Protein 6IQX (pdb70)

Structure (mmCIF, N/CA/C/O backbone):
data_6IQX
#
_entry.id   6IQX
#
_cell.length_a   59.242
_cell.length_b   152.579
_cell.length_c   69.995
_cell.angle_alpha   90.00
_cell.angle_beta   91.69
_cell.angle_gamma   90.00
#
_symmetry.space_group_name_H-M   'P 1 21 1'
#
loop_
_entity.id
_entity.type
_entity.pdbx_description
1 polymer 'Bilirubin oxidase'
2 branched alpha-D-mannopyranose-(1-4)-2-acetamido-2-deoxy-beta-D-glucopyranose-(1-4)-2-acetamido-2-deoxy-beta-D-glucopyranose
3 non-polymer 'COPPER (II) ION'
4 non-polymer 2-acetamido-2-deoxy-beta-D-glucopyranose
5 non-polymer GLYCEROL
6 non-polymer 'ACETATE ION'
7 water water
#
loop_
_atom_site.group_PDB
_atom_site.id
_atom_site.type_symbol
_atom_site.label_atom_id
_atom_site.label_alt_id
_atom_site.label_comp_id
_atom_site.label_asym_id
_atom_site.label_entity_id
_atom_site.label_seq_id
_atom_site.pdbx_PDB_ins_code
_atom_site.Cartn_x
_atom_site.Cartn_y
_atom_site.Cartn_z
_atom_site.occupancy
_atom_site.B_iso_or_equiv
_atom_site.auth_seq_id
_atom_site.auth_comp_id
_atom_site.auth_asym_id
_atom_site.auth_atom_id
_atom_site.pdbx_PDB_model_num
ATOM 1 N N . PHE A 1 4 ? -4.309 36.131 90.755 1.00 18.60 0 PHE A N 1
ATOM 2 C CA . PHE A 1 4 ? -2.845 36.287 90.867 1.00 18.25 0 PHE A CA 1
ATOM 3 C C . PHE A 1 4 ? -2.402 37.644 91.350 1.00 17.19 0 PHE A C 1
ATOM 4 O O . PHE A 1 4 ? -3.166 38.552 91.390 1.00 21.06 0 PHE A O 1
ATOM 12 N N . VAL A 1 5 ? -1.143 37.727 91.709 1.00 15.61 1 VAL A N 1
ATOM 13 C CA . VAL A 1 5 ? -0.470 38.894 92.269 1.00 16.67 1 VAL A CA 1
ATOM 14 C C . VAL A 1 5 ? 0.352 39.626 91.205 1.00 13.35 1 VAL A C 1
ATOM 15 O O . VAL A 1 5 ? 0.900 38.996 90.302 1.00 14.59 1 VAL A O 1
ATOM 19 N N . ALA A 1 6 ? 0.443 40.951 91.303 1.00 10.75 2 ALA A N 1
ATOM 20 C CA . ALA A 1 6 ? 1.297 41.715 90.394 1.00 9.91 2 ALA A CA 1
ATOM 21 C C . ALA A 1 6 ? 2.753 41.256 90.403 1.00 11.91 2 ALA A C 1
ATOM 22 O O . ALA A 1 6 ? 3.337 41.005 91.460 1.00 13.56 2 ALA A O 1
ATOM 24 N N . GLN A 1 7 ? 3.342 41.159 89.215 1.00 10.45 3 GLN A N 1
ATOM 25 C CA . GLN A 1 7 ? 4.763 40.873 89.088 1.00 9.82 3 GLN A CA 1
ATOM 26 C C . GLN A 1 7 ? 5.585 41.918 89.836 1.00 10.10 3 GLN A C 1
ATOM 27 O O . GLN A 1 7 ? 5.228 43.112 89.868 1.00 13.88 3 GLN A O 1
ATOM 33 N N . ILE A 1 8 ? 6.677 41.469 90.447 1.00 10.41 4 ILE A N 1
ATOM 34 C CA . ILE A 1 8 ? 7.562 42.353 91.193 1.00 9.77 4 ILE A CA 1
ATOM 35 C C . ILE A 1 8 ? 8.819 42.625 90.375 1.00 9.71 4 ILE A C 1
ATOM 36 O O . ILE A 1 8 ? 9.273 43.763 90.267 1.00 13.99 4 ILE A O 1
ATOM 41 N N . SER A 1 9 ? 9.377 41.567 89.800 1.00 8.83 5 SER A N 1
ATOM 42 C CA . SER A 1 9 ? 10.511 41.688 88.886 1.00 9.85 5 SER A CA 1
ATOM 43 C C . SER A 1 9 ? 10.184 42.605 87.709 1.00 10.06 5 SER A C 1
ATOM 44 O O . SER A 1 9 ? 9.017 42.742 87.328 1.00 12.25 5 SER A O 1
ATOM 47 N N . PRO A 1 10 ? 11.214 43.232 87.118 1.00 11.32 6 PRO A N 1
ATOM 48 C CA . PRO A 1 10 ? 10.971 44.132 85.979 1.00 12.50 6 PRO A CA 1
ATOM 49 C C . PRO A 1 10 ? 10.302 43.406 84.811 1.00 12.21 6 PRO A C 1
ATOM 50 O O . PRO A 1 10 ? 10.425 42.184 84.679 1.00 12.96 6 PRO A O 1
ATOM 54 N N . GLN A 1 11 ? 9.596 44.156 83.976 1.00 13.42 7 GLN A N 1
ATOM 55 C CA . GLN A 1 11 ? 8.959 43.594 82.801 1.00 14.03 7 GLN A CA 1
ATOM 56 C C . GLN A 1 11 ? 10.008 42.997 81.884 1.00 13.53 7 GLN A C 1
ATOM 57 O O . GLN A 1 11 ? 11.049 43.605 81.637 1.00 13.99 7 GLN A O 1
ATOM 63 N N . TYR A 1 12 ? 9.733 41.792 81.400 1.00 12.19 8 TYR A N 1
ATOM 64 C CA . TYR A 1 12 ? 10.680 41.053 80.580 1.00 12.92 8 TYR A CA 1
ATOM 65 C C . TYR A 1 12 ? 10.135 40.939 79.139 1.00 13.67 8 TYR A C 1
ATOM 66 O O . TYR A 1 12 ? 8.925 40.828 78.944 1.00 13.88 8 TYR A O 1
ATOM 75 N N . PRO A 1 13 ? 11.023 40.972 78.123 1.00 14.31 9 PRO A N 1
ATOM 76 C CA . PRO A 1 13 ? 10.577 40.790 76.729 1.00 14.87 9 PRO A CA 1
ATOM 77 C C . PRO A 1 13 ? 10.213 39.332 76.406 1.00 14.41 9 PRO A C 1
ATOM 78 O O . PRO A 1 13 ? 11.029 38.562 75.889 1.00 16.13 9 PRO A O 1
ATOM 82 N N . MET A 1 14 ? 8.969 38.980 76.705 1.00 14.82 10 MET A N 1
ATOM 83 C CA . MET A 1 14 ? 8.473 37.605 76.643 1.00 14.02 10 MET A CA 1
ATOM 84 C C . MET A 1 14 ? 8.666 36.888 75.312 1.00 14.34 10 MET A C 1
ATOM 85 O O . MET A 1 14 ? 8.309 37.422 74.262 1.00 15.06 10 MET A O 1
ATOM 90 N N . PHE A 1 15 ? 9.209 35.668 75.375 1.00 12.29 11 PHE A N 1
ATOM 91 C CA . PHE A 1 15 ? 9.290 34.772 74.220 1.00 11.20 11 PHE A CA 1
ATOM 92 C C . PHE A 1 15 ? 10.096 35.346 73.055 1.00 11.75 11 PHE A C 1
ATOM 93 O O . PHE A 1 15 ? 9.746 35.137 71.893 1.00 14.72 11 PHE A O 1
ATOM 101 N N . THR A 1 16 ? 11.178 36.055 73.366 1.00 11.82 12 THR A N 1
ATOM 102 C CA . THR A 1 16 ? 12.020 36.666 72.337 1.00 12.70 12 THR A CA 1
ATOM 103 C C . THR A 1 16 ? 13.419 36.043 72.244 1.00 12.81 12 THR A C 1
ATOM 104 O O . THR A 1 16 ? 14.145 36.285 71.279 1.00 14.54 12 THR A O 1
ATOM 108 N N . VAL A 1 17 ? 13.797 35.252 73.243 1.00 11.07 13 VAL A N 1
ATOM 109 C CA . VAL A 1 17 ? 15.115 34.638 73.286 1.00 12.16 13 VAL A CA 1
ATOM 110 C C . VAL A 1 17 ? 14.970 33.128 73.105 1.00 9.73 13 VAL A C 1
ATOM 111 O O . VAL A 1 17 ? 14.129 32.498 73.751 1.00 9.62 13 VAL A O 1
ATOM 115 N N . PRO A 1 18 ? 15.769 32.538 72.206 1.00 10.61 14 PRO A N 1
ATOM 116 C CA . PRO A 1 18 ? 15.701 31.092 71.967 1.00 11.53 14 PRO A CA 1
ATOM 117 C C . PRO A 1 18 ? 16.062 30.293 73.203 1.00 10.37 14 PRO A C 1
ATOM 118 O O . PRO A 1 18 ? 16.945 30.702 73.971 1.00 10.70 14 PRO A O 1
ATOM 122 N N . LEU A 1 19 ? 15.383 29.165 73.387 1.00 9.49 15 LEU A N 1
ATOM 123 C CA . LEU A 1 19 ? 15.725 28.216 74.432 1.00 7.27 15 LEU A CA 1
ATOM 124 C C . LEU A 1 19 ? 17.190 27.803 74.316 1.00 5.90 15 LEU A C 1
ATOM 125 O O . LEU A 1 19 ? 17.598 27.239 73.300 1.00 9.14 15 LEU A O 1
ATOM 130 N N . PRO A 1 20 ? 17.990 28.081 75.352 1.00 7.45 16 PRO A N 1
ATOM 131 C CA . PRO A 1 20 ? 19.363 27.578 75.311 1.00 8.97 16 PRO A CA 1
ATOM 132 C C . PRO A 1 20 ? 19.400 26.109 75.690 1.00 7.91 16 PRO A C 1
ATOM 133 O O . PRO A 1 20 ? 18.508 25.638 76.382 1.00 8.67 16 PRO A O 1
ATOM 137 N N . ILE A 1 21 ? 20.431 25.410 75.225 1.00 8.63 17 ILE A N 1
ATOM 138 C CA . ILE A 1 21 ? 20.675 24.001 75.540 1.00 8.80 17 ILE A CA 1
ATOM 139 C C . ILE A 1 21 ? 22.036 23.866 76.222 1.00 8.02 17 ILE A C 1
ATOM 140 O O . ILE A 1 21 ? 23.057 24.246 75.642 1.00 9.00 17 ILE A O 1
ATOM 145 N N . PRO A 1 22 ? 22.063 23.351 77.460 1.00 5.87 18 PRO A N 1
ATOM 146 C CA . PRO A 1 22 ? 23.377 23.241 78.101 1.00 5.41 18 PRO A CA 1
ATOM 147 C C . PRO A 1 22 ? 24.289 22.344 77.274 1.00 5.80 18 PRO A C 1
ATOM 148 O O . PRO A 1 22 ? 23.846 21.316 76.780 1.00 8.98 18 PRO A O 1
ATOM 152 N N . PRO A 1 23 ? 25.564 22.718 77.129 1.00 7.50 19 PRO A N 1
ATOM 153 C CA . PRO A 1 23 ? 26.507 21.875 76.392 1.00 8.86 19 PRO A CA 1
ATOM 154 C C . PRO A 1 23 ? 26.760 20.556 77.102 1.00 7.68 19 PRO A C 1
ATOM 155 O O . PRO A 1 23 ? 26.625 20.492 78.328 1.00 8.73 19 PRO A O 1
ATOM 159 N N . VAL A 1 24 ? 27.147 19.533 76.344 1.00 7.51 20 VAL A N 1
ATOM 160 C CA . VAL A 1 24 ? 27.551 18.270 76.934 1.00 8.41 20 VAL A CA 1
ATOM 161 C C . VAL A 1 24 ? 28.911 18.435 77.607 1.00 7.59 20 VAL A C 1
ATOM 162 O O . VAL A 1 24 ? 29.823 19.071 77.057 1.00 11.28 20 VAL A O 1
ATOM 166 N N . LYS A 1 25 ? 29.025 17.887 78.810 1.00 7.64 21 LYS A N 1
ATOM 167 C CA . LYS A 1 25 ? 30.273 17.880 79.560 1.00 9.15 21 LYS A CA 1
ATOM 168 C C . LYS A 1 25 ? 31.117 16.699 79.112 1.00 8.44 21 LYS A C 1
ATOM 169 O O . LYS A 1 25 ? 30.679 15.558 79.211 1.00 9.77 21 LYS A O 1
ATOM 175 N N . GLN A 1 26 ? 32.320 16.966 78.602 1.00 7.55 22 GLN A N 1
ATOM 176 C CA . GLN A 1 26 ? 33.228 15.900 78.164 1.00 9.60 22 GLN A CA 1
ATOM 177 C C . GLN A 1 26 ? 34.221 15.537 79.264 1.00 7.36 22 GLN A C 1
ATOM 178 O O . GLN A 1 26 ? 34.688 16.424 79.966 1.00 9.05 22 GLN A O 1
ATOM 184 N N . PRO A 1 27 ? 34.539 14.237 79.420 1.00 9.71 23 PRO A N 1
ATOM 185 C CA . PRO A 1 27 ? 35.565 13.860 80.403 1.00 7.68 23 PRO A CA 1
ATOM 186 C C . PRO A 1 27 ? 36.930 14.373 79.994 1.00 7.27 23 PRO A C 1
ATOM 187 O O . PRO A 1 27 ? 37.201 14.582 78.811 1.00 8.66 23 PRO A O 1
ATOM 191 N N . ARG A 1 28 ? 37.791 14.600 80.977 1.00 6.54 24 ARG A N 1
ATOM 192 C CA . ARG A 1 28 ? 39.145 15.035 80.694 1.00 7.40 24 ARG A CA 1
ATOM 193 C C . ARG A 1 28 ? 39.995 13.890 80.140 1.00 7.77 24 ARG A C 1
ATOM 194 O O . ARG A 1 28 ? 40.799 14.087 79.222 1.00 9.70 24 ARG A O 1
ATOM 202 N N . LEU A 1 29 ? 39.810 12.704 80.701 1.00 6.86 25 LEU A N 1
ATOM 203 C CA . LEU A 1 29 ? 40.593 11.535 80.326 1.00 7.77 25 LEU A CA 1
ATOM 204 C C . LEU A 1 29 ? 39.908 10.307 80.887 1.00 8.31 25 LEU A C 1
ATOM 205 O O . LEU A 1 29 ? 38.948 10.432 81.633 1.00 7.81 25 LEU A O 1
ATOM 210 N N . THR A 1 30 ? 40.396 9.116 80.550 1.00 8.22 26 THR A N 1
ATOM 211 C CA . THR A 1 30 ? 39.897 7.935 81.230 1.00 7.84 26 THR A CA 1
ATOM 212 C C . THR A 1 30 ? 41.052 7.225 81.934 1.00 9.31 26 THR A C 1
ATOM 213 O O . THR A 1 30 ? 42.221 7.368 81.551 1.00 12.78 26 THR A O 1
ATOM 217 N N . VAL A 1 31 ? 40.704 6.489 82.980 1.00 9.91 27 VAL A N 1
ATOM 218 C CA . VAL A 1 31 ? 41.663 5.776 83.808 1.00 10.45 27 VAL A CA 1
ATOM 219 C C . VAL A 1 31 ? 41.306 4.288 83.824 1.00 10.72 27 VAL A C 1
ATOM 220 O O . VAL A 1 31 ? 40.147 3.936 84.034 1.00 11.76 27 VAL A O 1
ATOM 224 N N . THR A 1 32 ? 42.288 3.412 83.628 1.00 12.12 28 THR A N 1
ATOM 225 C CA . THR A 1 32 ? 42.006 1.985 83.661 1.00 10.71 28 THR A CA 1
ATOM 226 C C . THR A 1 32 ? 41.814 1.471 85.085 1.00 11.19 28 THR A C 1
ATOM 227 O O . THR A 1 32 ? 42.684 1.635 85.941 1.00 14.11 28 THR A O 1
ATOM 231 N N . ASN A 1 33 ? 40.672 0.840 85.335 1.00 12.40 29 ASN A N 1
ATOM 232 C CA . ASN A 1 33 ? 40.394 0.235 86.627 1.00 13.61 29 ASN A CA 1
ATOM 233 C C . ASN A 1 33 ? 41.176 -1.071 86.756 1.00 14.22 29 ASN A C 1
ATOM 234 O O . ASN A 1 33 ? 40.957 -2.007 85.986 1.00 14.05 29 ASN A O 1
ATOM 239 N N . PRO A 1 34 ? 42.099 -1.132 87.728 1.00 16.36 30 PRO A N 1
ATOM 240 C CA . PRO A 1 34 ? 42.949 -2.318 87.899 1.00 16.24 30 PRO A CA 1
ATOM 241 C C . PRO A 1 34 ? 42.163 -3.568 88.286 1.00 15.75 30 PRO A C 1
ATOM 242 O O . PRO A 1 34 ? 42.628 -4.684 88.052 1.00 19.31 30 PRO A O 1
ATOM 246 N N . VAL A 1 35 ? 40.984 -3.382 88.866 1.00 15.66 31 VAL A N 1
ATOM 247 C CA . VAL A 1 35 ? 40.160 -4.498 89.320 1.00 14.03 31 VAL A CA 1
ATOM 248 C C . VAL A 1 35 ? 39.559 -5.283 88.160 1.00 14.75 31 VAL A C 1
ATOM 249 O O . VAL A 1 35 ? 39.559 -6.518 88.173 1.00 16.64 31 VAL A O 1
ATOM 253 N N . ASN A 1 36 ? 39.055 -4.575 87.156 1.00 12.60 32 ASN A N 1
ATOM 254 C CA . ASN A 1 36 ? 38.336 -5.226 86.066 1.00 14.69 32 ASN A CA 1
ATOM 255 C C . ASN A 1 36 ? 38.806 -4.855 84.662 1.00 15.08 32 ASN A C 1
ATOM 256 O O . ASN A 1 36 ? 38.231 -5.314 83.673 1.00 17.68 32 ASN A O 1
ATOM 261 N N . GLY A 1 37 ? 39.827 -4.011 84.571 1.00 13.19 33 GLY A N 1
ATOM 262 C CA . GLY A 1 37 ? 40.362 -3.616 83.278 1.00 14.03 33 GLY A CA 1
ATOM 263 C C . GLY A 1 37 ? 39.465 -2.672 82.488 1.00 13.87 33 GLY A C 1
ATOM 264 O O . GLY A 1 37 ? 39.745 -2.392 81.319 1.00 16.24 33 GLY A O 1
ATOM 265 N N . GLN A 1 38 ? 38.386 -2.195 83.110 1.00 11.82 34 GLN A N 1
ATOM 266 C CA . GLN A 1 38 ? 37.482 -1.234 82.469 1.00 12.28 34 GLN A CA 1
ATOM 267 C C . GLN A 1 38 ? 37.971 0.207 82.586 1.00 11.90 34 GLN A C 1
ATOM 268 O O . GLN A 1 38 ? 38.650 0.555 83.541 1.00 13.22 34 GLN A O 1
ATOM 274 N N . GLU A 1 39 ? 37.593 1.055 81.634 1.00 11.09 35 GLU A N 1
ATOM 275 C CA . GLU A 1 39 ? 37.913 2.475 81.749 1.00 9.44 35 GLU A CA 1
ATOM 276 C C . GLU A 1 39 ? 36.892 3.198 82.618 1.00 9.90 35 GLU A C 1
ATOM 277 O O . GLU A 1 39 ? 35.683 2.995 82.487 1.00 11.65 35 GLU A O 1
ATOM 283 N N . ILE A 1 40 ? 37.416 4.038 83.507 1.00 7.47 36 ILE A N 1
ATOM 284 C CA . ILE A 1 40 ? 36.636 4.966 84.311 1.00 6.95 36 ILE A CA 1
ATOM 285 C C . ILE A 1 40 ? 36.782 6.342 83.676 1.00 6.60 36 ILE A C 1
ATOM 286 O O . ILE A 1 40 ? 37.890 6.781 83.388 1.00 9.03 36 ILE A O 1
ATOM 291 N N . TRP A 1 41 ? 35.667 7.025 83.436 1.00 7.69 37 TRP A N 1
ATOM 292 C CA . TRP A 1 41 ? 35.748 8.360 82.863 1.00 7.46 37 TRP A CA 1
ATOM 293 C C . TRP A 1 41 ? 35.944 9.378 83.975 1.00 6.74 37 TRP A C 1
ATOM 294 O O . TRP A 1 41 ? 35.191 9.377 84.937 1.00 7.59 37 TRP A O 1
ATOM 305 N N . TYR A 1 42 ? 36.937 10.248 83.820 1.00 5.60 38 TYR A N 1
ATOM 306 C CA . TYR A 1 42 ? 37.264 11.258 84.832 1.00 5.94 38 TYR A CA 1
ATOM 307 C C . TYR A 1 42 ? 36.950 12.667 84.348 1.00 6.43 38 TYR A C 1
ATOM 308 O O . TYR A 1 42 ? 37.357 13.055 83.260 1.00 7.99 38 TYR A O 1
ATOM 317 N N . TYR A 1 43 ? 36.225 13.429 85.168 1.00 5.16 39 TYR A N 1
ATOM 318 C CA . TYR A 1 43 ? 35.845 14.796 84.811 1.00 5.79 39 TYR A CA 1
ATOM 319 C C . TYR A 1 43 ? 36.338 15.805 85.837 1.00 5.83 39 TYR A C 1
ATOM 320 O O . TYR A 1 43 ? 36.451 15.484 87.012 1.00 6.29 39 TYR A O 1
ATOM 329 N N . GLU A 1 44 ? 36.582 17.032 85.392 1.00 4.27 40 GLU A N 1
ATOM 330 C CA . GLU A 1 44 ? 36.873 18.132 86.313 1.00 5.44 40 GLU A CA 1
ATOM 331 C C . GLU A 1 44 ? 35.823 19.213 86.132 1.00 6.65 40 GLU A C 1
ATOM 332 O O . GLU A 1 44 ? 35.615 19.689 85.031 1.00 7.60 40 GLU A O 1
ATOM 338 N N . VAL A 1 45 ? 35.131 19.556 87.212 1.00 5.97 41 VAL A N 1
ATOM 339 C CA . VAL A 1 45 ? 34.135 20.624 87.177 1.00 4.65 41 VAL A CA 1
ATOM 340 C C . VAL A 1 45 ? 34.547 21.763 88.098 1.00 5.06 41 VAL A C 1
ATOM 341 O O . VAL A 1 45 ? 34.767 21.546 89.296 1.00 5.83 41 VAL A O 1
ATOM 345 N N . GLU A 1 46 ? 34.671 22.966 87.538 1.00 5.88 42 GLU A N 1
ATOM 346 C CA . GLU A 1 46 ? 35.107 24.129 88.314 1.00 5.66 42 GLU A CA 1
ATOM 347 C C . GLU A 1 46 ? 33.896 24.952 88.741 1.00 5.73 42 GLU A C 1
ATOM 348 O O . GLU A 1 46 ? 33.207 25.529 87.904 1.00 7.32 42 GLU A O 1
ATOM 354 N N . ILE A 1 47 ? 33.629 24.991 90.047 1.00 5.22 43 ILE A N 1
ATOM 355 C CA . ILE A 1 47 ? 32.546 25.810 90.590 1.00 4.49 43 ILE A CA 1
ATOM 356 C C . ILE A 1 47 ? 33.078 27.232 90.755 1.00 6.46 43 ILE A C 1
ATOM 357 O O . ILE A 1 47 ? 34.018 27.464 91.522 1.00 6.09 43 ILE A O 1
ATOM 362 N N . LYS A 1 48 ? 32.509 28.188 90.028 1.00 6.95 44 LYS A N 1
ATOM 363 C CA . LYS A 1 48 ? 33.024 29.551 90.095 1.00 7.32 44 LYS A CA 1
ATOM 364 C C . LYS A 1 48 ? 31.931 30.593 89.872 1.00 6.58 44 LYS A C 1
ATOM 365 O O . LYS A 1 48 ? 30.905 30.296 89.238 1.00 7.37 44 LYS A O 1
ATOM 371 N N . PRO A 1 49 ? 32.150 31.822 90.371 1.00 8.40 45 PRO A N 1
ATOM 372 C CA . PRO A 1 49 ? 31.216 32.925 90.103 1.00 7.36 45 PRO A CA 1
ATOM 373 C C . PRO A 1 49 ? 31.237 33.366 88.644 1.00 6.75 45 PRO A C 1
ATOM 374 O O . PRO A 1 49 ? 32.283 33.270 87.974 1.00 8.48 45 PRO A O 1
ATOM 378 N N . PHE A 1 50 ? 30.107 33.868 88.174 1.00 7.43 46 PHE A N 1
ATOM 379 C CA . PHE A 1 50 ? 30.019 34.440 86.841 1.00 8.24 46 PHE A CA 1
ATOM 380 C C . PHE A 1 50 ? 28.834 35.380 86.800 1.00 8.43 46 PHE A C 1
ATOM 381 O O . PHE A 1 50 ? 28.033 35.426 87.734 1.00 9.04 46 PHE A O 1
ATOM 389 N N . THR A 1 51 ? 28.731 36.165 85.743 1.00 10.01 47 THR A N 1
ATOM 390 C CA . THR A 1 51 ? 27.595 37.046 85.626 1.00 12.02 47 THR A CA 1
ATOM 391 C C . THR A 1 51 ? 26.856 36.671 84.410 1.00 12.23 47 THR A C 1
ATOM 392 O O . THR A 1 51 ? 27.456 36.129 83.444 1.00 12.87 47 THR A O 1
ATOM 396 N N . HIS A 1 52 ? 25.538 36.908 84.415 1.00 13.12 48 HIS A N 1
ATOM 397 C CA . HIS A 1 52 ? 24.892 36.882 83.113 1.00 16.27 48 HIS A CA 1
ATOM 398 C C . HIS A 1 52 ? 23.655 37.762 82.977 1.00 11.97 48 HIS A C 1
ATOM 399 O O . HIS A 1 52 ? 22.925 38.096 83.914 1.00 13.73 48 HIS A O 1
ATOM 406 N N . GLN A 1 53 ? 23.688 38.317 81.791 1.00 14.48 49 GLN A N 1
ATOM 407 C CA . GLN A 1 53 ? 22.816 39.415 81.374 1.00 13.38 49 GLN A CA 1
ATOM 408 C C . GLN A 1 53 ? 21.470 38.858 81.015 1.00 12.42 49 GLN A C 1
ATOM 409 O O . GLN A 1 53 ? 21.218 38.494 79.868 1.00 16.20 49 GLN A O 1
ATOM 415 N N . VAL A 1 54 ? 20.628 38.760 82.026 1.00 11.92 50 VAL A N 1
ATOM 416 C CA . VAL A 1 54 ? 19.324 38.140 81.885 1.00 12.44 50 VAL A CA 1
ATOM 417 C C . VAL A 1 54 ? 18.344 39.132 81.260 1.00 14.09 50 VAL A C 1
ATOM 418 O O . VAL A 1 54 ? 17.578 38.792 80.357 1.00 14.02 50 VAL A O 1
ATOM 422 N N . TYR A 1 55 ? 18.382 40.367 81.736 1.00 15.45 51 TYR A N 1
ATOM 423 C CA . TYR A 1 55 ? 17.572 41.436 81.174 1.00 16.71 51 TYR A CA 1
ATOM 424 C C . TYR A 1 55 ? 18.413 42.257 80.212 1.00 20.37 51 TYR A C 1
ATOM 425 O O . TYR A 1 55 ? 19.356 42.917 80.640 1.00 20.64 51 TYR A O 1
ATOM 434 N N . PRO A 1 56 ? 18.073 42.226 78.914 1.00 22.62 52 PRO A N 1
ATOM 435 C CA . PRO A 1 56 ? 18.876 42.884 77.875 1.00 25.86 52 PRO A CA 1
ATOM 436 C C . PRO A 1 56 ? 19.170 44.366 78.130 1.00 26.87 52 PRO A C 1
ATOM 437 O O . PRO A 1 56 ? 20.253 44.828 77.773 1.00 27.07 52 PRO A O 1
ATOM 441 N N . ASP A 1 57 ? 18.240 45.093 78.741 1.00 26.23 53 ASP A N 1
ATOM 442 C CA . ASP A 1 57 ? 18.397 46.540 78.892 1.00 27.60 53 ASP A CA 1
ATOM 443 C C . ASP A 1 57 ? 18.718 46.976 80.319 1.00 24.73 53 ASP A C 1
ATOM 444 O O . ASP A 1 57 ? 18.660 48.164 80.635 1.00 25.21 53 ASP A O 1
ATOM 449 N N . LEU A 1 58 ? 19.057 46.023 81.179 1.00 19.41 54 LEU A N 1
ATOM 450 C CA . LEU A 1 58 ? 19.407 46.346 82.556 1.00 18.01 54 LEU A CA 1
ATOM 451 C C . LEU A 1 58 ? 20.829 45.884 82.875 1.00 16.51 54 LEU A C 1
ATOM 452 O O . LEU A 1 58 ? 21.609 45.578 81.973 1.00 18.10 54 LEU A O 1
ATOM 457 N N . GLY A 1 59 ? 21.168 45.848 84.158 1.00 15.53 55 GLY A N 1
ATOM 458 C CA . GLY A 1 59 ? 22.441 45.296 84.585 1.00 14.75 55 GLY A CA 1
ATOM 459 C C . GLY A 1 59 ? 22.391 43.779 84.547 1.00 13.98 55 GLY A C 1
ATOM 460 O O . GLY A 1 59 ? 21.382 43.197 84.145 1.00 14.67 55 GLY A O 1
ATOM 461 N N A SER A 1 60 ? 23.475 43.141 84.975 0.43 13.57 56 SER A N 1
ATOM 462 N N B SER A 1 60 ? 23.479 43.139 84.966 0.57 13.57 56 SER A N 1
ATOM 463 C CA A SER A 1 60 ? 23.572 41.685 84.939 0.43 11.79 56 SER A CA 1
ATOM 464 C CA B SER A 1 60 ? 23.572 41.682 84.931 0.57 11.13 56 SER A CA 1
ATOM 465 C C A SER A 1 60 ? 23.284 41.053 86.299 0.43 11.23 56 SER A C 1
ATOM 466 C C B SER A 1 60 ? 23.298 41.052 86.297 0.57 11.11 56 SER A C 1
ATOM 467 O O A SER A 1 60 ? 23.179 41.747 87.314 0.43 11.88 56 SER A O 1
ATOM 468 O O B SER A 1 60 ? 23.212 41.748 87.314 0.57 12.09 56 SER A O 1
ATOM 473 N N . ALA A 1 61 ? 23.155 39.730 86.301 1.00 9.63 57 ALA A N 1
ATOM 474 C CA . ALA A 1 61 ? 22.896 38.974 87.521 1.00 7.73 57 ALA A CA 1
ATOM 475 C C . ALA A 1 61 ? 24.143 38.233 87.971 1.00 10.40 57 ALA A C 1
ATOM 476 O O . ALA A 1 61 ? 24.907 37.724 87.146 1.00 12.00 57 ALA A O 1
ATOM 478 N N . ASP A 1 62 ? 24.340 38.164 89.283 1.00 9.48 58 ASP A N 1
ATOM 479 C CA . ASP A 1 62 ? 25.468 37.443 89.849 1.00 9.38 58 ASP A CA 1
ATOM 480 C C . ASP A 1 62 ? 25.084 36.003 90.129 1.00 8.74 58 ASP A C 1
ATOM 481 O O . ASP A 1 62 ? 24.109 35.730 90.830 1.00 10.72 58 ASP A O 1
ATOM 486 N N A LEU A 1 63 ? 25.846 35.077 89.556 0.44 8.53 59 LEU A N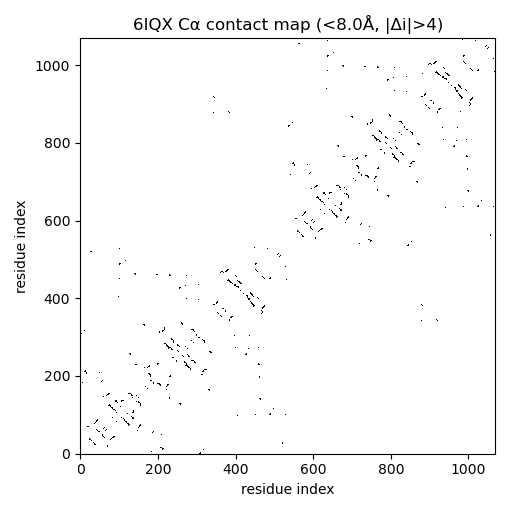 1
ATOM 487 N N B LEU A 1 63 ? 25.869 35.086 89.573 0.56 8.85 59 LEU A N 1
ATOM 488 C CA A LEU A 1 63 ? 25.581 33.653 89.728 0.44 7.95 59 LEU A CA 1
ATOM 489 C CA B LEU A 1 63 ? 25.607 33.658 89.688 0.56 8.45 59 LEU A CA 1
ATOM 490 C C A LEU A 1 63 ? 26.856 32.896 90.076 0.44 8.13 59 LEU A C 1
ATOM 491 C C B LEU A 1 63 ? 26.862 32.913 90.126 0.56 8.06 59 LEU A C 1
ATOM 492 O O A LEU A 1 63 ? 27.957 33.421 89.949 0.44 8.30 59 LEU A O 1
ATOM 493 O O B LEU A 1 63 ? 27.954 33.469 90.119 0.56 6.34 59 LEU A O 1
ATOM 502 N N . VAL A 1 64 ? 26.685 31.657 90.535 1.00 6.27 60 VAL A N 1
ATOM 503 C CA . VAL A 1 64 ? 27.799 30.751 90.823 1.00 3.92 60 VAL A CA 1
ATOM 504 C C . VAL A 1 64 ? 27.386 29.389 90.308 1.00 6.07 60 VAL A C 1
ATOM 505 O O . VAL A 1 64 ? 26.363 28.851 90.730 1.00 6.77 60 VAL A O 1
ATOM 509 N N . GLY A 1 65 ? 28.174 28.828 89.397 1.00 5.96 61 GLY A N 1
ATOM 510 C CA . GLY A 1 65 ? 27.748 27.616 88.724 1.00 8.37 61 GLY A CA 1
ATOM 511 C C . GLY A 1 65 ? 28.868 26.641 88.446 1.00 6.85 61 GLY A C 1
ATOM 512 O O . GLY A 1 65 ? 30.045 27.003 88.474 1.00 7.83 61 GLY A O 1
ATOM 513 N N . TYR A 1 66 ? 28.480 25.402 88.178 1.00 4.07 62 TYR A N 1
ATOM 514 C CA . TYR A 1 66 ? 29.377 24.363 87.692 1.00 5.63 62 TYR A CA 1
ATOM 515 C C . TYR A 1 66 ? 29.931 24.761 86.332 1.00 4.37 62 TYR A C 1
ATOM 516 O O . TYR A 1 66 ? 29.166 25.038 85.401 1.00 6.68 62 TYR A O 1
ATOM 525 N N . ASP A 1 67 ? 31.259 24.792 86.214 1.00 4.90 63 ASP A N 1
ATOM 526 C CA . ASP A 1 67 ? 31.945 25.293 85.021 1.00 7.51 63 ASP A CA 1
ATOM 527 C C . ASP A 1 67 ? 31.492 26.701 84.629 1.00 7.60 63 ASP A C 1
ATOM 528 O O . ASP A 1 67 ? 31.531 27.082 83.456 1.00 9.04 63 ASP A O 1
ATOM 533 N N . GLY A 1 68 ? 31.068 27.474 85.625 1.00 7.32 64 GLY A N 1
ATOM 534 C CA . GLY A 1 68 ? 30.761 28.879 85.429 1.00 8.68 64 GLY A CA 1
ATOM 535 C C . GLY A 1 68 ? 29.591 29.122 84.499 1.00 7.64 64 GLY A C 1
ATOM 536 O O . GLY A 1 68 ? 29.563 30.101 83.758 1.00 8.24 64 GLY A O 1
ATOM 537 N N A MET A 1 69 ? 28.622 28.215 84.521 0.61 6.43 65 MET A N 1
ATOM 538 N N B MET A 1 69 ? 28.620 28.218 84.550 0.39 6.99 65 MET A N 1
ATOM 539 C CA A MET A 1 69 ? 27.392 28.392 83.752 0.61 8.38 65 MET A CA 1
ATOM 540 C CA B MET A 1 69 ? 27.402 28.342 83.761 0.39 8.40 65 MET A CA 1
ATOM 541 C C A MET A 1 69 ? 26.219 27.799 84.514 0.61 8.31 65 MET A C 1
ATOM 542 C C B MET A 1 69 ? 26.215 27.828 84.561 0.39 8.21 65 MET A C 1
ATOM 543 O O A MET A 1 69 ? 26.405 26.980 85.411 0.61 6.81 65 MET A O 1
ATOM 544 O O B MET A 1 69 ? 26.388 27.093 85.532 0.39 6.86 65 MET A O 1
ATOM 553 N N . SER A 1 70 ? 25.015 28.236 84.165 1.00 7.58 66 SER A N 1
ATOM 554 C CA . SER A 1 70 ? 23.794 27.724 84.773 1.00 7.78 66 SER A CA 1
ATOM 555 C C . SER A 1 70 ? 22.715 27.612 83.700 1.00 6.67 66 SER A C 1
ATOM 556 O O . SER A 1 70 ? 22.391 28.606 83.049 1.00 10.16 66 SER A O 1
ATOM 559 N N . PRO A 1 71 ? 22.151 26.407 83.501 1.00 6.32 67 PRO A N 1
ATOM 560 C CA . PRO A 1 71 ? 22.477 25.137 84.162 1.00 5.81 67 PRO A CA 1
ATOM 561 C C . PRO A 1 71 ? 23.906 24.693 83.945 1.00 6.97 67 PRO A C 1
ATOM 562 O O . PRO A 1 71 ? 24.537 25.130 82.989 1.00 5.72 67 PRO A O 1
ATOM 566 N N . GLY A 1 72 ? 24.407 23.833 84.819 1.00 6.54 68 GLY A N 1
ATOM 567 C CA . GLY A 1 72 ? 25.710 23.244 84.604 1.00 5.28 68 GLY A CA 1
ATOM 568 C C . GLY A 1 72 ? 25.680 22.420 83.330 1.00 5.11 68 GLY A C 1
ATOM 569 O O . GLY A 1 72 ? 24.606 22.142 82.812 1.00 6.21 68 GLY A O 1
ATOM 570 N N . PRO A 1 73 ? 26.855 22.018 82.828 1.00 3.94 69 PRO A N 1
ATOM 571 C CA . PRO A 1 73 ? 26.892 21.216 81.603 1.00 6.23 69 PRO A CA 1
ATOM 572 C C . PRO A 1 73 ? 26.210 19.863 81.809 1.00 6.12 69 PRO A C 1
ATOM 573 O O . PRO A 1 73 ? 26.117 19.368 82.932 1.00 6.53 69 PRO A O 1
ATOM 577 N N . THR A 1 74 ? 25.712 19.279 80.723 1.00 7.05 70 THR A N 1
ATOM 578 C CA . THR A 1 74 ? 25.007 17.996 80.784 1.00 6.22 70 THR A CA 1
ATOM 579 C C . THR A 1 74 ? 25.944 16.791 80.655 1.00 7.00 70 THR A C 1
ATOM 580 O O . THR A 1 74 ? 26.680 16.650 79.670 1.00 5.95 70 THR A O 1
ATOM 584 N N . PHE A 1 75 ? 25.935 15.930 81.665 1.00 5.50 71 PHE A N 1
ATOM 585 C CA . PHE A 1 75 ? 26.670 14.675 81.568 1.00 5.22 71 PHE A CA 1
ATOM 586 C C . PHE A 1 75 ? 25.866 13.672 80.728 1.00 5.97 71 PHE A C 1
ATOM 587 O O . PHE A 1 75 ? 24.632 13.641 80.767 1.00 6.14 71 PHE A O 1
ATOM 595 N N . GLN A 1 76 ? 26.576 12.862 79.958 1.00 6.65 72 GLN A N 1
ATOM 596 C CA A GLN A 1 76 ? 25.950 11.771 79.220 0.63 7.80 72 GLN A CA 1
ATOM 597 C CA B GLN A 1 76 ? 25.969 11.793 79.176 0.37 7.95 72 GLN A CA 1
ATOM 598 C C . GLN A 1 76 ? 26.812 10.531 79.366 1.00 7.44 72 GLN A C 1
ATOM 599 O O . GLN A 1 76 ? 27.894 10.425 78.784 1.00 7.98 72 GLN A O 1
ATOM 610 N N . VAL A 1 77 ? 26.326 9.602 80.184 1.00 8.00 73 VAL A N 1
ATOM 611 C CA . VAL A 1 77 ? 27.101 8.437 80.606 1.00 7.46 73 VAL A CA 1
ATOM 612 C C . VAL A 1 77 ? 26.345 7.130 80.344 1.00 5.88 73 VAL A C 1
ATOM 613 O O . VAL A 1 77 ? 25.204 6.988 80.770 1.00 6.25 73 VAL A O 1
ATOM 617 N N . PRO A 1 78 ? 26.986 6.168 79.661 1.00 5.86 74 PRO A N 1
ATOM 618 C CA . PRO A 1 78 ? 26.330 4.873 79.430 1.00 7.87 74 PRO A CA 1
ATOM 619 C C . PRO A 1 78 ? 26.353 4.013 80.677 1.00 7.61 74 PRO A C 1
ATOM 620 O O . PRO A 1 78 ? 27.308 4.077 81.459 1.00 7.59 74 PRO A O 1
ATOM 624 N N . ARG A 1 79 ? 25.311 3.216 80.869 1.00 6.15 75 ARG A N 1
ATOM 625 C CA . ARG A 1 79 ? 25.289 2.242 81.955 1.00 7.52 75 ARG A CA 1
ATOM 626 C C . ARG A 1 79 ? 26.519 1.369 81.884 1.00 7.07 75 ARG A C 1
ATOM 627 O O . ARG A 1 79 ? 26.936 0.949 80.800 1.00 9.46 75 ARG A O 1
ATOM 635 N N . GLY A 1 80 ? 27.096 1.087 83.044 1.00 8.97 76 GLY A N 1
ATOM 636 C CA . GLY A 1 80 ? 28.262 0.228 83.108 1.00 11.29 76 GLY A CA 1
ATOM 637 C C . GLY A 1 80 ? 29.599 0.951 83.104 1.00 11.38 76 GLY A C 1
ATOM 638 O O . GLY A 1 80 ? 30.619 0.342 83.406 1.00 14.62 76 GLY A O 1
ATOM 639 N N . VAL A 1 81 ? 29.604 2.239 82.764 1.00 8.09 77 VAL A N 1
ATOM 640 C CA . VAL A 1 81 ? 30.827 3.044 82.831 1.00 7.69 77 VAL A CA 1
ATOM 641 C C . VAL A 1 81 ? 30.889 3.816 84.155 1.00 6.65 77 VAL A C 1
ATOM 642 O O . VAL A 1 81 ? 30.087 4.717 84.385 1.00 8.20 77 VAL A O 1
ATOM 646 N N . GLU A 1 82 ? 31.821 3.462 85.038 1.00 6.17 78 GLU A N 1
ATOM 647 C CA . GLU A 1 82 ? 31.977 4.234 86.271 1.00 6.29 78 GLU A CA 1
ATOM 648 C C . GLU A 1 82 ? 32.587 5.597 85.956 1.00 6.92 78 GLU A C 1
ATOM 649 O O . GLU A 1 82 ? 33.343 5.731 85.012 1.00 9.46 78 GLU A O 1
ATOM 655 N N . THR A 1 83 ? 32.201 6.604 86.726 1.00 6.20 79 THR A N 1
ATOM 656 C CA . THR A 1 83 ? 32.744 7.955 86.575 1.00 5.49 79 THR A CA 1
ATOM 657 C C . THR A 1 83 ? 33.298 8.496 87.884 1.00 6.34 79 THR A C 1
ATOM 658 O O . THR A 1 83 ? 32.852 8.153 88.992 1.00 7.52 79 THR A O 1
ATOM 662 N N . VAL A 1 84 ? 34.312 9.331 87.729 1.00 6.34 80 VAL A N 1
ATOM 663 C CA . VAL A 1 84 ? 34.840 10.106 88.840 1.00 6.06 80 VAL A CA 1
ATOM 664 C C . VAL A 1 84 ? 34.773 11.565 88.432 1.00 6.04 80 VAL A C 1
ATOM 665 O O . VAL A 1 84 ? 35.293 11.956 87.384 1.00 6.23 80 VAL A O 1
ATOM 669 N N . VAL A 1 85 ? 34.114 12.367 89.259 1.00 5.38 81 VAL A N 1
ATOM 670 C CA . VAL A 1 85 ? 34.010 13.794 88.984 1.00 5.00 81 VAL A CA 1
ATOM 671 C C . VAL A 1 85 ? 34.672 14.555 90.104 1.00 5.97 81 VAL A C 1
ATOM 672 O O . VAL A 1 85 ? 34.302 14.411 91.280 1.00 6.54 81 VAL A O 1
ATOM 676 N N . ARG A 1 86 ? 35.683 15.332 89.732 1.00 5.56 82 ARG A N 1
ATOM 677 C CA . ARG A 1 86 ? 36.364 16.205 90.679 1.00 4.84 82 ARG A CA 1
ATOM 678 C C . ARG A 1 86 ? 35.664 17.559 90.677 1.00 6.93 82 ARG A C 1
ATOM 679 O O . ARG A 1 86 ? 35.788 18.333 89.723 1.00 8.18 82 ARG A O 1
ATOM 687 N N . PHE A 1 87 ? 34.882 17.808 91.720 1.00 7.05 83 PHE A N 1
ATOM 688 C CA . PHE A 1 87 ? 34.178 19.081 91.847 1.00 6.38 83 PHE A CA 1
ATOM 689 C C . PHE A 1 87 ? 35.058 20.060 92.612 1.00 6.58 83 PHE A C 1
ATOM 690 O O . PHE A 1 87 ? 35.289 19.899 93.815 1.00 6.56 83 PHE A O 1
ATOM 698 N N . ILE A 1 88 ? 35.539 21.067 91.896 1.00 5.79 84 ILE A N 1
ATOM 699 C CA . ILE A 1 88 ? 36.557 21.984 92.393 1.00 6.00 84 ILE A CA 1
ATOM 700 C C . ILE A 1 88 ? 35.884 23.264 92.832 1.00 7.60 84 ILE A C 1
ATOM 701 O O . ILE A 1 88 ? 35.250 23.925 92.022 1.00 6.14 84 ILE A O 1
ATOM 706 N N . ASN A 1 89 ? 36.015 23.627 94.103 1.00 6.83 85 ASN A N 1
ATOM 707 C CA . ASN A 1 89 ? 35.390 24.859 94.567 1.00 6.74 85 ASN A CA 1
ATOM 708 C C . ASN A 1 89 ? 36.346 26.028 94.373 1.00 6.78 85 ASN A C 1
ATOM 709 O O . ASN A 1 89 ? 37.357 26.155 95.069 1.00 6.50 85 ASN A O 1
ATOM 714 N N . ASN A 1 90 ? 36.040 26.851 93.387 1.00 7.49 86 ASN A N 1
ATOM 715 C CA . ASN A 1 90 ? 36.789 28.073 93.124 1.00 7.66 86 ASN A CA 1
ATOM 716 C C . ASN A 1 90 ? 35.804 29.235 93.258 1.00 6.36 86 ASN A C 1
ATOM 717 O O . ASN A 1 90 ? 35.807 30.196 92.478 1.00 7.47 86 ASN A O 1
ATOM 722 N N . ALA A 1 91 ? 34.950 29.121 94.272 1.00 5.97 87 ALA A N 1
ATOM 723 C CA . ALA A 1 91 ? 33.897 30.094 94.523 1.00 7.06 87 ALA A CA 1
ATOM 724 C C . ALA A 1 91 ? 34.020 30.689 95.925 1.00 6.21 87 ALA A C 1
ATOM 725 O O . ALA A 1 91 ? 35.119 30.778 96.466 1.00 8.24 87 ALA A O 1
ATOM 727 N N . GLU A 1 92 ? 32.901 31.085 96.523 1.00 6.80 88 GLU A N 1
ATOM 728 C CA . GLU A 1 92 ? 32.993 31.953 97.704 1.00 8.57 88 GLU A CA 1
ATOM 729 C C . GLU A 1 92 ? 32.316 31.376 98.948 1.00 10.17 88 GLU A C 1
ATOM 730 O O . GLU A 1 92 ? 32.485 31.904 100.053 1.00 11.11 88 GLU A O 1
ATOM 736 N N . ALA A 1 93 ? 31.596 30.266 98.778 1.00 7.98 89 ALA A N 1
ATOM 737 C CA . ALA A 1 93 ? 30.957 29.568 99.887 1.00 8.00 89 ALA A CA 1
ATOM 738 C C . ALA A 1 93 ? 31.098 28.060 99.671 1.00 6.91 89 ALA A C 1
ATOM 739 O O . ALA A 1 93 ? 31.338 27.635 98.544 1.00 8.73 89 ALA A O 1
ATOM 741 N N . PRO A 1 94 ? 30.962 27.253 100.737 1.00 6.52 90 PRO A N 1
ATOM 742 C CA . PRO A 1 94 ? 31.106 25.801 100.576 1.00 8.45 90 PRO A CA 1
ATOM 743 C C . PRO A 1 94 ? 30.043 25.188 99.668 1.00 7.62 90 PRO A C 1
ATOM 744 O O . PRO A 1 94 ? 28.999 25.791 99.387 1.00 7.67 90 PRO A O 1
ATOM 748 N N . ASN A 1 95 ? 30.331 23.973 99.221 1.00 6.78 91 ASN A N 1
ATOM 749 C CA . ASN A 1 95 ? 29.392 23.206 98.422 1.00 4.62 91 ASN A CA 1
ATOM 750 C C . ASN A 1 95 ? 29.376 21.757 98.886 1.00 4.78 91 ASN A C 1
ATOM 751 O O . ASN A 1 95 ? 30.283 21.300 99.598 1.00 4.94 91 ASN A O 1
ATOM 756 N N . SER A 1 96 ? 28.334 21.039 98.484 1.00 5.37 92 SER A N 1
ATOM 757 C CA . SER A 1 96 ? 28.299 19.596 98.641 1.00 5.25 92 SER A CA 1
ATOM 758 C C . SER A 1 96 ? 27.464 19.064 97.482 1.00 5.02 92 SER A C 1
ATOM 759 O O . SER A 1 96 ? 26.308 19.455 97.344 1.00 5.84 92 SER A O 1
ATOM 762 N N . VAL A 1 97 ? 28.034 18.214 96.629 1.00 5.24 93 VAL A N 1
ATOM 763 C CA . VAL A 1 97 ? 27.299 17.826 95.433 1.00 5.88 93 VAL A CA 1
ATOM 764 C C . VAL A 1 97 ? 26.525 16.541 95.627 1.00 5.32 93 VAL A C 1
ATOM 765 O O . VAL A 1 97 ? 27.084 15.542 96.063 1.00 4.61 93 VAL A O 1
ATOM 769 N N . HIS A 1 98 ? 25.240 16.587 95.291 1.00 5.72 94 HIS A N 1
ATOM 770 C CA . HIS A 1 98 ? 24.402 15.390 95.278 1.00 5.19 94 HIS A CA 1
ATOM 771 C C . HIS A 1 98 ? 24.057 15.020 93.840 1.00 4.82 94 HIS A C 1
ATOM 772 O O . HIS A 1 98 ? 23.472 15.839 93.114 1.00 4.99 94 HIS A O 1
ATOM 779 N N . LEU A 1 99 ? 24.389 13.794 93.439 1.00 6.24 95 LEU A N 1
ATOM 780 C CA . LEU A 1 99 ? 23.911 13.262 92.171 1.00 3.18 95 LEU A CA 1
ATOM 781 C C . LEU A 1 99 ? 22.571 12.593 92.431 1.00 3.93 95 LEU A C 1
ATOM 782 O O . LEU A 1 99 ? 22.484 11.431 92.856 1.00 5.29 95 LEU A O 1
ATOM 787 N N . HIS A 1 100 ? 21.526 13.373 92.192 1.00 4.90 96 HIS A N 1
ATOM 788 C CA . HIS A 1 100 ? 20.166 12.967 92.466 1.00 3.62 96 HIS A CA 1
ATOM 789 C C . HIS A 1 100 ? 19.694 11.934 91.430 1.00 4.35 96 HIS A C 1
ATOM 790 O O . HIS A 1 100 ? 19.661 12.203 90.213 1.00 6.65 96 HIS A O 1
ATOM 797 N N . GLY A 1 101 ? 19.332 10.752 91.923 1.00 4.71 97 GLY A N 1
ATOM 798 C CA . GLY A 1 101 ? 18.940 9.635 91.085 1.00 6.50 97 GLY A CA 1
ATOM 799 C C . GLY A 1 101 ? 19.937 8.480 91.079 1.00 4.91 97 GLY A C 1
ATOM 800 O O . GLY A 1 101 ? 19.698 7.466 90.425 1.00 4.88 97 GLY A O 1
ATOM 801 N N . SER A 1 102 ? 21.074 8.637 91.767 1.00 3.98 98 SER A N 1
ATOM 802 C CA . SER A 1 102 ? 22.148 7.639 91.775 1.00 4.59 98 SER A CA 1
ATOM 803 C C . SER A 1 102 ? 22.298 6.995 93.149 1.00 4.65 98 SER A C 1
ATOM 804 O O . SER A 1 102 ? 22.327 7.709 94.167 1.00 5.16 98 SER A O 1
ATOM 807 N N . PHE A 1 103 ? 22.424 5.659 93.181 1.00 5.16 99 PHE A N 1
ATOM 808 C CA . PHE A 1 103 ? 22.632 4.962 94.446 1.00 4.57 99 PHE A CA 1
ATOM 809 C C . PHE A 1 103 ? 24.113 4.987 94.860 1.00 4.92 99 PHE A C 1
ATOM 810 O O . PHE A 1 103 ? 24.743 3.959 95.151 1.00 5.74 99 PHE A O 1
ATOM 818 N N . SER A 1 104 ? 24.671 6.189 94.905 1.00 6.57 100 SER A N 1
ATOM 819 C CA . SER A 1 104 ? 26.056 6.397 95.292 1.00 6.38 100 SER A CA 1
ATOM 820 C C . SER A 1 104 ? 26.298 5.971 96.724 1.00 5.61 100 SER A C 1
ATOM 821 O O . SER A 1 104 ? 25.375 5.947 97.532 1.00 4.86 100 SER A O 1
ATOM 824 N N . ARG A 1 105 ? 27.548 5.673 97.056 1.00 4.60 101 ARG A N 1
ATOM 825 C CA . ARG A 1 105 ? 27.873 5.420 98.451 1.00 3.52 101 ARG A CA 1
ATOM 826 C C . ARG A 1 105 ? 27.679 6.694 99.273 1.00 5.83 101 ARG A C 1
ATOM 827 O O . ARG A 1 105 ? 27.692 7.803 98.730 1.00 5.25 101 ARG A O 1
ATOM 835 N N . ALA A 1 106 ? 27.523 6.528 100.581 1.00 5.42 102 ALA A N 1
ATOM 836 C CA . ALA A 1 106 ? 27.162 7.637 101.466 1.00 5.64 102 ALA A CA 1
ATOM 837 C C . ALA A 1 106 ? 28.112 8.825 101.369 1.00 3.72 102 ALA A C 1
ATOM 838 O O . ALA A 1 106 ? 27.655 9.958 101.417 1.00 5.98 102 ALA A O 1
ATOM 840 N N . ALA A 1 107 ? 29.413 8.566 101.195 1.00 4.60 103 ALA A N 1
ATOM 841 C CA . ALA A 1 107 ? 30.425 9.631 101.115 1.00 6.31 103 ALA A CA 1
ATOM 842 C C . ALA A 1 107 ? 30.540 10.227 99.717 1.00 6.60 103 ALA A C 1
ATOM 843 O O . ALA A 1 107 ? 31.346 11.132 99.491 1.00 8.28 103 ALA A O 1
ATOM 845 N N . PHE A 1 108 ? 29.762 9.717 98.771 1.00 4.39 104 PHE A N 1
ATOM 846 C CA . PHE A 1 108 ? 29.760 10.277 97.427 1.00 5.81 104 PHE A CA 1
ATOM 847 C C . PHE A 1 108 ? 28.367 10.763 97.057 1.00 6.01 104 PHE A C 1
ATOM 848 O O . PHE A 1 108 ? 28.057 10.945 95.883 1.00 6.15 104 PHE A O 1
ATOM 856 N N . ASP A 1 109 ? 27.532 10.970 98.071 1.00 6.98 105 ASP A N 1
ATOM 857 C CA . ASP A 1 109 ? 26.105 11.209 97.845 1.00 6.27 105 ASP A CA 1
ATOM 858 C C . ASP A 1 109 ? 25.650 12.647 98.123 1.00 7.32 105 ASP A C 1
ATOM 859 O O . ASP A 1 109 ? 24.483 12.979 97.907 1.00 10.85 105 ASP A O 1
ATOM 864 N N . GLY A 1 110 ? 26.553 13.494 98.604 1.00 7.55 106 GLY A N 1
ATOM 865 C CA . GLY A 1 110 ? 26.205 14.874 98.911 1.00 5.80 106 GLY A CA 1
ATOM 866 C C . GLY A 1 110 ? 25.578 15.079 100.281 1.00 6.78 106 GLY A C 1
ATOM 867 O O . GLY A 1 110 ? 24.746 15.962 100.453 1.00 7.89 106 GLY A O 1
ATOM 868 N N . TRP A 1 111 ? 26.000 14.278 101.259 1.00 4.46 107 TRP A N 1
ATOM 869 C CA . TRP A 1 111 ? 25.587 14.478 102.649 1.00 6.47 107 TRP A CA 1
ATOM 870 C C . TRP A 1 111 ? 25.772 15.945 103.022 1.00 5.08 107 TRP A C 1
ATOM 871 O O . TRP A 1 111 ? 26.789 16.557 102.678 1.00 5.86 107 TRP A O 1
ATOM 882 N N . ALA A 1 112 ? 24.773 16.552 103.664 1.00 5.82 108 ALA A N 1
ATOM 883 C CA . ALA A 1 112 ? 24.756 18.016 103.767 1.00 6.44 108 ALA A CA 1
ATOM 884 C C . ALA A 1 112 ? 25.926 18.594 104.572 1.00 7.33 108 ALA A C 1
ATOM 885 O O . ALA A 1 112 ? 26.343 19.715 104.329 1.00 8.51 108 ALA A O 1
ATOM 887 N N . GLU A 1 113 ? 26.455 17.830 105.519 1.00 8.59 109 GLU A N 1
ATOM 888 C CA . GLU A 1 113 ? 27.634 18.258 106.279 1.00 7.41 109 GLU A CA 1
ATOM 889 C C . GLU A 1 113 ? 28.958 17.937 105.569 1.00 7.27 109 GLU A C 1
ATOM 890 O O . GLU A 1 113 ? 30.016 18.378 106.001 1.00 7.44 109 GLU A O 1
ATOM 896 N N . ASP A 1 114 ? 28.890 17.142 104.508 1.00 7.58 110 ASP A N 1
ATOM 897 C CA . ASP A 1 114 ? 30.082 16.708 103.779 1.00 7.02 110 ASP A CA 1
ATOM 898 C C . ASP A 1 114 ? 30.495 17.772 102.764 1.00 7.06 110 ASP A C 1
ATOM 899 O O . ASP A 1 114 ? 30.374 17.587 101.548 1.00 7.32 110 ASP A O 1
ATOM 904 N N . ILE A 1 115 ? 30.968 18.902 103.279 1.00 8.70 111 ILE A N 1
ATOM 905 C CA . ILE A 1 115 ? 31.185 20.066 102.433 1.00 6.22 111 ILE A CA 1
ATOM 906 C C . ILE A 1 115 ? 32.612 20.151 101.919 1.00 5.16 111 ILE A C 1
ATOM 907 O O . ILE A 1 115 ? 33.539 19.573 102.502 1.00 6.91 111 ILE A O 1
ATOM 912 N N . THR A 1 116 ? 32.750 20.866 100.804 1.00 5.19 112 THR A N 1
ATOM 913 C CA . THR A 1 116 ? 34.019 21.283 100.227 1.00 6.30 112 THR A CA 1
ATOM 914 C C . THR A 1 116 ? 34.113 22.789 100.419 1.00 6.01 112 THR A C 1
ATOM 915 O O . THR A 1 116 ? 33.185 23.513 100.058 1.00 7.19 112 THR A O 1
ATOM 919 N N . GLU A 1 117 ? 35.211 23.253 101.003 1.00 6.55 113 GLU A N 1
ATOM 920 C CA . GLU A 1 117 ? 35.434 24.693 101.165 1.00 8.03 113 GLU A CA 1
ATOM 921 C C . GLU A 1 117 ? 36.012 25.298 99.897 1.00 8.61 113 GLU A C 1
ATOM 922 O O . GLU A 1 117 ? 36.681 24.613 99.114 1.00 7.79 113 GLU A O 1
ATOM 928 N N . PRO A 1 118 ? 35.787 26.600 99.705 1.00 8.52 114 PRO A N 1
ATOM 929 C CA . PRO A 1 118 ? 36.534 27.303 98.666 1.00 6.56 114 PRO A CA 1
ATOM 930 C C . PRO A 1 118 ? 38.036 27.065 98.833 1.00 7.08 114 PRO A C 1
ATOM 931 O O . PRO A 1 118 ? 38.587 27.191 99.948 1.00 6.25 114 PRO A O 1
ATOM 935 N N . GLY A 1 119 ? 38.678 26.684 97.735 1.00 7.24 115 GLY A N 1
ATOM 936 C CA . GLY A 1 119 ? 40.090 26.346 97.736 1.00 6.68 115 GLY A CA 1
ATOM 937 C C . GLY A 1 119 ? 40.351 24.861 97.934 1.00 7.69 115 GLY A C 1
ATOM 938 O O . GLY A 1 119 ? 41.507 24.434 98.073 1.00 8.03 115 GLY A O 1
ATOM 939 N N . SER A 1 120 ? 39.271 24.076 97.944 1.00 6.63 116 SER A N 1
ATOM 940 C CA . SER A 1 120 ? 39.359 22.622 98.013 1.00 6.51 116 SER A CA 1
ATOM 941 C C . SER A 1 120 ? 38.515 22.009 96.897 1.00 6.94 116 SER A C 1
ATOM 942 O O . SER A 1 120 ? 37.702 22.708 96.277 1.00 7.34 116 SER A O 1
ATOM 945 N N . PHE A 1 121 ? 38.727 20.714 96.645 1.00 6.50 117 PHE A N 1
ATOM 946 C CA . PHE A 1 121 ? 37.916 19.922 95.718 1.00 5.72 117 PHE A CA 1
ATOM 947 C C . PHE A 1 121 ? 37.518 18.609 96.391 1.00 6.13 117 PHE A C 1
ATOM 948 O O . PHE A 1 121 ? 38.142 18.200 97.366 1.00 6.57 117 PHE A O 1
ATOM 956 N N . LYS A 1 122 ? 36.487 17.941 95.880 1.00 6.83 118 LYS A N 1
ATOM 957 C CA . LYS A 1 122 ? 36.193 16.582 96.314 1.00 6.56 118 LYS A CA 1
ATOM 958 C C . LYS A 1 122 ? 35.987 15.691 95.094 1.00 5.37 118 LYS A C 1
ATOM 959 O O . LYS A 1 122 ? 35.338 16.096 94.116 1.00 6.54 118 LYS A O 1
ATOM 965 N N . ASP A 1 123 ? 36.549 14.486 95.159 1.00 4.46 119 ASP A N 1
ATOM 966 C CA . ASP A 1 123 ? 36.372 13.475 94.115 1.00 5.38 119 ASP A CA 1
ATOM 967 C C . ASP A 1 123 ? 35.167 12.608 94.439 1.00 6.33 119 ASP A C 1
ATOM 968 O O . ASP A 1 123 ? 35.131 11.926 95.478 1.00 6.22 119 ASP A O 1
ATOM 973 N N . TYR A 1 124 ? 34.185 12.623 93.543 1.00 5.28 120 TYR A N 1
ATOM 974 C CA . TYR A 1 124 ? 32.987 11.801 93.662 1.00 4.36 120 TYR A CA 1
ATOM 975 C C . TYR A 1 124 ? 33.077 10.616 92.699 1.00 6.29 120 TYR A C 1
ATOM 976 O O . TYR A 1 124 ? 33.315 10.790 91.502 1.00 7.26 120 TYR A O 1
ATOM 985 N N . TYR A 1 125 ? 32.885 9.418 93.239 1.00 4.90 121 TYR A N 1
ATOM 986 C CA . TYR A 1 125 ? 32.985 8.172 92.486 1.00 3.89 121 TYR A CA 1
ATOM 987 C C . TYR A 1 125 ? 31.558 7.645 92.288 1.00 5.33 121 TYR A C 1
ATOM 988 O O . TYR A 1 125 ? 30.892 7.303 93.257 1.00 6.53 121 TYR A O 1
ATOM 997 N N . TYR A 1 126 ? 31.090 7.616 91.041 1.00 5.41 122 TYR A N 1
ATOM 998 C CA . TYR A 1 126 ? 29.705 7.226 90.740 1.00 4.68 122 TYR A CA 1
ATOM 999 C C . TYR A 1 126 ? 29.608 5.869 90.030 1.00 5.15 122 TYR A C 1
ATOM 1000 O O . TYR A 1 126 ? 30.460 5.532 89.214 1.00 6.84 122 TYR A O 1
ATOM 1009 N N . PRO A 1 127 ? 28.559 5.094 90.337 1.00 4.83 123 PRO A N 1
ATOM 1010 C CA . PRO A 1 127 ? 28.473 3.709 89.837 1.00 6.27 123 PRO A CA 1
ATOM 1011 C C . PRO A 1 127 ? 27.886 3.565 88.435 1.00 5.44 123 PRO A C 1
ATOM 1012 O O . PRO A 1 127 ? 28.320 2.688 87.676 1.00 5.98 123 PRO A O 1
ATOM 1016 N N . ASN A 1 128 ? 26.915 4.405 88.105 1.00 5.72 124 ASN A N 1
ATOM 1017 C CA . ASN A 1 128 ? 26.219 4.361 86.810 1.00 5.75 124 ASN A CA 1
ATOM 1018 C C . ASN A 1 128 ? 25.780 2.969 86.374 1.00 6.42 124 ASN A C 1
ATOM 1019 O O . ASN A 1 128 ? 25.995 2.556 85.229 1.00 7.08 124 ASN A O 1
ATOM 1024 N N . ARG A 1 129 ? 25.141 2.261 87.300 1.00 4.99 125 ARG A N 1
ATOM 1025 C CA . ARG A 1 129 ? 24.658 0.914 87.057 1.00 5.74 125 ARG A CA 1
ATOM 1026 C C . ARG A 1 129 ? 23.134 0.846 86.954 1.00 4.86 125 ARG A C 1
ATOM 1027 O O . ARG A 1 129 ? 22.600 -0.133 86.446 1.00 5.76 125 ARG A O 1
ATOM 1035 N N . GLN A 1 130 ? 22.441 1.863 87.451 1.00 4.89 126 GLN A N 1
ATOM 1036 C CA . GLN A 1 130 ? 20.990 1.826 87.489 1.00 4.94 126 GLN A CA 1
ATOM 1037 C C . GLN A 1 130 ? 20.346 1.969 86.103 1.00 3.63 126 GLN A C 1
ATOM 1038 O O . GLN A 1 130 ? 21.030 2.198 85.102 1.00 5.47 126 GLN A O 1
ATOM 1044 N N . SER A 1 131 ? 19.038 1.761 86.041 1.00 4.64 127 SER A N 1
ATOM 1045 C CA . SER A 1 131 ? 18.320 1.916 84.786 1.00 4.76 127 SER A CA 1
ATOM 1046 C C . SER A 1 131 ? 18.557 3.298 84.183 1.00 6.04 127 SER A C 1
ATOM 1047 O O . SER A 1 131 ? 18.723 4.288 84.909 1.00 6.28 127 SER A O 1
ATOM 1050 N N . ALA A 1 132 ? 18.545 3.359 82.854 1.00 4.60 128 ALA A N 1
ATOM 1051 C CA . ALA A 1 132 ? 18.616 4.643 82.157 1.00 5.11 128 ALA A CA 1
ATOM 1052 C C . ALA A 1 132 ? 17.581 5.611 82.743 1.00 5.24 128 ALA A C 1
ATOM 1053 O O . ALA A 1 132 ? 16.424 5.230 83.010 1.00 7.13 128 ALA A O 1
ATOM 1055 N N . ARG A 1 133 ? 17.996 6.848 82.990 1.00 3.85 129 ARG A N 1
ATOM 1056 C CA . ARG A 1 133 ? 17.119 7.808 83.655 1.00 5.10 129 ARG A CA 1
ATOM 1057 C C . ARG A 1 133 ? 17.732 9.192 83.508 1.00 3.78 129 ARG A C 1
ATOM 1058 O O . ARG A 1 133 ? 18.914 9.329 83.179 1.00 5.68 129 ARG A O 1
ATOM 1066 N N . THR A 1 134 ? 16.927 10.220 83.747 1.00 3.32 130 THR A N 1
ATOM 1067 C CA . THR A 1 134 ? 17.455 11.572 83.823 1.00 5.07 130 THR A CA 1
ATOM 1068 C C . THR A 1 134 ? 17.791 11.917 85.266 1.00 4.28 130 THR A C 1
ATOM 1069 O O . THR A 1 134 ? 16.900 12.155 86.069 1.00 6.39 130 THR A O 1
ATOM 1073 N N . LEU A 1 135 ? 19.073 11.875 85.612 1.00 4.48 131 LEU A N 1
ATOM 1074 C CA . LEU A 1 135 ? 19.532 12.312 86.930 1.00 3.98 131 LEU A CA 1
ATOM 1075 C C . LEU A 1 135 ? 19.808 13.804 86.864 1.00 5.68 131 LEU A C 1
ATOM 1076 O O . LEU A 1 135 ? 19.825 14.382 85.789 1.00 5.46 131 LEU A O 1
ATOM 1081 N N . TRP A 1 136 ? 20.054 14.417 88.014 1.00 5.55 132 TRP A N 1
ATOM 1082 C CA . TRP A 1 136 ? 20.580 15.767 88.012 1.00 5.68 132 TRP A CA 1
ATOM 1083 C C . TRP A 1 136 ? 21.521 15.932 89.197 1.00 4.52 132 TRP A C 1
ATOM 1084 O O . TRP A 1 136 ? 21.366 15.270 90.217 1.00 4.96 132 TRP A O 1
ATOM 1095 N N . TYR A 1 137 ? 22.538 16.775 89.030 1.00 5.22 133 TYR A N 1
ATOM 1096 C CA . TYR A 1 137 ? 23.513 16.999 90.095 1.00 4.26 133 TYR A CA 1
ATOM 1097 C C . TYR A 1 137 ? 23.332 18.429 90.574 1.00 5.36 133 TYR A C 1
ATOM 1098 O O . TYR A 1 137 ? 23.115 19.345 89.779 1.00 6.23 133 TYR A O 1
ATOM 1107 N N . HIS A 1 138 ? 23.363 18.618 91.887 1.00 4.30 134 HIS A N 1
ATOM 1108 C CA . HIS A 1 138 ? 23.040 19.921 92.458 1.00 4.69 134 HIS A CA 1
ATOM 1109 C C . HIS A 1 138 ? 23.569 20.069 93.880 1.00 5.14 134 HIS A C 1
ATOM 1110 O O . HIS A 1 138 ? 23.970 19.095 94.535 1.00 5.94 134 HIS A O 1
ATOM 1117 N N . ASP A 1 139 ? 23.620 21.306 94.355 1.00 3.85 135 ASP A N 1
ATOM 1118 C CA . ASP A 1 139 ? 24.222 21.511 95.650 1.00 3.92 135 ASP A CA 1
ATOM 1119 C C . ASP A 1 139 ? 23.327 21.029 96.783 1.00 5.52 135 ASP A C 1
ATOM 1120 O O . ASP A 1 139 ? 22.096 21.035 96.672 1.00 7.68 135 ASP A O 1
ATOM 1125 N N . HIS A 1 140 ? 23.958 20.659 97.895 1.00 6.37 136 HIS A N 1
ATOM 1126 C CA . HIS A 1 140 ? 23.259 20.082 99.034 1.00 8.17 136 HIS A CA 1
ATOM 1127 C C . HIS A 1 140 ? 23.909 20.531 100.347 1.00 7.82 136 HIS A C 1
ATOM 1128 O O . HIS A 1 140 ? 23.675 19.927 101.380 1.00 9.22 136 HIS A O 1
ATOM 1135 N N . ALA A 1 141 ? 24.721 21.587 100.306 1.00 7.66 137 ALA A N 1
ATOM 1136 C CA . ALA A 1 141 ? 25.470 22.019 101.496 1.00 7.85 137 ALA A CA 1
ATOM 1137 C C . ALA A 1 141 ? 24.540 22.507 102.610 1.00 7.90 137 ALA A C 1
ATOM 1138 O O . ALA A 1 141 ? 23.618 23.272 102.351 1.00 7.29 137 ALA A O 1
ATOM 1140 N N . MET A 1 142 ? 24.799 22.077 103.848 1.00 7.83 138 MET A N 1
ATOM 1141 C CA . MET A 1 142 ? 23.856 22.321 104.937 1.00 7.59 138 MET A CA 1
ATOM 1142 C C . MET A 1 142 ? 23.543 23.802 105.163 1.00 9.81 138 MET A C 1
ATOM 1143 O O . MET A 1 142 ? 24.438 24.636 105.319 1.00 11.67 138 MET A O 1
ATOM 1148 N N . HIS A 1 143 ? 22.242 24.074 105.150 1.00 11.58 139 HIS A N 1
ATOM 1149 C CA . HIS A 1 143 ? 21.626 25.365 105.433 1.00 11.59 139 HIS A CA 1
ATOM 1150 C C . HIS A 1 143 ? 21.887 26.438 104.370 1.00 8.59 139 HIS A C 1
ATOM 1151 O O . HIS A 1 143 ? 21.375 27.558 104.491 1.00 11.26 139 HIS A O 1
ATOM 1158 N N . ILE A 1 144 ? 22.664 26.122 103.335 1.00 8.78 140 ILE A N 1
ATOM 1159 C CA . ILE A 1 144 ? 22.856 27.087 102.251 1.00 5.82 140 ILE A CA 1
ATOM 1160 C C . ILE A 1 144 ? 22.498 26.486 100.891 1.00 7.24 140 ILE A C 1
ATOM 1161 O O . ILE A 1 144 ? 22.879 27.002 99.840 1.00 7.78 140 ILE A O 1
ATOM 1166 N N . THR A 1 145 ? 21.729 25.406 100.928 1.00 5.29 141 THR A N 1
ATOM 1167 C CA . THR A 1 145 ? 21.326 24.696 99.711 1.00 5.88 141 THR A CA 1
ATOM 1168 C C . THR A 1 145 ? 20.425 25.540 98.811 1.00 6.83 141 THR A C 1
ATOM 1169 O O . THR A 1 145 ? 20.642 25.600 97.591 1.00 6.94 141 THR A O 1
ATOM 1173 N N . ALA A 1 146 ? 19.424 26.194 99.394 1.00 7.20 142 ALA A N 1
ATOM 1174 C CA . ALA A 1 146 ? 18.511 27.003 98.589 1.00 5.35 142 ALA A CA 1
ATOM 1175 C C . ALA A 1 146 ? 19.271 28.058 97.794 1.00 5.09 142 ALA A C 1
ATOM 1176 O O . ALA A 1 146 ? 19.080 28.163 96.584 1.00 6.05 142 ALA A O 1
ATOM 1178 N N . GLU A 1 147 ? 20.168 28.806 98.442 1.00 4.46 143 GLU A N 1
ATOM 1179 C CA . GLU A 1 147 ? 20.869 29.878 97.734 1.00 5.72 143 GLU A CA 1
ATOM 1180 C C . GLU A 1 147 ? 21.906 29.315 96.749 1.00 4.43 143 GLU A C 1
ATOM 1181 O O . GLU A 1 147 ? 22.061 29.841 95.646 1.00 5.37 143 GLU A O 1
ATOM 1187 N N . ASN A 1 148 ? 22.616 28.247 97.123 1.00 4.24 144 ASN A N 1
ATOM 1188 C CA . ASN A 1 148 ? 23.581 27.657 96.198 1.00 4.70 144 ASN A CA 1
ATOM 1189 C C . ASN A 1 148 ? 22.905 27.132 94.924 1.00 3.94 144 ASN A C 1
ATOM 1190 O O . ASN A 1 148 ? 23.406 27.339 93.819 1.00 6.25 144 ASN A O 1
ATOM 1195 N N . ALA A 1 149 ? 21.765 26.458 95.076 1.00 4.24 145 ALA A N 1
ATOM 1196 C CA . ALA A 1 149 ? 21.033 25.974 93.907 1.00 5.30 145 ALA A CA 1
ATOM 1197 C C . ALA A 1 149 ? 20.472 27.133 93.095 1.00 4.27 145 ALA A C 1
ATOM 1198 O O . ALA A 1 149 ? 20.640 27.202 91.877 1.00 6.60 145 ALA A O 1
ATOM 1200 N N . TYR A 1 150 ? 19.816 28.056 93.784 1.00 4.40 146 TYR A N 1
ATOM 1201 C CA . TYR A 1 150 ? 19.212 29.240 93.152 1.00 3.34 146 TYR A CA 1
ATOM 1202 C C . TYR A 1 150 ? 20.202 30.038 92.298 1.00 4.70 146 TYR A C 1
ATOM 1203 O O . TYR A 1 150 ? 19.889 30.484 91.174 1.00 4.95 146 TYR A O 1
ATOM 1212 N N . ARG A 1 151 ? 21.388 30.241 92.859 1.00 6.24 147 ARG A N 1
ATOM 1213 C CA . ARG A 1 151 ? 22.417 31.013 92.180 1.00 6.35 147 ARG A CA 1
ATOM 1214 C C . ARG A 1 151 ? 23.114 30.225 91.076 1.00 6.69 147 ARG A C 1
ATOM 1215 O O . ARG A 1 151 ? 23.927 30.794 90.367 1.00 6.78 147 ARG A O 1
ATOM 1223 N N . GLY A 1 152 ? 22.783 28.938 90.920 1.00 4.74 148 GLY A N 1
ATOM 1224 C CA . GLY A 1 152 ? 23.164 28.232 89.700 1.00 5.47 148 GLY A CA 1
ATOM 1225 C C . GLY A 1 152 ? 23.761 26.834 89.793 1.00 6.77 148 GLY A C 1
ATOM 1226 O O . GLY A 1 152 ? 24.074 26.241 88.765 1.00 8.64 148 GLY A O 1
ATOM 1227 N N . GLN A 1 153 ? 23.929 26.298 91.000 1.00 4.22 149 GLN A N 1
ATOM 1228 C CA . GLN A 1 153 ? 24.541 24.974 91.102 1.00 5.99 149 GLN A CA 1
ATOM 1229 C C . GLN A 1 153 ? 23.537 23.816 90.939 1.00 4.23 149 GLN A C 1
ATOM 1230 O O . GLN A 1 153 ? 23.157 23.151 91.905 1.00 4.92 149 GLN A O 1
ATOM 1236 N N . ALA A 1 154 ? 23.135 23.591 89.689 1.00 4.52 150 ALA A N 1
ATOM 1237 C CA . ALA A 1 154 ? 22.365 22.421 89.267 1.00 4.43 150 ALA A CA 1
ATOM 1238 C C . ALA A 1 154 ? 22.620 22.153 87.777 1.00 6.98 150 ALA A C 1
ATOM 1239 O O . ALA A 1 154 ? 22.720 23.089 86.976 1.00 5.98 150 ALA A O 1
ATOM 1241 N N . GLY A 1 155 ? 22.726 20.877 87.410 1.00 4.90 151 GLY A N 1
ATOM 1242 C CA . GLY A 1 155 ? 22.877 20.486 86.015 1.00 4.33 151 GLY A CA 1
ATOM 1243 C C . GLY A 1 155 ? 22.309 19.104 85.780 1.00 4.12 151 GLY A C 1
ATOM 1244 O O . GLY A 1 155 ? 21.973 18.402 86.722 1.00 5.20 151 GLY A O 1
ATOM 1245 N N . LEU A 1 156 ? 22.227 18.714 84.514 1.00 5.21 152 LEU A N 1
ATOM 1246 C CA A LEU A 1 156 ? 21.638 17.439 84.105 0.43 5.20 152 LEU A CA 1
ATOM 1247 C CA B LEU A 1 156 ? 21.634 17.434 84.146 0.57 4.40 152 LEU A CA 1
ATOM 1248 C C . LEU A 1 156 ? 22.682 16.342 83.964 1.00 4.52 152 LEU A C 1
ATOM 1249 O O . LEU A 1 156 ? 23.820 16.604 83.584 1.00 5.54 152 LEU A O 1
ATOM 1258 N N . TYR A 1 157 ? 22.277 15.106 84.228 1.00 4.06 153 TYR A N 1
ATOM 1259 C CA . TYR A 1 157 ? 23.173 13.965 84.103 1.00 4.86 153 TYR A CA 1
ATOM 1260 C C . TYR A 1 157 ? 22.355 12.793 83.548 1.00 5.77 153 TYR A C 1
ATOM 1261 O O . TYR A 1 157 ? 21.558 12.179 84.256 1.00 6.61 153 TYR A O 1
ATOM 1270 N N . MET A 1 158 ? 22.534 12.527 82.259 1.00 4.51 154 MET A N 1
ATOM 1271 C CA . MET A 1 158 ? 21.761 11.501 81.568 1.00 4.96 154 MET A CA 1
ATOM 1272 C C . MET A 1 158 ? 22.489 10.178 81.583 1.00 5.33 154 MET A C 1
ATOM 1273 O O . MET A 1 158 ? 23.608 10.074 81.066 1.00 6.79 154 MET A O 1
ATOM 1278 N N . LEU A 1 159 ? 21.867 9.181 82.208 1.00 6.20 155 LEU A N 1
ATOM 1279 C CA . LEU A 1 159 ? 22.389 7.819 82.222 1.00 5.73 155 LEU A CA 1
ATOM 1280 C C . LEU A 1 159 ? 21.703 7.072 81.101 1.00 5.71 155 LEU A C 1
ATOM 1281 O O . LEU A 1 159 ? 20.483 6.969 81.101 1.00 6.60 155 LEU A O 1
ATOM 1286 N N . THR A 1 160 ? 22.474 6.568 80.144 1.00 5.70 156 THR A N 1
ATOM 1287 C CA . THR A 1 160 ? 21.865 5.997 78.947 1.00 8.58 156 THR A CA 1
ATOM 1288 C C . THR A 1 160 ? 22.063 4.484 78.859 1.00 6.98 156 THR A C 1
ATOM 1289 O O . THR A 1 160 ? 22.962 3.925 79.475 1.00 7.82 156 THR A O 1
ATOM 1293 N N . ASP A 1 161 ? 21.218 3.833 78.067 1.00 8.15 157 ASP A N 1
ATOM 1294 C CA . ASP A 1 161 ? 21.235 2.381 77.925 1.00 8.79 157 ASP A CA 1
ATOM 1295 C C . ASP A 1 161 ? 21.012 2.042 76.454 1.00 10.95 157 ASP A C 1
ATOM 1296 O O . ASP A 1 161 ? 19.965 2.363 75.902 1.00 11.24 157 ASP A O 1
ATOM 1301 N N . PRO A 1 162 ? 21.992 1.386 75.812 1.00 11.82 158 PRO A N 1
ATOM 1302 C CA . PRO A 1 162 ? 21.822 1.101 74.381 1.00 13.99 158 PRO A CA 1
ATOM 1303 C C . PRO A 1 162 ? 20.633 0.185 74.101 1.00 14.78 158 PRO A C 1
ATOM 1304 O O . PRO A 1 162 ? 20.106 0.203 72.991 1.00 15.38 158 PRO A O 1
ATOM 1308 N N . ALA A 1 163 ? 20.205 -0.580 75.100 1.00 12.30 159 ALA A N 1
ATOM 1309 C CA . ALA A 1 163 ? 19.054 -1.462 74.944 1.00 14.70 159 ALA A CA 1
ATOM 1310 C C . ALA A 1 163 ? 17.768 -0.667 74.753 1.00 15.04 159 ALA A C 1
ATOM 1311 O O . ALA A 1 163 ? 16.788 -1.184 74.224 1.00 20.26 159 ALA A O 1
ATOM 1313 N N . GLU A 1 164 ? 17.762 0.592 75.180 1.00 13.29 160 GLU A N 1
ATOM 1314 C CA . GLU A 1 164 ? 16.579 1.414 74.979 1.00 13.42 160 GLU A CA 1
ATOM 1315 C C . GLU A 1 164 ? 16.596 2.065 73.591 1.00 15.02 160 GLU A C 1
ATOM 1316 O O . GLU A 1 164 ? 15.614 2.671 73.179 1.00 14.10 160 GLU A O 1
ATOM 1322 N N . ASP A 1 165 ? 17.689 1.892 72.849 1.00 18.73 161 ASP A N 1
ATOM 1323 C CA . ASP A 1 165 ? 17.777 2.448 71.496 1.00 17.01 161 ASP A CA 1
ATOM 1324 C C . ASP A 1 165 ? 16.693 1.898 70.590 1.00 17.65 161 ASP A C 1
ATOM 1325 O O . ASP A 1 165 ? 16.074 2.646 69.834 1.00 19.94 161 ASP A O 1
ATOM 1330 N N . ALA A 1 166 ? 16.468 0.589 70.671 1.00 17.22 162 ALA A N 1
ATOM 1331 C CA . ALA A 1 166 ? 15.521 -0.108 69.803 1.00 18.02 162 ALA A CA 1
ATOM 1332 C C . ALA A 1 166 ? 14.098 0.406 69.949 1.00 16.87 162 ALA A C 1
ATOM 1333 O O . ALA A 1 166 ? 13.239 0.118 69.111 1.00 21.12 162 ALA A O 1
ATOM 1335 N N . LEU A 1 167 ? 13.840 1.158 71.017 1.00 14.81 163 LEU A N 1
ATOM 1336 C CA . LEU A 1 167 ? 12.522 1.740 71.216 1.00 12.93 163 LEU A CA 1
ATOM 1337 C C . LEU A 1 167 ? 12.232 2.794 70.155 1.00 11.94 163 LEU A C 1
ATOM 1338 O O . LEU A 1 167 ? 11.080 3.077 69.872 1.00 13.74 163 LEU A O 1
ATOM 1343 N N . ASN A 1 168 ? 13.281 3.383 69.584 1.00 12.63 164 ASN A N 1
ATOM 1344 C CA . ASN A 1 168 ? 13.140 4.346 68.487 1.00 11.38 164 ASN A CA 1
ATOM 1345 C C . ASN A 1 168 ? 12.359 5.602 68.903 1.00 10.10 164 ASN A C 1
ATOM 1346 O O . ASN A 1 168 ? 11.597 6.175 68.121 1.00 11.53 164 ASN A O 1
ATOM 1351 N N . LEU A 1 169 ? 12.573 6.028 70.142 1.00 10.43 165 LEU A N 1
ATOM 1352 C CA . LEU A 1 169 ? 12.012 7.269 70.654 1.00 9.16 165 LEU A CA 1
ATOM 1353 C C . LEU A 1 169 ? 12.679 8.455 69.964 1.00 9.74 165 LEU A C 1
ATOM 1354 O O . LEU A 1 169 ? 13.782 8.305 69.434 1.00 12.80 165 LEU A O 1
ATOM 1359 N N . PRO A 1 170 ? 12.017 9.634 69.952 1.00 10.25 166 PRO A N 1
ATOM 1360 C CA . PRO A 1 170 ? 12.653 10.858 69.458 1.00 10.20 166 PRO A CA 1
ATOM 1361 C C . PRO A 1 170 ? 14.030 11.022 70.089 1.00 11.22 166 PRO A C 1
ATOM 1362 O O . PRO A 1 170 ? 14.166 10.849 71.302 1.00 13.83 166 PRO A O 1
ATOM 1366 N N . SER A 1 171 ? 15.037 11.324 69.279 1.00 11.01 167 SER A N 1
ATOM 1367 C CA . SER A 1 171 ? 16.408 11.262 69.770 1.00 11.44 167 SER A CA 1
ATOM 1368 C C . SER A 1 171 ? 17.253 12.450 69.348 1.00 12.68 167 SER A C 1
ATOM 1369 O O . SER A 1 171 ? 16.819 13.302 68.565 1.00 13.75 167 SER A O 1
ATOM 1372 N N . GLY A 1 172 ? 18.477 12.475 69.867 1.00 12.04 168 GLY A N 1
ATOM 1373 C CA . GLY A 1 172 ? 19.431 13.525 69.563 1.00 10.88 168 GLY A CA 1
ATOM 1374 C C . GLY A 1 172 ? 19.355 14.661 70.563 1.00 10.65 168 GLY A C 1
ATOM 1375 O O . GLY A 1 172 ? 18.421 15.467 70.520 1.00 9.45 168 GLY A O 1
ATOM 1376 N N . TYR A 1 173 ? 20.330 14.716 71.469 1.00 13.07 169 TYR A N 1
ATOM 1377 C CA . TYR A 1 173 ? 20.380 15.759 72.488 1.00 11.92 169 TYR A CA 1
ATOM 1378 C C . TYR A 1 173 ? 20.474 17.124 71.828 1.00 9.30 169 TYR A C 1
ATOM 1379 O O . TYR A 1 173 ? 21.390 17.388 71.051 1.00 11.07 169 TYR A O 1
ATOM 1388 N N . GLY A 1 174 ? 19.508 17.984 72.135 1.00 8.53 170 GLY A N 1
ATOM 1389 C CA . GLY A 1 174 ? 19.424 19.299 71.522 1.00 10.54 170 GLY A CA 1
ATOM 1390 C C . GLY A 1 174 ? 18.806 19.272 70.137 1.00 10.49 170 GLY A C 1
ATOM 1391 O O . GLY A 1 174 ? 18.638 20.318 69.505 1.00 15.32 170 GLY A O 1
ATOM 1392 N N . GLU A 1 175 ? 18.467 18.079 69.657 1.00 10.06 171 GLU A N 1
ATOM 1393 C CA . GLU A 1 175 ? 17.793 17.940 68.375 1.00 12.12 171 GLU A CA 1
ATOM 1394 C C . GLU A 1 175 ? 16.314 17.632 68.604 1.00 12.24 171 GLU A C 1
ATOM 1395 O O . GLU A 1 175 ? 15.488 18.534 68.549 1.00 14.16 171 GLU A O 1
ATOM 1401 N N . PHE A 1 176 ? 15.977 16.375 68.885 1.00 11.47 172 PHE A N 1
ATOM 1402 C CA . PHE A 1 176 ? 14.589 16.036 69.208 1.00 10.37 172 PHE A CA 1
ATOM 1403 C C . PHE A 1 176 ? 14.460 15.451 70.612 1.00 5.69 172 PHE A C 1
ATOM 1404 O O . PHE A 1 176 ? 13.402 14.975 71.007 1.00 10.02 172 PHE A O 1
ATOM 1412 N N . ASP A 1 177 ? 15.565 15.497 71.352 1.00 8.70 173 ASP A N 1
ATOM 1413 C CA . ASP A 1 177 ? 15.626 15.148 72.771 1.00 9.04 173 ASP A CA 1
ATOM 1414 C C . ASP A 1 177 ? 16.095 16.401 73.521 1.00 9.21 173 ASP A C 1
ATOM 1415 O O . ASP A 1 177 ? 17.282 16.752 73.496 1.00 10.51 173 ASP A O 1
ATOM 1420 N N . ILE A 1 178 ? 15.153 17.079 74.173 1.00 8.03 174 ILE A N 1
ATOM 1421 C CA . ILE A 1 178 ? 15.367 18.434 74.665 1.00 7.78 174 ILE A CA 1
ATOM 1422 C C . ILE A 1 178 ? 15.250 18.522 76.184 1.00 7.62 174 ILE A C 1
ATOM 1423 O O . ILE A 1 178 ? 14.208 18.170 76.746 1.00 6.29 174 ILE A O 1
ATOM 1428 N N . PRO A 1 179 ? 16.315 18.989 76.856 1.00 7.64 175 PRO A N 1
ATOM 1429 C CA . PRO A 1 179 ? 16.246 19.218 78.303 1.00 6.15 175 PRO A CA 1
ATOM 1430 C C . PRO A 1 179 ? 15.365 20.418 78.609 1.00 7.55 175 PRO A C 1
ATOM 1431 O O . PRO A 1 179 ? 15.418 21.416 77.887 1.00 8.64 175 PRO A O 1
ATOM 1435 N N . MET A 1 180 ? 14.560 20.298 79.662 1.00 6.67 176 MET A N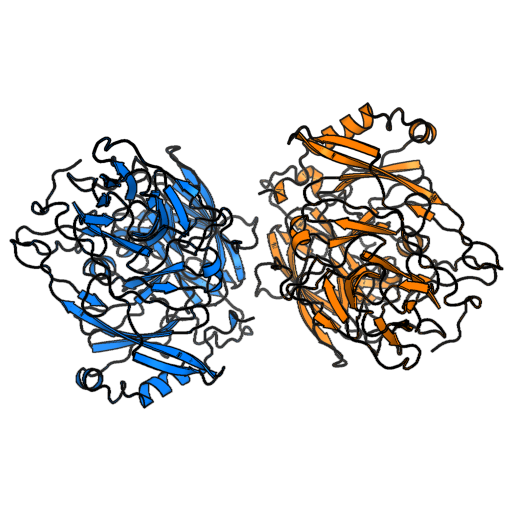 1
ATOM 1436 C CA . MET A 1 180 ? 13.600 21.321 80.059 1.00 5.36 176 MET A CA 1
ATOM 1437 C C . MET A 1 180 ? 13.686 21.549 81.563 1.00 4.49 176 MET A C 1
ATOM 1438 O O . MET A 1 180 ? 12.843 21.086 82.345 1.00 6.23 176 MET A O 1
ATOM 1443 N N . ILE A 1 181 ? 14.738 22.248 81.959 1.00 5.79 177 ILE A N 1
ATOM 1444 C CA . ILE A 1 181 ? 15.027 22.504 83.357 1.00 4.80 177 ILE A CA 1
ATOM 1445 C C . ILE A 1 181 ? 14.273 23.750 83.791 1.00 2.85 177 ILE A C 1
ATOM 1446 O O . ILE A 1 181 ? 14.512 24.836 83.260 1.00 5.29 177 ILE A O 1
ATOM 1451 N N . LEU A 1 182 ? 13.328 23.593 84.717 1.00 3.79 178 LEU A N 1
ATOM 1452 C CA . LEU A 1 182 ? 12.497 24.717 85.151 1.00 4.94 178 LEU A CA 1
ATOM 1453 C C . LEU A 1 182 ? 13.014 25.375 86.426 1.00 4.79 178 LEU A C 1
ATOM 1454 O O . LEU A 1 182 ? 13.332 24.684 87.399 1.00 6.15 178 LEU A O 1
ATOM 1459 N N . THR A 1 183 ? 13.080 26.707 86.436 1.00 5.09 179 THR A N 1
ATOM 1460 C CA . THR A 1 183 ? 13.355 27.424 87.680 1.00 5.59 179 THR A CA 1
ATOM 1461 C C . THR A 1 183 ? 12.424 28.626 87.782 1.00 3.76 179 THR A C 1
ATOM 1462 O O . THR A 1 183 ? 11.776 29.013 86.804 1.00 4.72 179 THR A O 1
ATOM 1466 N N . SER A 1 184 ? 12.319 29.178 88.984 1.00 5.98 180 SER A N 1
ATOM 1467 C CA . SER A 1 184 ? 11.416 30.291 89.257 1.00 5.76 180 SER A CA 1
ATOM 1468 C C . SER A 1 184 ? 12.109 31.257 90.193 1.00 6.52 180 SER A C 1
ATOM 1469 O O . SER A 1 184 ? 12.359 30.915 91.349 1.00 6.39 180 SER A O 1
ATOM 1472 N N . LYS A 1 185 ? 12.430 32.452 89.701 1.00 6.14 181 LYS A N 1
ATOM 1473 C CA . LYS A 1 185 ? 13.249 33.386 90.464 1.00 6.93 181 LYS A CA 1
ATOM 1474 C C . LYS A 1 185 ? 12.650 34.784 90.476 1.00 6.69 181 LYS A C 1
ATOM 1475 O O . LYS A 1 185 ? 11.637 35.039 89.830 1.00 7.60 181 LYS A O 1
ATOM 1481 N N . GLN A 1 186 ? 13.309 35.693 91.189 1.00 8.88 182 GLN A N 1
ATOM 1482 C CA . GLN A 1 186 ? 12.887 37.091 91.247 1.00 7.42 182 GLN A CA 1
ATOM 1483 C C . GLN A 1 186 ? 14.104 37.976 91.047 1.00 8.36 182 GLN A C 1
ATOM 1484 O O . GLN A 1 186 ? 15.198 37.634 91.495 1.00 7.47 182 GLN A O 1
ATOM 1490 N N . TYR A 1 187 ? 13.896 39.102 90.363 1.00 7.37 183 TYR A N 1
ATOM 1491 C CA . TYR A 1 187 ? 14.964 40.009 89.974 1.00 7.77 183 TYR A CA 1
ATOM 1492 C C . TYR A 1 187 ? 14.699 41.398 90.538 1.00 10.01 183 TYR A C 1
ATOM 1493 O O . TYR A 1 187 ? 13.544 41.818 90.686 1.00 10.22 183 TYR A O 1
ATOM 1502 N N . THR A 1 188 ? 15.784 42.099 90.853 1.00 10.76 184 THR A N 1
ATOM 1503 C CA . THR A 1 188 ? 15.741 43.485 91.294 1.00 11.81 184 THR A CA 1
ATOM 1504 C C . THR A 1 188 ? 15.516 44.423 90.114 1.00 12.20 184 THR A C 1
ATOM 1505 O O . THR A 1 188 ? 15.554 44.010 88.953 1.00 11.87 184 THR A O 1
ATOM 1509 N N . ALA A 1 189 ? 15.312 45.696 90.419 1.00 12.96 185 ALA A N 1
ATOM 1510 C CA . ALA A 1 189 ? 15.034 46.695 89.395 1.00 14.10 185 ALA A CA 1
ATOM 1511 C C . ALA A 1 189 ? 16.179 46.863 88.393 1.00 12.75 185 ALA A C 1
ATOM 1512 O O . ALA A 1 189 ? 15.943 47.269 87.254 1.00 16.90 185 ALA A O 1
ATOM 1514 N N . ASN A 1 190 ? 17.405 46.541 88.806 1.00 13.97 186 ASN A N 1
ATOM 1515 C CA . ASN A 1 190 ? 18.561 46.639 87.916 1.00 15.66 186 ASN A CA 1
ATOM 1516 C C . ASN A 1 190 ? 18.970 45.296 87.312 1.00 15.09 186 ASN A C 1
ATOM 1517 O O . ASN A 1 190 ? 20.076 45.151 86.795 1.00 15.62 186 ASN A O 1
ATOM 1522 N N . GLY A 1 191 ? 18.080 44.311 87.392 1.00 13.24 187 GLY A N 1
ATOM 1523 C CA . GLY A 1 191 ? 18.312 43.044 86.718 1.00 11.34 187 GLY A CA 1
ATOM 1524 C C . GLY A 1 191 ? 19.160 41.999 87.420 1.00 7.07 187 GLY A C 1
ATOM 1525 O O . GLY A 1 191 ? 19.502 40.993 86.813 1.00 9.76 187 GLY A O 1
ATOM 1526 N N . ASN A 1 192 ? 19.505 42.227 88.682 1.00 9.64 188 ASN A N 1
ATOM 1527 C CA . ASN A 1 192 ? 20.244 41.240 89.453 1.00 8.96 188 ASN A CA 1
ATOM 1528 C C . ASN A 1 192 ? 19.229 40.339 90.138 1.00 10.44 188 ASN A C 1
ATOM 1529 O O . ASN A 1 192 ? 18.043 40.644 90.146 1.00 12.37 188 ASN A O 1
ATOM 1534 N N . LEU A 1 193 ? 19.697 39.244 90.715 1.00 9.92 189 LEU A N 1
ATOM 1535 C CA . LEU A 1 193 ? 18.820 38.326 91.432 1.00 10.07 189 LEU A CA 1
ATOM 1536 C C . LEU A 1 193 ? 18.457 38.847 92.815 1.00 9.61 189 LEU A C 1
ATOM 1537 O O . LEU A 1 193 ? 19.285 39.431 93.511 1.00 13.68 189 LEU A O 1
ATOM 1542 N N . VAL A 1 194 ? 17.201 38.642 93.195 1.00 7.67 190 VAL A N 1
ATOM 1543 C CA . VAL A 1 194 ? 16.784 38.796 94.577 1.00 7.94 190 VAL A CA 1
ATOM 1544 C C . VAL A 1 194 ? 17.211 37.552 95.346 1.00 8.64 190 VAL A C 1
ATOM 1545 O O . VAL A 1 194 ? 16.919 36.427 94.929 1.00 10.29 190 VAL A O 1
ATOM 1549 N N . THR A 1 195 ? 17.922 37.731 96.453 1.00 9.18 191 THR A N 1
ATOM 1550 C CA . THR A 1 195 ? 18.438 36.588 97.197 1.00 9.07 191 THR A CA 1
ATOM 1551 C C . THR A 1 195 ? 17.327 35.788 97.888 1.00 7.94 191 THR A C 1
ATOM 1552 O O . THR A 1 195 ? 16.300 36.349 98.285 1.00 10.59 191 THR A O 1
ATOM 1556 N N . THR A 1 196 ? 17.517 34.470 98.008 1.00 7.44 192 THR A N 1
ATOM 1557 C CA . THR A 1 196 ? 16.613 33.678 98.850 1.00 9.84 192 THR A CA 1
ATOM 1558 C C . THR A 1 196 ? 16.919 33.800 100.347 1.00 8.04 192 THR A C 1
ATOM 1559 O O . THR A 1 196 ? 16.127 33.364 101.187 1.00 8.99 192 THR A O 1
ATOM 1563 N N . ASN A 1 197 ? 18.062 34.390 100.684 1.00 8.75 193 ASN A N 1
ATOM 1564 C CA . ASN A 1 197 ? 18.431 34.546 102.086 1.00 8.43 193 ASN A CA 1
ATOM 1565 C C . ASN A 1 197 ? 17.395 35.338 102.872 1.00 11.73 193 ASN A C 1
ATOM 1566 O O . ASN A 1 197 ? 16.910 36.370 102.416 1.00 13.60 193 ASN A O 1
ATOM 1571 N N . GLY A 1 198 ? 17.035 34.830 104.047 1.00 14.17 194 GLY A N 1
ATOM 1572 C CA . GLY A 1 198 ? 16.041 35.487 104.875 1.00 16.79 194 GLY A CA 1
ATOM 1573 C C . GLY A 1 198 ? 14.657 34.879 104.728 1.00 16.51 194 GLY A C 1
ATOM 1574 O O . GLY A 1 198 ? 13.790 35.071 105.583 1.00 19.68 194 GLY A O 1
ATOM 1575 N N . GLU A 1 199 ? 14.439 34.155 103.635 1.00 13.37 195 GLU A N 1
ATOM 1576 C CA . GLU A 1 199 ? 13.152 33.517 103.412 1.00 10.37 195 GLU A CA 1
ATOM 1577 C C . GLU A 1 199 ? 13.052 32.221 104.212 1.00 9.80 195 GLU A C 1
ATOM 1578 O O . GLU A 1 199 ? 13.902 31.327 104.101 1.00 10.50 195 GLU A O 1
ATOM 1584 N N . LEU A 1 200 ? 12.003 32.127 105.019 1.00 9.90 196 LEU A N 1
ATOM 1585 C CA . LEU A 1 200 ? 11.811 30.967 105.877 1.00 9.04 196 LEU A CA 1
ATOM 1586 C C . LEU A 1 200 ? 10.552 30.166 105.534 1.00 9.92 196 LEU A C 1
ATOM 1587 O O . LEU A 1 200 ? 10.360 29.077 106.071 1.00 10.31 196 LEU A O 1
ATOM 1592 N N . ASN A 1 201 ? 9.689 30.697 104.661 1.00 8.52 197 ASN A N 1
ATOM 1593 C CA . ASN A 1 201 ? 8.445 30.000 104.288 1.00 11.02 197 ASN A CA 1
ATOM 1594 C C . ASN A 1 201 ? 8.562 29.297 102.940 1.00 9.12 197 ASN A C 1
ATOM 1595 O O . ASN A 1 201 ? 8.508 28.072 102.868 1.00 7.44 197 ASN A O 1
ATOM 1600 N N . SER A 1 202 ? 8.719 30.092 101.882 1.00 8.13 198 SER A N 1
ATOM 1601 C CA . SER A 1 202 ? 8.971 29.593 100.528 1.00 6.49 198 SER A CA 1
ATOM 1602 C C . SER A 1 202 ? 9.389 30.764 99.647 1.00 8.08 198 SER A C 1
ATOM 1603 O O . SER A 1 202 ? 8.948 31.894 99.864 1.00 10.13 198 SER A O 1
ATOM 1606 N N . PHE A 1 203 ? 10.243 30.501 98.665 1.00 8.14 199 PHE A N 1
ATOM 1607 C CA . PHE A 1 203 ? 10.637 31.533 97.714 1.00 5.65 199 PHE A CA 1
ATOM 1608 C C . PHE A 1 203 ? 10.009 31.173 96.375 1.00 5.81 199 PHE A C 1
ATOM 1609 O O . PHE A 1 203 ? 10.539 30.335 95.652 1.00 7.47 199 PHE A O 1
ATOM 1617 N N . TRP A 1 204 ? 8.858 31.759 96.062 1.00 6.40 200 TRP A N 1
ATOM 1618 C CA . TRP A 1 204 ? 8.092 31.287 94.911 1.00 4.80 200 TRP A CA 1
ATOM 1619 C C . TRP A 1 204 ? 8.720 31.710 93.584 1.00 6.86 200 TRP A C 1
ATOM 1620 O O . TRP A 1 204 ? 8.827 30.901 92.654 1.00 7.31 200 TRP A O 1
ATOM 1631 N N . GLY A 1 205 ? 9.130 32.976 93.499 1.00 6.42 201 GLY A N 1
ATOM 1632 C CA . GLY A 1 205 ? 9.684 33.514 92.271 1.00 5.74 201 GLY A CA 1
ATOM 1633 C C . GLY A 1 205 ? 8.565 33.922 91.335 1.00 6.42 201 GLY A C 1
ATOM 1634 O O . GLY A 1 205 ? 7.520 33.266 91.284 1.00 7.73 201 GLY A O 1
ATOM 1635 N N . ASP A 1 206 ? 8.771 35.007 90.595 1.00 6.78 202 ASP A N 1
ATOM 1636 C CA . ASP A 1 206 ? 7.758 35.486 89.651 1.00 6.47 202 ASP A CA 1
ATOM 1637 C C . ASP A 1 206 ? 8.233 35.491 88.190 1.00 6.82 202 ASP A C 1
ATOM 1638 O O . ASP A 1 206 ? 7.499 35.903 87.287 1.00 8.46 202 ASP A O 1
ATOM 1643 N N . VAL A 1 207 ? 9.448 35.005 87.966 1.00 7.49 203 VAL A N 1
ATOM 1644 C CA . VAL A 1 207 ? 9.981 34.855 86.618 1.00 7.29 203 VAL A CA 1
ATOM 1645 C C . VAL A 1 207 ? 10.321 33.379 86.330 1.00 6.19 203 VAL A C 1
ATOM 1646 O O . VAL A 1 207 ? 11.171 32.782 86.996 1.00 7.13 203 VAL A O 1
ATOM 1650 N N . ILE A 1 208 ? 9.624 32.795 85.356 1.00 5.42 204 ILE A N 1
ATOM 1651 C CA . ILE A 1 208 ? 9.797 31.393 84.998 1.00 4.81 204 ILE A CA 1
ATOM 1652 C C . ILE A 1 208 ? 10.906 31.245 83.966 1.00 6.34 204 ILE A C 1
ATOM 1653 O O . ILE A 1 208 ? 10.910 31.955 82.953 1.00 6.35 204 ILE A O 1
ATOM 1658 N N . HIS A 1 209 ? 11.845 30.343 84.239 1.00 7.36 205 HIS A N 1
ATOM 1659 C CA . HIS A 1 209 ? 12.975 30.084 83.352 1.00 7.72 205 HIS A CA 1
ATOM 1660 C C . HIS A 1 209 ? 12.908 28.663 82.823 1.00 7.22 205 HIS A C 1
ATOM 1661 O O . HIS A 1 209 ? 12.465 27.749 83.533 1.00 6.47 205 HIS A O 1
ATOM 1668 N N . VAL A 1 210 ? 13.372 28.470 81.595 1.00 5.82 206 VAL A N 1
ATOM 1669 C CA . VAL A 1 210 ? 13.712 27.131 81.118 1.00 5.15 206 VAL A CA 1
ATOM 1670 C C . VAL A 1 210 ? 15.175 27.150 80.718 1.00 4.68 206 VAL A C 1
ATOM 1671 O O . VAL A 1 210 ? 15.611 28.032 79.991 1.00 6.26 206 VAL A O 1
ATOM 1675 N N . ASN A 1 211 ? 15.927 26.182 81.231 1.00 4.46 207 ASN A N 1
ATOM 1676 C CA . ASN A 1 211 ? 17.375 26.115 81.029 1.00 5.74 207 ASN A CA 1
ATOM 1677 C C . ASN A 1 211 ? 18.071 27.442 81.278 1.00 4.76 207 ASN A C 1
ATOM 1678 O O . ASN A 1 211 ? 18.991 27.827 80.542 1.00 4.94 207 ASN A O 1
ATOM 1683 N N . GLY A 1 212 ? 17.611 28.144 82.312 1.00 6.14 208 GLY A N 1
ATOM 1684 C CA . GLY A 1 212 ? 18.268 29.346 82.795 1.00 8.95 208 GLY A CA 1
ATOM 1685 C C . GLY A 1 212 ? 17.779 30.629 82.148 1.00 8.34 208 GLY A C 1
ATOM 1686 O O . GLY A 1 212 ? 18.217 31.722 82.512 1.00 9.43 208 GLY A O 1
ATOM 1687 N N . GLN A 1 213 ? 16.860 30.496 81.199 1.00 6.74 209 GLN A N 1
ATOM 1688 C CA . GLN A 1 213 ? 16.407 31.632 80.390 1.00 6.01 209 GLN A CA 1
ATOM 1689 C C . GLN A 1 213 ? 14.952 31.969 80.674 1.00 7.35 209 GLN A C 1
ATOM 1690 O O . GLN A 1 213 ? 14.096 31.099 80.514 1.00 6.40 209 GLN A O 1
ATOM 1696 N N . PRO A 1 214 ? 14.661 33.216 81.095 1.00 7.38 210 PRO A N 1
ATOM 1697 C CA . PRO A 1 214 ? 13.252 33.585 81.267 1.00 7.18 210 PRO A CA 1
ATOM 1698 C C . PRO A 1 214 ? 12.457 33.445 79.979 1.00 6.87 210 PRO A C 1
ATOM 1699 O O . PRO A 1 214 ? 12.932 33.851 78.907 1.00 7.39 210 PRO A O 1
ATOM 1703 N N . TRP A 1 215 ? 11.276 32.844 80.113 1.00 6.59 211 TRP A N 1
ATOM 1704 C CA . TRP A 1 215 ? 10.249 32.784 79.065 1.00 6.63 211 TRP A CA 1
ATOM 1705 C C . TRP A 1 215 ? 10.784 32.756 77.630 1.00 7.72 211 TRP A C 1
ATOM 1706 O O . TRP A 1 215 ? 10.583 33.702 76.866 1.00 9.03 211 TRP A O 1
ATOM 1717 N N . PRO A 1 216 ? 11.458 31.664 77.251 1.00 6.63 212 PRO A N 1
ATOM 1718 C CA . PRO A 1 216 ? 12.044 31.577 75.910 1.00 5.82 212 PRO A CA 1
ATOM 1719 C C . PRO A 1 216 ? 11.059 31.109 74.855 1.00 8.08 212 PRO A C 1
ATOM 1720 O O . PRO A 1 216 ? 9.892 30.820 75.160 1.00 8.41 212 PRO A O 1
ATOM 1724 N N . PHE A 1 217 ? 11.535 31.035 73.615 1.00 8.95 213 PHE A N 1
ATOM 1725 C CA . PHE A 1 217 ? 10.784 30.357 72.568 1.00 9.22 213 PHE A CA 1
ATOM 1726 C C . PHE A 1 217 ? 11.682 29.299 71.952 1.00 10.24 213 PHE A C 1
ATOM 1727 O O . PHE A 1 217 ? 12.900 29.326 72.125 1.00 9.96 213 PHE A O 1
ATOM 1735 N N . LYS A 1 218 ? 11.078 28.365 71.237 1.00 9.59 214 LYS A N 1
ATOM 1736 C CA . LYS A 1 218 ? 11.851 27.456 70.400 1.00 9.50 214 LYS A CA 1
ATOM 1737 C C . LYS A 1 218 ? 11.088 27.195 69.113 1.00 9.87 214 LYS A C 1
ATOM 1738 O O . LYS A 1 218 ? 9.895 26.913 69.144 1.00 10.55 214 LYS A O 1
ATOM 1744 N N . ASN A 1 219 ? 11.780 27.311 67.985 1.00 13.25 215 ASN A N 1
ATOM 1745 C CA . ASN A 1 219 ? 11.226 26.875 66.706 1.00 14.00 215 ASN A CA 1
ATOM 1746 C C . ASN A 1 219 ? 11.279 25.355 66.629 1.00 12.43 215 ASN A C 1
ATOM 1747 O O . ASN A 1 219 ? 12.344 24.759 66.778 1.00 13.94 215 ASN A O 1
ATOM 1752 N N . VAL A 1 220 ? 10.131 24.729 66.402 1.00 11.75 216 VAL A N 1
ATOM 1753 C CA . VAL A 1 220 ? 10.087 23.279 66.280 1.00 12.44 216 VAL A CA 1
ATOM 1754 C C . VAL A 1 220 ? 9.444 22.853 64.971 1.00 13.38 216 VAL A C 1
ATOM 1755 O O . VAL A 1 220 ? 8.706 23.615 64.347 1.00 12.72 216 VAL A O 1
ATOM 1759 N N . GLU A 1 221 ? 9.741 21.624 64.566 1.00 12.18 217 GLU A N 1
ATOM 1760 C CA . GLU A 1 221 ? 9.139 21.030 63.388 1.00 13.68 217 GLU A CA 1
ATOM 1761 C C . GLU A 1 221 ? 7.843 20.341 63.788 1.00 15.01 217 GLU A C 1
ATOM 1762 O O . GLU A 1 221 ? 7.675 19.976 64.948 1.00 15.71 217 GLU A O 1
ATOM 1768 N N . PRO A 1 222 ? 6.912 20.177 62.838 1.00 14.22 218 PRO A N 1
ATOM 1769 C CA . PRO A 1 222 ? 5.662 19.491 63.173 1.00 14.48 218 PRO A CA 1
ATOM 1770 C C . PRO A 1 222 ? 5.844 17.982 63.264 1.00 14.62 218 PRO A C 1
ATOM 1771 O O . PRO A 1 222 ? 5.456 17.263 62.348 1.00 17.63 218 PRO A O 1
ATOM 1775 N N . ARG A 1 223 ? 6.430 17.520 64.366 1.00 12.46 219 ARG A N 1
ATOM 1776 C CA . ARG A 1 223 ? 6.713 16.109 64.583 1.00 10.78 219 ARG A CA 1
ATOM 1777 C C . ARG A 1 223 ? 6.921 15.870 66.078 1.00 11.38 219 ARG A C 1
ATOM 1778 O O . ARG A 1 223 ? 6.651 16.755 66.893 1.00 13.27 219 ARG A O 1
ATOM 1786 N N . LYS A 1 224 ? 7.421 14.695 66.436 1.00 9.15 220 LYS A N 1
ATOM 1787 C CA . LYS A 1 224 ? 7.551 14.333 67.849 1.00 9.57 220 LYS A CA 1
ATOM 1788 C C . LYS A 1 224 ? 8.890 14.754 68.463 1.00 9.72 220 LYS A C 1
ATOM 1789 O O . LYS A 1 224 ? 9.951 14.642 67.841 1.00 9.66 220 LYS A O 1
ATOM 1795 N N . TYR A 1 225 ? 8.809 15.264 69.689 1.00 9.05 221 TYR A N 1
ATOM 1796 C CA . TYR A 1 225 ? 9.973 15.628 70.491 1.00 8.15 221 TYR A CA 1
ATOM 1797 C C . TYR A 1 225 ? 9.881 14.952 71.845 1.00 8.38 221 TYR A C 1
ATOM 1798 O O . TYR A 1 225 ? 8.794 14.822 72.412 1.00 9.25 221 TYR A O 1
ATOM 1807 N N . ARG A 1 226 ? 11.038 14.546 72.365 1.00 8.65 222 ARG A N 1
ATOM 1808 C CA . ARG A 1 226 ? 11.190 14.082 73.740 1.00 8.57 222 ARG A CA 1
ATOM 1809 C C . ARG A 1 226 ? 11.626 15.270 74.589 1.00 8.12 222 ARG A C 1
ATOM 1810 O O . ARG A 1 226 ? 12.639 15.906 74.284 1.00 11.80 222 ARG A O 1
ATOM 1818 N N . PHE A 1 227 ? 10.850 15.596 75.620 1.00 7.90 223 PHE A N 1
ATOM 1819 C CA . PHE A 1 227 ? 11.189 16.678 76.544 1.00 6.18 223 PHE A CA 1
ATOM 1820 C C . PHE A 1 227 ? 11.505 16.079 77.905 1.00 5.93 223 PHE A C 1
ATOM 1821 O O . PHE A 1 227 ? 10.701 15.321 78.449 1.00 7.32 223 PHE A O 1
ATOM 1829 N N . ARG A 1 228 ? 12.661 16.441 78.456 1.00 5.42 224 ARG A N 1
ATOM 1830 C CA . ARG A 1 228 ? 13.066 15.980 79.776 1.00 5.73 224 ARG A CA 1
ATOM 1831 C C . ARG A 1 228 ? 12.804 17.080 80.797 1.00 4.78 224 ARG A C 1
ATOM 1832 O O . ARG A 1 228 ? 13.637 17.966 81.004 1.00 6.34 224 ARG A O 1
ATOM 1840 N N . PHE A 1 229 ? 11.639 17.034 81.430 1.00 4.45 225 PHE A N 1
ATOM 1841 C CA . PHE A 1 229 ? 11.282 18.046 82.424 1.00 4.80 225 PHE A CA 1
ATOM 1842 C C . PHE A 1 229 ? 11.924 17.747 83.767 1.00 4.67 225 PHE A C 1
ATOM 1843 O O . PHE A 1 229 ? 11.934 16.607 84.220 1.00 5.54 225 PHE A O 1
ATOM 1851 N N . LEU A 1 230 ? 12.465 18.792 84.377 1.00 5.65 226 LEU A N 1
ATOM 1852 C CA . LEU A 1 230 ? 13.039 18.757 85.715 1.00 5.30 226 LEU A CA 1
ATOM 1853 C C . LEU A 1 230 ? 12.587 20.018 86.420 1.00 5.03 226 LEU A C 1
ATOM 1854 O O . LEU A 1 230 ? 12.808 21.116 85.903 1.00 6.65 226 LEU A O 1
ATOM 1859 N N . ASP A 1 231 ? 11.955 19.889 87.580 1.00 5.42 227 ASP A N 1
ATOM 1860 C CA . ASP A 1 231 ? 11.668 21.069 88.392 1.00 4.97 227 ASP A CA 1
ATOM 1861 C C . ASP A 1 231 ? 12.857 21.337 89.318 1.00 5.81 227 ASP A C 1
ATOM 1862 O O . ASP A 1 231 ? 13.013 20.684 90.356 1.00 5.62 227 ASP A O 1
ATOM 1867 N N . ALA A 1 232 ? 13.699 22.291 88.930 1.00 4.80 228 ALA A N 1
ATOM 1868 C CA . ALA A 1 232 ? 14.859 22.675 89.713 1.00 2.65 228 ALA A CA 1
ATOM 1869 C C . ALA A 1 232 ? 14.625 23.942 90.512 1.00 5.79 228 ALA A C 1
ATOM 1870 O O . ALA A 1 232 ? 15.581 24.573 90.985 1.00 6.90 228 ALA A O 1
ATOM 1872 N N . ALA A 1 233 ? 13.360 24.327 90.662 1.00 4.23 229 ALA A N 1
ATOM 1873 C CA . ALA A 1 233 ? 13.049 25.564 91.364 1.00 6.10 229 ALA A CA 1
ATOM 1874 C C . ALA A 1 233 ? 13.286 25.410 92.863 1.00 4.43 229 ALA A C 1
ATOM 1875 O O . ALA A 1 233 ? 13.350 24.306 93.387 1.00 6.96 229 ALA A O 1
ATOM 1877 N N . VAL A 1 234 ? 13.392 26.533 93.558 1.00 4.46 230 VAL A N 1
ATOM 1878 C CA . VAL A 1 234 ? 13.583 26.524 94.994 1.00 4.83 230 VAL A CA 1
ATOM 1879 C C . VAL A 1 234 ? 12.301 26.064 95.675 1.00 4.89 230 VAL A C 1
ATOM 1880 O O . VAL A 1 234 ? 12.341 25.176 96.527 1.00 6.18 230 VAL A O 1
ATOM 1884 N N . SER A 1 235 ? 11.176 26.669 95.313 1.00 3.32 231 SER A N 1
ATOM 1885 C CA . SER A 1 235 ? 9.908 26.389 95.991 1.00 4.02 231 SER A CA 1
ATOM 1886 C C . SER A 1 235 ? 8.727 26.210 95.056 1.00 3.29 231 SER A C 1
ATOM 1887 O O . SER A 1 235 ? 7.647 25.863 95.520 1.00 4.25 231 SER A O 1
ATOM 1890 N N . ARG A 1 236 ? 8.875 26.507 93.769 1.00 2.48 232 ARG A N 1
ATOM 1891 C CA . ARG A 1 236 ? 7.685 26.468 92.909 1.00 5.48 232 ARG A CA 1
ATOM 1892 C C . ARG A 1 236 ? 7.420 25.089 92.314 1.00 6.37 232 ARG A C 1
ATOM 1893 O O . ARG A 1 236 ? 8.296 24.500 91.680 1.00 6.21 232 ARG A O 1
ATOM 1901 N N . SER A 1 237 ? 6.199 24.598 92.528 1.00 5.89 233 SER A N 1
ATOM 1902 C CA . SER A 1 237 ? 5.685 23.411 91.854 1.00 5.09 233 SER A CA 1
ATOM 1903 C C . SER A 1 237 ? 4.896 23.838 90.640 1.00 4.34 233 SER A C 1
ATOM 1904 O O . SER A 1 237 ? 4.419 24.956 90.575 1.00 6.60 233 SER A O 1
ATOM 1907 N N . PHE A 1 238 ? 4.729 22.926 89.688 1.00 5.85 234 PHE A N 1
ATOM 1908 C CA . PHE A 1 238 ? 4.076 23.252 88.425 1.00 5.66 234 PHE A CA 1
ATOM 1909 C C . PHE A 1 238 ? 2.929 22.288 88.092 1.00 5.81 234 PHE A C 1
ATOM 1910 O O . PHE A 1 238 ? 2.952 21.111 88.477 1.00 6.06 234 PHE A O 1
ATOM 1918 N N . GLY A 1 239 ? 1.940 22.804 87.367 1.00 5.73 235 GLY A N 1
ATOM 1919 C CA . GLY A 1 239 ? 0.969 21.964 86.681 1.00 8.35 235 GLY A CA 1
ATOM 1920 C C . GLY A 1 239 ? 1.094 22.259 85.200 1.00 6.25 235 GLY A C 1
ATOM 1921 O O . GLY A 1 239 ? 0.473 23.198 84.697 1.00 7.03 235 GLY A O 1
ATOM 1922 N N . LEU A 1 240 ? 1.924 21.486 84.505 1.00 7.35 236 LEU A N 1
ATOM 1923 C CA . LEU A 1 240 ? 2.257 21.807 83.114 1.00 7.25 236 LEU A CA 1
ATOM 1924 C C . LEU A 1 240 ? 1.189 21.365 82.136 1.00 8.02 236 LEU A C 1
ATOM 1925 O O . LEU A 1 240 ? 0.626 20.277 82.257 1.00 8.10 236 LEU A O 1
ATOM 1930 N N . TYR A 1 241 ? 0.902 22.224 81.169 1.00 7.39 237 TYR A N 1
ATOM 1931 C CA . TYR A 1 241 ? 0.076 21.828 80.037 1.00 6.34 237 TYR A CA 1
ATOM 1932 C C . TYR A 1 241 ? 0.478 22.625 78.815 1.00 6.35 237 TYR A C 1
ATOM 1933 O O . TYR A 1 241 ? 1.129 23.668 78.924 1.00 8.25 237 TYR A O 1
ATOM 1942 N N . PHE A 1 242 ? 0.097 22.094 77.658 1.00 6.58 238 PHE A N 1
ATOM 1943 C CA . PHE A 1 242 ? 0.381 22.671 76.355 1.00 7.62 238 PHE A CA 1
ATOM 1944 C C . PHE A 1 242 ? -0.919 23.229 75.774 1.00 9.27 238 PHE A C 1
ATOM 1945 O O . PHE A 1 242 ? -1.969 22.585 75.864 1.00 11.39 238 PHE A O 1
ATOM 1953 N N . ALA A 1 243 ? -0.855 24.403 75.161 1.00 8.98 239 ALA A N 1
ATOM 1954 C CA . ALA A 1 243 ? -2.050 24.981 74.583 1.00 10.22 239 ALA A CA 1
ATOM 1955 C C . ALA A 1 243 ? -1.740 25.811 73.345 1.00 11.09 239 ALA A C 1
ATOM 1956 O O . ALA A 1 243 ? -0.785 26.593 73.303 1.00 11.42 239 ALA A O 1
ATOM 1958 N N . ASP A 1 244 ? -2.565 25.625 72.328 1.00 12.37 240 ASP A N 1
ATOM 1959 C CA . ASP A 1 244 ? -2.558 26.494 71.168 1.00 12.98 240 ASP A CA 1
ATOM 1960 C C . ASP A 1 244 ? -2.887 27.910 71.630 1.00 13.07 240 ASP A C 1
ATOM 1961 O O . ASP A 1 244 ? -3.806 28.101 72.427 1.00 13.52 240 ASP A O 1
ATOM 1966 N N . THR A 1 245 ? -2.140 28.897 71.146 1.00 15.03 241 THR A N 1
ATOM 1967 C CA . THR A 1 245 ? -2.373 30.275 71.569 1.00 14.92 241 THR A CA 1
ATOM 1968 C C . THR A 1 245 ? -3.750 30.788 71.128 1.00 15.74 241 THR A C 1
ATOM 1969 O O . THR A 1 245 ? -4.216 31.800 71.643 1.00 19.03 241 THR A O 1
ATOM 1973 N N . ASP A 1 246 ? -4.397 30.089 70.192 1.00 17.18 242 ASP A N 1
ATOM 1974 C CA . ASP A 1 246 ? -5.777 30.408 69.780 1.00 18.56 242 ASP A CA 1
ATOM 1975 C C . ASP A 1 246 ? -6.824 29.887 70.777 1.00 18.89 242 ASP A C 1
ATOM 1976 O O . ASP A 1 246 ? -7.993 30.290 70.750 1.00 18.40 242 ASP A O 1
ATOM 1981 N N . ALA A 1 247 ? -6.413 28.953 71.625 1.00 16.58 243 ALA A N 1
ATOM 1982 C CA . ALA A 1 247 ? -7.301 28.384 72.632 1.00 15.38 243 ALA A CA 1
ATOM 1983 C C . ALA A 1 247 ? -6.485 28.101 73.885 1.00 15.98 243 ALA A C 1
ATOM 1984 O O . ALA A 1 247 ? -6.198 26.952 74.212 1.00 15.07 243 ALA A O 1
ATOM 1986 N N . ILE A 1 248 ? -6.113 29.172 74.574 1.00 17.26 244 ILE A N 1
ATOM 1987 C CA . ILE A 1 248 ? -5.122 29.132 75.647 1.00 18.04 244 ILE A CA 1
ATOM 1988 C C . ILE A 1 248 ? -5.553 28.306 76.872 1.00 17.23 244 ILE A C 1
ATOM 1989 O O . ILE A 1 248 ? -4.713 27.914 77.691 1.00 19.45 244 ILE A O 1
ATOM 1994 N N . ASP A 1 249 ? -6.848 28.016 76.986 1.00 17.40 245 ASP A N 1
ATOM 1995 C CA . ASP A 1 249 ? -7.372 27.252 78.121 1.00 20.06 245 ASP A CA 1
ATOM 1996 C C . ASP A 1 249 ? -7.535 25.764 77.814 1.00 16.45 245 ASP A C 1
ATOM 1997 O O . ASP A 1 249 ? -7.800 24.961 78.715 1.00 16.92 245 ASP A O 1
ATOM 2002 N N . THR A 1 250 ? -7.378 25.397 76.546 1.00 15.29 246 THR A N 1
ATOM 2003 C CA . THR A 1 250 ? -7.645 24.029 76.121 1.00 13.54 246 THR A CA 1
ATOM 2004 C C . THR A 1 250 ? -6.370 23.196 76.140 1.00 12.36 246 THR A C 1
ATOM 2005 O O . THR A 1 250 ? -5.466 23.404 75.339 1.00 14.42 246 THR A O 1
ATOM 2009 N N A ARG A 1 251 ? -6.308 22.248 77.065 0.50 11.21 247 ARG A N 1
ATOM 2010 N N B ARG A 1 251 ? -6.308 22.250 77.067 0.50 11.21 247 ARG A N 1
ATOM 2011 C CA A ARG A 1 251 ? -5.097 21.460 77.254 0.50 10.16 247 ARG A CA 1
ATOM 2012 C CA B ARG A 1 251 ? -5.098 21.459 77.254 0.50 10.15 247 ARG A CA 1
ATOM 2013 C C A ARG A 1 251 ? -4.962 20.394 76.168 0.50 11.79 247 ARG A C 1
ATOM 2014 C C B ARG A 1 251 ? -4.965 20.400 76.161 0.50 11.75 247 ARG A C 1
ATOM 2015 O O A ARG A 1 251 ? -5.911 19.666 75.873 0.50 13.89 247 ARG A O 1
ATOM 2016 O O B ARG A 1 251 ? -5.919 19.684 75.853 0.50 13.87 247 ARG A O 1
ATOM 2031 N N . LEU A 1 252 ? -3.775 20.321 75.571 1.00 11.08 248 LEU A N 1
ATOM 2032 C CA . LEU A 1 252 ? -3.499 19.375 74.491 1.00 11.39 248 LEU A CA 1
ATOM 2033 C C . LEU A 1 252 ? -2.859 18.089 75.011 1.00 10.63 248 LEU A C 1
ATOM 2034 O O . LEU A 1 252 ? -1.984 18.126 75.875 1.00 10.86 248 LEU A O 1
ATOM 2039 N N . PRO A 1 253 ? -3.272 16.935 74.470 1.00 9.59 249 PRO A N 1
ATOM 2040 C CA . PRO A 1 253 ? -2.750 15.651 74.950 1.00 9.49 249 PRO A CA 1
ATOM 2041 C C . PRO A 1 253 ? -1.282 15.419 74.617 1.00 10.74 249 PRO A C 1
ATOM 2042 O O . PRO A 1 253 ? -0.778 15.863 73.582 1.00 10.95 249 PRO A O 1
ATOM 2046 N N . PHE A 1 254 ? -0.605 14.718 75.516 1.00 10.69 250 PHE A N 1
ATOM 2047 C CA . PHE A 1 254 ? 0.753 14.262 75.271 1.00 9.88 250 PHE A CA 1
ATOM 2048 C C . PHE A 1 254 ? 0.976 12.951 76.008 1.00 8.62 250 PHE A C 1
ATOM 2049 O O . PHE A 1 254 ? 0.060 12.401 76.613 1.00 9.56 250 PHE A O 1
ATOM 2057 N N . LYS A 1 255 ? 2.190 12.430 75.939 1.00 7.53 251 LYS A N 1
ATOM 2058 C CA . LYS A 1 255 ? 2.492 11.175 76.619 1.00 7.52 251 LYS A CA 1
ATOM 2059 C C . LYS A 1 255 ? 3.671 11.344 77.552 1.00 6.89 251 LYS A C 1
ATOM 2060 O O . LYS A 1 255 ? 4.684 11.917 77.170 1.00 10.56 251 LYS A O 1
ATOM 2066 N N . VAL A 1 256 ? 3.542 10.835 78.769 1.00 6.68 252 VAL A N 1
ATOM 2067 C CA . VAL A 1 256 ? 4.675 10.731 79.674 1.00 5.43 252 VAL A CA 1
ATOM 2068 C C . VAL A 1 256 ? 5.288 9.359 79.491 1.00 6.26 252 VAL A C 1
ATOM 2069 O O . VAL A 1 256 ? 4.573 8.349 79.557 1.00 6.86 252 VAL A O 1
ATOM 2073 N N . ILE A 1 257 ? 6.602 9.314 79.261 1.00 5.55 253 ILE A N 1
ATOM 2074 C CA . ILE A 1 257 ? 7.285 8.048 79.017 1.00 5.65 253 ILE A CA 1
ATOM 2075 C C . ILE A 1 257 ? 8.268 7.662 80.128 1.00 5.66 253 ILE A C 1
ATOM 2076 O O . ILE A 1 257 ? 8.688 6.507 80.192 1.00 5.83 253 ILE A O 1
ATOM 2081 N N . ALA A 1 258 ? 8.616 8.588 81.021 1.00 4.12 254 ALA A N 1
ATOM 2082 C CA . ALA A 1 258 ? 9.537 8.249 82.106 1.00 4.63 254 ALA A CA 1
ATOM 2083 C C . ALA A 1 258 ? 9.341 9.120 83.332 1.00 4.94 254 ALA A C 1
ATOM 2084 O O . ALA A 1 258 ? 8.853 10.258 83.236 1.00 6.03 254 ALA A O 1
ATOM 2086 N N A SER A 1 259 ? 9.720 8.562 84.475 0.81 5.56 255 SER A N 1
ATOM 2087 N N B SER A 1 259 ? 9.708 8.582 84.489 0.19 4.52 255 SER A N 1
ATOM 2088 C CA A SER A 1 259 ? 9.684 9.265 85.744 0.81 3.72 255 SER A CA 1
ATOM 2089 C CA B SER A 1 259 ? 9.697 9.347 85.727 0.19 4.00 255 SER A CA 1
ATOM 2090 C C A SER A 1 259 ? 11.097 9.280 86.319 0.81 3.83 255 SER A C 1
ATOM 2091 C C B SER A 1 259 ? 11.110 9.413 86.288 0.19 3.92 255 SER A C 1
ATOM 2092 O O A SER A 1 259 ? 12.050 8.951 85.614 0.81 6.02 255 SER A O 1
ATOM 2093 O O B SER A 1 259 ? 12.074 9.240 85.541 0.19 4.43 255 SER A O 1
ATOM 2098 N N . ASP A 1 260 ? 11.235 9.658 87.590 1.00 4.20 256 ASP A N 1
ATOM 2099 C CA . ASP A 1 260 ? 12.563 9.891 88.202 1.00 3.77 256 ASP A CA 1
ATOM 2100 C C . ASP A 1 260 ? 13.565 8.789 87.915 1.00 3.38 256 ASP A C 1
ATOM 2101 O O . ASP A 1 260 ? 14.727 9.055 87.592 1.00 4.72 256 ASP A O 1
ATOM 2106 N N . SER A 1 261 ? 13.104 7.544 88.017 1.00 4.83 257 SER A N 1
ATOM 2107 C CA . SER A 1 261 ? 13.997 6.389 87.998 1.00 4.05 257 SER A CA 1
ATOM 2108 C C . SER A 1 261 ? 14.117 5.732 86.631 1.00 5.58 257 SER A C 1
ATOM 2109 O O . SER A 1 261 ? 14.841 4.754 86.486 1.00 6.64 257 SER A O 1
ATOM 2112 N N . GLY A 1 262 ? 13.397 6.246 85.635 1.00 4.34 258 GLY A N 1
ATOM 2113 C CA . GLY A 1 262 ? 13.497 5.710 84.291 1.00 7.53 258 GLY A CA 1
ATOM 2114 C C . GLY A 1 262 ? 12.149 5.520 83.629 1.00 4.09 258 GLY A C 1
ATOM 2115 O O . GLY A 1 262 ? 11.132 6.041 84.103 1.00 4.00 258 GLY A O 1
ATOM 2116 N N . LEU A 1 263 ? 12.138 4.749 82.544 1.00 4.49 259 LEU A N 1
ATOM 2117 C CA . LEU A 1 263 ? 10.916 4.597 81.747 1.00 5.68 259 LEU A CA 1
ATOM 2118 C C . LEU A 1 263 ? 9.753 4.032 82.553 1.00 5.36 259 LEU A C 1
ATOM 2119 O O . LEU A 1 263 ? 9.954 3.187 83.425 1.00 5.33 259 LEU A O 1
ATOM 2124 N N . LEU A 1 264 ? 8.537 4.488 82.249 1.00 5.12 260 LEU A N 1
ATOM 2125 C CA . LEU A 1 264 ? 7.328 3.792 82.680 1.00 5.82 260 LEU A CA 1
ATOM 2126 C C . LEU A 1 264 ? 7.206 2.460 81.931 1.00 7.37 260 LEU A C 1
ATOM 2127 O O . LEU A 1 264 ? 7.906 2.220 80.934 1.00 7.93 260 LEU A O 1
ATOM 2132 N N . GLU A 1 265 ? 6.302 1.599 82.395 1.00 6.47 261 GLU A N 1
ATOM 2133 C CA . GLU A 1 265 ? 6.043 0.340 81.702 1.00 8.79 261 GLU A CA 1
ATOM 2134 C C . GLU A 1 265 ? 5.366 0.605 80.352 1.00 7.44 261 GLU A C 1
ATOM 2135 O O . GLU A 1 265 ? 5.659 -0.062 79.349 1.00 7.81 261 GLU A O 1
ATOM 2141 N N . HIS A 1 266 ? 4.471 1.596 80.342 1.00 8.35 262 HIS A N 1
ATOM 2142 C CA . HIS A 1 266 ? 3.711 2.011 79.167 1.00 8.75 262 HIS A CA 1
ATOM 2143 C C . HIS A 1 266 ? 3.605 3.518 79.209 1.00 7.91 262 HIS A C 1
ATOM 2144 O O . HIS A 1 266 ? 3.587 4.090 80.296 1.00 7.73 262 HIS A O 1
ATOM 2151 N N . PRO A 1 267 ? 3.490 4.163 78.045 1.00 7.81 263 PRO A N 1
ATOM 2152 C CA . PRO A 1 267 ? 3.277 5.613 78.059 1.00 9.23 263 PRO A CA 1
ATOM 2153 C C . PRO A 1 267 ? 1.976 5.966 78.776 1.00 9.09 263 PRO A C 1
ATOM 2154 O O . PRO A 1 267 ? 0.989 5.228 78.681 1.00 11.45 263 PRO A O 1
ATOM 2158 N N . ALA A 1 268 ? 1.992 7.064 79.521 1.00 9.25 264 ALA A N 1
ATOM 2159 C CA . ALA A 1 268 ? 0.789 7.563 80.176 1.00 8.25 264 ALA A CA 1
ATOM 2160 C C . ALA A 1 268 ? 0.242 8.737 79.398 1.00 9.22 264 ALA A C 1
ATOM 2161 O O . ALA A 1 268 ? 0.905 9.776 79.273 1.00 9.81 264 ALA A O 1
ATOM 2163 N N . ASP A 1 269 ? -0.968 8.578 78.860 1.00 11.07 265 ASP A N 1
ATOM 2164 C CA . ASP A 1 269 ? -1.668 9.653 78.164 1.00 12.80 265 ASP A CA 1
ATOM 2165 C C . ASP A 1 269 ? -2.107 10.724 79.160 1.00 10.07 265 ASP A C 1
ATOM 2166 O O . ASP A 1 269 ? -2.814 10.428 80.122 1.00 11.09 265 ASP A O 1
ATOM 2171 N N . THR A 1 270 ? -1.684 11.958 78.905 1.00 9.62 266 THR A N 1
ATOM 2172 C CA . THR A 1 270 ? -1.687 13.022 79.893 1.00 10.46 266 THR A CA 1
ATOM 2173 C C . THR A 1 270 ? -2.004 14.362 79.224 1.00 8.92 266 THR A C 1
ATOM 2174 O O . THR A 1 270 ? -1.524 14.636 78.127 1.00 10.88 266 THR A O 1
ATOM 2178 N N . SER A 1 271 ? -2.796 15.209 79.879 1.00 9.02 267 SER A N 1
ATOM 2179 C CA . SER A 1 271 ? -2.990 16.579 79.396 1.00 8.70 267 SER A CA 1
ATOM 2180 C C . SER A 1 271 ? -2.592 17.610 80.445 1.00 7.82 267 SER A C 1
ATOM 2181 O O . SER A 1 271 ? -2.557 18.807 80.167 1.00 8.55 267 SER A O 1
ATOM 2184 N N . LEU A 1 272 ? -2.279 17.137 81.645 1.00 8.59 268 LEU A N 1
ATOM 2185 C CA . LEU A 1 272 ? -1.826 18.003 82.726 1.00 7.79 268 LEU A CA 1
ATOM 2186 C C . LEU A 1 272 ? -0.764 17.258 83.507 1.00 6.37 268 LEU A C 1
ATOM 2187 O O . LEU A 1 272 ? -1.013 16.152 83.978 1.00 8.07 268 LEU A O 1
ATOM 2192 N N . LEU A 1 273 ? 0.432 17.834 83.619 1.00 6.56 269 LEU A N 1
ATOM 2193 C CA . LEU A 1 273 ? 1.517 17.165 84.345 1.00 5.03 269 LEU A CA 1
ATOM 2194 C C . LEU A 1 273 ? 1.875 17.903 85.628 1.00 3.89 269 LEU A C 1
ATOM 2195 O O . LEU A 1 273 ? 2.496 18.960 85.590 1.00 6.45 269 LEU A O 1
ATOM 2200 N N . TYR A 1 274 ? 1.460 17.359 86.762 1.00 5.20 270 TYR A N 1
ATOM 2201 C CA . TYR A 1 274 ? 1.954 17.845 88.046 1.00 4.93 270 TYR A CA 1
ATOM 2202 C C . TYR A 1 274 ? 3.427 17.509 88.184 1.00 5.40 270 TYR A C 1
ATOM 2203 O O . TYR A 1 274 ? 3.837 16.367 87.972 1.00 5.32 270 TYR A O 1
ATOM 2212 N N . ILE A 1 275 ? 4.225 18.500 88.531 1.00 6.36 271 ILE A N 1
ATOM 2213 C CA . ILE A 1 275 ? 5.645 18.252 88.739 1.00 4.57 271 ILE A CA 1
ATOM 2214 C C . ILE A 1 275 ? 6.171 19.209 89.808 1.00 4.62 271 ILE A C 1
ATOM 2215 O O . ILE A 1 275 ? 6.025 20.434 89.703 1.00 6.77 271 ILE A O 1
ATOM 2220 N N . SER A 1 276 ? 6.710 18.626 90.873 1.00 4.86 272 SER A N 1
ATOM 2221 C CA . SER A 1 276 ? 7.217 19.391 92.009 1.00 5.00 272 SER A CA 1
ATOM 2222 C C . SER A 1 276 ? 8.748 19.315 92.083 1.00 3.56 272 SER A C 1
ATOM 2223 O O . SER A 1 276 ? 9.404 18.622 91.282 1.00 5.24 272 SER A O 1
ATOM 2226 N N . MET A 1 277 ? 9.305 20.064 93.033 1.00 4.82 273 MET A N 1
ATOM 2227 C CA . MET A 1 277 ? 10.752 20.222 93.138 1.00 5.16 273 MET A CA 1
ATOM 2228 C C . MET A 1 277 ? 11.467 18.878 93.164 1.00 5.92 273 MET A C 1
ATOM 2229 O O . MET A 1 277 ? 11.151 18.018 94.003 1.00 4.98 273 MET A O 1
ATOM 2234 N N . ALA A 1 278 ? 12.420 18.746 92.228 1.00 4.55 274 ALA A N 1
ATOM 2235 C CA . ALA A 1 278 ? 13.362 17.621 92.056 1.00 5.25 274 ALA A CA 1
ATOM 2236 C C . ALA A 1 278 ? 12.793 16.468 91.248 1.00 3.19 274 ALA A C 1
ATOM 2237 O O . ALA A 1 278 ? 13.521 15.523 90.920 1.00 4.25 274 ALA A O 1
ATOM 2239 N N . GLU A 1 279 ? 11.501 16.517 90.944 1.00 4.24 275 GLU A N 1
ATOM 2240 C CA . GLU A 1 279 ? 10.911 15.480 90.102 1.00 4.59 275 GLU A CA 1
ATOM 2241 C C . GLU A 1 279 ? 11.363 15.633 88.655 1.00 3.14 275 GLU A C 1
ATOM 2242 O O . GLU A 1 279 ? 11.506 16.745 88.150 1.00 3.98 275 GLU A O 1
ATOM 2248 N N . ARG A 1 280 ? 11.548 14.493 87.991 1.00 4.04 276 ARG A N 1
ATOM 2249 C CA . ARG A 1 280 ? 11.839 14.432 86.562 1.00 3.10 276 ARG A CA 1
ATOM 2250 C C . ARG A 1 280 ? 10.778 13.617 85.854 1.00 6.08 276 ARG A C 1
ATOM 2251 O O . ARG A 1 280 ? 10.431 12.498 86.287 1.00 5.40 276 ARG A O 1
ATOM 2259 N N . TYR A 1 281 ? 10.252 14.179 84.776 1.00 5.35 277 TYR A N 1
ATOM 2260 C CA . TYR A 1 281 ? 9.355 13.447 83.898 1.00 5.74 277 TYR A CA 1
ATOM 2261 C C . TYR A 1 281 ? 9.773 13.682 82.463 1.00 6.38 277 TYR A C 1
ATOM 2262 O O . TYR A 1 281 ? 10.036 14.817 82.067 1.00 5.96 277 TYR A O 1
ATOM 2271 N N . GLU A 1 282 ? 9.837 12.607 81.685 1.00 5.52 278 GLU A N 1
ATOM 2272 C CA . GLU A 1 282 ? 10.106 12.724 80.259 1.00 6.84 278 GLU A CA 1
ATOM 2273 C C . GLU A 1 282 ? 8.799 12.554 79.491 1.00 6.01 278 GLU A C 1
ATOM 2274 O O . GLU A 1 282 ? 8.007 11.638 79.757 1.00 6.09 278 GLU A O 1
ATOM 2280 N N . VAL A 1 283 ? 8.586 13.482 78.565 1.00 6.29 279 VAL A N 1
ATOM 2281 C CA . VAL A 1 283 ? 7.340 13.633 77.826 1.00 7.08 279 VAL A CA 1
ATOM 2282 C C . VAL A 1 283 ? 7.622 13.516 76.334 1.00 7.87 279 VAL A C 1
ATOM 2283 O O . VAL A 1 283 ? 8.639 14.010 75.854 1.00 9.62 279 VAL A O 1
ATOM 2287 N N . VAL A 1 284 ? 6.740 12.865 75.584 1.00 5.81 280 VAL A N 1
ATOM 2288 C CA . VAL A 1 284 ? 6.805 13.029 74.143 1.00 8.18 280 VAL A CA 1
ATOM 2289 C C . VAL A 1 284 ? 5.613 13.860 73.723 1.00 8.76 280 VAL A C 1
ATOM 2290 O O . VAL A 1 284 ? 4.470 13.514 74.028 1.00 8.47 280 VAL A O 1
ATOM 2294 N N . PHE A 1 285 ? 5.891 14.972 73.047 1.00 8.99 281 PHE A N 1
ATOM 2295 C CA . PHE A 1 285 ? 4.846 15.805 72.490 1.00 8.35 281 PHE A CA 1
ATOM 2296 C C . PHE A 1 285 ? 4.929 15.740 70.979 1.00 10.23 281 PHE A C 1
ATOM 2297 O O . PHE A 1 285 ? 6.008 15.821 70.398 1.00 8.82 281 PHE A O 1
ATOM 2305 N N . ASP A 1 286 ? 3.768 15.578 70.359 1.00 10.12 282 ASP A N 1
ATOM 2306 C CA . ASP A 1 286 ? 3.663 15.485 68.915 1.00 10.11 282 ASP A CA 1
ATOM 2307 C C . ASP A 1 286 ? 3.121 16.780 68.323 1.00 11.17 282 ASP A C 1
ATOM 2308 O O . ASP A 1 286 ? 1.928 17.064 68.427 1.00 12.92 282 ASP A O 1
ATOM 2313 N N . PHE A 1 287 ? 4.000 17.563 67.701 1.00 12.51 283 PHE A N 1
ATOM 2314 C CA . PHE A 1 287 ? 3.597 18.828 67.095 1.00 12.44 283 PHE A CA 1
ATOM 2315 C C . PHE A 1 287 ? 2.998 18.649 65.686 1.00 12.69 283 PHE A C 1
ATOM 2316 O O . PHE A 1 287 ? 2.694 19.642 65.016 1.00 14.27 283 PHE A O 1
ATOM 2324 N N . SER A 1 288 ? 2.833 17.397 65.254 1.00 15.00 284 SER A N 1
ATOM 2325 C CA . SER A 1 288 ? 2.275 17.070 63.934 1.00 17.35 284 SER A CA 1
ATOM 2326 C C . SER A 1 288 ? 0.961 17.771 63.657 1.00 17.89 284 SER A C 1
ATOM 2327 O O . SER A 1 288 ? 0.735 18.284 62.565 1.00 19.75 284 SER A O 1
ATOM 2330 N N . ASP A 1 289 ? 0.088 17.782 64.655 1.00 18.94 285 ASP A N 1
ATOM 2331 C CA . ASP A 1 289 ? -1.269 18.276 64.478 1.00 19.57 285 ASP A CA 1
ATOM 2332 C C . ASP A 1 289 ? -1.360 19.787 64.602 1.00 19.04 285 ASP A C 1
ATOM 2333 O O . ASP A 1 289 ? -2.446 20.357 64.499 1.00 20.86 285 ASP A O 1
ATOM 2338 N N . TYR A 1 290 ? -0.218 20.435 64.808 1.00 16.36 286 TYR A N 1
ATOM 2339 C CA . TYR A 1 290 ? -0.211 21.863 65.099 1.00 16.18 286 TYR A CA 1
ATOM 2340 C C . TYR A 1 290 ? 0.725 22.648 64.189 1.00 14.58 286 TYR A C 1
ATOM 2341 O O . TYR A 1 290 ? 1.223 23.703 64.571 1.00 14.79 286 TYR A O 1
ATOM 2350 N N . ALA A 1 291 ? 0.949 22.135 62.980 1.00 15.98 287 ALA A N 1
ATOM 2351 C CA . ALA A 1 291 ? 1.782 22.819 61.992 1.00 16.88 287 ALA A CA 1
ATOM 2352 C C . ALA A 1 291 ? 1.272 24.228 61.710 1.00 14.39 287 ALA A C 1
ATOM 2353 O O . ALA A 1 291 ? 0.082 24.427 61.454 1.00 16.45 287 ALA A O 1
ATOM 2355 N N . GLY A 1 292 ? 2.177 25.200 61.761 1.00 16.85 288 GLY A N 1
ATOM 2356 C CA . GLY A 1 292 ? 1.834 26.583 61.494 1.00 17.15 288 GLY A CA 1
ATOM 2357 C C . GLY A 1 292 ? 1.216 27.297 62.683 1.00 16.42 288 GLY A C 1
ATOM 2358 O O . GLY A 1 292 ? 0.778 28.448 62.568 1.00 19.90 288 GLY A O 1
ATOM 2359 N N . LYS A 1 293 ? 1.171 26.617 63.825 1.00 15.59 289 LYS A N 1
ATOM 2360 C CA . LYS A 1 293 ? 0.632 27.222 65.036 1.00 15.88 289 LYS A CA 1
ATOM 2361 C C . LYS A 1 293 ? 1.734 27.492 66.046 1.00 15.39 289 LYS A C 1
ATOM 2362 O O . LYS A 1 293 ? 2.863 27.006 65.914 1.00 15.49 289 LYS A O 1
ATOM 2368 N N . THR A 1 294 ? 1.391 28.279 67.056 1.00 14.94 290 THR A N 1
ATOM 2369 C CA . THR A 1 294 ? 2.264 28.479 68.197 1.00 14.38 290 THR A CA 1
ATOM 2370 C C . THR A 1 294 ? 1.641 27.755 69.380 1.00 12.99 290 THR A C 1
ATOM 2371 O O . THR A 1 294 ? 0.468 27.953 69.691 1.00 14.62 290 THR A O 1
ATOM 2375 N N . ILE A 1 295 ? 2.428 26.891 70.015 1.00 12.65 291 ILE A N 1
ATOM 2376 C CA . ILE A 1 295 ? 1.986 26.147 71.188 1.00 11.86 291 ILE A CA 1
ATOM 2377 C C . ILE A 1 295 ? 2.663 26.694 72.438 1.00 11.65 291 ILE A C 1
ATOM 2378 O O . ILE A 1 295 ? 3.886 26.686 72.539 1.00 11.76 291 ILE A O 1
ATOM 2383 N N . GLU A 1 296 ? 1.872 27.149 73.402 1.00 10.45 292 GLU A N 1
ATOM 2384 C CA . GLU A 1 296 ? 2.434 27.676 74.634 1.00 10.07 292 GLU A CA 1
ATOM 2385 C C . GLU A 1 296 ? 2.454 26.614 75.720 1.00 9.98 292 GLU A C 1
ATOM 2386 O O . GLU A 1 296 ? 1.437 25.969 75.992 1.00 11.46 292 GLU A O 1
ATOM 2392 N N . LEU A 1 297 ? 3.627 26.422 76.314 1.00 8.73 293 LEU A N 1
ATOM 2393 C CA . LEU A 1 297 ? 3.746 25.623 77.521 1.00 7.98 293 LEU A CA 1
ATOM 2394 C C . LEU A 1 297 ? 3.362 26.509 78.691 1.00 8.55 293 LEU A C 1
ATOM 2395 O O . LEU A 1 297 ? 3.957 27.574 78.901 1.00 8.29 293 LEU A O 1
ATOM 2400 N N . ARG A 1 298 ? 2.354 26.067 79.436 1.00 7.68 294 ARG A N 1
ATOM 2401 C CA . ARG A 1 298 ? 1.775 26.873 80.501 1.00 7.33 294 ARG A CA 1
ATOM 2402 C C . ARG A 1 298 ? 1.751 26.134 81.832 1.00 6.99 294 ARG A C 1
ATOM 2403 O O . ARG A 1 298 ? 2.024 24.937 81.915 1.00 7.82 294 ARG A O 1
ATOM 2411 N N . ASN A 1 299 ? 1.411 26.892 82.867 1.00 7.04 295 ASN A N 1
ATOM 2412 C CA . ASN A 1 299 ? 1.421 26.417 84.243 1.00 7.16 295 ASN A CA 1
ATOM 2413 C C . ASN A 1 299 ? 0.064 26.709 84.882 1.00 7.22 295 ASN A C 1
ATOM 2414 O O . ASN A 1 299 ? -0.370 27.867 84.926 1.00 8.67 295 ASN A O 1
ATOM 2419 N N . LEU A 1 300 ? -0.609 25.657 85.344 1.00 7.43 296 LEU A N 1
ATOM 2420 C CA . LEU A 1 300 ? -1.946 25.777 85.924 1.00 11.25 296 LEU A CA 1
ATOM 2421 C C . LEU A 1 300 ? -1.971 26.715 87.130 1.00 11.10 296 LEU A C 1
ATOM 2422 O O . LEU A 1 300 ? -1.130 26.614 88.024 1.00 10.83 296 LEU A O 1
ATOM 2427 N N . GLY A 1 301 ? -2.939 27.625 87.146 1.00 9.99 297 GLY A N 1
ATOM 2428 C CA . GLY A 1 301 ? -3.049 28.600 88.213 1.00 10.27 297 GLY A CA 1
ATOM 2429 C C . GLY A 1 301 ? -3.832 28.118 89.416 1.00 9.82 297 GLY A C 1
ATOM 2430 O O . GLY A 1 301 ? -4.118 26.936 89.556 1.00 11.74 297 GLY A O 1
ATOM 2431 N N . GLY A 1 302 ? -4.165 29.044 90.308 1.00 9.00 298 GLY A N 1
ATOM 2432 C CA . GLY A 1 302 ? -4.834 28.673 91.541 1.00 8.06 298 GLY A CA 1
ATOM 2433 C C . GLY A 1 302 ? -3.979 27.746 92.384 1.00 8.37 298 GLY A C 1
ATOM 2434 O O . GLY A 1 302 ? -4.486 26.785 92.969 1.00 10.34 298 GLY A O 1
ATOM 2435 N N . SER A 1 303 ? -2.677 28.030 92.429 1.00 7.65 299 SER A N 1
ATOM 2436 C CA . SER A 1 303 ? -1.708 27.216 93.167 1.00 7.15 299 SER A CA 1
ATOM 2437 C C . SER A 1 303 ? -1.724 25.768 92.676 1.00 8.31 299 SER A C 1
ATOM 2438 O O . SER A 1 303 ? -2.078 24.855 93.419 1.00 7.76 299 SER A O 1
ATOM 2441 N N . ILE A 1 304 ? -1.329 25.582 91.418 1.00 7.50 300 ILE A N 1
ATOM 2442 C CA . ILE A 1 304 ? -1.339 24.279 90.749 1.00 8.30 300 ILE A CA 1
ATOM 2443 C C . ILE A 1 304 ? -2.705 23.616 90.962 1.00 8.75 300 ILE A C 1
ATOM 2444 O O . ILE A 1 304 ? -2.801 22.463 91.421 1.00 8.51 300 ILE A O 1
ATOM 2449 N N . GLY A 1 305 ? -3.755 24.368 90.636 1.00 7.03 301 GLY A N 1
ATOM 2450 C CA . GLY A 1 305 ? -5.105 23.836 90.647 1.00 7.78 301 GLY A CA 1
ATOM 2451 C C . GLY A 1 305 ? -5.545 23.295 91.987 1.00 8.03 301 GLY A C 1
ATOM 2452 O O . GLY A 1 305 ? -6.306 22.323 92.049 1.00 9.15 301 GLY A O 1
ATOM 2453 N N . GLY A 1 306 ? -5.076 23.925 93.059 1.00 7.38 302 GLY A N 1
ATOM 2454 C CA . GLY A 1 306 ? -5.455 23.539 94.402 1.00 8.14 302 GLY A CA 1
ATOM 2455 C C . GLY A 1 306 ? -4.604 22.440 95.007 1.00 7.12 302 GLY A C 1
ATOM 2456 O O . GLY A 1 306 ? -4.803 22.088 96.165 1.00 11.08 302 GLY A O 1
ATOM 2457 N N . ILE A 1 307 ? -3.662 21.882 94.244 1.00 6.88 303 ILE A N 1
ATOM 2458 C CA . ILE A 1 307 ? -2.776 20.855 94.804 1.00 9.26 303 ILE A CA 1
ATOM 2459 C C . ILE A 1 307 ? -1.721 21.514 95.685 1.00 9.35 303 ILE A C 1
ATOM 2460 O O . ILE A 1 307 ? -1.343 20.973 96.716 1.00 9.31 303 ILE A O 1
ATOM 2465 N N . GLY A 1 308 ? -1.257 22.692 95.275 1.00 9.15 304 GLY A N 1
ATOM 2466 C CA . GLY A 1 308 ? -0.269 23.426 96.039 1.00 8.86 304 GLY A CA 1
ATOM 2467 C C . GLY A 1 308 ? -0.807 24.643 96.760 1.00 7.99 304 GLY A C 1
ATOM 2468 O O . GLY A 1 308 ? -2.018 24.832 96.871 1.00 10.12 304 GLY A O 1
ATOM 2469 N N . THR A 1 309 ? 0.114 25.483 97.228 1.00 6.14 305 THR A N 1
ATOM 2470 C CA . THR A 1 309 ? -0.212 26.718 97.911 1.00 5.03 305 THR A CA 1
ATOM 2471 C C . THR A 1 309 ? 0.600 27.865 97.320 1.00 7.77 305 THR A C 1
ATOM 2472 O O . THR A 1 309 ? 0.520 28.989 97.824 1.00 9.75 305 THR A O 1
ATOM 2476 N N . ASP A 1 310 ? 1.371 27.584 96.263 1.00 7.68 306 ASP A N 1
ATOM 2477 C CA . ASP A 1 310 ? 2.290 28.582 95.688 1.00 7.40 306 ASP A CA 1
ATOM 2478 C C . ASP A 1 310 ? 1.591 29.873 95.295 1.00 7.23 306 ASP A C 1
ATOM 2479 O O . ASP A 1 310 ? 0.471 29.855 94.799 1.00 9.10 306 ASP A O 1
ATOM 2484 N N . THR A 1 311 ? 2.267 30.996 95.503 1.00 8.16 307 THR A N 1
ATOM 2485 C CA . THR A 1 311 ? 1.757 32.266 95.025 1.00 9.57 307 THR A CA 1
ATOM 2486 C C . THR A 1 311 ? 1.843 32.317 93.510 1.00 9.44 307 THR A C 1
ATOM 2487 O O . THR A 1 311 ? 2.852 31.900 92.926 1.00 10.04 307 THR A O 1
ATOM 2491 N N . ASP A 1 312 ? 0.780 32.795 92.868 1.00 8.85 308 ASP A N 1
ATOM 2492 C CA . ASP A 1 312 ? 0.792 32.963 91.420 1.00 7.76 308 ASP A CA 1
ATOM 2493 C C . ASP A 1 312 ? 0.914 34.432 91.072 1.00 8.08 308 ASP A C 1
ATOM 2494 O O . ASP A 1 312 ? 0.297 35.270 91.720 1.00 10.27 308 ASP A O 1
ATOM 2499 N N . TYR A 1 313 ? 1.721 34.733 90.060 1.00 7.91 309 TYR A N 1
ATOM 2500 C CA . TYR A 1 313 ? 1.931 36.109 89.623 1.00 7.29 309 TYR A CA 1
ATOM 2501 C C . TYR A 1 313 ? 1.454 36.291 88.184 1.00 8.04 309 TYR A C 1
ATOM 2502 O O . TYR A 1 313 ? 1.115 35.319 87.518 1.00 10.80 309 TYR A O 1
ATOM 2511 N N . ASP A 1 314 ? 1.457 37.540 87.716 1.00 8.73 310 ASP A N 1
ATOM 2512 C CA . ASP A 1 314 ? 1.025 37.918 86.366 1.00 11.20 310 ASP A CA 1
ATOM 2513 C C . ASP A 1 314 ? 1.431 36.947 85.262 1.00 10.39 310 ASP A C 1
ATOM 2514 O O . ASP A 1 314 ? 0.642 36.637 84.363 1.00 11.90 310 ASP A O 1
ATOM 2519 N N . ASN A 1 315 ? 2.682 36.503 85.313 1.00 9.20 311 ASN A N 1
ATOM 2520 C CA . ASN A 1 315 ? 3.247 35.737 84.213 1.00 8.22 311 ASN A CA 1
ATOM 2521 C C . ASN A 1 315 ? 3.772 34.362 84.581 1.00 9.29 311 ASN A C 1
ATOM 2522 O O . ASN A 1 315 ? 4.418 33.706 83.755 1.00 9.25 311 ASN A O 1
ATOM 2527 N N . THR A 1 316 ? 3.482 33.900 85.795 1.00 7.60 312 THR A N 1
ATOM 2528 C CA . THR A 1 316 ? 3.954 32.559 86.153 1.00 7.25 312 THR A CA 1
ATOM 2529 C C . THR A 1 316 ? 3.028 31.460 85.621 1.00 8.26 312 THR A C 1
ATOM 2530 O O . THR A 1 316 ? 3.293 30.276 85.832 1.00 8.10 312 THR A O 1
ATOM 2534 N N . ASP A 1 317 ? 1.965 31.850 84.917 1.00 7.16 313 ASP A N 1
ATOM 2535 C CA . ASP A 1 317 ? 1.148 30.893 84.173 1.00 7.23 313 ASP A CA 1
ATOM 2536 C C . ASP A 1 317 ? 1.780 30.558 82.814 1.00 5.97 313 ASP A C 1
ATOM 2537 O O . ASP A 1 317 ? 1.300 29.682 82.096 1.00 8.62 313 ASP A O 1
ATOM 2542 N N . LYS A 1 318 ? 2.858 31.264 82.481 1.00 8.32 314 LYS A N 1
ATOM 2543 C CA . LYS A 1 318 ? 3.551 31.093 81.208 1.00 7.27 314 LYS A CA 1
ATOM 2544 C C . LYS A 1 318 ? 4.921 30.449 81.410 1.00 8.65 314 LYS A C 1
ATOM 2545 O O . LYS A 1 318 ? 5.654 30.830 82.324 1.00 8.72 314 LYS A O 1
ATOM 2551 N N . VAL A 1 319 ? 5.263 29.470 80.571 1.00 8.98 315 VAL A N 1
ATOM 2552 C CA . VAL A 1 319 ? 6.590 28.850 80.657 1.00 8.29 315 VAL A CA 1
ATOM 2553 C C . VAL A 1 319 ? 7.437 29.191 79.418 1.00 6.22 315 VAL A C 1
ATOM 2554 O O . VAL A 1 319 ? 8.472 29.839 79.542 1.00 9.43 315 VAL A O 1
ATOM 2558 N N . MET A 1 320 ? 7.011 28.746 78.238 1.00 7.58 316 MET A N 1
ATOM 2559 C CA . MET A 1 320 ? 7.694 29.103 76.993 1.00 8.21 316 MET A CA 1
ATOM 2560 C C . MET A 1 320 ? 6.779 28.866 75.797 1.00 9.96 316 MET A C 1
ATOM 2561 O O . MET A 1 320 ? 5.681 28.331 75.951 1.00 9.25 316 MET A O 1
ATOM 2566 N N . ARG A 1 321 ? 7.237 29.268 74.613 1.00 7.42 317 ARG A N 1
ATOM 2567 C CA . ARG A 1 321 ? 6.459 29.088 73.394 1.00 10.28 317 ARG A CA 1
ATOM 2568 C C . ARG A 1 321 ? 7.194 28.260 72.364 1.00 11.15 317 ARG A C 1
ATOM 2569 O O . ARG A 1 321 ? 8.394 28.437 72.153 1.00 10.72 317 ARG A O 1
ATOM 2577 N N . PHE A 1 322 ? 6.461 27.337 71.753 1.00 10.64 318 PHE A N 1
ATOM 2578 C CA . PHE A 1 322 ? 6.949 26.566 70.621 1.00 10.14 318 PHE A CA 1
ATOM 2579 C C . PHE A 1 322 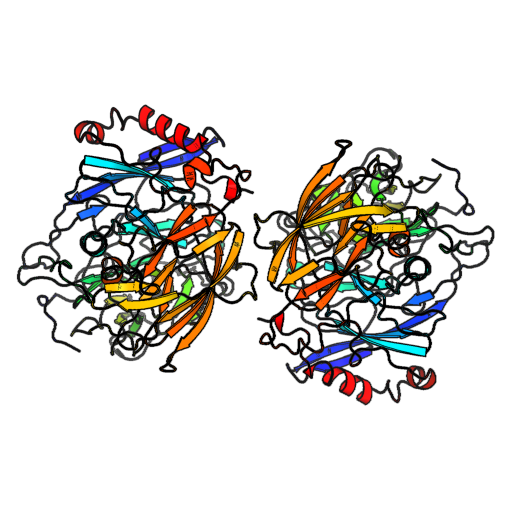? 6.312 27.075 69.336 1.00 10.06 318 PHE A C 1
ATOM 2580 O O . PHE A 1 322 ? 5.090 27.065 69.190 1.00 11.58 318 PHE A O 1
ATOM 2588 N N . VAL A 1 323 ? 7.141 27.545 68.411 1.00 12.13 319 VAL A N 1
ATOM 2589 C CA . VAL A 1 323 ? 6.642 28.035 67.129 1.00 12.31 319 VAL A CA 1
ATOM 2590 C C . VAL A 1 323 ? 6.791 26.916 66.110 1.00 12.13 319 VAL A C 1
ATOM 2591 O O . VAL A 1 323 ? 7.913 26.552 65.751 1.00 12.94 319 VAL A O 1
ATOM 2595 N N . VAL A 1 324 ? 5.671 26.352 65.666 1.00 13.86 320 VAL A N 1
ATOM 2596 C CA . VAL A 1 324 ? 5.719 25.133 64.859 1.00 13.01 320 VAL A CA 1
ATOM 2597 C C . VAL A 1 324 ? 5.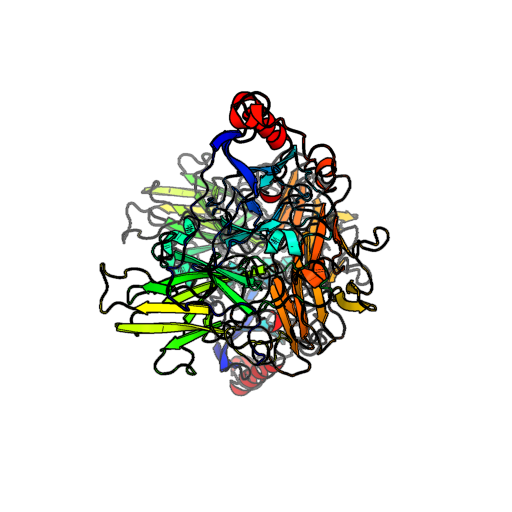778 25.443 63.364 1.00 14.99 320 VAL A C 1
ATOM 2598 O O . VAL A 1 324 ? 4.928 26.158 62.830 1.00 18.14 320 VAL A O 1
ATOM 2602 N N . ALA A 1 325 ? 6.789 24.894 62.701 1.00 15.89 321 ALA A N 1
ATOM 2603 C CA . ALA A 1 325 ? 6.980 25.086 61.267 1.00 15.64 321 ALA A CA 1
ATOM 2604 C C . ALA A 1 325 ? 5.855 24.455 60.454 1.00 17.74 321 ALA A C 1
ATOM 2605 O O . ALA A 1 325 ? 5.069 23.652 60.959 1.00 18.78 321 ALA A O 1
ATOM 2607 N N . ASP A 1 326 ? 5.795 24.829 59.180 1.00 21.27 322 ASP A N 1
ATOM 2608 C CA . ASP A 1 326 ? 4.808 24.286 58.257 1.00 22.84 322 ASP A CA 1
ATOM 2609 C C . ASP A 1 326 ? 5.022 22.805 57.977 1.00 23.69 322 ASP A C 1
ATOM 2610 O O . ASP A 1 326 ? 4.065 22.046 57.819 1.00 24.52 322 ASP A O 1
ATOM 2615 N N . ASP A 1 327 ? 6.284 22.403 57.904 1.00 25.56 323 ASP A N 1
ATOM 2616 C CA . ASP A 1 327 ? 6.624 21.051 57.490 1.00 28.26 323 ASP A CA 1
ATOM 2617 C C . ASP A 1 327 ? 7.936 20.602 58.112 1.00 28.65 323 ASP A C 1
ATOM 2618 O O . ASP A 1 327 ? 8.694 21.414 58.640 1.00 30.90 323 ASP A O 1
ATOM 2623 N N . THR A 1 328 ? 8.205 19.302 58.048 1.00 25.93 324 THR A N 1
ATOM 2624 C CA . THR A 1 328 ? 9.464 18.760 58.537 1.00 26.50 324 THR A CA 1
ATOM 2625 C C . THR A 1 328 ? 10.579 18.866 57.504 1.00 28.63 324 THR A C 1
ATOM 2626 O O . THR A 1 328 ? 10.322 18.896 56.300 1.00 31.68 324 THR A O 1
ATOM 2630 N N . THR A 1 329 ? 11.821 18.910 57.980 1.00 29.45 325 THR A N 1
ATOM 2631 C CA . THR A 1 329 ? 13.000 18.869 57.109 1.00 32.80 325 THR A CA 1
ATOM 2632 C C . THR A 1 329 ? 13.247 17.432 56.610 1.00 34.65 325 THR A C 1
ATOM 2633 O O . THR A 1 329 ? 13.397 17.190 55.418 1.00 36.90 325 THR A O 1
ATOM 2637 N N . GLN A 1 330 ? 13.302 16.491 57.553 1.00 32.72 326 GLN A N 1
ATOM 2638 C CA . GLN A 1 330 ? 13.281 15.045 57.279 1.00 31.21 326 GLN A CA 1
ATOM 2639 C C . GLN A 1 330 ? 11.972 14.441 57.791 1.00 27.39 326 GLN A C 1
ATOM 2640 O O . GLN A 1 330 ? 11.362 14.986 58.704 1.00 27.41 326 GLN A O 1
ATOM 2646 N N . PRO A 1 331 ? 11.593 13.262 57.265 1.00 24.71 327 PRO A N 1
ATOM 2647 C CA . PRO A 1 331 ? 10.473 12.505 57.835 1.00 22.06 327 PRO A CA 1
ATOM 2648 C C . PRO A 1 331 ? 10.726 12.105 59.291 1.00 19.94 327 PRO A C 1
ATOM 2649 O O . PRO A 1 331 ? 11.863 11.807 59.657 1.00 20.79 327 PRO A O 1
ATOM 2653 N N . ASP A 1 332 ? 9.676 12.117 60.106 1.00 18.09 328 ASP A N 1
ATOM 2654 C CA . ASP A 1 332 ? 9.767 11.657 61.487 1.00 17.61 328 ASP A CA 1
ATOM 2655 C C . ASP A 1 332 ? 9.590 10.144 61.539 1.00 17.46 328 ASP A C 1
ATOM 2656 O O . ASP A 1 332 ? 8.48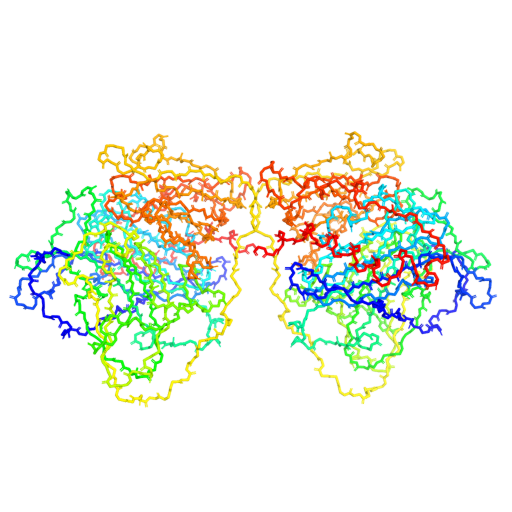2 9.634 61.380 1.00 17.85 328 ASP A O 1
ATOM 2661 N N . THR A 1 333 ? 10.689 9.434 61.762 1.00 15.99 329 THR A N 1
ATOM 2662 C CA . THR A 1 333 ? 10.652 7.979 61.806 1.00 16.40 329 THR A CA 1
ATOM 2663 C C . THR A 1 333 ? 10.625 7.451 63.241 1.00 16.19 329 THR A C 1
ATOM 2664 O O . THR A 1 333 ? 10.640 6.241 63.462 1.00 14.83 329 THR A O 1
ATOM 2668 N N . SER A 1 334 ? 10.581 8.359 64.215 1.00 14.58 330 SER A N 1
ATOM 2669 C CA . SER A 1 334 ? 10.525 7.955 65.620 1.00 12.90 330 SER A CA 1
ATOM 2670 C C . SER A 1 334 ? 9.139 7.423 65.977 1.00 12.30 330 SER A C 1
ATOM 2671 O O . SER A 1 334 ? 8.154 7.723 65.297 1.00 12.86 330 SER A O 1
ATOM 2674 N N . VAL A 1 335 ? 9.076 6.640 67.048 1.00 10.80 331 VAL A N 1
ATOM 2675 C CA . VAL A 1 335 ? 7.811 6.126 67.559 1.00 10.58 331 VAL A CA 1
ATOM 2676 C C . VAL A 1 335 ? 7.758 6.208 69.078 1.00 9.39 331 VAL A C 1
ATOM 2677 O O . VAL A 1 335 ? 8.774 6.421 69.742 1.00 12.02 331 VAL A O 1
ATOM 2681 N N . VAL A 1 336 ? 6.563 6.049 69.634 1.00 9.94 332 VAL A N 1
ATOM 2682 C CA . VAL A 1 336 ? 6.419 5.849 71.072 1.00 11.19 332 VAL A CA 1
ATOM 2683 C C . VAL A 1 336 ? 5.764 4.490 71.307 1.00 11.75 332 VAL A C 1
ATOM 2684 O O . VAL A 1 336 ? 4.546 4.354 71.178 1.00 12.64 332 VAL A O 1
ATOM 2688 N N . PRO A 1 337 ? 6.574 3.468 71.615 1.00 12.14 333 PRO A N 1
ATOM 2689 C CA . PRO A 1 337 ? 6.065 2.098 71.764 1.00 12.13 333 PRO A CA 1
ATOM 2690 C C . PRO A 1 337 ? 5.052 1.977 72.894 1.00 12.19 333 PRO A C 1
ATOM 2691 O O . PRO A 1 337 ? 5.180 2.694 73.887 1.00 12.33 333 PRO A O 1
ATOM 2695 N N . ALA A 1 338 ? 4.074 1.084 72.748 1.00 13.51 334 ALA A N 1
ATOM 2696 C CA . ALA A 1 338 ? 3.100 0.819 73.805 1.00 12.05 334 ALA A CA 1
ATOM 2697 C C . ALA A 1 338 ? 3.758 0.164 75.005 1.00 11.14 334 ALA A C 1
ATOM 2698 O O . ALA A 1 338 ? 3.334 0.352 76.150 1.00 12.15 334 ALA A O 1
ATOM 2700 N N . ASN A 1 339 ? 4.791 -0.623 74.733 1.00 10.31 335 ASN A N 1
ATOM 2701 C CA . ASN A 1 339 ? 5.554 -1.278 75.784 1.00 11.33 335 ASN A CA 1
ATOM 2702 C C . ASN A 1 339 ? 6.956 -0.699 75.836 1.00 12.37 335 ASN A C 1
ATOM 2703 O O . ASN A 1 339 ? 7.738 -0.845 74.897 1.00 14.51 335 ASN A O 1
ATOM 2708 N N . LEU A 1 340 ? 7.269 -0.026 76.939 1.00 9.59 336 LEU A N 1
ATOM 2709 C CA . LEU A 1 340 ? 8.560 0.653 77.060 1.00 8.42 336 LEU A CA 1
ATOM 2710 C C . LEU A 1 340 ? 9.620 -0.209 77.747 1.00 8.04 336 LEU A C 1
ATOM 2711 O O . LEU A 1 340 ? 10.721 -0.395 77.218 1.00 8.21 336 LEU A O 1
ATOM 2716 N N . ARG A 1 341 ? 9.302 -0.695 78.941 1.00 8.62 337 ARG A N 1
ATOM 2717 C CA . ARG A 1 341 ? 10.194 -1.610 79.654 1.00 8.15 337 ARG A CA 1
ATOM 2718 C C . ARG A 1 341 ? 9.462 -2.375 80.739 1.00 8.27 337 ARG A C 1
ATOM 2719 O O . ARG A 1 341 ? 8.340 -2.027 81.110 1.00 9.40 337 ARG A O 1
ATOM 2727 N N . ASP A 1 342 ? 10.103 -3.416 81.262 1.00 9.28 338 ASP A N 1
ATOM 2728 C CA . ASP A 1 342 ? 9.630 -4.044 82.490 1.00 12.46 338 ASP A CA 1
ATOM 2729 C C . ASP A 1 342 ? 10.241 -3.292 83.668 1.00 10.26 338 ASP A C 1
ATOM 2730 O O . ASP A 1 342 ? 11.453 -3.222 83.793 1.00 14.63 338 ASP A O 1
ATOM 2735 N N . VAL A 1 343 ? 9.399 -2.712 84.511 1.00 8.26 339 VAL A N 1
ATOM 2736 C CA . VAL A 1 343 ? 9.893 -1.907 85.623 1.00 7.86 339 VAL A CA 1
ATOM 2737 C C . VAL A 1 343 ? 10.261 -2.810 86.800 1.00 8.71 339 VAL A C 1
ATOM 2738 O O . VAL A 1 343 ? 9.466 -3.669 87.191 1.00 7.96 339 VAL A O 1
ATOM 2742 N N . PRO A 1 344 ? 11.471 -2.628 87.362 1.00 6.76 340 PRO A N 1
ATOM 2743 C CA . PRO A 1 344 ? 11.941 -3.520 88.431 1.00 6.75 340 PRO A CA 1
ATOM 2744 C C . PRO A 1 344 ? 11.396 -3.145 89.812 1.00 6.38 340 PRO A C 1
ATOM 2745 O O . PRO A 1 344 ? 12.149 -2.746 90.701 1.00 6.00 340 PRO A O 1
ATOM 2749 N N . PHE A 1 345 ? 10.087 -3.301 89.993 1.00 5.67 341 PHE A N 1
ATOM 2750 C CA . PHE A 1 345 ? 9.461 -2.995 91.274 1.00 5.60 341 PHE A CA 1
ATOM 2751 C C . PHE A 1 345 ? 10.000 -3.897 92.366 1.00 5.20 341 PHE A C 1
ATOM 2752 O O . PHE A 1 345 ? 10.285 -5.077 92.115 1.00 7.31 341 PHE A O 1
ATOM 2760 N N . PRO A 1 346 ? 10.088 -3.377 93.598 1.00 6.32 342 PRO A N 1
ATOM 2761 C CA . PRO A 1 346 ? 10.548 -4.231 94.696 1.00 6.89 342 PRO A CA 1
ATOM 2762 C C . PRO A 1 346 ? 9.497 -5.280 95.057 1.00 7.15 342 PRO A C 1
ATOM 2763 O O . PRO A 1 346 ? 8.310 -5.076 94.808 1.00 7.50 342 PRO A O 1
ATOM 2767 N N . SER A 1 347 ? 9.927 -6.407 95.612 1.00 6.06 343 SER A N 1
ATOM 2768 C CA . SER A 1 347 ? 8.984 -7.391 96.127 1.00 5.61 343 SER A CA 1
ATOM 2769 C C . SER A 1 347 ? 8.081 -6.763 97.169 1.00 5.69 343 SER A C 1
ATOM 2770 O O . SER A 1 347 ? 8.582 -6.296 98.190 1.00 6.13 343 SER A O 1
ATOM 2773 N N . PRO A 1 348 ? 6.754 -6.776 96.940 1.00 5.05 344 PRO A N 1
ATOM 2774 C CA . PRO A 1 348 ? 5.841 -6.083 97.860 1.00 5.30 344 PRO A CA 1
ATOM 2775 C C . PRO A 1 348 ? 5.763 -6.651 99.278 1.00 7.32 344 PRO A C 1
ATOM 2776 O O . PRO A 1 348 ? 5.890 -7.862 99.501 1.00 7.59 344 PRO A O 1
ATOM 2780 N N A THR A 1 349 ? 5.538 -5.768 100.246 0.51 6.71 345 THR A N 1
ATOM 2781 N N B THR A 1 349 ? 5.505 -5.759 100.230 0.49 6.59 345 THR A N 1
ATOM 2782 C CA A THR A 1 349 ? 5.454 -6.164 101.648 0.51 7.30 345 THR A CA 1
ATOM 2783 C CA B THR A 1 349 ? 5.416 -6.106 101.642 0.49 6.70 345 THR A CA 1
ATOM 2784 C C A THR A 1 349 ? 4.088 -5.839 102.253 0.51 9.08 345 THR A C 1
ATOM 2785 C C B THR A 1 349 ? 4.028 -5.875 102.211 0.49 8.74 345 THR A C 1
ATOM 2786 O O A THR A 1 349 ? 3.394 -4.943 101.791 0.51 10.30 345 THR A O 1
ATOM 2787 O O B THR A 1 349 ? 3.261 -5.073 101.687 0.49 11.17 345 THR A O 1
ATOM 2794 N N . THR A 1 350 ? 3.710 -6.577 103.292 1.00 10.05 346 THR A N 1
ATOM 2795 C CA . THR A 1 350 ? 2.474 -6.298 104.016 1.00 11.04 346 THR A CA 1
ATOM 2796 C C . THR A 1 350 ? 2.742 -5.679 105.390 1.00 12.42 346 THR A C 1
ATOM 2797 O O . THR A 1 350 ? 1.799 -5.443 106.159 1.00 13.15 346 THR A O 1
ATOM 2801 N N . ASN A 1 351 ? 4.010 -5.420 105.706 1.00 12.56 347 ASN A N 1
ATOM 2802 C CA . ASN A 1 351 ? 4.339 -4.832 106.999 1.00 13.84 347 ASN A CA 1
ATOM 2803 C C . ASN A 1 351 ? 3.797 -3.406 107.089 1.00 14.32 347 ASN A C 1
ATOM 2804 O O . ASN A 1 351 ? 3.776 -2.677 106.093 1.00 15.20 347 ASN A O 1
ATOM 2809 N N . THR A 1 352 ? 3.342 -3.029 108.279 1.00 12.14 348 THR A N 1
ATOM 2810 C CA A THR A 1 352 ? 2.827 -1.687 108.520 0.68 12.92 348 THR A CA 1
ATOM 2811 C CA B THR A 1 352 ? 2.834 -1.680 108.521 0.32 12.07 348 THR A CA 1
ATOM 2812 C C . THR A 1 352 ? 3.858 -0.628 108.118 1.00 9.99 348 THR A C 1
ATOM 2813 O O . THR A 1 352 ? 5.036 -0.763 108.419 1.00 11.77 348 THR A O 1
ATOM 2820 N N . PRO A 1 353 ? 3.410 0.431 107.421 1.00 9.73 349 PRO A N 1
ATOM 2821 C CA . PRO A 1 353 ? 4.385 1.457 107.051 1.00 8.71 349 PRO A CA 1
ATOM 2822 C C . PRO A 1 353 ? 4.958 2.237 108.234 1.00 10.63 349 PRO A C 1
ATOM 2823 O O . PRO A 1 353 ? 4.268 2.452 109.228 1.00 12.78 349 PRO A O 1
ATOM 2827 N N . ARG A 1 354 ? 6.229 2.611 108.108 1.00 10.27 350 ARG A N 1
ATOM 2828 C CA . ARG A 1 354 ? 6.912 3.573 108.959 1.00 7.57 350 ARG A CA 1
ATOM 2829 C C . ARG A 1 354 ? 6.244 4.918 108.698 1.00 9.97 350 ARG A C 1
ATOM 2830 O O . ARG A 1 354 ? 5.920 5.220 107.564 1.00 13.29 350 ARG A O 1
ATOM 2838 N N . GLN A 1 355 ? 6.055 5.729 109.723 1.00 9.56 351 GLN A N 1
ATOM 2839 C CA . GLN A 1 355 ? 5.272 6.939 109.522 1.00 9.56 351 GLN A CA 1
ATOM 2840 C C . GLN A 1 355 ? 6.133 8.208 109.737 1.00 7.70 351 GLN A C 1
ATOM 2841 O O . GLN A 1 355 ? 6.835 8.349 110.748 1.00 7.80 351 GLN A O 1
ATOM 2847 N N . PHE A 1 356 ? 6.113 9.094 108.749 1.00 7.40 352 PHE A N 1
ATOM 2848 C CA . PHE A 1 356 ? 6.870 10.344 108.816 1.00 6.29 352 PHE A CA 1
ATOM 2849 C C . PHE A 1 356 ? 5.943 11.501 108.510 1.00 4.56 352 PHE A C 1
ATOM 2850 O O . PHE A 1 356 ? 5.348 11.578 107.419 1.00 7.57 352 PHE A O 1
ATOM 2858 N N . ARG A 1 357 ? 5.836 12.391 109.486 1.00 6.91 353 ARG A N 1
ATOM 2859 C CA . ARG A 1 357 ? 4.967 13.554 109.406 1.00 6.67 353 ARG A CA 1
ATOM 2860 C C . ARG A 1 357 ? 5.758 14.816 109.061 1.00 6.57 353 ARG A C 1
ATOM 2861 O O . ARG A 1 357 ? 6.683 15.214 109.796 1.00 7.81 353 ARG A O 1
ATOM 2869 N N . PHE A 1 358 ? 5.378 15.443 107.951 1.00 7.35 354 PHE A N 1
ATOM 2870 C CA . PHE A 1 358 ? 6.058 16.638 107.453 1.00 8.66 354 PHE A CA 1
ATOM 2871 C C . PHE A 1 358 ? 5.221 17.874 107.742 1.00 7.93 354 PHE A C 1
ATOM 2872 O O . PHE A 1 358 ? 4.115 18.049 107.224 1.00 11.56 354 PHE A O 1
ATOM 2880 N N . GLY A 1 359 ? 5.752 18.726 108.607 1.00 8.58 355 GLY A N 1
ATOM 2881 C CA . GLY A 1 359 ? 4.994 19.850 109.108 1.00 7.84 355 GLY A CA 1
ATOM 2882 C C . GLY A 1 359 ? 5.939 20.909 109.618 1.00 7.80 355 GLY A C 1
ATOM 2883 O O . GLY A 1 359 ? 7.071 21.023 109.142 1.00 8.88 355 GLY A O 1
ATOM 2884 N N . ARG A 1 360 ? 5.459 21.693 110.568 1.00 11.63 356 ARG A N 1
ATOM 2885 C CA . ARG A 1 360 ? 6.211 22.814 111.099 1.00 10.86 356 ARG A CA 1
ATOM 2886 C C . ARG A 1 360 ? 6.162 22.731 112.613 1.00 12.04 356 ARG A C 1
ATOM 2887 O O . ARG A 1 360 ? 5.170 22.287 113.192 1.00 15.49 356 ARG A O 1
ATOM 2895 N N . THR A 1 361 ? 7.250 23.135 113.250 1.00 10.18 357 THR A N 1
ATOM 2896 C CA . THR A 1 361 ? 7.300 23.233 114.698 1.00 12.28 357 THR A CA 1
ATOM 2897 C C . THR A 1 361 ? 7.708 24.666 114.998 1.00 9.33 357 THR A C 1
ATOM 2898 O O . THR A 1 361 ? 8.889 25.012 114.982 1.00 12.87 357 THR A O 1
ATOM 2902 N N . GLY A 1 362 ? 6.724 25.520 115.235 1.00 10.47 358 GLY A N 1
ATOM 2903 C CA . GLY A 1 362 ? 6.985 26.939 115.170 1.00 8.19 358 GLY A CA 1
ATOM 2904 C C . GLY A 1 362 ? 7.372 27.237 113.729 1.00 8.04 358 GLY A C 1
ATOM 2905 O O . GLY A 1 362 ? 6.858 26.616 112.806 1.00 8.82 358 GLY A O 1
ATOM 2906 N N . PRO A 1 363 ? 8.273 28.198 113.523 1.00 7.74 359 PRO A N 1
ATOM 2907 C CA . PRO A 1 363 ? 8.666 28.547 112.153 1.00 7.24 359 PRO A CA 1
ATOM 2908 C C . PRO A 1 363 ? 9.491 27.476 111.435 1.00 8.59 359 PRO A C 1
ATOM 2909 O O . PRO A 1 363 ? 9.581 27.509 110.202 1.00 10.46 359 PRO A O 1
ATOM 2913 N N . THR A 1 364 ? 10.103 26.561 112.183 1.00 8.35 360 THR A N 1
ATOM 2914 C CA . THR A 1 364 ? 10.990 25.565 111.595 1.00 7.31 360 THR A CA 1
ATOM 2915 C C . THR A 1 364 ? 10.227 24.407 110.965 1.00 6.35 360 THR A C 1
ATOM 2916 O O . THR A 1 364 ? 9.380 23.785 111.616 1.00 6.02 360 THR A O 1
ATOM 2920 N N . TRP A 1 365 ? 10.551 24.106 109.710 1.00 7.13 361 TRP A N 1
ATOM 2921 C CA . TRP A 1 365 ? 9.994 22.941 109.014 1.00 5.82 361 TRP A CA 1
ATOM 2922 C C . TRP A 1 365 ? 10.661 21.659 109.525 1.00 7.45 361 TRP A C 1
ATOM 2923 O O . TRP A 1 365 ? 11.882 21.579 109.600 1.00 6.31 361 TRP A O 1
ATOM 2934 N N . THR A 1 366 ? 9.859 20.671 109.903 1.00 5.81 362 THR A N 1
ATOM 2935 C CA . THR A 1 366 ? 10.377 19.509 110.631 1.00 6.19 362 THR A CA 1
ATOM 2936 C C . THR A 1 366 ? 9.817 18.186 110.115 1.00 5.12 362 THR A C 1
ATOM 2937 O O . THR A 1 366 ? 8.840 18.147 109.352 1.00 5.16 362 THR A O 1
ATOM 2941 N N . ILE A 1 367 ? 10.443 17.099 110.564 1.00 5.18 363 ILE A N 1
ATOM 2942 C CA . ILE A 1 367 ? 9.993 15.738 110.303 1.00 6.17 363 ILE A CA 1
ATOM 2943 C C . ILE A 1 367 ? 9.802 15.041 111.628 1.00 5.76 363 ILE A C 1
ATOM 2944 O O . ILE A 1 367 ? 10.762 14.887 112.385 1.00 7.05 363 ILE A O 1
ATOM 2949 N N . ASN A 1 368 ? 8.572 14.621 111.912 1.00 7.37 364 ASN A N 1
ATOM 2950 C CA . ASN A 1 368 ? 8.225 14.089 113.229 1.00 8.24 364 ASN A CA 1
ATOM 2951 C C . ASN A 1 368 ? 8.749 14.993 114.344 1.00 7.90 364 ASN A C 1
ATOM 2952 O O . ASN A 1 368 ? 9.233 14.530 115.376 1.00 10.25 364 ASN A O 1
ATOM 2957 N N . GLY A 1 369 ? 8.649 16.295 114.107 1.00 9.12 365 GLY A N 1
ATOM 2958 C CA . GLY A 1 369 ? 9.008 17.297 115.090 1.00 8.42 365 GLY A CA 1
ATOM 2959 C C . GLY A 1 369 ? 10.499 17.515 115.265 1.00 9.07 365 GLY A C 1
ATOM 2960 O O . GLY A 1 369 ? 10.920 18.242 116.178 1.00 11.64 365 GLY A O 1
ATOM 2961 N N . VAL A 1 370 ? 11.291 16.908 114.387 1.00 8.76 366 VAL A N 1
ATOM 2962 C CA . VAL A 1 370 ? 12.742 16.969 114.481 1.00 9.63 366 VAL A CA 1
ATOM 2963 C C . VAL A 1 370 ? 13.312 17.825 113.353 1.00 7.26 366 VAL A C 1
ATOM 2964 O O . VAL A 1 370 ? 12.793 17.802 112.234 1.00 7.98 366 VAL A O 1
ATOM 2968 N N . ALA A 1 371 ? 14.392 18.551 113.649 1.00 8.67 367 ALA A N 1
ATOM 2969 C CA . ALA A 1 371 ? 15.139 19.337 112.666 1.00 7.29 367 ALA A CA 1
ATOM 2970 C C . ALA A 1 371 ? 16.511 18.703 112.396 1.00 8.84 367 ALA A C 1
ATOM 2971 O O . ALA A 1 371 ? 17.085 18.061 113.284 1.00 9.77 367 ALA A O 1
ATOM 2973 N N . PHE A 1 372 ? 17.058 18.914 111.198 1.00 8.58 368 PHE A N 1
ATOM 2974 C CA . PHE A 1 372 ? 18.330 18.287 110.833 1.00 9.31 368 PHE A CA 1
ATOM 2975 C C . PHE A 1 372 ? 19.503 18.734 111.707 1.00 10.87 368 PHE A C 1
ATOM 2976 O O . PHE A 1 372 ? 20.450 17.975 111.908 1.00 11.92 368 PHE A O 1
ATOM 2984 N N . ALA A 1 373 ? 19.439 19.948 112.234 1.00 12.12 369 ALA A N 1
ATOM 2985 C CA . ALA A 1 373 ? 20.522 20.451 113.077 1.00 12.41 369 ALA A CA 1
ATOM 2986 C C . ALA A 1 373 ? 20.651 19.633 114.354 1.00 12.89 369 ALA A C 1
ATOM 2987 O O . ALA A 1 373 ? 21.703 19.626 114.987 1.00 15.72 369 ALA A O 1
ATOM 2989 N N . ASP A 1 374 ? 19.577 18.944 114.719 1.00 12.73 370 ASP A N 1
ATOM 2990 C CA . ASP A 1 374 ? 19.522 18.178 115.961 1.00 12.02 370 ASP A CA 1
ATOM 2991 C C . ASP A 1 374 ? 20.205 16.820 115.773 1.00 12.23 370 ASP A C 1
ATOM 2992 O O . ASP A 1 374 ? 19.544 15.802 115.561 1.00 12.81 370 ASP A O 1
ATOM 2997 N N . VAL A 1 375 ? 21.534 16.826 115.858 1.00 13.18 371 VAL A N 1
ATOM 2998 C CA . VAL A 1 375 ? 22.355 15.651 115.572 1.00 15.07 371 VAL A CA 1
ATOM 2999 C C . VAL A 1 375 ? 21.909 14.403 116.327 1.00 16.18 371 VAL A C 1
ATOM 3000 O O . VAL A 1 375 ? 21.890 13.301 115.766 1.00 15.77 371 VAL A O 1
ATOM 3004 N N . GLN A 1 376 ? 21.527 14.573 117.588 1.00 16.56 372 GLN A N 1
ATOM 3005 C CA . GLN A 1 376 ? 21.204 13.429 118.425 1.00 17.59 372 GLN A CA 1
ATOM 3006 C C . GLN A 1 376 ? 19.891 12.756 118.049 1.00 16.63 372 GLN A C 1
ATOM 3007 O O . GLN A 1 376 ? 19.682 11.588 118.365 1.00 18.16 372 GLN A O 1
ATOM 3013 N N . ASN A 1 377 ? 19.015 13.477 117.360 1.00 14.93 373 ASN A N 1
ATOM 3014 C CA . ASN A 1 377 ? 17.682 12.951 117.098 1.00 12.37 373 ASN A CA 1
ATOM 3015 C C . ASN A 1 377 ? 17.324 12.790 115.621 1.00 11.33 373 ASN A C 1
ATOM 3016 O O . ASN A 1 377 ? 16.290 12.214 115.296 1.00 12.43 373 ASN A O 1
ATOM 3021 N N . ARG A 1 378 ? 18.181 13.262 114.724 1.00 10.98 374 ARG A N 1
ATOM 3022 C CA . ARG A 1 378 ? 17.819 13.296 113.304 1.00 9.50 374 ARG A CA 1
ATOM 3023 C C . ARG A 1 378 ? 17.874 11.943 112.590 1.00 10.04 374 ARG A C 1
ATOM 3024 O O . ARG A 1 378 ? 17.335 11.801 111.494 1.00 8.07 374 ARG A O 1
ATOM 3032 N N . LEU A 1 379 ? 18.529 10.953 113.190 1.00 9.23 375 LEU A N 1
ATOM 3033 C CA . LEU A 1 379 ? 18.527 9.611 112.612 1.00 8.78 375 LEU A CA 1
ATOM 3034 C C . LEU A 1 379 ? 17.222 8.939 113.020 1.00 9.98 375 LEU A C 1
ATOM 3035 O O . LEU A 1 379 ? 17.065 8.517 114.165 1.00 12.59 375 LEU A O 1
ATOM 3040 N N . LEU A 1 380 ? 16.287 8.862 112.079 1.00 7.73 376 LEU A N 1
ATOM 3041 C CA . LEU A 1 380 ? 14.912 8.490 112.398 1.00 8.50 376 LEU A CA 1
ATOM 3042 C C . LEU A 1 380 ? 14.565 7.053 112.043 1.00 8.12 376 LEU A C 1
ATOM 3043 O O . LEU A 1 380 ? 13.475 6.588 112.390 1.00 10.70 376 LEU A O 1
ATOM 3048 N N . ALA A 1 381 ? 15.462 6.349 111.353 1.00 8.08 377 ALA A N 1
ATOM 3049 C CA . ALA A 1 381 ? 15.187 4.962 110.996 1.00 8.63 377 ALA A CA 1
ATOM 3050 C C . ALA A 1 381 ? 16.457 4.156 110.756 1.00 7.11 377 ALA A C 1
ATOM 3051 O O . ALA A 1 381 ? 17.398 4.632 110.117 1.00 8.87 377 ALA A O 1
ATOM 3053 N N . ASN A 1 382 ? 16.462 2.928 111.270 1.00 6.59 378 ASN A N 1
ATOM 3054 C CA . ASN A 1 382 ? 17.483 1.940 110.947 1.00 7.06 378 ASN A CA 1
ATOM 3055 C C . ASN A 1 382 ? 16.842 0.833 110.135 1.00 8.03 378 ASN A C 1
ATOM 3056 O O . ASN A 1 382 ? 15.872 0.229 110.587 1.00 10.56 378 ASN A O 1
ATOM 3061 N N . VAL A 1 383 ? 17.360 0.583 108.936 1.00 6.61 379 VAL A N 1
ATOM 3062 C CA . VAL A 1 383 ? 16.784 -0.424 108.045 1.00 6.99 379 VAL A CA 1
ATOM 3063 C C . VAL A 1 383 ? 17.872 -1.378 107.567 1.00 6.18 379 VAL A C 1
ATOM 3064 O O . VAL A 1 383 ? 18.836 -0.951 106.936 1.00 9.25 379 VAL A O 1
ATOM 3068 N N . PRO A 1 384 ? 17.731 -2.684 107.857 1.00 6.66 380 PRO A N 1
ATOM 3069 C CA . PRO A 1 384 ? 18.758 -3.593 107.350 1.00 3.85 380 PRO A CA 1
ATOM 3070 C C . PRO A 1 384 ? 18.818 -3.590 105.825 1.00 5.71 380 PRO A C 1
ATOM 3071 O O . PRO A 1 384 ? 17.764 -3.600 105.178 1.00 6.96 380 PRO A O 1
ATOM 3075 N N . VAL A 1 385 ? 20.026 -3.526 105.265 1.00 6.39 381 VAL A N 1
ATOM 3076 C CA . VAL A 1 385 ? 20.194 -3.545 103.817 1.00 5.62 381 VAL A CA 1
ATOM 3077 C C . VAL A 1 385 ? 19.441 -4.733 103.244 1.00 6.89 381 VAL A C 1
ATOM 3078 O O . VAL A 1 385 ? 19.541 -5.855 103.753 1.00 8.43 381 VAL A O 1
ATOM 3082 N N . GLY A 1 386 ? 18.635 -4.461 102.228 1.00 7.24 382 GLY A N 1
ATOM 3083 C CA . GLY A 1 386 ? 17.912 -5.511 101.548 1.00 7.55 382 GLY A CA 1
ATOM 3084 C C . GLY A 1 386 ? 16.463 -5.581 101.975 1.00 7.08 382 GLY A C 1
ATOM 3085 O O . GLY A 1 386 ? 15.689 -6.316 101.366 1.00 8.70 382 GLY A O 1
ATOM 3086 N N . THR A 1 387 ? 16.094 -4.851 103.024 1.00 7.32 383 THR A N 1
ATOM 3087 C CA . THR A 1 387 ? 14.706 -4.815 103.474 1.00 6.51 383 THR A CA 1
ATOM 3088 C C . THR A 1 387 ? 13.853 -4.011 102.513 1.00 6.16 383 THR A C 1
ATOM 3089 O O . THR A 1 387 ? 14.261 -2.938 102.085 1.00 8.31 383 THR A O 1
ATOM 3093 N N . VAL A 1 388 ? 12.674 -4.528 102.163 1.00 7.92 384 VAL A N 1
ATOM 3094 C CA . VAL A 1 388 ? 11.660 -3.716 101.488 1.00 5.75 384 VAL A CA 1
ATOM 3095 C C . VAL A 1 388 ? 10.747 -3.139 102.544 1.00 6.30 384 VAL A C 1
ATOM 3096 O O . VAL A 1 388 ? 10.189 -3.882 103.346 1.00 7.83 384 VAL A O 1
ATOM 3100 N N . GLU A 1 389 ? 10.630 -1.806 102.579 1.00 6.50 385 GLU A N 1
ATOM 3101 C CA . GLU A 1 389 ? 9.764 -1.130 103.553 1.00 4.37 385 GLU A CA 1
ATOM 3102 C C . GLU A 1 389 ? 8.805 -0.191 102.863 1.00 4.37 385 GLU A C 1
ATOM 3103 O O . GLU A 1 389 ? 9.148 0.436 101.871 1.00 6.36 385 GLU A O 1
ATOM 3109 N N . ARG A 1 390 ? 7.604 -0.089 103.412 1.00 5.13 386 ARG A N 1
ATOM 3110 C CA . ARG A 1 390 ? 6.684 0.969 103.056 1.00 5.20 386 ARG A CA 1
ATOM 3111 C C . ARG A 1 390 ? 6.838 2.091 104.072 1.00 5.07 386 ARG A C 1
ATOM 3112 O O . ARG A 1 390 ? 6.924 1.845 105.280 1.00 5.09 386 ARG A O 1
ATOM 3120 N N . TRP A 1 391 ? 6.929 3.317 103.564 1.00 4.46 387 TRP A N 1
ATOM 3121 C CA . TRP A 1 391 ? 6.918 4.505 104.401 1.00 4.94 387 TRP A CA 1
ATOM 3122 C C . TRP A 1 391 ? 5.667 5.311 104.088 1.00 5.43 387 TRP A C 1
ATOM 3123 O O . TRP A 1 391 ? 5.334 5.543 102.922 1.00 7.16 387 TRP A O 1
ATOM 3134 N N . GLU A 1 392 ? 4.969 5.714 105.140 1.00 5.90 388 GLU A N 1
ATOM 3135 C CA . GLU A 1 392 ? 3.790 6.554 105.027 1.00 4.54 388 GLU A CA 1
ATOM 3136 C C . GLU A 1 392 ? 4.179 8.007 105.257 1.00 6.93 388 GLU A C 1
ATOM 3137 O O . GLU A 1 392 ? 4.614 8.378 106.359 1.00 7.13 388 GLU A O 1
ATOM 3143 N N . LEU A 1 393 ? 4.015 8.820 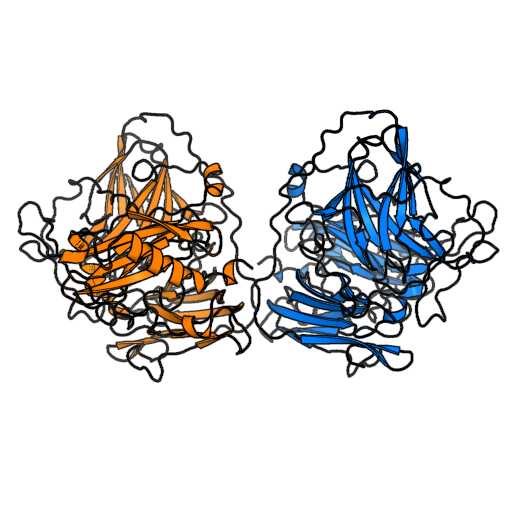104.217 1.00 5.41 389 LEU A N 1
ATOM 3144 C CA . LEU A 1 393 ? 4.540 10.178 104.212 1.00 4.90 389 LEU A CA 1
ATOM 3145 C C . LEU A 1 393 ? 3.352 11.110 104.321 1.00 6.08 389 LEU A C 1
ATOM 3146 O O . LEU A 1 393 ? 2.523 11.171 103.415 1.00 6.10 389 LEU A O 1
ATOM 3151 N N . ILE A 1 394 ? 3.272 11.812 105.443 1.00 5.49 390 ILE A N 1
ATOM 3152 C CA . ILE A 1 394 ? 2.059 12.527 105.818 1.00 6.22 390 ILE A CA 1
ATOM 3153 C C . ILE A 1 394 ? 2.239 14.045 105.787 1.00 5.10 390 ILE A C 1
ATOM 3154 O O . ILE A 1 394 ? 3.125 14.594 106.452 1.00 7.71 390 ILE A O 1
ATOM 3159 N N . ASN A 1 395 ? 1.399 14.716 105.003 1.00 4.93 391 ASN A N 1
ATOM 3160 C CA . ASN A 1 395 ? 1.235 16.172 105.097 1.00 5.95 391 ASN A CA 1
ATOM 3161 C C . ASN A 1 395 ? -0.169 16.493 105.575 1.00 7.21 391 ASN A C 1
ATOM 3162 O O . ASN A 1 395 ? -1.102 16.533 104.777 1.00 9.67 391 ASN A O 1
ATOM 3167 N N . ALA A 1 396 ? -0.332 16.697 106.877 1.00 7.23 392 ALA A N 1
ATOM 3168 C CA . ALA A 1 396 ? -1.654 16.947 107.436 1.00 7.55 392 ALA A CA 1
ATOM 3169 C C . ALA A 1 396 ? -2.147 18.357 107.098 1.00 11.08 392 ALA A C 1
ATOM 3170 O O . ALA A 1 396 ? -3.345 18.636 107.137 1.00 13.29 392 ALA A O 1
ATOM 3172 N N . GLY A 1 397 ? -1.214 19.243 106.776 1.00 10.76 393 GLY A N 1
ATOM 3173 C CA . GLY A 1 397 ? -1.542 20.649 106.612 1.00 10.25 393 GLY A CA 1
ATOM 3174 C C . GLY A 1 397 ? -2.155 21.024 105.276 1.00 9.85 393 GLY A C 1
ATOM 3175 O O . GLY A 1 397 ? -1.820 20.464 104.219 1.00 8.95 393 GLY A O 1
ATOM 3176 N N . ASN A 1 398 ? -3.046 22.005 105.330 1.00 9.06 394 ASN A N 1
ATOM 3177 C CA . ASN A 1 398 ? -3.642 22.574 104.136 1.00 9.33 394 ASN A CA 1
ATOM 3178 C C . ASN A 1 398 ? -2.878 23.810 103.670 1.00 9.17 394 ASN A C 1
ATOM 3179 O O . ASN A 1 398 ? -3.144 24.338 102.605 1.00 10.18 394 ASN A O 1
ATOM 3184 N N . GLY A 1 399 ? -1.912 24.264 104.467 1.00 8.29 395 GLY A N 1
ATOM 3185 C CA . GLY A 1 399 ? -1.255 25.537 104.206 1.00 8.64 395 GLY A CA 1
ATOM 3186 C C . GLY A 1 399 ? 0.135 25.455 103.583 1.00 7.69 395 GLY A C 1
ATOM 3187 O O . GLY A 1 399 ? 0.819 26.469 103.442 1.00 10.75 395 GLY A O 1
ATOM 3188 N N . TRP A 1 400 ? 0.563 24.255 103.212 1.00 7.65 396 TRP A N 1
ATOM 3189 C CA . TRP A 1 400 ? 1.876 24.042 102.640 1.00 8.28 396 TRP A CA 1
ATOM 3190 C C . TRP A 1 400 ? 1.894 22.684 101.964 1.00 6.82 396 TRP A C 1
ATOM 3191 O O . TRP A 1 400 ? 0.993 21.875 102.164 1.00 8.89 396 TRP A O 1
ATOM 3202 N N . THR A 1 401 ? 2.912 22.450 101.140 1.00 5.08 397 THR A N 1
ATOM 3203 C CA . THR A 1 401 ? 3.107 21.153 100.507 1.00 5.46 397 THR A CA 1
ATOM 3204 C C . THR A 1 401 ? 4.588 20.788 100.511 1.00 5.48 397 THR A C 1
ATOM 3205 O O . THR A 1 401 ? 5.467 21.635 100.699 1.00 6.51 397 THR A O 1
ATOM 3209 N N . HIS A 1 402 ? 4.859 19.503 100.315 1.00 5.58 398 HIS A N 1
ATOM 3210 C CA . HIS A 1 402 ? 6.213 18.975 100.487 1.00 7.08 398 HIS A CA 1
ATOM 3211 C C . HIS A 1 402 ? 6.533 17.886 99.469 1.00 4.13 398 HIS A C 1
ATOM 3212 O O . HIS A 1 402 ? 5.956 16.819 99.525 1.00 5.07 398 HIS A O 1
ATOM 3219 N N . PRO A 1 403 ? 7.466 18.133 98.538 1.00 4.49 399 PRO A N 1
ATOM 3220 C CA . PRO A 1 403 ? 7.940 17.012 97.717 1.00 3.92 399 PRO A CA 1
ATOM 3221 C C . PRO A 1 403 ? 9.058 16.291 98.467 1.00 6.31 399 PRO A C 1
ATOM 3222 O O . PRO A 1 403 ? 10.077 16.896 98.787 1.00 6.05 399 PRO A O 1
ATOM 3226 N N . ILE A 1 404 ? 8.853 15.012 98.774 1.00 5.58 400 ILE A N 1
ATOM 3227 C CA . ILE A 1 404 ? 9.778 14.274 99.642 1.00 4.33 400 ILE A CA 1
ATOM 3228 C C . ILE A 1 404 ? 10.729 13.425 98.831 1.00 5.69 400 ILE A C 1
ATOM 3229 O O . ILE A 1 404 ? 10.308 12.642 97.986 1.00 7.23 400 ILE A O 1
ATOM 3234 N N . HIS A 1 405 ? 12.014 13.580 99.112 1.00 5.16 401 HIS A N 1
ATOM 3235 C CA . HIS A 1 405 ? 13.066 12.818 98.460 1.00 6.58 401 HIS A CA 1
ATOM 3236 C C . HIS A 1 405 ? 13.688 11.846 99.456 1.00 4.74 401 HIS A C 1
ATOM 3237 O O . HIS A 1 405 ? 14.058 12.238 100.571 1.00 5.58 401 HIS A O 1
ATOM 3244 N N . ILE A 1 406 ? 13.806 10.582 99.061 1.00 5.43 402 ILE A N 1
ATOM 3245 C CA . ILE A 1 406 ? 14.542 9.607 99.854 1.00 4.22 402 ILE A CA 1
ATOM 3246 C C . ILE A 1 406 ? 15.785 9.206 99.083 1.00 5.52 402 ILE A C 1
ATOM 3247 O O . ILE A 1 406 ? 15.691 8.718 97.961 1.00 8.22 402 ILE A O 1
ATOM 3252 N N . HIS A 1 407 ? 16.947 9.449 99.669 1.00 5.75 403 HIS A N 1
ATOM 3253 C CA . HIS A 1 407 ? 18.185 9.075 99.001 1.00 5.28 403 HIS A CA 1
ATOM 3254 C C . HIS A 1 407 ? 18.336 7.540 98.929 1.00 5.90 403 HIS A C 1
ATOM 3255 O O . HIS A 1 407 ? 17.581 6.785 99.568 1.00 5.58 403 HIS A O 1
ATOM 3262 N N . LEU A 1 408 ? 19.308 7.110 98.126 1.00 5.52 404 LEU A N 1
ATOM 3263 C CA . LEU A 1 408 ? 19.652 5.698 97.864 1.00 5.67 404 LEU A CA 1
ATOM 3264 C C . LEU A 1 408 ? 18.629 4.965 96.999 1.00 6.54 404 LEU A C 1
ATOM 3265 O O . LEU A 1 408 ? 18.997 4.343 96.001 1.00 6.98 404 LEU A O 1
ATOM 3270 N N . VAL A 1 409 ? 17.363 5.026 97.385 1.00 6.65 405 VAL A N 1
ATOM 3271 C CA . VAL A 1 409 ? 16.376 4.116 96.801 1.00 6.28 405 VAL A CA 1
ATOM 3272 C C . VAL A 1 409 ? 15.644 4.626 95.565 1.00 4.41 405 VAL A C 1
ATOM 3273 O O . VAL A 1 409 ? 15.618 5.826 95.272 1.00 5.62 405 VAL A O 1
ATOM 3277 N N . ASP A 1 410 ? 15.044 3.679 94.848 1.00 4.89 406 ASP A N 1
ATOM 3278 C CA . ASP A 1 410 ? 13.921 3.919 93.944 1.00 6.12 406 ASP A CA 1
ATOM 3279 C C . ASP A 1 410 ? 12.681 3.376 94.624 1.00 7.52 406 ASP A C 1
ATOM 3280 O O . ASP A 1 410 ? 12.749 2.317 95.234 1.00 8.49 406 ASP A O 1
ATOM 3285 N N . PHE A 1 411 ? 11.556 4.083 94.561 1.00 3.85 407 PHE A N 1
ATOM 3286 C CA . PHE A 1 411 ? 10.357 3.577 95.206 1.00 4.10 407 PHE A CA 1
ATOM 3287 C C . PHE A 1 411 ? 9.148 3.568 94.288 1.00 2.00 407 PHE A C 1
ATOM 3288 O O . PHE A 1 411 ? 9.073 4.302 93.300 1.00 3.65 407 PHE A O 1
ATOM 3296 N N . LYS A 1 412 ? 8.209 2.683 94.611 1.00 4.65 408 LYS A N 1
ATOM 3297 C CA . LYS A 1 412 ? 6.912 2.648 93.950 1.00 4.76 408 LYS A CA 1
ATOM 3298 C C . LYS A 1 412 ? 5.912 3.439 94.778 1.00 3.84 408 LYS A C 1
ATOM 3299 O O . LYS A 1 412 ? 5.849 3.290 96.010 1.00 4.79 408 LYS A O 1
ATOM 3305 N N . VAL A 1 413 ? 5.110 4.257 94.111 1.00 4.70 409 VAL A N 1
ATOM 3306 C CA . VAL A 1 413 ? 4.063 5.000 94.814 1.00 5.16 409 VAL A CA 1
ATOM 3307 C C . VAL A 1 413 ? 2.838 4.086 94.971 1.00 5.74 409 VAL A C 1
ATOM 3308 O O . VAL A 1 413 ? 2.176 3.739 93.995 1.00 9.76 409 VAL A O 1
ATOM 3312 N N . ILE A 1 414 ? 2.545 3.700 96.207 1.00 5.28 410 ILE A N 1
ATOM 3313 C CA . ILE A 1 414 ? 1.484 2.745 96.499 1.00 5.77 410 ILE A CA 1
ATOM 3314 C C . ILE A 1 414 ? 0.106 3.389 96.566 1.00 6.33 410 ILE A C 1
ATOM 3315 O O . ILE A 1 414 ? -0.878 2.847 96.068 1.00 8.92 410 ILE A O 1
ATOM 3320 N N . SER A 1 415 ? 0.032 4.548 97.201 1.00 5.73 411 SER A N 1
ATOM 3321 C CA . SER A 1 415 ? -1.253 5.177 97.456 1.00 7.06 411 SER A CA 1
ATOM 3322 C C . SER A 1 415 ? -1.070 6.659 97.721 1.00 6.23 411 SER A C 1
ATOM 3323 O O . SER A 1 415 ? -0.011 7.081 98.187 1.00 6.24 411 SER A O 1
ATOM 3326 N N . ARG A 1 416 ? -2.109 7.427 97.418 1.00 6.29 412 ARG A N 1
ATOM 3327 C CA . ARG A 1 416 ? -2.201 8.825 97.824 1.00 5.21 412 ARG A CA 1
ATOM 3328 C C . ARG A 1 416 ? -3.627 9.106 98.257 1.00 5.47 412 ARG A C 1
ATOM 3329 O O . ARG A 1 416 ? -4.575 8.794 97.533 1.00 7.24 412 ARG A O 1
ATOM 3337 N N . THR A 1 417 ? -3.784 9.683 99.439 1.00 6.43 413 THR A N 1
ATOM 3338 C CA . THR A 1 417 ? -5.081 10.194 99.856 1.00 8.99 413 THR A CA 1
ATOM 3339 C C . THR A 1 417 ? -4.992 11.706 99.904 1.00 5.85 413 THR A C 1
ATOM 3340 O O . THR A 1 417 ? -3.894 12.261 100.084 1.00 8.97 413 THR A O 1
ATOM 3344 N N . SER A 1 418 ? -6.128 12.369 99.725 1.00 6.28 414 SER A N 1
ATOM 3345 C CA . SER A 1 418 ? -6.201 13.820 99.788 1.00 7.54 414 SER A CA 1
ATOM 3346 C C . SER A 1 418 ? -7.389 14.230 100.636 1.00 7.37 414 SER A C 1
ATOM 3347 O O . SER A 1 418 ? -8.527 13.848 100.340 1.00 8.65 414 SER A O 1
ATOM 3350 N N . GLY A 1 419 ? -7.133 15.011 101.682 1.00 8.22 415 GLY A N 1
ATOM 3351 C CA . GLY A 1 419 ? -8.213 15.515 102.514 1.00 7.89 415 GLY A CA 1
ATOM 3352 C C . GLY A 1 419 ? -9.160 16.417 101.743 1.00 8.02 415 GLY A C 1
ATOM 3353 O O . GLY A 1 419 ? -10.285 16.652 102.185 1.00 11.34 415 GLY A O 1
ATOM 3354 N N . ASN A 1 420 ? -8.709 16.929 100.598 1.00 8.37 416 ASN A N 1
ATOM 3355 C CA . ASN A 1 420 ? -9.571 17.730 99.722 1.00 8.36 416 ASN A CA 1
ATOM 3356 C C . ASN A 1 420 ? -10.116 16.912 98.551 1.00 8.58 416 ASN A C 1
ATOM 3357 O O . ASN A 1 420 ? -10.707 17.467 97.625 1.00 8.65 416 ASN A O 1
ATOM 3362 N N . ASN A 1 421 ? -9.913 15.598 98.601 1.00 7.70 417 ASN A N 1
ATOM 3363 C CA . ASN A 1 421 ? -10.404 14.671 97.571 1.00 8.69 417 ASN A CA 1
ATOM 3364 C C . ASN A 1 421 ? -9.908 14.989 96.156 1.00 9.79 417 ASN A C 1
ATOM 3365 O O . ASN A 1 421 ? -10.567 14.621 95.172 1.00 8.49 417 ASN A O 1
ATOM 3370 N N . ALA A 1 422 ? -8.743 15.635 96.053 1.00 6.90 418 ALA A N 1
ATOM 3371 C CA . ALA A 1 422 ? -8.337 16.265 94.795 1.00 7.30 418 ALA A CA 1
ATOM 3372 C C . ALA A 1 422 ? -7.701 15.312 93.799 1.00 6.98 418 ALA A C 1
ATOM 3373 O O . ALA A 1 422 ? -7.806 15.528 92.597 1.00 7.88 418 ALA A O 1
ATOM 3375 N N . ARG A 1 423 ? -7.031 14.275 94.290 1.00 7.36 419 ARG A N 1
ATOM 3376 C CA . ARG A 1 423 ? -6.343 13.345 93.410 1.00 6.85 419 ARG A CA 1
ATOM 3377 C C . ARG A 1 423 ? -5.884 12.124 94.195 1.00 7.71 419 ARG A C 1
ATOM 3378 O O . ARG A 1 423 ? -5.903 12.129 95.433 1.00 7.17 419 ARG A O 1
ATOM 3386 N N . THR A 1 424 ? -5.493 11.080 93.471 1.00 6.33 420 THR A N 1
ATOM 3387 C CA . THR A 1 424 ? -4.885 9.904 94.088 1.00 5.76 420 THR A CA 1
ATOM 3388 C C . THR A 1 424 ? -3.526 9.682 93.424 1.00 5.26 420 THR A C 1
ATOM 3389 O O . THR A 1 424 ? -2.791 10.643 93.223 1.00 6.88 420 THR A O 1
ATOM 3393 N N . VAL A 1 425 ? -3.165 8.445 93.106 1.00 6.36 421 VAL A N 1
ATOM 3394 C CA . VAL A 1 425 ? -1.895 8.205 92.425 1.00 4.37 421 VAL A CA 1
ATOM 3395 C C . VAL A 1 425 ? -2.041 8.522 90.941 1.00 6.48 421 VAL A C 1
ATOM 3396 O O . VAL A 1 425 ? -2.955 8.026 90.290 1.00 7.72 421 VAL A O 1
ATOM 3400 N N . MET A 1 426 ? -1.170 9.363 90.404 1.00 5.53 422 MET A N 1
ATOM 3401 C CA . MET A 1 426 ? -1.309 9.766 89.007 1.00 7.91 422 MET A CA 1
ATOM 3402 C C . MET A 1 426 ? -0.816 8.666 88.067 1.00 7.80 422 MET A C 1
ATOM 3403 O O . MET A 1 426 ? 0.000 7.833 88.457 1.00 6.93 422 MET A O 1
ATOM 3408 N N . PRO A 1 427 ? -1.299 8.670 86.816 1.00 9.31 423 PRO A N 1
ATOM 3409 C CA . PRO A 1 427 ? -0.872 7.634 85.871 1.00 8.08 423 PRO A CA 1
ATOM 3410 C C . PRO A 1 427 ? 0.630 7.679 85.609 1.00 9.59 423 PRO A C 1
ATOM 3411 O O . PRO A 1 427 ? 1.227 6.628 85.386 1.00 9.30 423 PRO A O 1
ATOM 3415 N N . TYR A 1 428 ? 1.226 8.866 85.655 1.00 7.40 424 TYR A N 1
ATOM 3416 C CA . TYR A 1 428 ? 2.675 8.967 85.419 1.00 7.43 424 TYR A CA 1
ATOM 3417 C C . TYR A 1 428 ? 3.495 8.660 86.669 1.00 6.38 424 TYR A C 1
ATOM 3418 O O . TYR A 1 428 ? 4.728 8.685 86.628 1.00 5.83 424 TYR A O 1
ATOM 3427 N N . GLU A 1 429 ? 2.814 8.328 87.766 1.00 5.01 425 GLU A N 1
ATOM 3428 C CA . GLU A 1 429 ? 3.462 7.773 88.955 1.00 4.94 425 GLU A CA 1
ATOM 3429 C C . GLU A 1 429 ? 3.401 6.235 89.022 1.00 7.35 425 GLU A C 1
ATOM 3430 O O . GLU A 1 429 ? 3.610 5.640 90.086 1.00 7.55 425 GLU A O 1
ATOM 3436 N N . SER A 1 430 ? 3.152 5.600 87.879 1.00 5.36 426 SER A N 1
ATOM 3437 C CA . SER A 1 430 ? 2.958 4.149 87.797 1.00 7.71 426 SER A CA 1
ATOM 3438 C C . SER A 1 430 ? 4.241 3.336 87.911 1.00 7.30 426 SER A C 1
ATOM 3439 O O . SER A 1 430 ? 4.189 2.112 88.111 1.00 6.55 426 SER A O 1
ATOM 3442 N N . GLY A 1 431 ? 5.379 4.004 87.750 1.00 5.77 427 GLY A N 1
ATOM 3443 C CA . GLY A 1 431 ? 6.658 3.324 87.675 1.00 5.63 427 GLY A CA 1
ATOM 3444 C C . GLY A 1 431 ? 7.477 3.488 88.939 1.00 4.61 427 GLY A C 1
ATOM 3445 O O . GLY A 1 431 ? 6.987 3.263 90.045 1.00 5.45 427 GLY A O 1
ATOM 3446 N N . LEU A 1 432 ? 8.748 3.845 88.774 1.00 5.44 428 LEU A N 1
ATOM 3447 C CA . LEU A 1 432 ? 9.613 4.058 89.919 1.00 4.33 428 LEU A CA 1
ATOM 3448 C C . LEU A 1 432 ? 10.033 5.529 89.998 1.00 5.23 428 LEU A C 1
ATOM 3449 O O . LEU A 1 432 ? 10.367 6.171 88.987 1.00 5.04 428 LEU A O 1
ATOM 3454 N N . LYS A 1 433 ? 10.027 6.025 91.230 1.00 4.94 429 LYS A N 1
ATOM 3455 C CA . LYS A 1 433 ? 10.345 7.422 91.545 1.00 5.27 429 LYS A CA 1
ATOM 3456 C C . LYS A 1 433 ? 11.312 7.545 92.731 1.00 6.39 429 LYS A C 1
ATOM 3457 O O . LYS A 1 433 ? 11.577 6.560 93.453 1.00 5.44 429 LYS A O 1
ATOM 3463 N N . ASP A 1 434 ? 11.862 8.744 92.929 1.00 4.34 430 ASP A N 1
ATOM 3464 C CA . ASP A 1 434 ? 12.625 8.991 94.154 1.00 3.10 430 ASP A CA 1
ATOM 3465 C C . ASP A 1 434 ? 12.218 10.293 94.850 1.00 2.43 430 ASP A C 1
ATOM 3466 O O . ASP A 1 434 ? 12.757 10.633 95.897 1.00 4.15 430 ASP A O 1
ATOM 3471 N N . VAL A 1 435 ? 11.256 11.001 94.259 1.00 4.16 431 VAL A N 1
ATOM 3472 C CA . VAL A 1 435 ? 10.602 12.172 94.868 1.00 2.57 431 VAL A CA 1
ATOM 3473 C C . VAL A 1 435 ? 9.094 11.998 94.723 1.00 3.03 431 VAL A C 1
ATOM 3474 O O . VAL A 1 435 ? 8.627 11.525 93.689 1.00 4.46 431 VAL A O 1
ATOM 3478 N N . VAL A 1 436 ? 8.316 12.336 95.748 1.00 3.94 432 VAL A N 1
ATOM 3479 C CA . VAL A 1 436 ? 6.861 12.287 95.600 1.00 4.56 432 VAL A CA 1
ATOM 3480 C C . VAL A 1 436 ? 6.254 13.507 96.296 1.00 3.59 432 VAL A C 1
ATOM 3481 O O . VAL A 1 436 ? 6.666 13.892 97.392 1.00 4.46 432 VAL A O 1
ATOM 3485 N N . TRP A 1 437 ? 5.299 14.133 95.622 1.00 4.68 433 TRP A N 1
ATOM 3486 C CA . TRP A 1 437 ? 4.723 15.385 96.081 1.00 5.38 433 TRP A CA 1
ATOM 3487 C C . TRP A 1 437 ? 3.577 15.132 97.043 1.00 3.68 433 TRP A C 1
ATOM 3488 O O . TRP A 1 437 ? 2.544 14.564 96.665 1.00 7.15 433 TRP A O 1
ATOM 3499 N N . LEU A 1 438 ? 3.756 15.549 98.289 1.00 4.56 434 LEU A N 1
ATOM 3500 C CA . LEU A 1 438 ? 2.660 15.633 99.242 1.00 4.90 434 LEU A CA 1
ATOM 3501 C C . LEU A 1 438 ? 1.979 16.978 99.098 1.00 4.06 434 LEU A C 1
ATOM 3502 O O . LEU A 1 438 ? 2.435 17.981 99.668 1.00 6.68 434 LEU A O 1
ATOM 3507 N N . GLY A 1 439 ? 0.920 17.012 98.286 1.00 5.91 435 GLY A N 1
ATOM 3508 C CA . GLY A 1 439 ? 0.094 18.203 98.136 1.00 6.42 435 GLY A CA 1
ATOM 3509 C C . GLY A 1 439 ? -0.727 18.497 99.378 1.00 5.39 435 GLY A C 1
ATOM 3510 O O . GLY A 1 439 ? -0.572 17.826 100.395 1.00 7.55 435 GLY A O 1
ATOM 3511 N N . ARG A 1 440 ? -1.605 19.498 99.301 1.00 7.20 436 ARG A N 1
ATOM 3512 C CA . ARG A 1 440 ? -2.410 19.887 100.460 1.00 7.82 436 ARG A CA 1
ATOM 3513 C C . ARG A 1 440 ? -3.151 18.701 101.058 1.00 7.27 436 ARG A C 1
ATOM 3514 O O . ARG A 1 440 ? -3.882 17.995 100.349 1.00 6.95 436 ARG A O 1
ATOM 3522 N N . ARG A 1 441 ? -2.963 18.496 102.364 1.00 6.20 437 ARG A N 1
ATOM 3523 C CA . ARG A 1 441 ? -3.647 17.427 103.107 1.00 7.23 437 ARG A CA 1
ATOM 3524 C C . ARG A 1 441 ? -3.469 16.059 102.450 1.00 6.74 437 ARG A C 1
ATOM 3525 O O . ARG A 1 441 ? -4.395 15.260 102.426 1.00 8.68 437 ARG A O 1
ATOM 3533 N N . GLU A 1 442 ? -2.282 15.791 101.911 1.00 6.15 438 GLU A N 1
ATOM 3534 C CA . GLU A 1 442 ? -2.045 14.506 101.260 1.00 5.36 438 GLU A CA 1
ATOM 3535 C C . GLU A 1 442 ? -1.148 13.595 102.075 1.00 6.27 438 GLU A C 1
ATOM 3536 O O . GLU A 1 442 ? -0.177 14.043 102.695 1.00 5.74 438 GLU A O 1
ATOM 3542 N N . THR A 1 443 ? -1.491 12.312 102.058 1.00 5.85 439 THR A N 1
ATOM 3543 C CA . THR A 1 443 ? -0.651 11.276 102.626 1.00 5.44 439 THR A CA 1
ATOM 3544 C C . THR A 1 443 ? -0.330 10.265 101.538 1.00 5.00 439 THR A C 1
ATOM 3545 O O . THR A 1 443 ? -1.230 9.802 100.836 1.00 6.08 439 THR A O 1
ATOM 3549 N N . VAL A 1 444 ? 0.959 9.964 101.372 1.00 5.06 440 VAL A N 1
ATOM 3550 C CA . VAL A 1 444 ? 1.405 9.036 100.344 1.00 5.36 440 VAL A CA 1
ATOM 3551 C C . VAL A 1 444 ? 2.171 7.884 100.972 1.00 4.02 440 VAL A C 1
ATOM 3552 O O . VAL A 1 444 ? 3.032 8.096 101.820 1.00 8.10 440 VAL A O 1
ATOM 3556 N N . VAL A 1 445 ? 1.860 6.663 100.568 1.00 3.87 441 VAL A N 1
ATOM 3557 C CA . VAL A 1 445 ? 2.655 5.518 100.975 1.00 5.65 441 VAL A CA 1
ATOM 3558 C C . VAL A 1 445 ? 3.535 5.135 99.807 1.00 4.23 441 VAL A C 1
ATOM 3559 O O . VAL A 1 445 ? 3.035 4.994 98.684 1.00 5.85 441 VAL A O 1
ATOM 3563 N N . VAL A 1 446 ? 4.839 4.986 100.064 1.00 4.18 442 VAL A N 1
ATOM 3564 C CA . VAL A 1 446 ? 5.787 4.472 99.080 1.00 3.91 442 VAL A CA 1
ATOM 3565 C C . VAL A 1 446 ? 6.404 3.161 99.558 1.00 4.57 442 VAL A C 1
ATOM 3566 O O . VAL A 1 446 ? 6.475 2.879 100.764 1.00 5.23 442 VAL A O 1
ATOM 3570 N N . GLU A 1 447 ? 6.881 2.386 98.592 1.00 4.91 443 GLU A N 1
ATOM 3571 C CA . GLU A 1 447 ? 7.465 1.073 98.847 1.00 4.64 443 GLU A CA 1
ATOM 3572 C C . GLU A 1 447 ? 8.833 0.997 98.192 1.00 3.97 443 GLU A C 1
ATOM 3573 O O . GLU A 1 447 ? 8.940 1.202 96.987 1.00 5.60 443 GLU A O 1
ATOM 3579 N N . ALA A 1 448 ? 9.859 0.668 98.971 1.00 4.20 444 ALA A N 1
ATOM 3580 C CA . ALA A 1 448 ? 11.226 0.691 98.452 1.00 4.17 444 ALA A CA 1
ATOM 3581 C C . ALA A 1 448 ? 12.076 -0.437 98.987 1.00 4.70 444 ALA A C 1
ATOM 3582 O O . ALA A 1 448 ? 11.930 -0.829 100.150 1.00 6.18 444 ALA A O 1
ATOM 3584 N N . HIS A 1 449 ? 12.984 -0.906 98.134 1.00 3.99 445 HIS A N 1
ATOM 3585 C CA . HIS A 1 449 ? 14.066 -1.812 98.528 1.00 5.65 445 HIS A CA 1
ATOM 3586 C C . HIS A 1 449 ? 15.277 -0.997 99.010 1.00 3.24 445 HIS A C 1
ATOM 3587 O O . HIS A 1 449 ? 15.909 -0.304 98.207 1.00 6.17 445 HIS A O 1
ATOM 3594 N N . TYR A 1 450 ? 15.574 -1.076 100.299 1.00 3.29 446 TYR A N 1
ATOM 3595 C CA . TYR A 1 450 ? 16.654 -0.319 100.911 1.00 4.46 446 TYR A CA 1
ATOM 3596 C C . TYR A 1 450 ? 17.958 -1.060 100.668 1.00 4.72 446 TYR A C 1
ATOM 3597 O O . TYR A 1 450 ? 18.462 -1.794 101.524 1.00 6.73 446 TYR A O 1
ATOM 3606 N N . ALA A 1 451 ? 18.494 -0.844 99.469 1.00 5.17 447 ALA A N 1
ATOM 3607 C CA . ALA A 1 451 ? 19.510 -1.699 98.896 1.00 3.66 447 ALA A CA 1
ATOM 3608 C C . ALA A 1 451 ? 20.181 -0.965 97.745 1.00 6.06 447 ALA A C 1
ATOM 3609 O O . ALA A 1 451 ? 19.565 -0.052 97.187 1.00 6.95 447 ALA A O 1
ATOM 3611 N N . PRO A 1 452 ? 21.400 -1.388 97.346 1.00 6.13 448 PRO A N 1
ATOM 3612 C CA . PRO A 1 452 ? 22.163 -2.542 97.849 1.00 5.67 448 PRO A CA 1
ATOM 3613 C C . PRO A 1 452 ? 23.298 -2.184 98.804 1.00 3.64 448 PRO A C 1
ATOM 3614 O O . PRO A 1 452 ? 24.023 -3.072 99.256 1.00 7.37 448 PRO A O 1
ATOM 3618 N N . PHE A 1 453 ? 23.438 -0.909 99.129 1.00 4.71 449 PHE A N 1
ATOM 3619 C CA . PHE A 1 453 ? 24.612 -0.443 99.881 1.00 5.03 449 PHE A CA 1
ATOM 3620 C C . PHE A 1 453 ? 24.308 0.048 101.281 1.00 6.00 449 PHE A C 1
ATOM 3621 O O . PHE A 1 453 ? 23.394 0.844 101.478 1.00 6.81 449 PHE A O 1
ATOM 3629 N N . PRO A 1 454 ? 25.086 -0.412 102.265 1.00 5.64 450 PRO A N 1
ATOM 3630 C CA . PRO A 1 454 ? 24.913 0.142 103.607 1.00 7.61 450 PRO A CA 1
ATOM 3631 C C . PRO A 1 454 ? 25.441 1.563 103.718 1.00 7.54 450 PRO A C 1
ATOM 3632 O O . PRO A 1 454 ? 26.432 1.927 103.080 1.00 7.30 450 PRO A O 1
ATOM 3636 N N . GLY A 1 455 ? 24.774 2.353 104.542 1.00 4.47 451 GLY A N 1
ATOM 3637 C CA . GLY A 1 455 ? 25.307 3.635 104.951 1.00 7.21 451 GLY A CA 1
ATOM 3638 C C . GLY A 1 455 ? 24.244 4.568 105.486 1.00 5.40 451 GLY A C 1
ATOM 3639 O O . GLY A 1 455 ? 23.049 4.271 105.480 1.00 6.21 451 GLY A O 1
ATOM 3640 N N . VAL A 1 456 ? 24.705 5.714 105.966 1.00 6.35 452 VAL A N 1
ATOM 3641 C CA . VAL A 1 456 ? 23.826 6.748 106.469 1.00 5.35 452 VAL A CA 1
ATOM 3642 C C . VAL A 1 456 ? 23.486 7.715 105.340 1.00 5.22 452 VAL A C 1
ATOM 3643 O O . VAL A 1 456 ? 24.371 8.286 104.702 1.00 6.86 452 VAL A O 1
ATOM 3647 N N . TYR A 1 457 ? 22.190 7.875 105.085 1.00 5.84 453 TYR A N 1
ATOM 3648 C CA . TYR A 1 457 ? 21.668 8.623 103.950 1.00 4.78 453 TYR A CA 1
ATOM 3649 C C . TYR A 1 457 ? 20.597 9.609 104.393 1.00 5.66 453 TYR A C 1
ATOM 3650 O O . TYR A 1 457 ? 19.935 9.408 105.414 1.00 6.93 453 TYR A O 1
ATOM 3659 N N . MET A 1 458 ? 20.381 10.642 103.590 1.00 6.29 454 MET A N 1
ATOM 3660 C CA . MET A 1 458 ? 19.362 11.639 103.901 1.00 6.10 454 MET A CA 1
ATOM 3661 C C . MET A 1 458 ? 17.979 11.313 103.345 1.00 3.89 454 MET A C 1
ATOM 3662 O O . MET A 1 458 ? 17.841 10.603 102.348 1.00 5.05 454 MET A O 1
ATOM 3667 N N . PHE A 1 459 ? 16.949 11.852 103.995 1.00 5.61 455 PHE A N 1
ATOM 3668 C CA . PHE A 1 459 ? 15.651 12.035 103.344 1.00 4.67 455 PHE A CA 1
ATOM 3669 C C . PHE A 1 459 ? 15.067 13.344 103.825 1.00 3.99 455 PHE A C 1
ATOM 3670 O O . PHE A 1 459 ? 15.329 13.787 104.950 1.00 5.50 455 PHE A O 1
ATOM 3678 N N . HIS A 1 460 ? 14.296 13.997 102.966 1.00 4.19 456 HIS A N 1
ATOM 3679 C CA . HIS A 1 460 ? 13.913 15.372 103.260 1.00 3.20 456 HIS A CA 1
ATOM 3680 C C . HIS A 1 460 ? 12.884 15.910 102.302 1.00 3.78 456 HIS A C 1
ATOM 3681 O O . HIS A 1 460 ? 12.665 15.363 101.231 1.00 5.60 456 HIS A O 1
ATOM 3688 N N . CYS A 1 461 ? 12.292 17.035 102.671 1.00 6.20 457 CYS A N 1
ATOM 3689 C CA . CYS A 1 461 ? 11.520 17.788 101.713 1.00 4.14 457 CYS A CA 1
ATOM 3690 C C . CYS A 1 461 ? 12.468 18.548 100.772 1.00 4.51 457 CYS A C 1
ATOM 3691 O O . CYS A 1 461 ? 13.509 19.085 101.195 1.00 7.17 457 CYS A O 1
ATOM 3694 N N . HIS A 1 462 ? 12.108 18.597 99.492 1.00 6.16 458 HIS A N 1
ATOM 3695 C CA . HIS A 1 462 ? 12.970 19.188 98.474 1.00 6.33 458 HIS A CA 1
ATOM 3696 C C . HIS A 1 462 ? 12.493 20.581 98.056 1.00 6.31 458 HIS A C 1
ATOM 3697 O O . HIS A 1 462 ? 12.981 21.118 97.057 1.00 6.12 458 HIS A O 1
ATOM 3704 N N . ASN A 1 463 ? 11.545 21.155 98.807 1.00 4.46 459 ASN A N 1
ATOM 3705 C CA . ASN A 1 463 ? 11.372 22.602 98.814 1.00 5.01 459 ASN A CA 1
ATOM 3706 C C . ASN A 1 463 ? 12.601 23.130 99.531 1.00 4.90 459 ASN A C 1
ATOM 3707 O O . ASN A 1 463 ? 12.742 22.922 100.731 1.00 5.74 459 ASN A O 1
ATOM 3712 N N . LEU A 1 464 ? 13.495 23.794 98.804 1.00 5.75 460 LEU A N 1
ATOM 3713 C CA . LEU A 1 464 ? 14.808 24.106 99.367 1.00 5.34 460 LEU A CA 1
ATOM 3714 C C . LEU A 1 464 ? 14.765 25.058 100.569 1.00 5.84 460 LEU A C 1
ATOM 3715 O O . LEU A 1 464 ? 15.652 24.998 101.417 1.00 5.15 460 LEU A O 1
ATOM 3720 N N . ILE A 1 465 ? 13.740 25.903 100.664 1.00 4.33 461 ILE A N 1
ATOM 3721 C CA . ILE A 1 465 ? 13.559 26.731 101.852 1.00 3.90 461 ILE A CA 1
ATOM 3722 C C . ILE A 1 465 ? 13.200 25.850 103.051 1.00 3.19 461 ILE A C 1
ATOM 3723 O O . ILE A 1 465 ? 13.810 25.963 104.111 1.00 5.18 461 ILE A O 1
ATOM 3728 N N . HIS A 1 466 ? 12.228 24.955 102.885 1.00 4.26 462 HIS A N 1
ATOM 3729 C CA . HIS A 1 466 ? 11.892 24.022 103.964 1.00 6.09 462 HIS A CA 1
ATOM 3730 C C . HIS A 1 466 ? 13.101 23.183 104.344 1.00 7.03 462 HIS A C 1
ATOM 3731 O O . HIS A 1 466 ? 13.392 22.984 105.521 1.00 6.08 462 HIS A O 1
ATOM 3738 N N . GLU A 1 467 ? 13.808 22.699 103.328 1.00 6.33 463 GLU A N 1
ATOM 3739 C CA . GLU A 1 467 ? 14.998 21.877 103.536 1.00 5.88 463 GLU A CA 1
ATOM 3740 C C . GLU A 1 467 ? 16.075 22.548 104.386 1.00 7.88 463 GLU A C 1
ATOM 3741 O O . GLU A 1 467 ? 16.617 21.939 105.306 1.00 8.98 463 GLU A O 1
ATOM 3747 N N . ASP A 1 468 ? 16.352 23.816 104.095 1.00 7.45 464 ASP A N 1
ATOM 3748 C CA . ASP A 1 468 ? 17.379 24.576 104.818 1.00 5.68 464 ASP A CA 1
ATOM 3749 C C . ASP A 1 468 ? 16.947 24.910 106.242 1.00 7.39 464 ASP A C 1
ATOM 3750 O O . ASP A 1 468 ? 17.778 25.212 107.097 1.00 9.44 464 ASP A O 1
ATOM 3755 N N . HIS A 1 469 ? 15.640 24.894 106.489 1.00 7.46 465 HIS A N 1
ATOM 3756 C CA . HIS A 1 469 ? 15.097 25.381 107.758 1.00 7.43 465 HIS A CA 1
ATOM 3757 C C . HIS A 1 469 ? 13.916 24.574 108.290 1.00 8.24 465 HIS A C 1
ATOM 3758 O O . HIS A 1 469 ? 12.844 25.152 108.469 1.00 7.32 465 HIS A O 1
ATOM 3765 N N . ASP A 1 470 ? 14.055 23.280 108.591 1.00 5.39 466 ASP A N 1
ATOM 3766 C CA . ASP A 1 470 ? 15.290 22.507 108.671 1.00 7.05 466 ASP A CA 1
ATOM 3767 C C . ASP A 1 470 ? 14.856 21.058 108.425 1.00 6.21 466 ASP A C 1
ATOM 3768 O O . ASP A 1 470 ? 15.168 20.155 109.192 1.00 7.65 466 ASP A O 1
ATOM 3773 N N . GLN A 1 471 ? 14.107 20.858 107.343 1.00 4.03 467 GLN A N 1
ATOM 3774 C CA . GLN A 1 471 ? 13.272 19.670 107.159 1.00 5.68 467 GLN A CA 1
ATOM 3775 C C . GLN A 1 471 ? 14.003 18.523 106.484 1.00 6.32 467 GLN A C 1
ATOM 3776 O O . GLN A 1 471 ? 13.658 18.120 105.367 1.00 7.46 467 GLN A O 1
ATOM 3782 N N A MET A 1 472 ? 14.963 17.957 107.205 0.55 5.57 468 MET A N 1
ATOM 3783 N N B MET A 1 472 ? 15.043 18.031 107.152 0.45 5.67 468 MET A N 1
ATOM 3784 C CA A MET A 1 472 ? 15.796 16.890 106.685 0.55 4.94 468 MET A CA 1
ATOM 3785 C CA B MET A 1 472 ? 15.792 16.873 106.689 0.45 4.63 468 MET A CA 1
ATOM 3786 C C A MET A 1 472 ? 16.147 15.946 107.825 0.55 5.17 468 MET A C 1
ATOM 3787 C C B MET A 1 472 ? 15.997 15.922 107.851 0.45 4.24 468 MET A C 1
ATOM 3788 O O A MET A 1 472 ? 16.359 16.387 108.952 0.55 5.02 468 MET A O 1
ATOM 3789 O O B MET A 1 472 ? 16.000 16.335 109.010 0.45 4.90 468 MET A O 1
ATOM 3798 N N . ALA A 1 473 ? 16.194 14.651 107.531 1.00 5.51 469 ALA A N 1
ATOM 3799 C CA . ALA A 1 473 ? 16.492 13.643 108.534 1.00 4.76 469 ALA A CA 1
ATOM 3800 C C . ALA A 1 473 ? 17.378 12.606 107.885 1.00 6.20 469 ALA A C 1
ATOM 3801 O O . ALA A 1 473 ? 17.736 12.735 106.723 1.00 7.62 469 ALA A O 1
ATOM 3803 N N . ALA A 1 474 ? 17.733 11.574 108.632 1.00 5.50 470 ALA A N 1
ATOM 3804 C CA . ALA A 1 474 ? 18.577 10.531 108.072 1.00 6.93 470 ALA A CA 1
ATOM 3805 C C . ALA A 1 474 ? 18.032 9.158 108.402 1.00 5.80 470 ALA A C 1
ATOM 3806 O O . ALA A 1 474 ? 17.324 8.980 109.390 1.00 6.88 470 ALA A O 1
ATOM 3808 N N . PHE A 1 475 ? 18.378 8.194 107.553 1.00 6.76 471 PHE A N 1
ATOM 3809 C CA . PHE A 1 475 ? 18.221 6.793 107.881 1.00 5.90 471 PHE A CA 1
ATOM 3810 C C . PHE A 1 475 ? 19.559 6.085 107.710 1.00 5.87 471 PHE A C 1
ATOM 3811 O O . PHE A 1 475 ? 20.451 6.546 106.997 1.00 6.21 471 PHE A O 1
ATOM 3819 N N . ASN A 1 476 ? 19.697 4.965 108.400 1.00 6.87 472 ASN A N 1
ATOM 3820 C CA . ASN A 1 476 ? 20.901 4.160 108.306 1.00 5.76 472 ASN A CA 1
ATOM 3821 C C . ASN A 1 476 ? 20.523 2.811 107.726 1.00 5.93 472 ASN A C 1
ATOM 3822 O O . ASN A 1 476 ? 19.758 2.065 108.342 1.00 7.59 472 ASN A O 1
ATOM 3827 N N . ALA A 1 477 ? 21.009 2.526 106.518 1.00 4.54 473 ALA A N 1
ATOM 3828 C CA . ALA A 1 477 ? 20.844 1.209 105.909 1.00 5.22 473 ALA A CA 1
ATOM 3829 C C . ALA A 1 477 ? 21.961 0.314 106.455 1.00 4.75 473 ALA A C 1
ATOM 3830 O O . ALA A 1 477 ? 23.133 0.499 106.104 1.00 7.44 473 ALA A O 1
ATOM 3832 N N . THR A 1 478 ? 21.603 -0.636 107.321 1.00 6.71 474 THR A N 1
ATOM 3833 C CA . THR A 1 478 ? 22.590 -1.297 108.181 1.00 8.24 474 THR A CA 1
ATOM 3834 C C . THR A 1 478 ? 22.997 -2.705 107.740 1.00 8.28 474 THR A C 1
ATOM 3835 O O . THR A 1 478 ? 22.238 -3.418 107.078 1.00 6.62 474 THR A O 1
ATOM 3839 N N . VAL A 1 479 ? 24.204 -3.097 108.134 1.00 7.75 475 VAL A N 1
ATOM 3840 C CA . VAL A 1 479 ? 24.657 -4.463 107.904 1.00 9.09 475 VAL A CA 1
ATOM 3841 C C . VAL A 1 479 ? 25.313 -5.014 109.158 1.00 8.29 475 VAL A C 1
ATOM 3842 O O . VAL A 1 479 ? 25.631 -4.272 110.078 1.00 8.77 475 VAL A O 1
ATOM 3846 N N . LEU A 1 480 ? 25.472 -6.333 109.180 1.00 11.51 476 LEU A N 1
ATOM 3847 C CA . LEU A 1 480 ? 26.079 -7.045 110.296 1.00 13.62 476 LEU A CA 1
ATOM 3848 C C . LEU A 1 480 ? 27.598 -6.988 110.188 1.00 15.62 476 LEU A C 1
ATOM 3849 O O . LEU A 1 480 ? 28.131 -6.693 109.123 1.00 15.13 476 LEU A O 1
ATOM 3854 N N . PRO A 1 481 ? 28.309 -7.278 111.290 1.00 17.70 477 PRO A N 1
ATOM 3855 C CA . PRO A 1 481 ? 29.773 -7.168 111.256 1.00 19.34 477 PRO A CA 1
ATOM 3856 C C . PRO A 1 481 ? 30.462 -8.056 110.214 1.00 20.60 477 PRO A C 1
ATOM 3857 O O . PRO A 1 481 ? 31.555 -7.706 109.771 1.00 25.08 477 PRO A O 1
ATOM 3861 N N . ASP A 1 482 ? 29.836 -9.161 109.818 1.00 20.10 478 ASP A N 1
ATOM 3862 C CA . ASP A 1 482 ? 30.446 -10.086 108.860 1.00 22.75 478 ASP A CA 1
ATOM 3863 C C . ASP A 1 482 ? 30.068 -9.812 107.397 1.00 19.83 478 ASP A C 1
ATOM 3864 O O . ASP A 1 482 ? 30.333 -10.627 106.516 1.00 19.36 478 ASP A O 1
ATOM 3869 N N . TYR A 1 483 ? 29.461 -8.660 107.134 1.00 16.40 479 TYR A N 1
ATOM 3870 C CA . TYR A 1 483 ? 28.968 -8.355 105.792 1.00 13.38 479 TYR A CA 1
ATOM 3871 C C . TYR A 1 483 ? 30.069 -8.190 104.726 1.00 14.85 479 TYR A C 1
ATOM 3872 O O . TYR A 1 483 ? 29.891 -8.606 103.583 1.00 16.28 479 TYR A O 1
ATOM 3881 N N . GLY A 1 484 ? 31.193 -7.585 105.087 1.00 14.30 480 GLY A N 1
ATOM 3882 C CA . GLY A 1 484 ? 32.298 -7.422 104.150 1.00 12.33 480 GLY A CA 1
ATOM 3883 C C . GLY A 1 484 ? 32.125 -6.216 103.240 1.00 9.60 480 GLY A C 1
ATOM 3884 O O . GLY A 1 484 ? 31.617 -5.197 103.678 1.00 10.27 480 GLY A O 1
ATOM 3885 N N . TYR A 1 485 ? 32.568 -6.331 101.988 1.00 9.55 481 TYR A N 1
ATOM 3886 C CA . TYR A 1 485 ? 32.425 -5.263 100.990 1.00 7.99 481 TYR A CA 1
ATOM 3887 C C . TYR A 1 485 ? 33.044 -3.922 101.434 1.00 7.69 481 TYR A C 1
ATOM 3888 O O . TYR A 1 485 ? 32.605 -2.853 101.008 1.00 8.77 481 TYR A O 1
ATOM 3897 N N . ASN A 1 486 ? 34.080 -3.976 102.266 1.00 8.99 482 ASN A N 1
ATOM 3898 C CA . ASN A 1 486 ? 34.686 -2.767 102.830 1.00 10.05 482 ASN A CA 1
ATOM 3899 C C . ASN A 1 486 ? 33.651 -1.811 103.432 1.00 9.72 482 ASN A C 1
ATOM 3900 O O . ASN A 1 486 ? 33.817 -0.595 103.393 1.00 9.73 482 ASN A O 1
ATOM 3905 N N . ALA A 1 487 ? 32.587 -2.354 104.005 1.00 10.08 483 ALA A N 1
ATOM 3906 C CA . ALA A 1 487 ? 31.527 -1.498 104.518 1.00 8.83 483 ALA A CA 1
ATOM 3907 C C . ALA A 1 487 ? 32.007 -0.516 105.595 1.00 9.28 483 ALA A C 1
ATOM 3908 O O . ALA A 1 487 ? 31.468 0.581 105.702 1.00 9.42 483 ALA A O 1
ATOM 3910 N N A THR A 1 488 ? 33.011 -0.895 106.385 0.69 10.26 484 THR A N 1
ATOM 3911 N N B THR A 1 488 ? 33.026 -0.897 106.367 0.31 10.16 484 THR A N 1
ATOM 3912 C CA A THR A 1 488 ? 33.452 -0.034 107.480 0.69 10.63 484 THR A CA 1
ATOM 3913 C CA B THR A 1 488 ? 33.493 -0.062 107.477 0.31 10.75 484 THR A CA 1
ATOM 3914 C C A THR A 1 488 ? 33.942 1.328 106.988 0.69 11.01 484 THR A C 1
ATOM 3915 C C B THR A 1 488 ? 34.034 1.294 107.022 0.31 10.90 484 THR A C 1
ATOM 3916 O O A THR A 1 488 ? 33.819 2.322 107.707 0.69 14.69 484 THR A O 1
ATOM 3917 O O B THR A 1 488 ? 34.059 2.244 107.806 0.31 14.12 484 THR A O 1
ATOM 3924 N N . VAL A 1 489 ? 34.467 1.390 105.766 1.00 8.72 485 VAL A N 1
ATOM 3925 C CA . VAL A 1 489 ? 34.928 2.676 105.234 1.00 7.81 485 VAL A CA 1
ATOM 3926 C C . VAL A 1 489 ? 33.898 3.331 104.312 1.00 6.96 485 VAL A C 1
ATOM 3927 O O . VAL A 1 489 ? 34.152 4.407 103.783 1.00 8.47 485 VAL A O 1
ATOM 3931 N N . PHE A 1 490 ? 32.731 2.706 104.127 1.00 6.88 486 PHE A N 1
ATOM 3932 C CA . PHE A 1 490 ? 31.730 3.290 103.219 1.00 6.14 486 PHE A CA 1
ATOM 3933 C C . PHE A 1 490 ? 30.370 3.634 103.850 1.00 5.49 486 PHE A C 1
ATOM 3934 O O . PHE A 1 490 ? 29.471 4.090 103.155 1.00 8.91 486 PHE A O 1
ATOM 3942 N N A VAL A 1 491 ? 30.214 3.425 105.150 0.67 6.30 487 VAL A N 1
ATOM 3943 N N B VAL A 1 491 ? 30.223 3.414 105.149 0.33 6.02 487 VAL A N 1
ATOM 3944 C CA A VAL A 1 491 ? 28.927 3.708 105.783 0.67 7.93 487 VAL A CA 1
ATOM 3945 C CA B VAL A 1 491 ? 28.957 3.699 105.815 0.33 6.95 487 VAL A CA 1
ATOM 3946 C C A VAL A 1 491 ? 28.814 5.121 106.369 0.67 8.12 487 VAL A C 1
ATOM 3947 C C B VAL A 1 491 ? 28.847 5.174 106.214 0.33 6.64 487 VAL A C 1
ATOM 3948 O O A VAL A 1 491 ? 27.712 5.649 106.499 0.67 8.90 487 VAL A O 1
ATOM 3949 O O B VAL A 1 491 ? 27.806 5.803 106.035 0.33 5.93 487 VAL A O 1
ATOM 3956 N N . ASP A 1 492 ? 29.942 5.729 106.729 1.00 7.28 488 ASP A N 1
ATOM 3957 C CA . ASP A 1 492 ? 29.951 7.085 107.281 1.00 9.09 488 ASP A CA 1
ATOM 3958 C C . ASP A 1 492 ? 30.181 8.112 106.175 1.00 6.17 488 ASP A C 1
ATOM 3959 O O . ASP A 1 492 ? 31.238 8.102 105.551 1.00 7.06 488 ASP A O 1
ATOM 3964 N N . PRO A 1 493 ? 29.211 9.015 105.934 1.00 6.02 489 PRO A N 1
ATOM 3965 C CA . PRO A 1 493 ? 29.436 9.957 104.832 1.00 7.42 489 PRO A CA 1
ATOM 3966 C C . PRO A 1 493 ? 30.610 10.906 105.088 1.00 7.95 489 PRO A C 1
ATOM 3967 O O . PRO A 1 493 ? 31.160 11.425 104.123 1.00 7.68 489 PRO A O 1
ATOM 3971 N N . MET A 1 494 ? 30.982 11.113 106.349 1.00 7.79 490 MET A N 1
ATOM 3972 C CA . MET A 1 494 ? 32.099 11.997 106.687 1.00 9.48 490 MET A CA 1
ATOM 3973 C C . MET A 1 494 ? 33.451 11.283 106.769 1.00 9.06 490 MET A C 1
ATOM 3974 O O . MET A 1 494 ? 34.429 11.870 107.221 1.00 10.19 490 MET A O 1
ATOM 3979 N N . GLU A 1 495 ? 33.500 10.026 106.342 1.00 7.93 491 GLU A N 1
ATOM 3980 C CA . GLU A 1 495 ? 34.736 9.243 106.362 1.00 8.55 491 GLU A CA 1
ATOM 3981 C C . GLU A 1 495 ? 35.926 10.019 105.789 1.00 8.60 491 GLU A C 1
ATOM 3982 O O . GLU A 1 495 ? 35.866 10.516 104.665 1.00 8.43 491 GLU A O 1
ATOM 3988 N N . GLU A 1 496 ? 37.010 10.102 106.563 1.00 8.49 492 GLU A N 1
ATOM 3989 C CA . GLU A 1 496 ? 38.147 10.947 106.215 1.00 10.20 492 GLU A CA 1
ATOM 3990 C C . GLU A 1 496 ? 38.763 10.561 104.871 1.00 10.07 492 GLU A C 1
ATOM 3991 O O . GLU A 1 496 ? 39.174 11.430 104.107 1.00 9.27 492 GLU A O 1
ATOM 3997 N N . LEU A 1 497 ? 38.809 9.262 104.576 1.00 8.40 493 LEU A N 1
ATOM 3998 C CA . LEU A 1 497 ? 39.338 8.787 103.300 1.00 8.02 493 LEU A CA 1
ATOM 3999 C C . LEU A 1 497 ? 38.757 9.533 102.098 1.00 8.36 493 LEU A C 1
ATOM 4000 O O . LEU A 1 497 ? 39.443 9.743 101.093 1.00 7.03 493 LEU A O 1
ATOM 4005 N N . TRP A 1 498 ? 37.492 9.935 102.200 1.00 8.26 494 TRP A N 1
ATOM 4006 C CA . TRP A 1 498 ? 36.783 10.480 101.045 1.00 6.47 494 TRP A CA 1
ATOM 4007 C C . TRP A 1 498 ? 36.519 11.982 101.147 1.00 6.23 494 TRP A C 1
ATOM 4008 O O . TRP A 1 498 ? 35.809 12.540 100.324 1.00 5.38 494 TRP A O 1
ATOM 4019 N N . GLN A 1 499 ? 37.102 12.626 102.152 1.00 8.48 495 GLN A N 1
ATOM 4020 C CA . GLN A 1 499 ? 36.879 14.055 102.365 1.00 6.21 495 GLN A CA 1
ATOM 4021 C C . GLN A 1 499 ? 37.514 14.916 101.271 1.00 6.70 495 GLN A C 1
ATOM 4022 O O . GLN A 1 499 ? 38.421 14.468 100.564 1.00 6.76 495 GLN A O 1
ATOM 4028 N N . ALA A 1 500 ? 37.006 16.142 101.128 1.00 7.67 496 ALA A N 1
ATOM 4029 C CA . ALA A 1 500 ? 37.603 17.152 100.252 1.00 6.55 496 ALA A CA 1
ATOM 4030 C C . ALA A 1 500 ? 39.074 17.400 100.571 1.00 6.00 496 ALA A C 1
ATOM 4031 O O . ALA A 1 500 ? 39.528 17.171 101.696 1.00 8.87 496 ALA A O 1
ATOM 4033 N N . ARG A 1 501 ? 39.802 17.883 99.568 1.00 6.25 497 ARG A N 1
ATOM 4034 C CA . ARG A 1 501 ? 41.247 18.102 99.658 1.00 7.04 497 ARG A CA 1
ATOM 4035 C C . ARG A 1 501 ? 41.549 19.503 99.172 1.00 7.66 497 ARG A C 1
ATOM 4036 O O . ARG A 1 501 ? 40.967 19.937 98.181 1.00 8.48 497 ARG A O 1
ATOM 4044 N N . PRO A 1 502 ? 42.472 20.208 99.851 1.00 7.32 498 PRO A N 1
ATOM 4045 C CA . PRO A 1 502 ? 42.898 21.525 99.363 1.00 7.22 498 PRO A CA 1
ATOM 4046 C C . PRO A 1 502 ? 43.626 21.401 98.039 1.00 6.53 498 PRO A C 1
ATOM 4047 O O . PRO A 1 502 ? 44.260 20.372 97.774 1.00 11.31 498 PRO A O 1
ATOM 4051 N N . TYR A 1 503 ? 43.523 22.434 97.214 1.00 7.84 499 TYR A N 1
ATOM 4052 C CA . TYR A 1 503 ? 44.284 22.490 95.972 1.00 9.01 499 TYR A CA 1
ATOM 4053 C C . TYR A 1 503 ? 44.855 23.881 95.770 1.00 10.32 499 TYR A C 1
ATOM 4054 O O . TYR A 1 503 ? 44.375 24.862 96.356 1.00 11.15 499 TYR A O 1
ATOM 4063 N N . GLU A 1 504 ? 45.876 23.973 94.932 1.00 13.70 500 GLU A N 1
ATOM 4064 C CA . GLU A 1 504 ? 46.367 25.279 94.522 1.00 15.88 500 GLU A CA 1
ATOM 4065 C C . GLU A 1 504 ? 45.892 25.582 93.104 1.00 15.53 500 GLU A C 1
ATOM 4066 O O . GLU A 1 504 ? 45.895 24.717 92.244 1.00 14.35 500 GLU A O 1
ATOM 4072 N N . LEU A 1 505 ? 45.450 26.814 92.872 1.00 18.13 501 LEU A N 1
ATOM 4073 C CA . LEU A 1 505 ? 44.854 27.175 91.591 1.00 20.39 501 LEU A CA 1
ATOM 4074 C C . LEU A 1 505 ? 45.821 26.928 90.438 1.00 20.51 501 LEU A C 1
ATOM 4075 O O . LEU A 1 505 ? 45.423 26.482 89.358 1.00 21.95 501 LEU A O 1
ATOM 4080 N N . GLY A 1 506 ? 47.096 27.200 90.695 1.00 19.14 502 GLY A N 1
ATOM 4081 C CA . GLY A 1 506 ? 48.140 27.025 89.711 1.00 18.14 502 GLY A CA 1
ATOM 4082 C C . GLY A 1 506 ? 48.292 25.600 89.218 1.00 17.36 502 GLY A C 1
ATOM 4083 O O . GLY A 1 506 ? 48.517 25.388 88.028 1.00 17.19 502 GLY A O 1
ATOM 4084 N N . GLU A 1 507 ? 48.173 24.623 90.117 1.00 16.21 503 GLU A N 1
ATOM 4085 C CA . GLU A 1 507 ? 48.368 23.235 89.707 1.00 15.44 503 GLU A CA 1
ATOM 4086 C C . GLU A 1 507 ? 47.146 22.771 88.905 1.00 12.88 503 GLU A C 1
ATOM 4087 O O . GLU A 1 507 ? 47.266 21.944 87.993 1.00 12.12 503 GLU A O 1
ATOM 4093 N N . PHE A 1 508 ? 45.973 23.321 89.216 1.00 13.47 504 PHE A N 1
ATOM 4094 C CA . PHE A 1 508 ? 44.777 23.015 88.435 1.00 12.99 504 PHE A CA 1
ATOM 4095 C C . PHE A 1 508 ? 44.909 23.574 87.025 1.00 12.32 504 PHE A C 1
ATOM 4096 O O . PHE A 1 508 ? 44.667 22.876 86.043 1.00 12.91 504 PHE A O 1
ATOM 4104 N N . GLN A 1 509 ? 45.308 24.834 86.932 1.00 14.33 505 GLN A N 1
ATOM 4105 C CA . GLN A 1 509 ? 45.435 25.491 85.637 1.00 15.96 505 GLN A CA 1
ATOM 4106 C C . GLN A 1 509 ? 46.579 24.899 84.809 1.00 15.05 505 GLN A C 1
ATOM 4107 O O . GLN A 1 509 ? 46.473 24.780 83.584 1.00 17.38 505 GLN A O 1
ATOM 4113 N N . ALA A 1 510 ? 47.659 24.493 85.469 1.00 13.54 506 ALA A N 1
ATOM 4114 C CA . ALA A 1 510 ? 48.787 23.911 84.748 1.00 12.12 506 ALA A CA 1
ATOM 4115 C C . ALA A 1 510 ? 48.603 22.416 84.507 1.00 11.29 506 ALA A C 1
ATOM 4116 O O . ALA A 1 510 ? 49.395 21.805 83.786 1.00 11.33 506 ALA A O 1
ATOM 4118 N N . GLN A 1 511 ? 47.556 21.839 85.099 1.00 10.49 507 GLN A N 1
ATOM 4119 C CA . GLN A 1 511 ? 47.301 20.403 85.027 1.00 7.95 507 GLN A CA 1
ATOM 4120 C C . GLN A 1 511 ? 48.559 19.640 85.445 1.00 8.72 507 GLN A C 1
ATOM 4121 O O . GLN A 1 511 ? 49.041 18.758 84.745 1.00 9.71 507 GLN A O 1
ATOM 4127 N N . SER A 1 512 ? 49.082 20.017 86.604 1.00 8.87 508 SER A N 1
ATOM 4128 C CA . SER A 1 512 ? 50.254 19.356 87.178 1.00 9.65 508 SER A CA 1
ATOM 4129 C C . SER A 1 512 ? 49.981 19.037 88.641 1.00 8.42 508 SER A C 1
ATOM 4130 O O . SER A 1 512 ? 48.911 19.353 89.162 1.00 6.51 508 SER A O 1
ATOM 4133 N N . GLY A 1 513 ? 50.943 18.406 89.308 1.00 6.78 509 GLY A N 1
ATOM 4134 C CA . GLY A 1 513 ? 50.779 18.076 90.710 1.00 9.90 509 GLY A CA 1
ATOM 4135 C C . GLY A 1 513 ? 49.603 17.152 90.916 1.00 8.56 509 GLY A C 1
ATOM 4136 O O . GLY A 1 513 ? 49.520 16.111 90.262 1.00 8.30 509 GLY A O 1
ATOM 4137 N N . GLN A 1 514 ? 48.691 17.541 91.807 1.00 9.19 510 GLN A N 1
ATOM 4138 C CA . GLN A 1 514 ? 47.456 16.796 92.039 1.00 9.85 510 GLN A CA 1
ATOM 4139 C C . GLN A 1 514 ? 46.643 16.602 90.770 1.00 7.57 510 GLN A C 1
ATOM 4140 O O . GLN A 1 514 ? 45.770 15.751 90.710 1.00 8.06 510 GLN A O 1
ATOM 4146 N N . PHE A 1 515 ? 46.901 17.455 89.782 1.00 8.85 511 PHE A N 1
ATOM 4147 C CA . PHE A 1 515 ? 46.131 17.422 88.549 1.00 7.73 511 PHE A CA 1
ATOM 4148 C C . PHE A 1 515 ? 46.910 16.824 87.379 1.00 7.62 511 PHE A C 1
ATOM 4149 O O . PHE A 1 515 ? 46.430 16.845 86.255 1.00 9.26 511 PHE A O 1
ATOM 4157 N N . SER A 1 516 ? 48.106 16.283 87.635 1.00 7.96 512 SER A N 1
ATOM 4158 C CA . SER A 1 516 ? 48.834 15.567 86.589 1.00 6.90 512 SER A CA 1
ATOM 4159 C C . SER A 1 516 ? 48.079 14.298 86.216 1.00 6.54 512 SER A C 1
ATOM 4160 O O . SER A 1 516 ? 47.308 13.770 87.026 1.00 8.21 512 SER A O 1
ATOM 4163 N N . VAL A 1 517 ? 48.321 13.798 85.006 1.00 6.74 513 VAL A N 1
ATOM 4164 C CA . VAL A 1 517 ? 47.702 12.560 84.566 1.00 7.20 513 VAL A CA 1
ATOM 4165 C C . VAL A 1 517 ? 48.060 11.432 85.530 1.00 6.92 513 VAL A C 1
ATOM 4166 O O . VAL A 1 517 ? 47.199 10.652 85.920 1.00 8.25 513 VAL A O 1
ATOM 4170 N N . GLN A 1 518 ? 49.328 11.370 85.933 1.00 7.15 514 GLN A N 1
ATOM 4171 C CA . GLN A 1 518 ? 49.762 10.333 86.861 1.00 8.78 514 GLN A CA 1
ATOM 4172 C C . GLN A 1 518 ? 49.029 10.412 88.199 1.00 7.53 514 GLN A C 1
ATOM 4173 O O . GLN A 1 518 ? 48.527 9.414 88.705 1.00 8.81 514 GLN A O 1
ATOM 4179 N N . ALA A 1 519 ? 48.954 11.608 88.770 1.00 5.93 515 ALA A N 1
ATOM 4180 C CA . ALA A 1 519 ? 48.337 11.747 90.078 1.00 5.61 515 ALA A CA 1
ATOM 4181 C C . ALA A 1 519 ? 46.852 11.397 90.025 1.00 5.55 515 ALA A C 1
ATOM 4182 O O . ALA A 1 519 ? 46.351 10.680 90.897 1.00 8.20 515 ALA A O 1
ATOM 4184 N N . VAL A 1 520 ? 46.142 11.891 89.016 1.00 6.32 516 VAL A N 1
ATOM 4185 C CA . VAL A 1 520 ? 44.727 11.542 88.873 1.00 6.92 516 VAL A CA 1
ATOM 4186 C C . VAL A 1 520 ? 44.570 10.026 88.668 1.00 7.90 516 VAL A C 1
ATOM 4187 O O . VAL A 1 520 ? 43.703 9.391 89.256 1.00 7.78 516 VAL A O 1
ATOM 4191 N N . THR A 1 521 ? 45.427 9.454 87.835 1.00 7.87 517 THR A N 1
ATOM 4192 C CA . THR A 1 521 ? 45.331 8.027 87.552 1.00 7.93 517 THR A CA 1
ATOM 4193 C C . THR A 1 521 ? 45.525 7.204 88.825 1.00 7.48 517 THR A C 1
ATOM 4194 O O . THR A 1 521 ? 44.746 6.287 89.113 1.00 8.06 517 THR A O 1
ATOM 4198 N N . GLU A 1 522 ? 46.556 7.553 89.595 1.00 6.43 518 GLU A N 1
ATOM 4199 C CA . GLU A 1 522 ? 46.844 6.810 90.817 1.00 7.97 518 GLU A CA 1
ATOM 4200 C C . GLU A 1 522 ? 45.758 7.013 91.865 1.00 9.33 518 GLU A C 1
ATOM 4201 O O . GLU A 1 522 ? 45.386 6.078 92.570 1.00 9.15 518 GLU A O 1
ATOM 4207 N N . ARG A 1 523 ? 45.238 8.233 91.969 1.00 9.56 519 ARG A N 1
ATOM 4208 C CA . ARG A 1 523 ? 44.209 8.512 92.959 1.00 8.95 519 ARG A CA 1
ATOM 4209 C C . ARG A 1 523 ? 42.974 7.654 92.649 1.00 7.88 519 ARG A C 1
ATOM 4210 O O . ARG A 1 523 ? 42.390 7.026 93.541 1.00 9.84 519 ARG A O 1
ATOM 4218 N N . ILE A 1 524 ? 42.580 7.611 91.382 1.00 7.00 520 ILE A N 1
ATOM 4219 C CA . ILE A 1 524 ? 41.392 6.874 90.977 1.00 7.27 520 ILE A CA 1
ATOM 4220 C C . ILE A 1 524 ? 41.590 5.357 91.080 1.00 8.06 520 ILE A C 1
ATOM 4221 O O . ILE A 1 524 ? 40.702 4.649 91.534 1.00 7.87 520 ILE A O 1
ATOM 4226 N N . GLN A 1 525 ? 42.754 4.860 90.681 1.00 7.84 521 GLN A N 1
ATOM 4227 C CA . GLN A 1 525 ? 43.009 3.420 90.773 1.00 7.80 521 GLN A CA 1
ATOM 4228 C C . GLN A 1 525 ? 42.981 2.960 92.234 1.00 8.07 521 GLN A C 1
ATOM 4229 O O . GLN A 1 525 ? 42.451 1.888 92.545 1.00 8.94 521 GLN A O 1
ATOM 4235 N N . THR A 1 526 ? 43.503 3.789 93.127 1.00 7.60 522 THR A N 1
ATOM 4236 C CA . THR A 1 526 ? 43.474 3.481 94.553 1.00 8.80 522 THR A CA 1
ATOM 4237 C C . THR A 1 526 ? 42.030 3.484 95.080 1.00 8.12 522 THR A C 1
ATOM 4238 O O . THR A 1 526 ? 41.642 2.590 95.825 1.00 9.99 522 THR A O 1
ATOM 4242 N N A MET A 1 527 ? 41.234 4.473 94.674 0.43 8.19 523 MET A N 1
ATOM 4243 N N B MET A 1 527 ? 41.238 4.484 94.681 0.57 8.21 523 MET A N 1
ATOM 4244 C CA A MET A 1 527 ? 39.819 4.516 95.049 0.43 8.77 523 MET A CA 1
ATOM 4245 C CA B MET A 1 527 ? 39.809 4.515 95.017 0.57 8.48 523 MET A CA 1
ATOM 4246 C C A MET A 1 527 ? 39.060 3.280 94.549 0.43 8.24 523 MET A C 1
ATOM 4247 C C B MET A 1 527 ? 39.121 3.232 94.579 0.57 7.56 523 MET A C 1
ATOM 4248 O O A MET A 1 527 ? 38.201 2.729 95.249 0.43 9.29 523 MET A O 1
ATOM 4249 O O B MET A 1 527 ? 38.362 2.613 95.335 0.57 9.51 523 MET A O 1
ATOM 4258 N N . ALA A 1 528 ? 39.377 2.853 93.333 1.00 8.06 524 ALA A N 1
ATOM 4259 C CA . ALA A 1 528 ? 38.715 1.707 92.722 1.00 6.51 524 ALA A CA 1
ATOM 4260 C C . ALA A 1 528 ? 39.038 0.388 93.443 1.00 7.40 524 ALA A C 1
ATOM 4261 O O . ALA A 1 528 ? 38.213 -0.527 93.453 1.00 8.52 524 ALA A O 1
ATOM 4263 N N . GLU A 1 529 ? 40.226 0.296 94.043 1.00 7.76 525 GLU A N 1
ATOM 4264 C CA . GLU A 1 529 ? 40.632 -0.927 94.741 1.00 9.59 525 GLU A CA 1
ATOM 4265 C C . GLU A 1 529 ? 39.752 -1.215 95.949 1.00 9.25 525 GLU A C 1
ATOM 4266 O O . GLU A 1 529 ? 39.604 -2.372 96.348 1.00 9.62 525 GLU A O 1
ATOM 4272 N N . TYR A 1 530 ? 39.144 -0.179 96.522 1.00 6.93 526 TYR A N 1
ATOM 4273 C CA . TYR A 1 530 ? 38.213 -0.390 97.626 1.00 6.12 526 TYR A CA 1
ATOM 4274 C C . TYR A 1 530 ? 36.912 -1.040 97.173 1.00 8.17 526 TYR A C 1
ATOM 4275 O O . TYR A 1 530 ? 36.127 -1.508 98.015 1.00 7.75 526 TYR A O 1
ATOM 4284 N N . ARG A 1 531 ? 36.673 -1.038 95.856 1.00 6.89 527 ARG A N 1
ATOM 4285 C CA . ARG A 1 531 ? 35.509 -1.700 95.250 1.00 7.85 527 ARG A CA 1
ATOM 4286 C C . ARG A 1 531 ? 34.189 -1.216 95.845 1.00 8.35 527 ARG A C 1
ATOM 4287 O O . ARG A 1 531 ? 33.404 -2.017 96.359 1.00 10.66 527 ARG A O 1
ATOM 4295 N N . PRO A 1 532 ? 33.938 0.100 95.780 1.00 7.75 528 PRO A N 1
ATOM 4296 C CA . PRO A 1 532 ? 32.751 0.663 96.436 1.00 7.16 528 PRO A CA 1
ATOM 4297 C C . PRO A 1 532 ? 31.416 0.100 95.937 1.00 7.93 528 PRO A C 1
ATOM 4298 O O . PRO A 1 532 ? 30.461 0.050 96.721 1.00 8.26 528 PRO A O 1
ATOM 4302 N N . TYR A 1 533 ? 31.340 -0.324 94.678 1.00 6.57 529 TYR A N 1
ATOM 4303 C CA . TYR A 1 533 ? 30.046 -0.688 94.113 1.00 4.86 529 TYR A CA 1
ATOM 4304 C C . TYR A 1 533 ? 29.866 -2.177 93.795 1.00 7.63 529 TYR A C 1
ATOM 4305 O O . TYR A 1 533 ? 28.902 -2.567 93.133 1.00 7.68 529 TYR A O 1
ATOM 4314 N N . ALA A 1 534 ? 30.769 -2.999 94.320 1.00 8.33 530 ALA A N 1
ATOM 4315 C CA . ALA A 1 534 ? 30.760 -4.435 94.041 1.00 8.01 530 ALA A CA 1
ATOM 4316 C C . ALA A 1 534 ? 29.472 -5.138 94.454 1.00 10.34 530 ALA A C 1
ATOM 4317 O O . ALA A 1 534 ? 29.061 -6.087 93.793 1.00 12.05 530 ALA A O 1
ATOM 4319 N N . ALA A 1 535 ? 28.822 -4.684 95.520 1.00 9.40 531 ALA A N 1
ATOM 4320 C CA . ALA A 1 535 ? 27.614 -5.378 95.980 1.00 10.01 531 ALA A CA 1
ATOM 4321 C C . ALA A 1 535 ? 26.453 -5.272 94.990 1.00 11.04 531 ALA A C 1
ATOM 4322 O O . ALA A 1 535 ? 25.463 -5.989 95.117 1.00 12.18 531 ALA A O 1
ATOM 4324 N N . ALA A 1 536 ? 26.567 -4.392 94.002 1.00 8.08 532 ALA A N 1
ATOM 4325 C CA . ALA A 1 536 ? 25.521 -4.266 92.995 1.00 8.18 532 ALA A CA 1
ATOM 4326 C C . ALA A 1 536 ? 25.766 -5.218 91.822 1.00 13.32 532 ALA A C 1
ATOM 4327 O O . ALA A 1 536 ? 24.949 -5.324 90.908 1.00 16.11 532 ALA A O 1
ATOM 4329 N N . ASP A 1 537 ? 26.884 -5.927 91.869 1.00 13.24 533 ASP A N 1
ATOM 4330 C CA . ASP A 1 537 ? 27.309 -6.762 90.758 1.00 16.94 533 ASP A CA 1
ATOM 4331 C C . ASP A 1 537 ? 27.118 -8.250 91.062 1.00 21.11 533 ASP A C 1
ATOM 4332 O O . ASP A 1 537 ? 27.599 -9.103 90.319 1.00 22.88 533 ASP A O 1
ATOM 4337 N N . GLU A 1 538 ? 26.412 -8.553 92.149 1.00 24.27 534 GLU A N 1
ATOM 4338 C CA . GLU A 1 538 ? 26.142 -9.940 92.532 1.00 30.07 534 GLU A CA 1
ATOM 4339 C C . GLU A 1 538 ? 25.250 -10.646 91.515 1.00 35.14 534 GLU A C 1
ATOM 4340 O O . GLU A 1 538 ? 24.603 -10.014 90.679 1.00 36.53 534 GLU A O 1
ATOM 4347 N N . PHE B 1 4 ? 27.779 -51.829 91.081 1.00 19.98 0 PHE B N 1
ATOM 4348 C CA . PHE B 1 4 ? 26.335 -52.074 91.068 1.00 18.96 0 PHE B CA 1
ATOM 4349 C C . PHE B 1 4 ? 25.869 -53.445 91.566 1.00 18.83 0 PHE B C 1
ATOM 4350 O O . PHE B 1 4 ? 26.688 -54.340 91.590 1.00 23.25 0 PHE B O 1
ATOM 4358 N N . VAL B 1 5 ? 24.579 -53.556 91.968 1.00 16.72 1 VAL B N 1
ATOM 4359 C CA . VAL B 1 5 ? 23.915 -54.740 92.516 1.00 17.58 1 VAL B CA 1
ATOM 4360 C C . VAL B 1 5 ? 23.126 -55.502 91.451 1.00 13.57 1 VAL B C 1
ATOM 4361 O O . VAL B 1 5 ? 22.577 -54.885 90.544 1.00 13.17 1 VAL B O 1
ATOM 4365 N N . ALA B 1 6 ? 23.051 -56.829 91.550 1.00 12.97 2 ALA B N 1
ATOM 4366 C CA . ALA B 1 6 ? 22.206 -57.589 90.629 1.00 11.58 2 ALA B CA 1
ATOM 4367 C C . ALA B 1 6 ? 20.751 -57.122 90.657 1.00 11.71 2 ALA B C 1
ATOM 4368 O O . ALA B 1 6 ? 20.176 -56.872 91.724 1.00 13.39 2 ALA B O 1
ATOM 4370 N N . GLN B 1 7 ? 20.156 -57.028 89.474 1.00 11.79 3 GLN B N 1
ATOM 4371 C CA . GLN B 1 7 ? 18.730 -56.748 89.350 1.00 10.58 3 GLN B CA 1
ATOM 4372 C C . GLN B 1 7 ? 17.912 -57.786 90.109 1.00 9.68 3 GLN B C 1
ATOM 4373 O O . GLN B 1 7 ? 18.253 -58.983 90.108 1.00 13.76 3 GLN B O 1
ATOM 4379 N N . ILE B 1 8 ? 16.837 -57.340 90.751 1.00 11.32 4 ILE B N 1
ATOM 4380 C CA . ILE B 1 8 ? 15.947 -58.236 91.483 1.00 12.48 4 ILE B CA 1
ATOM 4381 C C . ILE B 1 8 ? 14.688 -58.527 90.677 1.00 11.35 4 ILE B C 1
ATOM 4382 O O . ILE B 1 8 ? 14.243 -59.672 90.583 1.00 13.43 4 ILE B O 1
ATOM 4387 N N . SER B 1 9 ? 14.102 -57.479 90.110 1.00 8.44 5 SER B N 1
ATOM 4388 C CA . SER B 1 9 ? 12.978 -57.621 89.196 1.00 9.79 5 SER B CA 1
ATOM 4389 C C . SER B 1 9 ? 13.307 -58.546 88.015 1.00 8.69 5 SER B C 1
ATOM 4390 O O . SER B 1 9 ? 14.480 -58.697 87.635 1.00 10.34 5 SER B O 1
ATOM 4393 N N . PRO B 1 10 ? 12.277 -59.172 87.430 1.00 11.64 6 PRO B N 1
ATOM 4394 C CA . PRO B 1 10 ? 12.520 -60.032 86.269 1.00 12.66 6 PRO B CA 1
ATOM 4395 C C . PRO B 1 10 ? 13.201 -59.282 85.124 1.00 12.22 6 PRO B C 1
ATOM 4396 O O . PRO B 1 10 ? 13.057 -58.056 84.978 1.00 11.35 6 PRO B O 1
ATOM 4400 N N . GLN B 1 11 ? 13.962 -60.028 84.333 1.00 12.74 7 GLN B N 1
ATOM 4401 C CA . GLN B 1 11 ? 14.579 -59.505 83.126 1.00 14.27 7 GLN B CA 1
ATOM 4402 C C . GLN B 1 11 ? 13.521 -58.925 82.196 1.00 13.61 7 GLN B C 1
ATOM 4403 O O . GLN B 1 11 ? 12.508 -59.575 81.907 1.00 13.68 7 GLN B O 1
ATOM 4409 N N . TYR B 1 12 ? 13.770 -57.704 81.734 1.00 15.39 8 TYR B N 1
ATOM 4410 C CA A TYR B 1 12 ? 12.844 -56.983 80.873 0.64 13.86 8 TYR B CA 1
ATOM 4411 C CA B TYR B 1 12 ? 12.839 -56.995 80.860 0.36 13.87 8 TYR B CA 1
ATOM 4412 C C . TYR B 1 12 ? 13.388 -56.896 79.436 1.00 13.81 8 TYR B C 1
ATOM 4413 O O . TYR B 1 12 ? 14.595 -56.768 79.238 1.00 13.99 8 TYR B O 1
ATOM 4430 N N . PRO B 1 13 ? 12.494 -56.961 78.421 1.00 15.02 9 PRO B N 1
ATOM 4431 C CA . PRO B 1 13 ? 12.915 -56.782 77.017 1.00 13.91 9 PRO B CA 1
ATOM 4432 C C . PRO B 1 13 ? 13.269 -55.323 76.697 1.00 13.60 9 PRO B C 1
ATOM 4433 O O . PRO B 1 13 ? 12.452 -54.569 76.161 1.00 13.64 9 PRO B O 1
ATOM 4437 N N . MET B 1 14 ? 14.503 -54.952 77.021 1.00 14.80 10 MET B N 1
ATOM 4438 C CA . MET B 1 14 ? 14.996 -53.579 76.949 1.00 13.30 10 MET B CA 1
ATOM 4439 C C . MET B 1 14 ? 14.784 -52.897 75.613 1.00 11.73 10 MET B C 1
ATOM 4440 O O . MET B 1 14 ? 15.123 -53.456 74.568 1.00 13.96 10 MET B O 1
ATOM 4445 N N . PHE B 1 15 ? 14.247 -51.679 75.658 1.00 9.46 11 PHE B N 1
ATOM 4446 C CA . PHE B 1 15 ? 14.191 -50.801 74.493 1.00 9.15 11 PHE B CA 1
ATOM 4447 C C . PHE B 1 15 ? 13.355 -51.361 73.341 1.00 10.07 11 PHE B C 1
ATOM 4448 O O . PHE B 1 15 ? 13.680 -51.141 72.179 1.00 11.87 11 PHE B O 1
ATOM 4456 N N . THR B 1 16 ? 12.285 -52.083 73.665 1.00 11.77 12 THR B N 1
ATOM 4457 C CA . THR B 1 16 ? 11.434 -52.672 72.631 1.00 12.13 12 THR B CA 1
ATOM 4458 C C . THR B 1 16 ? 10.028 -52.067 72.563 1.00 11.97 12 THR B C 1
ATOM 4459 O O . THR B 1 16 ? 9.286 -52.347 71.618 1.00 13.95 12 THR B O 1
ATOM 4463 N N . VAL B 1 17 ? 9.658 -51.267 73.562 1.00 9.77 13 VAL B N 1
ATOM 4464 C CA . VAL B 1 17 ? 8.328 -50.663 73.611 1.00 11.11 13 VAL B CA 1
ATOM 4465 C C . VAL B 1 17 ? 8.454 -49.158 73.398 1.00 11.39 13 VAL B C 1
ATOM 4466 O O . VAL B 1 17 ? 9.277 -48.510 74.036 1.00 11.22 13 VAL B O 1
ATOM 4470 N N . PRO B 1 18 ? 7.657 -48.593 72.476 1.00 10.69 14 PRO B N 1
ATOM 4471 C CA . PRO B 1 18 ? 7.723 -47.149 72.218 1.00 10.32 14 PRO B CA 1
ATOM 4472 C C . PRO B 1 18 ? 7.356 -46.327 73.445 1.00 10.32 14 PRO B C 1
ATOM 4473 O O . PRO B 1 18 ? 6.504 -46.743 74.236 1.00 10.90 14 PRO B O 1
ATOM 4477 N N . LEU B 1 19 ? 7.998 -45.170 73.594 1.00 10.77 15 LEU B N 1
ATOM 4478 C CA . LEU B 1 19 ? 7.659 -44.220 74.647 1.00 9.29 15 LEU B CA 1
ATOM 4479 C C . LEU B 1 19 ? 6.204 -43.792 74.545 1.00 7.88 15 LEU B C 1
ATOM 4480 O O . LEU B 1 19 ? 5.810 -43.208 73.541 1.00 9.70 15 LEU B O 1
ATOM 4485 N N . PRO B 1 20 ? 5.400 -44.079 75.580 1.00 7.60 16 PRO B N 1
ATOM 4486 C CA . PRO B 1 20 ? 4.027 -43.574 75.518 1.00 9.30 16 PRO B CA 1
ATOM 4487 C C . PRO B 1 20 ? 4.006 -42.103 75.894 1.00 7.41 16 PRO B C 1
ATOM 4488 O O . PRO B 1 20 ? 4.901 -41.670 76.618 1.00 6.25 16 PRO B O 1
ATOM 4492 N N . ILE B 1 21 ? 3.016 -41.368 75.391 1.00 8.66 17 ILE B N 1
ATOM 4493 C CA . ILE B 1 21 ? 2.793 -39.964 75.726 1.00 7.51 17 ILE B CA 1
ATOM 4494 C C . ILE B 1 21 ? 1.433 -39.847 76.400 1.00 8.45 17 ILE B C 1
ATOM 4495 O O . ILE B 1 21 ? 0.433 -40.271 75.828 1.00 10.07 17 ILE B O 1
ATOM 4500 N N . PRO B 1 22 ? 1.390 -39.307 77.625 1.00 6.59 18 PRO B N 1
ATOM 4501 C CA . PRO B 1 22 ? 0.080 -39.155 78.264 1.00 6.88 18 PRO B CA 1
ATOM 4502 C C . PRO B 1 22 ? -0.838 -38.272 77.424 1.00 5.19 18 PRO B C 1
ATOM 4503 O O . PRO B 1 22 ? -0.401 -37.272 76.863 1.00 9.54 18 PRO B O 1
ATOM 4507 N N . PRO B 1 23 ? -2.112 -38.652 77.310 1.00 6.58 19 PRO B N 1
ATOM 4508 C CA . PRO B 1 23 ? -3.061 -37.840 76.552 1.00 7.28 19 PRO B CA 1
ATOM 4509 C C . PRO B 1 23 ? -3.315 -36.523 77.251 1.00 7.26 19 PRO B C 1
ATOM 4510 O O . PRO B 1 23 ? -3.186 -36.438 78.471 1.00 7.81 19 PRO B O 1
ATOM 4514 N N . VAL B 1 24 ? -3.682 -35.505 76.489 1.00 7.92 20 VAL B N 1
ATOM 4515 C CA . VAL B 1 24 ? -4.045 -34.231 77.080 1.00 7.15 20 VAL B CA 1
ATOM 4516 C C . VAL B 1 24 ? -5.400 -34.376 77.778 1.00 7.53 20 VAL B C 1
ATOM 4517 O O . VAL B 1 24 ? -6.310 -35.025 77.257 1.00 11.94 20 VAL B O 1
ATOM 4521 N N . LYS B 1 25 ? -5.513 -33.804 78.973 1.00 6.30 21 LYS B N 1
ATOM 4522 C CA . LYS B 1 25 ? -6.770 -33.792 79.721 1.00 8.84 21 LYS B CA 1
ATOM 4523 C C . LYS B 1 25 ? -7.638 -32.631 79.273 1.00 10.35 21 LYS B C 1
ATOM 4524 O O . LYS B 1 25 ? -7.219 -31.483 79.357 1.00 9.63 21 LYS B O 1
ATOM 4530 N N . GLN B 1 26 ? -8.846 -32.924 78.795 1.00 9.68 22 GLN B N 1
ATOM 4531 C CA . GLN B 1 26 ? -9.765 -31.878 78.329 1.00 7.56 22 GLN B CA 1
ATOM 4532 C C . GLN B 1 26 ? -10.764 -31.494 79.412 1.00 6.42 22 GLN B C 1
ATOM 4533 O O . GLN B 1 26 ? -11.233 -32.364 80.144 1.00 7.66 22 GLN B O 1
ATOM 4539 N N . PRO B 1 27 ? -11.069 -30.191 79.526 1.00 7.91 23 PRO B N 1
ATOM 4540 C CA . PRO B 1 27 ? -12.116 -29.767 80.465 1.00 7.54 23 PRO B CA 1
ATOM 4541 C C . PRO B 1 27 ? -13.463 -30.345 80.082 1.00 9.33 23 PRO B C 1
ATOM 4542 O O . PRO B 1 27 ? -13.729 -30.565 78.897 1.00 10.24 23 PRO B O 1
ATOM 4546 N N . ARG B 1 28 ? -14.315 -30.579 81.071 1.00 5.99 24 ARG B N 1
ATOM 4547 C CA . ARG B 1 28 ? -15.682 -30.994 80.792 1.00 8.14 24 ARG B CA 1
ATOM 4548 C C . ARG B 1 28 ? -16.510 -29.836 80.233 1.00 9.25 24 ARG B C 1
ATOM 4549 O O . ARG B 1 28 ? -17.305 -30.018 79.301 1.00 9.91 24 ARG B O 1
ATOM 4557 N N . LEU B 1 29 ? -16.321 -28.654 80.811 1.00 7.88 25 LEU B N 1
ATOM 4558 C CA . LEU B 1 29 ? -17.071 -27.464 80.422 1.00 9.88 25 LEU B CA 1
ATOM 4559 C C . LEU B 1 29 ? -16.382 -26.239 80.997 1.00 9.60 25 LEU B C 1
ATOM 4560 O O . LEU B 1 29 ? -15.419 -26.369 81.740 1.00 8.64 25 LEU B O 1
ATOM 4565 N N . THR B 1 30 ? -16.872 -25.052 80.658 1.00 8.92 26 THR B N 1
ATOM 4566 C CA . THR B 1 30 ? -16.384 -23.847 81.303 1.00 9.58 26 THR B CA 1
ATOM 4567 C C . THR B 1 30 ? -17.534 -23.127 81.998 1.00 9.85 26 THR B C 1
ATOM 4568 O O . THR B 1 30 ? -18.705 -23.275 81.624 1.00 12.33 26 THR B O 1
ATOM 4572 N N . VAL B 1 31 ? -17.184 -22.371 83.028 1.00 8.61 27 VAL B N 1
ATOM 4573 C CA . VAL B 1 31 ? -18.160 -21.675 83.853 1.00 9.67 27 VAL B CA 1
ATOM 4574 C C . VAL B 1 31 ? -17.808 -20.194 83.874 1.00 9.18 27 VAL B C 1
ATOM 4575 O O . VAL B 1 31 ? -16.645 -19.837 84.085 1.00 11.34 27 VAL B O 1
ATOM 4579 N N . THR B 1 32 ? -18.801 -19.333 83.683 1.00 10.69 28 THR B N 1
ATOM 4580 C CA . THR B 1 32 ? -18.540 -17.908 83.720 1.00 10.87 28 THR B CA 1
ATOM 4581 C C . THR B 1 32 ? -18.345 -17.399 85.144 1.00 11.40 28 THR B C 1
ATOM 4582 O O . THR B 1 32 ? -19.197 -17.585 86.009 1.00 13.83 28 THR B O 1
ATOM 4586 N N . ASN B 1 33 ? -17.216 -16.743 85.377 1.00 12.26 29 ASN B N 1
ATOM 4587 C CA . ASN B 1 33 ? -16.938 -16.149 86.671 1.00 13.29 29 ASN B CA 1
ATOM 4588 C C . ASN B 1 33 ? -17.708 -14.842 86.805 1.00 13.22 29 ASN B C 1
ATOM 4589 O O . ASN B 1 33 ? -17.460 -13.901 86.053 1.00 14.24 29 ASN B O 1
ATOM 4594 N N . PRO B 1 34 ? -18.632 -14.779 87.772 1.00 14.78 30 PRO B N 1
ATOM 4595 C CA . PRO B 1 34 ? -19.492 -13.600 87.916 1.00 15.28 30 PRO B CA 1
ATOM 4596 C C . PRO B 1 34 ? -18.713 -12.342 88.292 1.00 14.40 30 PRO B C 1
ATOM 4597 O O . PRO B 1 34 ? -19.170 -11.229 88.030 1.00 18.59 30 PRO B O 1
ATOM 4601 N N . VAL B 1 35 ? -17.537 -12.522 88.878 1.00 12.29 31 VAL B N 1
ATOM 4602 C CA . VAL B 1 35 ? -16.729 -11.396 89.337 1.00 11.76 31 VAL B CA 1
ATOM 4603 C C . VAL B 1 35 ? -16.092 -10.635 88.176 1.00 12.60 31 VAL B C 1
ATOM 4604 O O . VAL B 1 35 ? -16.066 -9.398 88.172 1.00 15.61 31 VAL B O 1
ATOM 4608 N N . ASN B 1 36 ? -15.586 -11.360 87.185 1.00 13.72 32 ASN B N 1
ATOM 4609 C CA . ASN B 1 36 ? -14.839 -10.719 86.106 1.00 14.90 32 ASN B CA 1
ATOM 4610 C C . ASN B 1 36 ? -15.283 -11.080 84.688 1.00 14.48 32 ASN B C 1
ATOM 4611 O O . ASN B 1 36 ? -14.666 -10.634 83.717 1.00 16.26 32 ASN B O 1
ATOM 4616 N N . GLY B 1 37 ? -16.336 -11.885 84.564 1.00 12.88 33 GLY B N 1
ATOM 4617 C CA . GLY B 1 37 ? -16.850 -12.270 83.260 1.00 12.96 33 GLY B CA 1
ATOM 4618 C C . GLY B 1 37 ? -15.991 -13.270 82.500 1.00 13.37 33 GLY B C 1
ATOM 4619 O O . GLY B 1 37 ? -16.307 -13.617 81.361 1.00 14.52 33 GLY B O 1
ATOM 4620 N N . GLN B 1 38 ? -14.916 -13.738 83.128 1.00 11.85 34 GLN B N 1
ATOM 4621 C CA . GLN B 1 38 ? -14.009 -14.707 82.504 1.00 14.15 34 GLN B CA 1
ATOM 4622 C C . GLN B 1 38 ? -14.499 -16.142 82.639 1.00 12.55 34 GLN B C 1
ATOM 4623 O O . GLN B 1 38 ? -15.161 -16.490 83.614 1.00 13.90 34 GLN B O 1
ATOM 4629 N N . GLU B 1 39 ? -14.127 -16.991 81.688 1.00 12.42 35 GLU B N 1
ATOM 4630 C CA . GLU B 1 39 ? -14.439 -18.415 81.811 1.00 8.70 35 GLU B CA 1
ATOM 4631 C C . GLU B 1 39 ? -13.422 -19.144 82.686 1.00 8.84 35 GLU B C 1
ATOM 4632 O O . GLU B 1 39 ? -12.215 -18.941 82.569 1.00 10.95 35 GLU B O 1
ATOM 4638 N N . ILE B 1 40 ? -13.946 -19.987 83.570 1.00 6.60 36 ILE B N 1
ATOM 4639 C CA . ILE B 1 40 ? -13.160 -20.904 84.387 1.00 7.99 36 ILE B CA 1
ATOM 4640 C C . ILE B 1 40 ? -13.301 -22.286 83.763 1.00 7.87 36 ILE B C 1
ATOM 4641 O O . ILE B 1 40 ? -14.418 -22.722 83.482 1.00 9.32 36 ILE B O 1
ATOM 4646 N N . TRP B 1 41 ? -12.183 -22.963 83.516 1.00 6.21 37 TRP B N 1
ATOM 4647 C CA . TRP B 1 41 ? -12.249 -24.303 82.955 1.00 6.08 37 TRP B CA 1
ATOM 4648 C C . TRP B 1 41 ? -12.450 -25.323 84.066 1.00 7.62 37 TRP B C 1
ATOM 4649 O O . TRP B 1 41 ? -11.683 -25.338 85.031 1.00 7.45 37 TRP B O 1
ATOM 4660 N N . TYR B 1 42 ? -13.459 -26.178 83.911 1.00 6.14 38 TYR B N 1
ATOM 4661 C CA . TYR B 1 42 ? -13.792 -27.191 84.918 1.00 3.76 38 TYR B CA 1
ATOM 4662 C C . TYR B 1 42 ? -13.486 -28.601 84.424 1.00 4.94 38 TYR B C 1
ATOM 4663 O O . TYR B 1 42 ? -13.883 -28.977 83.335 1.00 7.02 38 TYR B O 1
ATOM 4672 N N . TYR B 1 43 ? -12.771 -29.360 85.248 1.00 4.47 39 TYR B N 1
ATOM 4673 C CA . TYR B 1 43 ? -12.364 -30.721 84.925 1.00 5.36 39 TYR B CA 1
ATOM 4674 C C . TYR B 1 43 ? -12.860 -31.710 85.974 1.00 6.05 39 TYR B C 1
ATOM 4675 O O . TYR B 1 43 ? -12.979 -31.373 87.163 1.00 7.12 39 TYR B O 1
ATOM 4684 N N . GLU B 1 44 ? -13.101 -32.944 85.542 1.00 4.72 40 GLU B N 1
ATOM 4685 C CA . GLU B 1 44 ? -13.390 -34.042 86.464 1.00 4.81 40 GLU B CA 1
ATOM 4686 C C . GLU B 1 44 ? -12.343 -35.123 86.290 1.00 6.50 40 GLU B C 1
ATOM 4687 O O . GLU B 1 44 ? -12.128 -35.594 85.176 1.00 6.81 40 GLU B O 1
ATOM 4693 N N . VAL B 1 45 ? -11.656 -35.479 87.373 1.00 5.34 41 VAL B N 1
ATOM 4694 C CA . VAL B 1 45 ? -10.646 -36.541 87.329 1.00 6.19 41 VAL B CA 1
ATOM 4695 C C . VAL B 1 45 ? -11.065 -37.681 88.246 1.00 6.07 41 VAL B C 1
ATOM 4696 O O . VAL B 1 45 ? -11.324 -37.460 89.427 1.00 6.34 41 VAL B O 1
ATOM 4700 N N . GLU B 1 46 ? -11.163 -38.889 87.688 1.00 6.17 42 GLU B N 1
ATOM 4701 C CA . GLU B 1 46 ? -11.607 -40.046 88.457 1.00 6.40 42 GLU B CA 1
ATOM 4702 C C . GLU B 1 46 ? -10.409 -40.882 88.896 1.00 6.79 42 GLU B C 1
ATOM 4703 O O . GLU B 1 46 ? -9.714 -41.494 88.074 1.00 6.68 42 GLU B O 1
ATOM 4709 N N . ILE B 1 47 ? -10.157 -40.881 90.199 1.00 4.68 43 ILE B N 1
ATOM 4710 C CA . ILE B 1 47 ? -9.092 -41.697 90.777 1.00 4.96 43 ILE B CA 1
ATOM 4711 C C . ILE B 1 47 ? -9.624 -43.118 90.935 1.00 5.35 43 ILE B C 1
ATOM 4712 O O . ILE B 1 47 ? -10.593 -43.344 91.660 1.00 5.32 43 ILE B O 1
ATOM 4717 N N . LYS B 1 48 ? -9.025 -44.080 90.240 1.00 6.09 44 LYS B N 1
ATOM 4718 C CA . LYS B 1 48 ? -9.551 -45.440 90.294 1.00 5.71 44 LYS B CA 1
ATOM 4719 C C . LYS B 1 48 ? -8.468 -46.479 90.076 1.00 6.04 44 LYS B C 1
ATOM 4720 O O . LYS B 1 48 ? -7.433 -46.189 89.459 1.00 6.19 44 LYS B O 1
ATOM 4726 N N . PRO B 1 49 ? -8.701 -47.701 90.575 1.00 6.80 45 PRO B N 1
ATOM 4727 C CA . PRO B 1 49 ? -7.784 -48.812 90.313 1.00 7.31 45 PRO B CA 1
ATOM 4728 C C . PRO B 1 49 ? -7.812 -49.250 88.857 1.00 8.62 45 PRO B C 1
ATOM 4729 O O . PRO B 1 49 ? -8.856 -49.149 88.191 1.00 9.45 45 PRO B O 1
ATOM 4733 N N . PHE B 1 50 ? -6.676 -49.738 88.381 1.00 6.82 46 PHE B N 1
ATOM 4734 C CA . PHE B 1 50 ? -6.589 -50.343 87.065 1.00 8.57 46 PHE B CA 1
ATOM 4735 C C . PHE B 1 50 ? -5.428 -51.318 87.058 1.00 8.55 46 PHE B C 1
ATOM 4736 O O . PHE B 1 50 ? -4.571 -51.288 87.941 1.00 8.58 46 PHE B O 1
ATOM 4744 N N . THR B 1 51 ? -5.412 -52.221 86.090 1.00 12.67 47 THR B N 1
ATOM 4745 C CA . THR B 1 51 ? -4.268 -53.103 85.948 1.00 16.36 47 THR B CA 1
ATOM 4746 C C . THR B 1 51 ? -3.545 -52.778 84.657 1.00 18.57 47 THR B C 1
ATOM 4747 O O . THR B 1 51 ? -4.136 -52.261 83.704 1.00 17.37 47 THR B O 1
ATOM 4751 N N . HIS B 1 52 ? -2.252 -53.070 84.643 1.00 19.24 48 HIS B N 1
ATOM 4752 C CA . HIS B 1 52 ? -1.408 -52.772 83.502 1.00 20.87 48 HIS B CA 1
ATOM 4753 C C . HIS B 1 52 ? -0.403 -53.894 83.320 1.00 18.90 48 HIS B C 1
ATOM 4754 O O . HIS B 1 52 ? 0.318 -54.243 84.259 1.00 15.35 48 HIS B O 1
ATOM 4761 N N . GLN B 1 53 ? -0.357 -54.476 82.126 1.00 17.65 49 GLN B N 1
ATOM 4762 C CA . GLN B 1 53 ? 0.620 -55.526 81.880 1.00 17.09 49 GLN B CA 1
ATOM 4763 C C . GLN B 1 53 ? 1.936 -54.897 81.470 1.00 16.40 49 GLN B C 1
ATOM 4764 O O . GLN B 1 53 ? 2.105 -54.463 80.333 1.00 17.73 49 GLN B O 1
ATOM 4770 N N . VAL B 1 54 ? 2.860 -54.842 82.417 1.00 13.98 50 VAL B N 1
ATOM 4771 C CA . VAL B 1 54 ? 4.154 -54.207 82.199 1.00 14.80 50 VAL B CA 1
ATOM 4772 C C . VAL B 1 54 ? 5.137 -55.198 81.580 1.00 16.75 50 VAL B C 1
ATOM 4773 O O . VAL B 1 54 ? 5.865 -54.870 80.636 1.00 18.51 50 VAL B O 1
ATOM 4777 N N . TYR B 1 55 ? 5.152 -56.411 82.122 1.00 17.87 51 TYR B N 1
ATOM 4778 C CA . TYR B 1 55 ? 5.948 -57.507 81.582 1.00 18.00 51 TYR B CA 1
ATOM 4779 C C . TYR B 1 55 ? 5.109 -58.357 80.626 1.00 22.51 51 TYR B C 1
ATOM 4780 O O . TYR B 1 55 ? 4.170 -59.022 81.058 1.00 23.78 51 TYR B O 1
ATOM 4789 N N . PRO B 1 56 ? 5.453 -58.340 79.329 1.00 26.52 52 PRO B N 1
ATOM 4790 C CA . PRO B 1 56 ? 4.681 -59.012 78.274 1.00 30.63 52 PRO B CA 1
ATOM 4791 C C . PRO B 1 56 ? 4.369 -60.484 78.551 1.00 33.94 52 PRO B C 1
ATOM 4792 O O . PRO B 1 56 ? 3.292 -60.955 78.180 1.00 36.82 52 PRO B O 1
ATOM 4796 N N . ASP B 1 57 ? 5.287 -61.196 79.195 1.00 32.30 53 ASP B N 1
ATOM 4797 C CA . ASP B 1 57 ? 5.134 -62.637 79.367 1.00 32.69 53 ASP B CA 1
ATOM 4798 C C . ASP B 1 57 ? 4.832 -63.048 80.804 1.00 29.70 53 ASP B C 1
ATOM 4799 O O . ASP B 1 57 ? 4.883 -64.231 81.138 1.00 32.62 53 ASP B O 1
ATOM 4804 N N . LEU B 1 58 ? 4.515 -62.075 81.652 1.00 23.16 54 LEU B N 1
ATOM 4805 C CA . LEU B 1 58 ? 4.175 -62.369 83.042 1.00 19.22 54 LEU B CA 1
ATOM 4806 C C . LEU B 1 58 ? 2.757 -61.906 83.372 1.00 17.70 54 LEU B C 1
ATOM 4807 O O . LEU B 1 58 ? 1.962 -61.636 82.477 1.00 20.85 54 LEU B O 1
ATOM 4812 N N . GLY B 1 59 ? 2.445 -61.826 84.662 1.00 16.92 55 GLY B N 1
ATOM 4813 C CA . GLY B 1 59 ? 1.161 -61.314 85.103 1.00 17.51 55 GLY B CA 1
ATOM 4814 C C . GLY B 1 59 ? 1.126 -59.799 85.028 1.00 19.87 55 GLY B C 1
ATOM 4815 O O . GLY B 1 59 ? 2.042 -59.178 84.490 1.00 23.00 55 GLY B O 1
ATOM 4816 N N . SER B 1 60 ? 0.065 -59.203 85.560 1.00 17.88 56 SER B N 1
ATOM 4817 C CA . SER B 1 60 ? -0.104 -57.751 85.497 1.00 16.21 56 SER B CA 1
ATOM 4818 C C . SER B 1 60 ? 0.196 -57.062 86.827 1.00 14.60 56 SER B C 1
ATOM 4819 O O . SER B 1 60 ? 0.335 -57.707 87.872 1.00 15.48 56 SER B O 1
ATOM 4822 N N . ALA B 1 61 ? 0.309 -55.737 86.769 1.00 14.40 57 ALA B N 1
ATOM 4823 C CA . ALA B 1 61 ? 0.553 -54.930 87.958 1.00 11.29 57 ALA B CA 1
ATOM 4824 C C . ALA B 1 61 ? -0.713 -54.189 88.372 1.00 10.10 57 ALA B C 1
ATOM 4825 O O . ALA B 1 61 ? -1.487 -53.735 87.526 1.00 14.25 57 ALA B O 1
ATOM 4827 N N . ASP B 1 62 ? -0.929 -54.086 89.679 1.00 9.45 58 ASP B N 1
ATOM 4828 C CA . ASP B 1 62 ? -2.060 -53.351 90.220 1.00 9.13 58 ASP B CA 1
ATOM 4829 C C . ASP B 1 62 ? -1.678 -51.896 90.455 1.00 8.97 58 ASP B C 1
ATOM 4830 O O . ASP B 1 62 ? -0.738 -51.590 91.190 1.00 11.67 58 ASP B O 1
ATOM 4835 N N . LEU B 1 63 ? -2.416 -50.995 89.824 1.00 5.79 59 LEU B N 1
ATOM 4836 C CA A LEU B 1 63 ? -2.155 -49.571 89.968 0.42 6.56 59 LEU B CA 1
ATOM 4837 C CA B LEU B 1 63 ? -2.164 -49.566 89.929 0.58 6.89 59 LEU B CA 1
ATOM 4838 C C . LEU B 1 63 ? -3.419 -48.819 90.350 1.00 7.50 59 LEU B C 1
ATOM 4839 O O . LEU B 1 63 ? -4.513 -49.370 90.324 1.00 8.18 59 LEU B O 1
ATOM 4848 N N . VAL B 1 64 ? -3.247 -47.561 90.737 1.00 7.38 60 VAL B N 1
ATOM 4849 C CA . VAL B 1 64 ? -4.351 -46.650 91.025 1.00 5.22 60 VAL B CA 1
ATOM 4850 C C . VAL B 1 64 ? -3.941 -45.300 90.480 1.00 7.42 60 VAL B C 1
ATOM 4851 O O . VAL B 1 64 ? -2.901 -44.777 90.854 1.00 6.41 60 VAL B O 1
ATOM 4855 N N . GLY B 1 65 ? -4.751 -44.732 89.595 1.00 5.58 61 GLY B N 1
ATOM 4856 C CA . GLY B 1 65 ? -4.322 -43.529 88.907 1.00 6.84 61 GLY B CA 1
ATOM 4857 C C . GLY B 1 65 ? -5.437 -42.558 88.610 1.00 6.20 61 GLY B C 1
ATOM 4858 O O . GLY B 1 65 ? -6.624 -42.905 88.654 1.00 5.70 61 GLY B O 1
ATOM 4859 N N . TYR B 1 66 ? -5.029 -41.330 88.330 1.00 5.61 62 TYR B N 1
ATOM 4860 C CA . TYR B 1 66 ? -5.921 -40.291 87.861 1.00 4.31 62 TYR B CA 1
ATOM 4861 C C . TYR B 1 66 ? -6.473 -40.691 86.499 1.00 4.51 62 TYR B C 1
ATOM 4862 O O . TYR B 1 66 ? -5.707 -40.968 85.573 1.00 5.42 62 TYR B O 1
ATOM 4871 N N . ASP B 1 67 ? -7.802 -40.725 86.382 1.00 6.82 63 ASP B N 1
ATOM 4872 C CA . ASP B 1 67 ? -8.487 -41.249 85.190 1.00 5.83 63 ASP B CA 1
ATOM 4873 C C . ASP B 1 67 ? -8.010 -42.652 84.804 1.00 7.63 63 ASP B C 1
ATOM 4874 O O . ASP B 1 67 ? -7.985 -43.014 83.628 1.00 9.24 63 ASP B O 1
ATOM 4879 N N . GLY B 1 68 ? -7.632 -43.441 85.809 1.00 6.94 64 GLY B N 1
ATOM 4880 C CA . GLY B 1 68 ? -7.287 -44.835 85.599 1.00 6.89 64 GLY B CA 1
ATOM 4881 C C . GLY B 1 68 ? -6.099 -45.053 84.686 1.00 7.50 64 GLY B C 1
ATOM 4882 O O . GLY B 1 68 ? -6.058 -46.024 83.937 1.00 9.97 64 GLY B O 1
ATOM 4883 N N . MET B 1 69 ? -5.127 -44.148 84.748 1.00 6.66 65 MET B N 1
ATOM 4884 C CA A MET B 1 69 ? -3.897 -44.297 83.974 0.66 8.72 65 MET B CA 1
ATOM 4885 C CA B MET B 1 69 ? -3.899 -44.291 83.976 0.34 8.20 65 MET B CA 1
ATOM 4886 C C . MET B 1 69 ? -2.720 -43.728 84.764 1.00 8.46 65 MET B C 1
ATOM 4887 O O . MET B 1 69 ? -2.914 -42.940 85.685 1.00 8.71 65 MET B O 1
ATOM 4896 N N . SER B 1 70 ? -1.506 -44.149 84.409 1.00 6.93 66 SER B N 1
ATOM 4897 C CA . SER B 1 70 ? -0.281 -43.624 85.007 1.00 7.92 66 SER B CA 1
ATOM 4898 C C . SER B 1 70 ? 0.786 -43.518 83.920 1.00 8.44 66 SER B C 1
ATOM 4899 O O . SER B 1 70 ? 1.092 -44.516 83.258 1.00 9.17 66 SER B O 1
ATOM 4902 N N . PRO B 1 71 ? 1.343 -42.309 83.706 1.00 5.92 67 PRO B N 1
ATOM 4903 C CA . PRO B 1 71 ? 1.008 -41.043 84.375 1.00 5.40 67 PRO B CA 1
ATOM 4904 C C . PRO B 1 71 ? -0.433 -40.611 84.140 1.00 5.73 67 PRO B C 1
ATOM 4905 O O . PRO B 1 71 ? -1.061 -41.073 83.183 1.00 5.39 67 PRO B O 1
ATOM 4909 N N . GLY B 1 72 ? -0.942 -39.732 85.002 1.00 5.92 68 GLY B N 1
ATOM 4910 C CA . GLY B 1 72 ? -2.245 -39.142 84.771 1.00 4.48 68 GLY B CA 1
ATOM 4911 C C . GLY B 1 72 ? -2.194 -38.345 83.490 1.00 3.78 68 GLY B C 1
ATOM 4912 O O . GLY B 1 72 ? -1.111 -38.106 82.944 1.00 4.21 68 GLY B O 1
ATOM 4913 N N . PRO B 1 73 ? -3.367 -37.939 82.988 1.00 4.77 69 PRO B N 1
ATOM 4914 C CA . PRO B 1 73 ? -3.381 -37.152 81.751 1.00 5.91 69 PRO B CA 1
ATOM 4915 C C . PRO B 1 73 ? -2.719 -35.796 81.945 1.00 5.40 69 PRO B C 1
ATOM 4916 O O . PRO B 1 73 ? -2.650 -35.282 83.060 1.00 6.62 69 PRO B O 1
ATOM 4920 N N . THR B 1 74 ? -2.231 -35.212 80.853 1.00 5.82 70 THR B N 1
ATOM 4921 C CA . THR B 1 74 ? -1.522 -33.932 80.915 1.00 4.65 70 THR B CA 1
ATOM 4922 C C . THR B 1 74 ? -2.475 -32.733 80.769 1.00 5.20 70 THR B C 1
ATOM 4923 O O . THR B 1 74 ? -3.189 -32.578 79.762 1.00 5.25 70 THR B O 1
ATOM 4927 N N . PHE B 1 75 ? -2.490 -31.887 81.791 1.00 5.58 71 PHE B N 1
ATOM 4928 C CA . PHE B 1 75 ? -3.198 -30.621 81.691 1.00 5.72 71 PHE B CA 1
ATOM 4929 C C . PHE B 1 75 ? -2.393 -29.625 80.852 1.00 5.06 71 PHE B C 1
ATOM 4930 O O . PHE B 1 75 ? -1.162 -29.598 80.897 1.00 6.77 71 PHE B O 1
ATOM 4938 N N . GLN B 1 76 ? -3.104 -28.809 80.080 1.00 6.30 72 GLN B N 1
ATOM 4939 C CA A GLN B 1 76 ? -2.486 -27.718 79.335 0.43 7.43 72 GLN B CA 1
ATOM 4940 C CA B GLN B 1 76 ? -2.491 -27.729 79.316 0.57 7.72 72 GLN B CA 1
ATOM 4941 C C . GLN B 1 76 ? -3.341 -26.473 79.494 1.00 7.07 72 GLN B C 1
ATOM 4942 O O . GLN B 1 76 ? -4.431 -26.369 78.915 1.00 8.62 72 GLN B O 1
ATOM 4953 N N . VAL B 1 77 ? -2.851 -25.532 80.298 1.00 6.82 73 VAL B N 1
ATOM 4954 C CA . VAL B 1 77 ? -3.621 -24.361 80.705 1.00 6.17 73 VAL B CA 1
ATOM 4955 C C . VAL B 1 77 ? -2.861 -23.066 80.439 1.00 5.11 73 VAL B C 1
ATOM 4956 O O . VAL B 1 77 ? -1.725 -22.909 80.897 1.00 5.92 73 VAL B O 1
ATOM 4960 N N . PRO B 1 78 ? -3.489 -22.124 79.725 1.00 5.77 74 PRO B N 1
ATOM 4961 C CA . PRO B 1 78 ? -2.858 -20.817 79.492 1.00 8.05 74 PRO B CA 1
ATOM 4962 C C . PRO B 1 78 ? -2.879 -19.953 80.738 1.00 5.37 74 PRO B C 1
ATOM 4963 O O . PRO B 1 78 ? -3.845 -19.988 81.500 1.00 5.77 74 PRO B O 1
ATOM 4967 N N . ARG B 1 79 ? -1.835 -19.158 80.937 1.00 5.00 75 ARG B N 1
ATOM 4968 C CA . ARG B 1 79 ? -1.830 -18.191 82.028 1.00 9.13 75 ARG B CA 1
ATOM 4969 C C . ARG B 1 79 ? -3.063 -17.313 81.971 1.00 8.21 75 ARG B C 1
ATOM 4970 O O . ARG B 1 79 ? -3.484 -16.892 80.890 1.00 10.83 75 ARG B O 1
ATOM 4978 N N . GLY B 1 80 ? -3.640 -17.031 83.134 1.00 8.97 76 GLY B N 1
ATOM 4979 C CA . GLY B 1 80 ? -4.805 -16.169 83.198 1.00 10.73 76 GLY B CA 1
ATOM 4980 C C . GLY B 1 80 ? -6.146 -16.885 83.188 1.00 11.64 76 GLY B C 1
ATOM 4981 O O . GLY B 1 80 ? -7.175 -16.270 83.469 1.00 14.73 76 GLY B O 1
ATOM 4982 N N . VAL B 1 81 ? -6.151 -18.169 82.839 1.00 7.61 77 VAL B N 1
ATOM 4983 C CA . VAL B 1 81 ? -7.369 -18.968 82.899 1.00 8.10 77 VAL B CA 1
ATOM 4984 C C . VAL B 1 81 ? -7.403 -19.735 84.217 1.00 8.29 77 VAL B C 1
ATOM 4985 O O . VAL B 1 81 ? -6.602 -20.636 84.430 1.00 7.90 77 VAL B O 1
ATOM 4989 N N . GLU B 1 82 ? -8.316 -19.375 85.116 1.00 6.19 78 GLU B N 1
ATOM 4990 C CA . GLU B 1 82 ? -8.480 -20.164 86.339 1.00 7.52 78 GLU B CA 1
ATOM 4991 C C . GLU B 1 82 ? -9.094 -21.517 86.021 1.00 7.00 78 GLU B C 1
ATOM 4992 O O . GLU B 1 82 ? -9.870 -21.646 85.090 1.00 7.46 78 GLU B O 1
ATOM 4998 N N . THR B 1 83 ? -8.719 -22.524 86.797 1.00 6.44 79 THR B N 1
ATOM 4999 C CA . THR B 1 83 ? -9.264 -23.871 86.647 1.00 4.33 79 THR B CA 1
ATOM 5000 C C . THR B 1 83 ? -9.811 -24.379 87.966 1.00 4.78 79 THR B C 1
ATOM 5001 O O . THR B 1 83 ? -9.333 -24.025 89.059 1.00 5.98 79 THR B O 1
ATOM 5005 N N . VAL B 1 84 ? -10.833 -25.217 87.841 1.00 6.24 80 VAL B N 1
ATOM 5006 C CA . VAL B 1 84 ? -11.345 -25.993 88.954 1.00 5.71 80 VAL B CA 1
ATOM 5007 C C . VAL B 1 84 ? -11.285 -27.460 88.559 1.00 5.67 80 VAL B C 1
ATOM 5008 O O . VAL B 1 84 ? -11.796 -27.856 87.502 1.00 6.35 80 VAL B O 1
ATOM 5012 N N . VAL B 1 85 ? -10.612 -28.265 89.375 1.00 5.83 81 VAL B N 1
ATOM 5013 C CA . VAL B 1 85 ? -10.534 -29.688 89.118 1.00 4.37 81 VAL B CA 1
ATOM 5014 C C . VAL B 1 85 ? -11.215 -30.430 90.257 1.00 5.04 81 VAL B C 1
ATOM 5015 O O . VAL B 1 85 ? -10.862 -30.271 91.437 1.00 5.48 81 VAL B O 1
ATOM 5019 N N . ARG B 1 86 ? -12.241 -31.192 89.891 1.00 6.26 82 ARG B N 1
ATOM 5020 C CA . ARG B 1 86 ? -12.927 -32.080 90.818 1.00 5.83 82 ARG B CA 1
ATOM 5021 C C . ARG B 1 86 ? -12.212 -33.438 90.817 1.00 5.90 82 ARG B C 1
ATOM 5022 O O . ARG B 1 86 ? -12.316 -34.221 89.853 1.00 6.25 82 ARG B O 1
ATOM 5030 N N . PHE B 1 87 ? -11.441 -33.694 91.871 1.00 5.51 83 PHE B N 1
ATOM 5031 C CA . PHE B 1 87 ? -10.712 -34.957 91.997 1.00 6.15 83 PHE B CA 1
ATOM 5032 C C . PHE B 1 87 ? -11.579 -35.926 92.776 1.00 5.45 83 PHE B C 1
ATOM 5033 O O . PHE B 1 87 ? -11.803 -35.754 93.982 1.00 5.41 83 PHE B O 1
ATOM 5041 N N . ILE B 1 88 ? -12.060 -36.937 92.062 1.00 5.44 84 ILE B N 1
ATOM 5042 C CA . ILE B 1 88 ? -13.078 -37.854 92.550 1.00 5.25 84 ILE B CA 1
ATOM 5043 C C . ILE B 1 88 ? -12.431 -39.147 93.006 1.00 6.15 84 ILE B C 1
ATOM 5044 O O . ILE B 1 88 ? -11.794 -39.820 92.207 1.00 6.19 84 ILE B O 1
ATOM 5049 N N . ASN B 1 89 ? -12.585 -39.503 94.278 1.00 5.77 85 ASN B N 1
ATOM 5050 C CA . ASN B 1 89 ? -11.963 -40.723 94.755 1.00 5.37 85 ASN B CA 1
ATOM 5051 C C . ASN B 1 89 ? -12.917 -41.893 94.568 1.00 6.47 85 ASN B C 1
ATOM 5052 O O . ASN B 1 89 ? -13.915 -42.036 95.281 1.00 5.17 85 ASN B O 1
ATOM 5057 N N . ASN B 1 90 ? -12.614 -42.702 93.570 1.00 5.90 86 ASN B N 1
ATOM 5058 C CA . ASN B 1 90 ? -13.346 -43.939 93.318 1.00 6.85 86 ASN B CA 1
ATOM 5059 C C . ASN B 1 90 ? -12.367 -45.101 93.465 1.00 6.44 86 ASN B C 1
ATOM 5060 O O . ASN B 1 90 ? -12.379 -46.061 92.693 1.00 6.79 86 ASN B O 1
ATOM 5065 N N . ALA B 1 91 ? -11.512 -44.988 94.475 1.00 6.55 87 ALA B N 1
ATOM 5066 C CA . ALA B 1 91 ? -10.468 -45.970 94.726 1.00 6.88 87 ALA B CA 1
ATOM 5067 C C . ALA B 1 91 ? -10.574 -46.530 96.144 1.00 5.46 87 ALA B C 1
ATOM 5068 O O . ALA B 1 91 ? -11.668 -46.614 96.694 1.00 8.55 87 ALA B O 1
ATOM 5070 N N . GLU B 1 92 ? -9.452 -46.932 96.729 1.00 7.14 88 GLU B N 1
ATOM 5071 C CA . GLU B 1 92 ? -9.530 -47.801 97.909 1.00 9.46 88 GLU B CA 1
ATOM 5072 C C . GLU B 1 92 ? -8.860 -47.231 99.164 1.00 9.81 88 GLU B C 1
ATOM 5073 O O . GLU B 1 92 ? -9.004 -47.785 100.259 1.00 10.95 88 GLU B O 1
ATOM 5079 N N . ALA B 1 93 ? -8.189 -46.093 99.002 1.00 8.52 89 ALA B N 1
ATOM 5080 C CA . ALA B 1 93 ? -7.502 -45.398 100.091 1.00 7.83 89 ALA B CA 1
ATOM 5081 C C . ALA B 1 93 ? -7.649 -43.898 99.867 1.00 5.83 89 ALA B C 1
ATOM 5082 O O . ALA B 1 93 ? -7.906 -43.481 98.748 1.00 7.34 89 ALA B O 1
ATOM 5084 N N . PRO B 1 94 ? -7.516 -43.095 100.929 1.00 6.64 90 PRO B N 1
ATOM 5085 C CA . PRO B 1 94 ? -7.635 -41.636 100.789 1.00 7.67 90 PRO B CA 1
ATOM 5086 C C . PRO B 1 94 ? -6.570 -41.040 99.873 1.00 8.07 90 PRO B C 1
ATOM 5087 O O . PRO B 1 94 ? -5.527 -41.646 99.607 1.00 7.59 90 PRO B O 1
ATOM 5091 N N . ASN B 1 95 ? -6.868 -39.844 99.382 1.00 6.18 91 ASN B N 1
ATOM 5092 C CA . ASN B 1 95 ? -5.937 -39.069 98.576 1.00 5.01 91 ASN B CA 1
ATOM 5093 C C . ASN B 1 95 ? -5.927 -37.611 99.021 1.00 5.82 91 ASN B C 1
ATOM 5094 O O . ASN B 1 95 ? -6.829 -37.161 99.729 1.00 5.53 91 ASN B O 1
ATOM 5099 N N . SER B 1 96 ? -4.895 -36.887 98.604 1.00 5.92 92 SER B N 1
ATOM 5100 C CA . SER B 1 96 ? -4.815 -35.453 98.805 1.00 4.08 92 SER B CA 1
ATOM 5101 C C . SER B 1 96 ? -4.001 -34.950 97.638 1.00 4.01 92 SER B C 1
ATOM 5102 O O . SER B 1 96 ? -2.858 -35.361 97.503 1.00 5.39 92 SER B O 1
ATOM 5105 N N . VAL B 1 97 ? -4.568 -34.094 96.789 1.00 4.19 93 VAL B N 1
ATOM 5106 C CA . VAL B 1 97 ? -3.834 -33.687 95.586 1.00 5.32 93 VAL B CA 1
ATOM 5107 C C . VAL B 1 97 ? -3.063 -32.392 95.771 1.00 5.98 93 VAL B C 1
ATOM 5108 O O . VAL B 1 97 ? -3.613 -31.396 96.225 1.00 4.64 93 VAL B O 1
ATOM 5112 N N . HIS B 1 98 ? -1.789 -32.427 95.401 1.00 5.30 94 HIS B N 1
ATOM 5113 C CA . HIS B 1 98 ? -0.933 -31.238 95.413 1.00 6.15 94 HIS B CA 1
ATOM 5114 C C . HIS B 1 98 ? -0.577 -30.889 93.991 1.00 7.13 94 HIS B C 1
ATOM 5115 O O . HIS B 1 98 ? 0.011 -31.720 93.295 1.00 4.67 94 HIS B O 1
ATOM 5122 N N . LEU B 1 99 ? -0.925 -29.673 93.566 1.00 6.45 95 LEU B N 1
ATOM 5123 C CA . LEU B 1 99 ? -0.444 -29.149 92.298 1.00 4.04 95 LEU B CA 1
ATOM 5124 C C . LEU B 1 99 ? 0.910 -28.481 92.560 1.00 4.43 95 LEU B C 1
ATOM 5125 O O . LEU B 1 99 ? 1.004 -27.313 92.979 1.00 4.91 95 LEU B O 1
ATOM 5130 N N . HIS B 1 100 ? 1.957 -29.267 92.333 1.00 5.19 96 HIS B N 1
ATOM 5131 C CA . HIS B 1 100 ? 3.321 -28.862 92.602 1.00 4.66 96 HIS B CA 1
ATOM 5132 C C . HIS B 1 100 ? 3.793 -27.824 91.569 1.00 6.35 96 HIS B C 1
ATOM 5133 O O . HIS B 1 100 ? 3.849 -28.092 90.354 1.00 5.99 96 HIS B O 1
ATOM 5140 N N . GLY B 1 101 ? 4.159 -26.646 92.074 1.00 6.03 97 GLY B N 1
ATOM 5141 C CA . GLY B 1 101 ? 4.556 -25.521 91.244 1.00 6.23 97 GLY B CA 1
ATOM 5142 C C . GLY B 1 101 ? 3.544 -24.386 91.196 1.00 3.40 97 GLY B C 1
ATOM 5143 O O . GLY B 1 101 ? 3.761 -23.391 90.489 1.00 6.15 97 GLY B O 1
ATOM 5144 N N . SER B 1 102 ? 2.426 -24.530 91.922 1.00 4.43 98 SER B N 1
ATOM 5145 C CA . SER B 1 102 ? 1.336 -23.551 91.892 1.00 5.15 98 SER B CA 1
ATOM 5146 C C . SER B 1 102 ? 1.170 -22.899 93.248 1.00 4.86 98 SER B C 1
ATOM 5147 O O . SER B 1 102 ? 1.147 -23.617 94.278 1.00 5.69 98 SER B O 1
ATOM 5150 N N . PHE B 1 103 ? 1.037 -21.564 93.266 1.00 4.40 99 PHE B N 1
ATOM 5151 C CA . PHE B 1 103 ? 0.842 -20.851 94.527 1.00 5.40 99 PHE B CA 1
ATOM 5152 C C . PHE B 1 103 ? -0.649 -20.852 94.925 1.00 4.42 99 PHE B C 1
ATOM 5153 O O . PHE B 1 103 ? -1.276 -19.811 95.169 1.00 5.72 99 PHE B O 1
ATOM 5161 N N . SER B 1 104 ? -1.201 -22.055 95.011 1.00 5.47 100 SER B N 1
ATOM 5162 C CA . SER B 1 104 ? -2.581 -22.271 95.406 1.00 4.72 100 SER B CA 1
ATOM 5163 C C . SER B 1 104 ? -2.820 -21.842 96.836 1.00 6.20 100 SER B C 1
ATOM 5164 O O . SER B 1 104 ? -1.897 -21.822 97.654 1.00 5.39 100 SER B O 1
ATOM 5167 N N . ARG B 1 105 ? -4.066 -21.523 97.155 1.00 5.30 101 ARG B N 1
ATOM 5168 C CA . ARG B 1 105 ? -4.390 -21.279 98.546 1.00 4.80 101 ARG B CA 1
ATOM 5169 C C . ARG B 1 105 ? -4.181 -22.550 99.368 1.00 5.61 101 ARG B C 1
ATOM 5170 O O . ARG B 1 105 ? -4.187 -23.669 98.827 1.00 4.34 101 ARG B O 1
ATOM 5178 N N . ALA B 1 106 ? -4.031 -22.368 100.677 1.00 3.73 102 ALA B N 1
ATOM 5179 C CA . ALA B 1 106 ? -3.696 -23.475 101.567 1.00 3.52 102 ALA B CA 1
ATOM 5180 C C . ALA B 1 106 ? -4.664 -24.658 101.451 1.00 5.09 102 ALA B C 1
ATOM 5181 O O . ALA B 1 106 ? -4.226 -25.806 101.465 1.00 6.63 102 ALA B O 1
ATOM 5183 N N . ALA B 1 107 ? -5.963 -24.385 101.314 1.00 5.15 103 ALA B N 1
ATOM 5184 C CA . ALA B 1 107 ? -6.973 -25.446 101.244 1.00 5.43 103 ALA B CA 1
ATOM 5185 C C . ALA B 1 107 ? -7.073 -26.064 99.856 1.00 5.24 103 ALA B C 1
ATOM 5186 O O . ALA B 1 107 ? -7.865 -26.979 99.633 1.00 7.87 103 ALA B O 1
ATOM 5188 N N . PHE B 1 108 ? -6.284 -25.568 98.912 1.00 5.09 104 PHE B N 1
ATOM 5189 C CA . PHE B 1 108 ? -6.283 -26.128 97.563 1.00 6.16 104 PHE B CA 1
ATOM 5190 C C . PHE B 1 108 ? -4.889 -26.611 97.200 1.00 7.47 104 PHE B C 1
ATOM 5191 O O . PHE B 1 108 ? -4.574 -26.798 96.017 1.00 7.66 104 PHE B O 1
ATOM 5199 N N . ASP B 1 109 ? -4.053 -26.816 98.219 1.00 6.38 105 ASP B N 1
ATOM 5200 C CA . ASP B 1 109 ? -2.628 -27.048 97.974 1.00 4.85 105 ASP B CA 1
ATOM 5201 C C . ASP B 1 109 ? -2.177 -28.486 98.230 1.00 6.79 105 ASP B C 1
ATOM 5202 O O . ASP B 1 109 ? -1.031 -28.831 97.969 1.00 10.75 105 ASP B O 1
ATOM 5207 N N . GLY B 1 110 ? -3.061 -29.323 98.752 1.00 6.78 106 GLY B N 1
ATOM 5208 C CA . GLY B 1 110 ? -2.698 -30.705 99.023 1.00 6.79 106 GLY B CA 1
ATOM 5209 C C . GLY B 1 110 ? -2.114 -30.932 100.405 1.00 6.50 106 GLY B C 1
ATOM 5210 O O . GLY B 1 110 ? -1.301 -31.834 100.586 1.00 7.36 106 GLY B O 1
ATOM 5211 N N . TRP B 1 111 ? -2.537 -30.130 101.381 1.00 5.56 107 TRP B N 1
ATOM 5212 C CA . TRP B 1 111 ? -2.142 -30.329 102.782 1.00 6.79 107 TRP B CA 1
ATOM 5213 C C . TRP B 1 111 ? -2.320 -31.787 103.182 1.00 4.62 107 TRP B C 1
ATOM 5214 O O . TRP B 1 111 ? -3.328 -32.401 102.840 1.00 5.89 107 TRP B O 1
ATOM 5225 N N . ALA B 1 112 ? -1.324 -32.376 103.843 1.00 6.77 108 ALA B N 1
ATOM 5226 C CA . ALA B 1 112 ? -1.279 -33.834 103.967 1.00 7.22 108 ALA B CA 1
ATOM 5227 C C . ALA B 1 112 ? -2.477 -34.407 104.733 1.00 7.06 108 ALA B C 1
ATOM 5228 O O . ALA B 1 112 ? -2.923 -35.519 104.450 1.00 6.85 108 ALA B O 1
ATOM 5230 N N . GLU B 1 113 ? -3.009 -33.660 105.688 1.00 6.17 109 GLU B N 1
ATOM 5231 C CA . GLU B 1 113 ? -4.195 -34.111 106.411 1.00 5.82 109 GLU B CA 1
ATOM 5232 C C . GLU B 1 113 ? -5.508 -33.768 105.698 1.00 7.18 109 GLU B C 1
ATOM 5233 O O . GLU B 1 113 ? -6.573 -34.194 106.127 1.00 7.47 109 GLU B O 1
ATOM 5239 N N . ASP B 1 114 ? -5.426 -32.973 104.636 1.00 5.92 110 ASP B N 1
ATOM 5240 C CA . ASP B 1 114 ? -6.626 -32.509 103.939 1.00 6.46 110 ASP B CA 1
ATOM 5241 C C . ASP B 1 114 ? -7.033 -33.573 102.923 1.00 6.00 110 ASP B C 1
ATOM 5242 O O . ASP B 1 114 ? -6.933 -33.375 101.716 1.00 8.51 110 ASP B O 1
ATOM 5247 N N . ILE B 1 115 ? -7.490 -34.716 103.430 1.00 6.71 111 ILE B N 1
ATOM 5248 C CA . ILE B 1 115 ? -7.700 -35.886 102.583 1.00 6.70 111 ILE B CA 1
ATOM 5249 C C . ILE B 1 115 ? -9.123 -35.999 102.054 1.00 6.56 111 ILE B C 1
ATOM 5250 O O . ILE B 1 115 ? -10.056 -35.419 102.610 1.00 5.98 111 ILE B O 1
ATOM 5255 N N . THR B 1 116 ? -9.259 -36.753 100.961 1.00 6.85 112 THR B N 1
ATOM 5256 C CA . THR B 1 116 ? -10.547 -37.130 100.393 1.00 5.62 112 THR B CA 1
ATOM 5257 C C . THR B 1 116 ? -10.665 -38.636 100.578 1.00 4.28 112 THR B C 1
ATOM 5258 O O . THR B 1 116 ? -9.791 -39.377 100.137 1.00 6.13 112 THR B O 1
ATOM 5262 N N . GLU B 1 117 ? -11.736 -39.087 101.218 1.00 5.15 113 GLU B N 1
ATOM 5263 C CA . GLU B 1 117 ? -12.002 -40.527 101.368 1.00 6.73 113 GLU B CA 1
ATOM 5264 C C . GLU B 1 117 ? -12.581 -41.134 100.102 1.00 6.63 113 GLU B C 1
ATOM 5265 O O . GLU B 1 117 ? -13.256 -40.450 99.339 1.00 7.77 113 GLU B O 1
ATOM 5271 N N . PRO B 1 118 ? -12.339 -42.430 99.881 1.00 7.16 114 PRO B N 1
ATOM 5272 C CA . PRO B 1 118 ? -13.085 -43.130 98.833 1.00 6.44 114 PRO B CA 1
ATOM 5273 C C . PRO B 1 118 ? -14.578 -42.897 98.987 1.00 8.07 114 PRO B C 1
ATOM 5274 O O . PRO B 1 118 ? -15.121 -43.042 100.098 1.00 7.47 114 PRO B O 1
ATOM 5278 N N . GLY B 1 119 ? -15.229 -42.513 97.893 1.00 5.91 115 GLY B N 1
ATOM 5279 C CA . GLY B 1 119 ? -16.649 -42.191 97.925 1.00 5.90 115 GLY B CA 1
ATOM 5280 C C . GLY B 1 119 ? -16.905 -40.701 98.099 1.00 6.66 115 GLY B C 1
ATOM 5281 O O . GLY B 1 119 ? -18.061 -40.267 98.180 1.00 6.95 115 GLY B O 1
ATOM 5282 N N . SER B 1 120 ? -15.821 -39.920 98.122 1.00 5.48 116 SER B N 1
ATOM 5283 C CA . SER B 1 120 ? -15.887 -38.461 98.178 1.00 5.47 116 SER B CA 1
ATOM 5284 C C . SER B 1 120 ? -15.047 -37.853 97.064 1.00 7.08 116 SER B C 1
ATOM 5285 O O . SER B 1 120 ? -14.243 -38.545 96.442 1.00 5.40 116 SER B O 1
ATOM 5288 N N . PHE B 1 121 ? -15.256 -36.558 96.820 1.00 5.56 117 PHE B N 1
ATOM 5289 C CA . PHE B 1 121 ? -14.451 -35.773 95.884 1.00 4.81 117 PHE B CA 1
ATOM 5290 C C . PHE B 1 121 ? -14.067 -34.462 96.545 1.00 5.04 117 PHE B C 1
ATOM 5291 O O . PHE B 1 121 ? -14.689 -34.062 97.512 1.00 5.98 117 PHE B O 1
ATOM 5299 N N . LYS B 1 122 ? -13.064 -33.783 96.004 1.00 5.90 118 LYS B N 1
ATOM 5300 C CA . LYS B 1 122 ? -12.758 -32.418 96.417 1.00 6.12 118 LYS B CA 1
ATOM 5301 C C . LYS B 1 122 ? -12.518 -31.555 95.177 1.00 5.82 118 LYS B C 1
ATOM 5302 O O . LYS B 1 122 ? -11.836 -31.970 94.226 1.00 5.09 118 LYS B O 1
ATOM 5308 N N . ASP B 1 123 ? -13.108 -30.364 95.195 1.00 4.68 119 ASP B N 1
ATOM 5309 C CA . ASP B 1 123 ? -12.897 -29.345 94.171 1.00 4.90 119 ASP B CA 1
ATOM 5310 C C . ASP B 1 123 ? -11.694 -28.472 94.510 1.00 5.55 119 ASP B C 1
ATOM 5311 O O . ASP B 1 123 ? -11.659 -27.783 95.547 1.00 5.39 119 ASP B O 1
ATOM 5316 N N . TYR B 1 124 ? -10.702 -28.502 93.628 1.00 4.05 120 TYR B N 1
ATOM 5317 C CA . TYR B 1 124 ? -9.508 -27.695 93.763 1.00 3.85 120 TYR B CA 1
ATOM 5318 C C . TYR B 1 124 ? -9.570 -26.500 92.803 1.00 5.52 120 TYR B C 1
ATOM 5319 O O . TYR B 1 124 ? -9.775 -26.666 91.599 1.00 7.67 120 TYR B O 1
ATOM 5328 N N . TYR B 1 125 ? -9.401 -25.304 93.346 1.00 4.69 121 TYR B N 1
ATOM 5329 C CA . TYR B 1 125 ? -9.497 -24.058 92.587 1.00 4.27 121 TYR B CA 1
ATOM 5330 C C . TYR B 1 125 ? -8.075 -23.524 92.381 1.00 4.58 121 TYR B C 1
ATOM 5331 O O . TYR B 1 125 ? -7.419 -23.152 93.353 1.00 7.04 121 TYR B O 1
ATOM 5340 N N . TYR B 1 126 ? -7.599 -23.502 91.133 1.00 4.19 122 TYR B N 1
ATOM 5341 C CA . TYR B 1 126 ? -6.210 -23.116 90.828 1.00 3.68 122 TYR B CA 1
ATOM 5342 C C . TYR B 1 126 ? -6.113 -21.765 90.120 1.00 5.92 122 TYR B C 1
ATOM 5343 O O . TYR B 1 126 ? -6.972 -21.436 89.294 1.00 6.71 122 TYR B O 1
ATOM 5352 N N . PRO B 1 127 ? -5.070 -20.978 90.435 1.00 4.88 123 PRO B N 1
ATOM 5353 C CA . PRO B 1 127 ? -4.977 -19.594 89.933 1.00 6.99 123 PRO B CA 1
ATOM 5354 C C . PRO B 1 127 ? -4.410 -19.457 88.524 1.00 5.96 123 PRO B C 1
ATOM 5355 O O . PRO B 1 127 ? -4.855 -18.581 87.761 1.00 5.79 123 PRO B O 1
ATOM 5359 N N . ASN B 1 128 ? -3.427 -20.293 88.197 1.00 6.11 124 ASN B N 1
ATOM 5360 C CA . ASN B 1 128 ? -2.748 -20.276 86.900 1.00 6.37 124 ASN B CA 1
ATOM 5361 C C . ASN B 1 128 ? -2.281 -18.889 86.459 1.00 5.98 124 ASN B C 1
ATOM 5362 O O . ASN B 1 128 ? -2.471 -18.487 85.302 1.00 6.86 124 ASN B O 1
ATOM 5367 N N . ARG B 1 129 ? -1.631 -18.172 87.381 1.00 4.76 125 ARG B N 1
ATOM 5368 C CA . ARG B 1 129 ? -1.172 -16.809 87.112 1.00 4.24 125 ARG B CA 1
ATOM 5369 C C . ARG B 1 129 ? 0.351 -16.727 87.008 1.00 5.23 125 ARG B C 1
ATOM 5370 O O . ARG B 1 129 ? 0.886 -15.753 86.482 1.00 6.63 125 ARG B O 1
ATOM 5378 N N . GLN B 1 130 ? 1.037 -17.731 87.542 1.00 4.23 126 GLN B N 1
ATOM 5379 C CA . GLN B 1 130 ? 2.498 -17.731 87.565 1.00 4.87 126 GLN B CA 1
ATOM 5380 C C . GLN B 1 130 ? 3.129 -17.893 86.182 1.00 4.58 126 GLN B C 1
ATOM 5381 O O . GLN B 1 130 ? 2.438 -18.144 85.193 1.00 5.73 126 GLN B O 1
ATOM 5387 N N . SER B 1 131 ? 4.442 -17.692 86.115 1.00 5.03 127 SER B N 1
ATOM 5388 C CA . SER B 1 131 ? 5.146 -17.864 84.857 1.00 3.97 127 SER B CA 1
ATOM 5389 C C . SER B 1 131 ? 4.910 -19.252 84.264 1.00 6.75 127 SER B C 1
ATOM 5390 O O . SER B 1 131 ? 4.733 -20.240 85.000 1.00 6.68 127 SER B O 1
ATOM 5393 N N . ALA B 1 132 ? 4.916 -19.320 82.935 1.00 4.50 128 ALA B N 1
ATOM 5394 C CA . ALA B 1 132 ? 4.847 -20.601 82.248 1.00 5.30 128 ALA B CA 1
ATOM 5395 C C . ALA B 1 132 ? 5.883 -21.551 82.835 1.00 5.89 128 ALA B C 1
ATOM 5396 O O . ALA B 1 132 ? 7.038 -21.154 83.064 1.00 5.75 128 ALA B O 1
ATOM 5398 N N . ARG B 1 133 ? 5.476 -22.796 83.074 1.00 3.61 129 ARG B N 1
ATOM 5399 C CA . ARG B 1 133 ? 6.330 -23.755 83.750 1.00 5.44 129 ARG B CA 1
ATOM 5400 C C . ARG B 1 133 ? 5.705 -25.130 83.618 1.00 3.89 129 ARG B C 1
ATOM 5401 O O . ARG B 1 133 ? 4.525 -25.250 83.280 1.00 5.63 129 ARG B O 1
ATOM 5409 N N . THR B 1 134 ? 6.495 -26.164 83.875 1.00 4.11 130 THR B N 1
ATOM 5410 C CA . THR B 1 134 ? 5.981 -27.524 83.917 1.00 3.29 130 THR B CA 1
ATOM 5411 C C . THR B 1 134 ? 5.654 -27.842 85.365 1.00 5.29 130 THR B C 1
ATOM 5412 O O . THR B 1 134 ? 6.550 -28.041 86.174 1.00 6.65 130 THR B O 1
ATOM 5416 N N . LEU B 1 135 ? 4.369 -27.812 85.711 1.00 3.33 131 LEU B N 1
ATOM 5417 C CA . LEU B 1 135 ? 3.926 -28.243 87.027 1.00 4.77 131 LEU B CA 1
ATOM 5418 C C . LEU B 1 135 ? 3.665 -29.737 86.975 1.00 4.99 131 LEU B C 1
ATOM 5419 O O . LEU B 1 135 ? 3.662 -30.335 85.894 1.00 6.07 131 LEU B O 1
ATOM 5424 N N . TRP B 1 136 ? 3.433 -30.335 88.136 1.00 5.47 132 TRP B N 1
ATOM 5425 C CA . TRP B 1 136 ? 2.912 -31.687 88.155 1.00 4.64 132 TRP B CA 1
ATOM 5426 C C . TRP B 1 136 ? 1.956 -31.845 89.341 1.00 3.17 132 TRP B C 1
ATOM 5427 O O . TRP B 1 136 ? 2.102 -31.180 90.365 1.00 5.80 132 TRP B O 1
ATOM 5438 N N . TYR B 1 137 ? 0.933 -32.680 89.175 1.00 4.14 133 TYR B N 1
ATOM 5439 C CA . TYR B 1 137 ? -0.042 -32.900 90.242 1.00 3.52 133 TYR B CA 1
ATOM 5440 C C . TYR B 1 137 ? 0.128 -34.327 90.742 1.00 3.82 133 TYR B C 1
ATOM 5441 O O . TYR B 1 137 ? 0.340 -35.251 89.952 1.00 3.85 133 TYR B O 1
ATOM 5450 N N . HIS B 1 138 ? 0.123 -34.495 92.057 1.00 4.87 134 HIS B N 1
ATOM 5451 C CA . HIS B 1 138 ? 0.426 -35.801 92.630 1.00 4.19 134 HIS B CA 1
ATOM 5452 C C . HIS B 1 138 ? -0.117 -35.952 94.033 1.00 4.21 134 HIS B C 1
ATOM 5453 O O . HIS B 1 138 ? -0.522 -34.976 94.671 1.00 5.70 134 HIS B O 1
ATOM 5460 N N . ASP B 1 139 ? -0.152 -37.185 94.524 1.00 2.99 135 ASP B N 1
ATOM 5461 C CA . ASP B 1 139 ? -0.760 -37.387 95.824 1.00 4.19 135 ASP B CA 1
ATOM 5462 C C . ASP B 1 139 ? 0.139 -36.907 96.958 1.00 4.31 135 ASP B C 1
ATOM 5463 O O . ASP B 1 139 ? 1.375 -36.909 96.829 1.00 6.71 135 ASP B O 1
ATOM 5468 N N . HIS B 1 140 ? -0.488 -36.543 98.080 1.00 3.99 136 HIS B N 1
ATOM 5469 C CA . HIS B 1 140 ? 0.207 -35.934 99.220 1.00 6.04 136 HIS B CA 1
ATOM 5470 C C . HIS B 1 140 ? -0.426 -36.369 100.541 1.00 7.16 136 HIS B C 1
ATOM 5471 O O . HIS B 1 140 ? -0.192 -35.741 101.575 1.00 8.66 136 HIS B O 1
ATOM 5478 N N . ALA B 1 141 ? -1.209 -37.442 100.503 1.00 7.18 137 ALA B N 1
ATOM 5479 C CA . ALA B 1 141 ? -1.979 -37.857 101.675 1.00 6.63 137 ALA B CA 1
ATOM 5480 C C . ALA B 1 141 ? -1.056 -38.344 102.796 1.00 8.34 137 ALA B C 1
ATOM 5481 O O . ALA B 1 141 ? -0.118 -39.116 102.551 1.00 8.16 137 ALA B O 1
ATOM 5483 N N . MET B 1 142 ? -1.330 -37.903 104.023 1.00 8.49 138 MET B N 1
ATOM 5484 C CA . MET B 1 142 ? -0.401 -38.131 105.124 1.00 8.69 138 MET B CA 1
ATOM 5485 C C . MET B 1 142 ? -0.088 -39.608 105.332 1.00 9.72 138 MET B C 1
ATOM 5486 O O . MET B 1 142 ? -0.982 -40.450 105.433 1.00 9.91 138 MET B O 1
ATOM 5491 N N . HIS B 1 143 ? 1.213 -39.875 105.334 1.00 11.80 139 HIS B N 1
ATOM 5492 C CA . HIS B 1 143 ? 1.835 -41.160 105.630 1.00 11.81 139 HIS B CA 1
ATOM 5493 C C . HIS B 1 143 ? 1.565 -42.246 104.590 1.00 8.47 139 HIS B C 1
ATOM 5494 O O . HIS B 1 143 ? 2.069 -43.372 104.729 1.00 11.50 139 HIS B O 1
ATOM 5501 N N . ILE B 1 144 ? 0.805 -41.934 103.538 1.00 6.78 140 ILE B N 1
ATOM 5502 C CA . ILE B 1 144 ? 0.608 -42.901 102.467 1.00 6.10 140 ILE B CA 1
ATOM 5503 C C . ILE B 1 144 ? 0.953 -42.316 101.094 1.00 7.45 140 ILE B C 1
ATOM 5504 O O . ILE B 1 144 ? 0.548 -42.839 100.058 1.00 7.39 140 ILE B O 1
ATOM 5509 N N . THR B 1 145 ? 1.729 -41.238 101.108 1.00 5.79 141 THR B N 1
ATOM 5510 C CA . THR B 1 145 ? 2.134 -40.531 99.889 1.00 5.11 141 THR B CA 1
ATOM 5511 C C . THR B 1 145 ? 3.043 -41.379 98.995 1.00 6.02 141 THR B C 1
ATOM 5512 O O . THR B 1 145 ? 2.860 -41.431 97.770 1.00 7.83 141 THR B O 1
ATOM 5516 N N . ALA B 1 146 ? 4.026 -42.051 99.590 1.00 6.04 142 ALA B N 1
ATOM 5517 C CA . ALA B 1 146 ? 4.933 -42.848 98.785 1.00 6.57 142 ALA B CA 1
ATOM 5518 C C . ALA B 1 146 ? 4.181 -43.904 97.972 1.00 5.76 142 ALA B C 1
ATOM 5519 O O . ALA B 1 146 ? 4.393 -44.023 96.765 1.00 5.96 142 ALA B O 1
ATOM 5521 N N . GLU B 1 147 ? 3.282 -44.646 98.620 1.00 5.13 143 GLU B N 1
ATOM 5522 C CA . GLU B 1 147 ? 2.595 -45.730 97.942 1.00 5.73 143 GLU B CA 1
ATOM 5523 C C . GLU B 1 147 ? 1.555 -45.180 96.963 1.00 4.24 143 GLU B C 1
ATOM 5524 O O . GLU B 1 147 ? 1.384 -45.731 95.873 1.00 6.50 143 GLU B O 1
ATOM 5530 N N . ASN B 1 148 ? 0.864 -44.100 97.336 1.00 3.75 144 ASN B N 1
ATOM 5531 C CA . ASN B 1 148 ? -0.107 -43.524 96.414 1.00 7.09 144 ASN B CA 1
ATOM 5532 C C . ASN B 1 148 ? 0.562 -43.005 95.142 1.00 5.86 144 ASN B C 1
ATOM 5533 O O . ASN B 1 148 ? 0.041 -43.191 94.037 1.00 6.25 144 ASN B O 1
ATOM 5538 N N . ALA B 1 149 ? 1.709 -42.345 95.282 1.00 5.56 145 ALA B N 1
ATOM 5539 C CA . ALA B 1 149 ? 2.406 -41.875 94.090 1.00 5.33 145 ALA B CA 1
ATOM 5540 C C . ALA B 1 149 ? 2.978 -43.040 93.278 1.00 5.83 145 ALA B C 1
ATOM 5541 O O . ALA B 1 149 ? 2.787 -43.129 92.059 1.00 5.46 145 ALA B O 1
ATOM 5543 N N . TYR B 1 150 ? 3.677 -43.933 93.965 1.00 5.27 146 TYR B N 1
ATOM 5544 C CA . TYR B 1 150 ? 4.264 -45.129 93.358 1.00 5.05 146 TYR B CA 1
ATOM 5545 C C . TYR B 1 150 ? 3.274 -45.943 92.515 1.00 5.58 146 TYR B C 1
ATOM 5546 O O . TYR B 1 150 ? 3.590 -46.416 91.403 1.00 8.34 146 TYR B O 1
ATOM 5555 N N . ARG B 1 151 ? 2.075 -46.115 93.059 1.00 5.57 147 ARG B N 1
ATOM 5556 C CA . ARG B 1 151 ? 1.055 -46.908 92.389 1.00 7.81 147 ARG B CA 1
ATOM 5557 C C . ARG B 1 151 ? 0.346 -46.145 91.282 1.00 6.27 147 ARG B C 1
ATOM 5558 O O . ARG B 1 151 ? -0.510 -46.707 90.620 1.00 5.79 147 ARG B O 1
ATOM 5566 N N . GLY B 1 152 ? 0.694 -44.867 91.090 1.00 5.48 148 GLY B N 1
ATOM 5567 C CA . GLY B 1 152 ? 0.326 -44.171 89.880 1.00 5.63 148 GLY B CA 1
ATOM 5568 C C . GLY B 1 152 ? -0.261 -42.765 89.973 1.00 6.21 148 GLY B C 1
ATOM 5569 O O . GLY B 1 152 ? -0.570 -42.180 88.932 1.00 7.12 148 GLY B O 1
ATOM 5570 N N . GLN B 1 153 ? -0.421 -42.212 91.178 1.00 6.71 149 GLN B N 1
ATOM 5571 C CA . GLN B 1 153 ? -1.049 -40.889 91.293 1.00 6.61 149 GLN B CA 1
ATOM 5572 C C . GLN B 1 153 ? -0.065 -39.724 91.149 1.00 5.25 149 GLN B C 1
ATOM 5573 O O . GLN B 1 153 ? 0.304 -39.055 92.114 1.00 5.58 149 GLN B O 1
ATOM 5579 N N . ALA B 1 154 ? 0.312 -39.482 89.897 1.00 4.81 150 ALA B N 1
ATOM 5580 C CA . ALA B 1 154 ? 1.079 -38.312 89.470 1.00 4.89 150 ALA B CA 1
ATOM 5581 C C . ALA B 1 154 ? 0.837 -38.053 87.986 1.00 5.42 150 ALA B C 1
ATOM 5582 O O . ALA B 1 154 ? 0.712 -38.994 87.197 1.00 4.62 150 ALA B O 1
ATOM 5584 N N . GLY B 1 155 ? 0.788 -36.780 87.599 1.00 6.00 151 GLY B N 1
ATOM 5585 C CA . GLY B 1 155 ? 0.611 -36.406 86.200 1.00 4.78 151 GLY B CA 1
ATOM 5586 C C . GLY B 1 155 ? 1.166 -35.018 85.954 1.00 5.81 151 GLY B C 1
ATOM 5587 O O . GLY B 1 155 ? 1.498 -34.314 86.893 1.00 6.35 151 GLY B O 1
ATOM 5588 N N . LEU B 1 156 ? 1.286 -34.638 84.689 1.00 5.80 152 LEU B N 1
ATOM 5589 C CA . LEU B 1 156 ? 1.858 -33.349 84.315 1.00 3.90 152 LEU B CA 1
ATOM 5590 C C . LEU B 1 156 ? 0.800 -32.268 84.127 1.00 5.40 152 LEU B C 1
ATOM 5591 O O . LEU B 1 156 ? -0.343 -32.538 83.745 1.00 7.03 152 LEU B O 1
ATOM 5596 N N . TYR B 1 157 ? 1.194 -31.028 84.374 1.00 4.90 153 TYR B N 1
ATOM 5597 C CA . TYR B 1 157 ? 0.286 -29.901 84.226 1.00 5.33 153 TYR B CA 1
ATOM 5598 C C . TYR B 1 157 ? 1.108 -28.746 83.664 1.00 4.89 153 TYR B C 1
ATOM 5599 O O . TYR B 1 157 ? 1.904 -28.137 84.374 1.00 5.70 153 TYR B O 1
ATOM 5608 N N . MET B 1 158 ? 0.945 -28.482 82.373 1.00 5.36 154 MET B N 1
ATOM 5609 C CA . MET B 1 158 ? 1.722 -27.445 81.705 1.00 6.09 154 MET B CA 1
ATOM 5610 C C . MET B 1 158 ? 0.982 -26.129 81.700 1.00 4.25 154 MET B C 1
ATOM 5611 O O . MET B 1 158 ? -0.136 -26.044 81.179 1.00 7.42 154 MET B O 1
ATOM 5616 N N . LEU B 1 159 ? 1.602 -25.117 82.302 1.00 4.43 155 LEU B N 1
ATOM 5617 C CA . LEU B 1 159 ? 1.096 -23.753 82.316 1.00 5.25 155 LEU B CA 1
ATOM 5618 C C . LEU B 1 159 ? 1.779 -23.024 81.171 1.00 5.77 155 LEU B C 1
ATOM 5619 O O . LEU B 1 159 ? 3.011 -22.923 81.162 1.00 5.18 155 LEU B O 1
ATOM 5624 N N . THR B 1 160 ? 1.004 -22.538 80.208 1.00 5.67 156 THR B N 1
ATOM 5625 C CA . THR B 1 160 ? 1.606 -21.966 79.012 1.00 6.60 156 THR B CA 1
ATOM 5626 C C . THR B 1 160 ? 1.405 -20.452 78.934 1.00 6.93 156 THR B C 1
ATOM 5627 O O . THR B 1 160 ? 0.513 -19.898 79.566 1.00 9.17 156 THR B O 1
ATOM 5631 N N . ASP B 1 161 ? 2.253 -19.794 78.151 1.00 8.19 157 ASP B N 1
ATOM 5632 C CA . ASP B 1 161 ? 2.227 -18.341 77.994 1.00 9.01 157 ASP B CA 1
ATOM 5633 C C . ASP B 1 161 ? 2.433 -18.017 76.516 1.00 10.45 157 ASP B C 1
ATOM 5634 O O . ASP B 1 161 ? 3.474 -18.346 75.954 1.00 11.26 157 ASP B O 1
ATOM 5639 N N . PRO B 1 162 ? 1.449 -17.364 75.876 1.00 11.85 158 PRO B N 1
ATOM 5640 C CA . PRO B 1 162 ? 1.621 -17.073 74.447 1.00 13.68 158 PRO B CA 1
ATOM 5641 C C . PRO B 1 162 ? 2.826 -16.178 74.165 1.00 15.07 158 PRO B C 1
ATOM 5642 O O . PRO B 1 162 ? 3.385 -16.216 73.072 1.00 16.53 158 PRO B O 1
ATOM 5646 N N . ALA B 1 163 ? 3.231 -15.394 75.154 1.00 13.61 159 ALA B N 1
ATOM 5647 C CA . ALA B 1 163 ? 4.385 -14.528 74.993 1.00 15.09 159 ALA B CA 1
ATOM 5648 C C . ALA B 1 163 ? 5.660 -15.339 74.791 1.00 13.33 159 ALA B C 1
ATOM 5649 O O . ALA B 1 163 ? 6.645 -14.830 74.258 1.00 17.44 159 ALA B O 1
ATOM 5651 N N . GLU B 1 164 ? 5.659 -16.601 75.213 1.00 13.20 160 GLU B N 1
ATOM 5652 C CA . GLU B 1 164 ? 6.857 -17.402 75.031 1.00 14.04 160 GLU B CA 1
ATOM 5653 C C . GLU B 1 164 ? 6.852 -18.068 73.652 1.00 14.76 160 GLU B C 1
ATOM 5654 O O . GLU B 1 164 ? 7.848 -18.655 73.247 1.00 13.04 160 GLU B O 1
ATOM 5660 N N . ASP B 1 165 ? 5.750 -17.932 72.912 1.00 17.12 161 ASP B N 1
ATOM 5661 C CA . ASP B 1 165 ? 5.672 -18.498 71.564 1.00 16.71 161 ASP B CA 1
ATOM 5662 C C . ASP B 1 165 ? 6.737 -17.924 70.644 1.00 17.16 161 ASP B C 1
ATOM 5663 O O . ASP B 1 165 ? 7.340 -18.657 69.862 1.00 18.04 161 ASP B O 1
ATOM 5668 N N . ALA B 1 166 ? 6.974 -16.619 70.753 1.00 17.19 162 ALA B N 1
ATOM 5669 C CA . ALA B 1 166 ? 7.941 -15.923 69.908 1.00 18.48 162 ALA B CA 1
ATOM 5670 C C . ALA B 1 166 ? 9.359 -16.463 70.045 1.00 17.93 162 ALA B C 1
ATOM 5671 O O . ALA B 1 166 ? 10.219 -16.166 69.218 1.00 19.54 162 ALA B O 1
ATOM 5673 N N . LEU B 1 167 ? 9.618 -17.246 71.088 1.00 15.36 163 LEU B N 1
ATOM 5674 C CA . LEU B 1 167 ? 10.953 -17.796 71.264 1.00 14.14 163 LEU B CA 1
ATOM 5675 C C . LEU B 1 167 ? 11.241 -18.828 70.183 1.00 11.94 163 LEU B C 1
ATOM 5676 O O . LEU B 1 167 ? 12.398 -19.099 69.889 1.00 13.56 163 LEU B O 1
ATOM 5681 N N . ASN B 1 168 ? 10.184 -19.403 69.611 1.00 11.74 164 ASN B N 1
ATOM 5682 C CA . ASN B 1 168 ? 10.304 -20.379 68.524 1.00 12.21 164 ASN B CA 1
ATOM 5683 C C . ASN B 1 168 ? 11.101 -21.624 68.944 1.00 9.77 164 ASN B C 1
ATOM 5684 O O . ASN B 1 168 ? 11.895 -22.165 68.178 1.00 10.08 164 ASN B O 1
ATOM 5689 N N . LEU B 1 169 ? 10.858 -22.071 70.172 1.00 8.43 165 LEU B N 1
ATOM 5690 C CA . LEU B 1 169 ? 11.445 -23.299 70.700 1.00 9.64 165 LEU B CA 1
ATOM 5691 C C . LEU B 1 169 ? 10.786 -24.502 70.036 1.00 10.13 165 LEU B C 1
ATOM 5692 O O . LEU B 1 169 ? 9.679 -24.379 69.506 1.00 11.65 165 LEU B O 1
ATOM 5697 N N . PRO B 1 170 ? 11.451 -25.671 70.060 1.00 8.88 166 PRO B N 1
ATOM 5698 C CA . PRO B 1 170 ? 10.797 -26.871 69.520 1.00 8.92 166 PRO B CA 1
ATOM 5699 C C . PRO B 1 170 ? 9.419 -27.064 70.162 1.00 8.33 166 PRO B C 1
ATOM 5700 O O . PRO B 1 170 ? 9.290 -26.898 71.378 1.00 13.50 166 PRO B O 1
ATOM 5704 N N . SER B 1 171 ? 8.408 -27.375 69.358 1.00 11.44 167 SER B N 1
ATOM 5705 C CA . SER B 1 171 ? 7.031 -27.294 69.835 1.00 11.79 167 SER B CA 1
ATOM 5706 C C . SER B 1 171 ? 6.171 -28.485 69.428 1.00 11.89 167 SER B C 1
ATOM 5707 O O . SER B 1 171 ? 6.590 -29.337 68.638 1.00 13.60 167 SER B O 1
ATOM 5710 N N . GLY B 1 172 ? 4.956 -28.519 69.972 1.00 11.17 168 GLY B N 1
ATOM 5711 C CA . GLY B 1 172 ? 4.001 -29.564 69.666 1.00 11.94 168 GLY B CA 1
ATOM 5712 C C . GLY B 1 172 ? 4.083 -30.680 70.690 1.00 7.95 168 GLY B C 1
ATOM 5713 O O . GLY B 1 172 ? 5.025 -31.472 70.668 1.00 8.63 168 GLY B O 1
ATOM 5714 N N . TYR B 1 173 ? 3.107 -30.724 71.596 1.00 9.60 169 TYR B N 1
ATOM 5715 C CA . TYR B 1 173 ? 3.079 -31.750 72.634 1.00 8.92 169 TYR B CA 1
ATOM 5716 C C . TYR B 1 173 ? 3.006 -33.118 71.982 1.00 8.89 169 TYR B C 1
ATOM 5717 O O . TYR B 1 173 ? 2.107 -33.380 71.194 1.00 10.82 169 TYR B O 1
ATOM 5726 N N . GLY B 1 174 ? 3.962 -33.984 72.300 1.00 8.11 170 GLY B N 1
ATOM 5727 C CA . GLY B 1 174 ? 4.014 -35.305 71.700 1.00 9.02 170 GLY B CA 1
ATOM 5728 C C . GLY B 1 174 ? 4.673 -35.324 70.328 1.00 10.16 170 GLY B C 1
ATOM 5729 O O . GLY B 1 174 ? 4.892 -36.392 69.753 1.00 15.03 170 GLY B O 1
ATOM 5730 N N . GLU B 1 175 ? 4.973 -34.146 69.786 1.00 11.50 171 GLU B N 1
ATOM 5731 C CA . GLU B 1 175 ? 5.648 -34.053 68.493 1.00 12.48 171 GLU B CA 1
ATOM 5732 C C . GLU B 1 175 ? 7.129 -33.736 68.711 1.00 10.95 171 GLU B C 1
ATOM 5733 O O . GLU B 1 175 ? 7.963 -34.637 68.662 1.00 13.30 171 GLU B O 1
ATOM 5739 N N . PHE B 1 176 ? 7.442 -32.471 68.988 1.00 9.81 172 PHE B N 1
ATOM 5740 C CA . PHE B 1 176 ? 8.822 -32.096 69.304 1.00 8.45 172 PHE B CA 1
ATOM 5741 C C . PHE B 1 176 ? 8.954 -31.520 70.708 1.00 5.98 172 PHE B C 1
ATOM 5742 O O . PHE B 1 176 ? 10.011 -31.069 71.106 1.00 9.75 172 PHE B O 1
ATOM 5750 N N . ASP B 1 177 ? 7.857 -31.551 71.458 1.00 8.56 173 ASP B N 1
ATOM 5751 C CA . ASP B 1 177 ? 7.834 -31.160 72.866 1.00 7.95 173 ASP B CA 1
ATOM 5752 C C . ASP B 1 177 ? 7.367 -32.394 73.643 1.00 8.27 173 ASP B C 1
ATOM 5753 O O . ASP B 1 177 ? 6.177 -32.724 73.644 1.00 7.96 173 ASP B O 1
ATOM 5758 N N . ILE B 1 178 ? 8.314 -33.087 74.274 1.00 7.46 174 ILE B N 1
ATOM 5759 C CA . ILE B 1 178 ? 8.091 -34.440 74.778 1.00 6.96 174 ILE B CA 1
ATOM 5760 C C . ILE B 1 178 ? 8.192 -34.518 76.301 1.00 6.91 174 ILE B C 1
ATOM 5761 O O . ILE B 1 178 ? 9.226 -34.164 76.867 1.00 7.29 174 ILE B O 1
ATOM 5766 N N . PRO B 1 179 ? 7.132 -34.995 76.975 1.00 5.76 175 PRO B N 1
ATOM 5767 C CA . PRO B 1 179 ? 7.236 -35.211 78.422 1.00 6.13 175 PRO B CA 1
ATOM 5768 C C . PRO B 1 179 ? 8.110 -36.420 78.738 1.00 6.75 175 PRO B C 1
ATOM 5769 O O . PRO B 1 179 ? 8.049 -37.436 78.043 1.00 7.75 175 PRO B O 1
ATOM 5773 N N . MET B 1 180 ? 8.917 -36.289 79.787 1.00 6.15 176 MET B N 1
ATOM 5774 C CA . MET B 1 180 ? 9.864 -37.317 80.208 1.00 5.78 176 MET B CA 1
ATOM 5775 C C . MET B 1 180 ? 9.765 -37.514 81.719 1.00 5.31 176 MET B C 1
ATOM 5776 O O . MET B 1 180 ? 10.591 -37.020 82.493 1.00 4.79 176 MET B O 1
ATOM 5781 N N . ILE B 1 181 ? 8.708 -38.195 82.127 1.00 5.24 177 ILE B N 1
ATOM 5782 C CA . ILE B 1 181 ? 8.423 -38.443 83.525 1.00 5.50 177 ILE B CA 1
ATOM 5783 C C . ILE B 1 181 ? 9.173 -39.697 83.963 1.00 3.73 177 ILE B C 1
ATOM 5784 O O . ILE B 1 181 ? 8.891 -40.797 83.474 1.00 5.43 177 ILE B O 1
ATOM 5789 N N . LEU B 1 182 ? 10.148 -39.530 84.850 1.00 4.48 178 LEU B N 1
ATOM 5790 C CA . LEU B 1 182 ? 10.977 -40.642 85.310 1.00 5.62 178 LEU B CA 1
ATOM 5791 C C . LEU B 1 182 ? 10.458 -41.291 86.592 1.00 5.89 178 LEU B C 1
ATOM 5792 O O . LEU B 1 182 ? 10.131 -40.600 87.552 1.00 4.96 178 LEU B O 1
ATOM 5797 N N . THR B 1 183 ? 10.386 -42.620 86.608 1.00 6.27 179 THR B N 1
ATOM 5798 C CA . THR B 1 183 ? 10.109 -43.338 87.853 1.00 5.22 179 THR B CA 1
ATOM 5799 C C . THR B 1 183 ? 11.031 -44.546 87.943 1.00 4.92 179 THR B C 1
ATOM 5800 O O . THR B 1 183 ? 11.654 -44.946 86.947 1.00 6.34 179 THR B O 1
ATOM 5804 N N . SER B 1 184 ? 11.154 -45.087 89.150 1.00 5.47 180 SER B N 1
ATOM 5805 C CA . SER B 1 184 ? 12.067 -46.191 89.434 1.00 5.96 180 SER B CA 1
ATOM 5806 C C . SER B 1 184 ? 11.375 -47.155 90.375 1.00 5.84 180 SER B C 1
ATOM 5807 O O . SER B 1 184 ? 11.119 -46.808 91.523 1.00 7.10 180 SER B O 1
ATOM 5810 N N . LYS B 1 185 ? 11.050 -48.353 89.891 1.00 5.77 181 LYS B N 1
ATOM 5811 C CA . LYS B 1 185 ? 10.226 -49.278 90.672 1.00 7.84 181 LYS B CA 1
ATOM 5812 C C . LYS B 1 185 ? 10.830 -50.675 90.723 1.00 6.75 181 LYS B C 1
ATOM 5813 O O . LYS B 1 185 ? 11.832 -50.946 90.076 1.00 7.79 181 LYS B O 1
ATOM 5819 N N . GLN B 1 186 ? 10.194 -51.566 91.473 1.00 7.61 182 GLN B N 1
ATOM 5820 C CA . GLN B 1 186 ? 10.615 -52.966 91.529 1.00 7.39 182 GLN B CA 1
ATOM 5821 C C . GLN B 1 186 ? 9.403 -53.861 91.330 1.00 8.38 182 GLN B C 1
ATOM 5822 O O . GLN B 1 186 ? 8.302 -53.519 91.774 1.00 9.55 182 GLN B O 1
ATOM 5828 N N . TYR B 1 187 ? 9.615 -54.983 90.644 1.00 8.91 183 TYR B N 1
ATOM 5829 C CA . TYR B 1 187 ? 8.549 -55.893 90.276 1.00 8.73 183 TYR B CA 1
ATOM 5830 C C . TYR B 1 187 ? 8.808 -57.267 90.853 1.00 11.43 183 TYR B C 1
ATOM 5831 O O . TYR B 1 187 ? 9.960 -57.693 90.985 1.00 11.58 183 TYR B O 1
ATOM 5840 N N . THR B 1 188 ? 7.723 -57.955 91.189 1.00 9.98 184 THR B N 1
ATOM 5841 C CA . THR B 1 188 ? 7.778 -59.343 91.650 1.00 13.51 184 THR B CA 1
ATOM 5842 C C . THR B 1 188 ? 8.007 -60.309 90.492 1.00 15.06 184 THR B C 1
ATOM 5843 O O . THR B 1 188 ? 7.959 -59.926 89.322 1.00 15.06 184 THR B O 1
ATOM 5847 N N . ALA B 1 189 ? 8.234 -61.572 90.834 1.00 15.86 185 ALA B N 1
ATOM 5848 C CA . ALA B 1 189 ? 8.503 -62.601 89.841 1.00 17.57 185 ALA B CA 1
ATOM 5849 C C . ALA B 1 189 ? 7.344 -62.770 88.855 1.00 15.89 185 ALA B C 1
ATOM 5850 O O . ALA B 1 189 ? 7.561 -63.148 87.710 1.00 19.33 185 ALA B O 1
ATOM 5852 N N . ASN B 1 190 ? 6.124 -62.467 89.294 1.00 16.62 186 ASN B N 1
ATOM 5853 C CA . ASN B 1 190 ? 4.967 -62.574 88.410 1.00 18.37 186 ASN B CA 1
ATOM 5854 C C . ASN B 1 190 ? 4.542 -61.248 87.767 1.00 17.58 186 ASN B C 1
ATOM 5855 O O . ASN B 1 190 ? 3.466 -61.149 87.185 1.00 18.99 186 ASN B O 1
ATOM 5860 N N . GLY B 1 191 ? 5.384 -60.226 87.887 1.00 13.30 187 GLY B N 1
ATOM 5861 C CA . GLY B 1 191 ? 5.167 -58.999 87.134 1.00 11.85 187 GLY B CA 1
ATOM 5862 C C . GLY B 1 191 ? 4.302 -57.942 87.787 1.00 10.30 187 GLY B C 1
ATOM 5863 O O . GLY B 1 191 ? 3.955 -56.959 87.137 1.00 11.88 187 GLY B O 1
ATOM 5864 N N . ASN B 1 192 ? 3.939 -58.144 89.052 1.00 11.16 188 ASN B N 1
ATOM 5865 C CA . ASN B 1 192 ? 3.216 -57.134 89.814 1.00 11.45 188 ASN B CA 1
ATOM 5866 C C . ASN B 1 192 ? 4.238 -56.221 90.482 1.00 11.94 188 ASN B C 1
ATOM 5867 O O . ASN B 1 192 ? 5.426 -56.503 90.464 1.00 13.71 188 ASN B O 1
ATOM 5872 N N . LEU B 1 193 ? 3.769 -55.144 91.090 1.00 10.39 189 LEU B N 1
ATOM 5873 C CA . LEU B 1 193 ? 4.669 -54.232 91.781 1.00 9.34 189 LEU B CA 1
ATOM 5874 C C . LEU B 1 193 ? 5.053 -54.728 93.177 1.00 10.06 189 LEU B C 1
ATOM 5875 O O . LEU B 1 193 ? 4.226 -55.278 93.904 1.00 13.13 189 LEU B O 1
ATOM 5880 N N . VAL B 1 194 ? 6.317 -54.535 93.538 1.00 9.71 190 VAL B N 1
ATOM 5881 C CA . VAL B 1 194 ? 6.737 -54.656 94.921 1.00 11.75 190 VAL B CA 1
ATOM 5882 C C . VAL B 1 194 ? 6.304 -53.394 95.667 1.00 9.31 190 VAL B C 1
ATOM 5883 O O . VAL B 1 194 ? 6.636 -52.277 95.264 1.00 10.61 190 VAL B O 1
ATOM 5887 N N . THR B 1 195 ? 5.553 -53.563 96.747 1.00 8.06 191 THR B N 1
ATOM 5888 C CA . THR B 1 195 ? 5.027 -52.425 97.491 1.00 7.57 191 THR B CA 1
ATOM 5889 C C . THR B 1 195 ? 6.139 -51.629 98.184 1.00 8.05 191 THR B C 1
ATOM 5890 O O . THR B 1 195 ? 7.171 -52.182 98.569 1.00 7.69 191 THR B O 1
ATOM 5894 N N . THR B 1 196 ? 5.935 -50.320 98.328 1.00 10.34 192 THR B N 1
ATOM 5895 C CA . THR B 1 196 ? 6.844 -49.522 99.153 1.00 8.39 192 THR B CA 1
ATOM 5896 C C . THR B 1 196 ? 6.523 -49.627 100.644 1.00 7.92 192 THR B C 1
ATOM 5897 O O . THR B 1 196 ? 7.288 -49.158 101.491 1.00 8.49 192 THR B O 1
ATOM 5901 N N . ASN B 1 197 ? 5.399 -50.250 100.974 1.00 6.60 193 ASN B N 1
ATOM 5902 C CA . ASN B 1 197 ? 5.032 -50.376 102.372 1.00 7.98 193 ASN B CA 1
ATOM 5903 C C . ASN B 1 197 ? 6.082 -51.172 103.144 1.00 12.42 193 ASN B C 1
ATOM 5904 O O . ASN B 1 197 ? 6.549 -52.213 102.680 1.00 12.98 193 ASN B O 1
ATOM 5909 N N . GLY B 1 198 ? 6.477 -50.658 104.306 1.00 14.86 194 GLY B N 1
ATOM 5910 C CA . GLY B 1 198 ? 7.476 -51.315 105.131 1.00 16.30 194 GLY B CA 1
ATOM 5911 C C . GLY B 1 198 ? 8.872 -50.751 104.938 1.00 15.05 194 GLY B C 1
ATOM 5912 O O . GLY B 1 198 ? 9.777 -51.025 105.723 1.00 16.17 194 GLY B O 1
ATOM 5913 N N . GLU B 1 199 ? 9.055 -49.976 103.877 1.00 10.53 195 GLU B N 1
ATOM 5914 C CA . GLU B 1 199 ? 10.329 -49.319 103.637 1.00 8.69 195 GLU B CA 1
ATOM 5915 C C . GLU B 1 199 ? 10.424 -48.023 104.443 1.00 8.68 195 GLU B C 1
ATOM 5916 O O . GLU B 1 199 ? 9.560 -47.147 104.340 1.00 10.66 195 GLU B O 1
ATOM 5922 N N . LEU B 1 200 ? 11.477 -47.907 105.241 1.00 7.53 196 LEU B N 1
ATOM 5923 C CA . LEU B 1 200 ? 11.648 -46.739 106.098 1.00 8.77 196 LEU B CA 1
ATOM 5924 C C . LEU B 1 200 ? 12.917 -45.948 105.788 1.00 8.16 196 LEU B C 1
ATOM 5925 O O . LEU B 1 200 ? 13.151 -44.895 106.376 1.00 11.00 196 LEU B O 1
ATOM 5930 N N A ASN B 1 201 ? 13.769 -46.475 104.906 0.60 8.52 197 ASN B N 1
ATOM 5931 N N B ASN B 1 201 ? 13.705 -46.422 104.838 0.40 8.51 197 ASN B N 1
ATOM 5932 C CA A ASN B 1 201 ? 15.017 -45.795 104.530 0.60 8.52 197 ASN B CA 1
ATOM 5933 C CA B ASN B 1 201 ? 14.961 -45.758 104.564 0.40 8.55 197 ASN B CA 1
ATOM 5934 C C A ASN B 1 201 ? 14.865 -45.113 103.178 0.60 7.87 197 ASN B C 1
ATOM 5935 C C B ASN B 1 201 ? 15.000 -45.129 103.163 0.40 7.38 197 ASN B C 1
ATOM 5936 O O A ASN B 1 201 ? 14.880 -43.894 103.088 0.60 7.76 197 ASN B O 1
ATOM 5937 O O B ASN B 1 201 ? 15.262 -43.938 103.035 0.40 7.76 197 ASN B O 1
ATOM 5946 N N . SER B 1 202 ? 14.699 -45.920 102.130 1.00 6.58 198 SER B N 1
ATOM 5947 C CA . SER B 1 202 ? 14.520 -45.415 100.759 1.00 5.97 198 SER B CA 1
ATOM 5948 C C . SER B 1 202 ? 14.125 -46.583 99.883 1.00 6.30 198 SER B C 1
ATOM 5949 O O . SER B 1 202 ? 14.588 -47.704 100.101 1.00 7.76 198 SER B O 1
ATOM 5952 N N . PHE B 1 203 ? 13.260 -46.328 98.909 1.00 6.51 199 PHE B N 1
ATOM 5953 C CA . PHE B 1 203 ? 12.863 -47.362 97.961 1.00 6.52 199 PHE B CA 1
ATOM 5954 C C . PHE B 1 203 ? 13.484 -47.018 96.613 1.00 4.96 199 PHE B C 1
ATOM 5955 O O . PHE B 1 203 ? 12.963 -46.168 95.880 1.00 6.68 199 PHE B O 1
ATOM 5963 N N . TRP B 1 204 ? 14.619 -47.621 96.290 1.00 5.99 200 TRP B N 1
ATOM 5964 C CA . TRP B 1 204 ? 15.371 -47.155 95.133 1.00 6.13 200 TRP B CA 1
ATOM 5965 C C . TRP B 1 204 ? 14.744 -47.591 93.813 1.00 6.22 200 TRP B C 1
ATOM 5966 O O . TRP B 1 204 ? 14.626 -46.787 92.895 1.00 7.29 200 TRP B O 1
ATOM 5977 N N . GLY B 1 205 ? 14.368 -48.866 93.719 1.00 7.16 201 GLY B N 1
ATOM 5978 C CA . GLY B 1 205 ? 13.787 -49.404 92.503 1.00 7.33 201 GLY B CA 1
ATOM 5979 C C . GLY B 1 205 ? 14.891 -49.827 91.556 1.00 7.58 201 GLY B C 1
ATOM 5980 O O . GLY B 1 205 ? 15.940 -49.182 91.487 1.00 8.53 201 GLY B O 1
ATOM 5981 N N . ASP B 1 206 ? 14.673 -50.913 90.825 1.00 6.82 202 ASP B N 1
ATOM 5982 C CA . ASP B 1 206 ? 15.704 -51.378 89.894 1.00 5.98 202 ASP B CA 1
ATOM 5983 C C . ASP B 1 206 ? 15.237 -51.385 88.435 1.00 7.48 202 ASP B C 1
ATOM 5984 O O . ASP B 1 206 ? 15.968 -51.809 87.542 1.00 8.85 202 ASP B O 1
ATOM 5989 N N . VAL B 1 207 ? 14.025 -50.896 88.204 1.00 7.52 203 VAL B N 1
ATOM 5990 C CA . VAL B 1 207 ? 13.488 -50.769 86.858 1.00 5.92 203 VAL B CA 1
ATOM 5991 C C . VAL B 1 207 ? 13.160 -49.296 86.563 1.00 4.99 203 VAL B C 1
ATOM 5992 O O . VAL B 1 207 ? 12.313 -48.690 87.228 1.00 6.52 203 VAL B O 1
ATOM 5996 N N . ILE B 1 208 ? 13.868 -48.724 85.591 1.00 5.30 204 ILE B N 1
ATOM 5997 C CA . ILE B 1 208 ? 13.693 -47.331 85.220 1.00 6.34 204 ILE B CA 1
ATOM 5998 C C . ILE B 1 208 ? 12.591 -47.192 84.174 1.00 7.55 204 ILE B C 1
ATOM 5999 O O . ILE B 1 208 ? 12.604 -47.885 83.141 1.00 7.45 204 ILE B O 1
ATOM 6004 N N . HIS B 1 209 ? 11.633 -46.310 84.461 1.00 8.25 205 HIS B N 1
ATOM 6005 C CA . HIS B 1 209 ? 10.510 -46.019 83.582 1.00 6.56 205 HIS B CA 1
ATOM 6006 C C . HIS B 1 209 ? 10.577 -44.596 83.056 1.00 5.15 205 HIS B C 1
ATOM 6007 O O . HIS B 1 209 ? 10.990 -43.674 83.766 1.00 6.63 205 HIS B O 1
ATOM 6014 N N . VAL B 1 210 ? 10.110 -44.407 81.827 1.00 5.09 206 VAL B N 1
ATOM 6015 C CA . VAL B 1 210 ? 9.761 -43.085 81.333 1.00 4.68 206 VAL B CA 1
ATOM 6016 C C . VAL B 1 210 ? 8.303 -43.116 80.925 1.00 5.19 206 VAL B C 1
ATOM 6017 O O . VAL B 1 210 ? 7.885 -43.989 80.175 1.00 6.03 206 VAL B O 1
ATOM 6021 N N . ASN B 1 211 ? 7.526 -42.169 81.445 1.00 5.12 207 ASN B N 1
ATOM 6022 C CA . ASN B 1 211 ? 6.080 -42.101 81.219 1.00 6.07 207 ASN B CA 1
ATOM 6023 C C . ASN B 1 211 ? 5.386 -43.440 81.465 1.00 5.39 207 ASN B C 1
ATOM 6024 O O . ASN B 1 211 ? 4.474 -43.840 80.727 1.00 6.08 207 ASN B O 1
ATOM 6029 N N . GLY B 1 212 ? 5.831 -44.115 82.526 1.00 5.82 208 GLY B N 1
ATOM 6030 C CA . GLY B 1 212 ? 5.168 -45.303 83.033 1.00 7.49 208 GLY B CA 1
ATOM 6031 C C . GLY B 1 212 ? 5.668 -46.592 82.407 1.00 7.05 208 GLY B C 1
ATOM 6032 O O . GLY B 1 212 ? 5.256 -47.687 82.805 1.00 7.69 208 GLY B O 1
ATOM 6033 N N . GLN B 1 213 ? 6.571 -46.465 81.439 1.00 6.07 209 GLN B N 1
ATOM 6034 C CA . GLN B 1 213 ? 7.037 -47.606 80.642 1.00 7.21 209 GLN B CA 1
ATOM 6035 C C . GLN B 1 213 ? 8.504 -47.936 80.910 1.00 6.67 209 GLN B C 1
ATOM 6036 O O . GLN B 1 213 ? 9.353 -47.070 80.725 1.00 7.98 209 GLN B O 1
ATOM 6042 N N . PRO B 1 214 ? 8.814 -49.183 81.330 1.00 7.60 210 PRO B N 1
ATOM 6043 C CA . PRO B 1 214 ? 10.232 -49.532 81.518 1.00 9.40 210 PRO B CA 1
ATOM 6044 C C . PRO B 1 214 ? 11.050 -49.404 80.250 1.00 6.93 210 PRO B C 1
ATOM 6045 O O . PRO B 1 214 ? 10.581 -49.836 79.189 1.00 8.82 210 PRO B O 1
ATOM 6049 N N . TRP B 1 215 ? 12.243 -48.817 80.382 1.00 7.09 211 TRP B N 1
ATOM 6050 C CA . TRP B 1 215 ? 13.249 -48.742 79.317 1.00 6.39 211 TRP B CA 1
ATOM 6051 C C . TRP B 1 215 ? 12.704 -48.731 77.887 1.00 5.31 211 TRP B C 1
ATOM 6052 O O . TRP B 1 215 ? 12.910 -49.678 77.133 1.00 9.56 211 TRP B O 1
ATOM 6063 N N . PRO B 1 216 ? 11.999 -47.663 77.510 1.00 6.69 212 PRO B N 1
ATOM 6064 C CA . PRO B 1 216 ? 11.399 -47.569 76.176 1.00 7.80 212 PRO B CA 1
ATOM 6065 C C . PRO B 1 216 ? 12.370 -47.115 75.094 1.00 6.78 212 PRO B C 1
ATOM 6066 O O . PRO B 1 216 ? 13.530 -46.823 75.375 1.00 8.03 212 PRO B O 1
ATOM 6070 N N . PHE B 1 217 ? 11.887 -47.061 73.856 1.00 7.78 213 PHE B N 1
ATOM 6071 C CA . PHE B 1 217 ? 12.618 -46.372 72.802 1.00 7.90 213 PHE B CA 1
ATOM 6072 C C . PHE B 1 217 ? 11.718 -45.323 72.165 1.00 8.53 213 PHE B C 1
ATOM 6073 O O . PHE B 1 217 ? 10.492 -45.358 72.313 1.00 9.16 213 PHE B O 1
ATOM 6081 N N . LYS B 1 218 ? 12.324 -44.389 71.451 1.00 9.05 214 LYS B N 1
ATOM 6082 C CA . LYS B 1 218 ? 11.554 -43.510 70.588 1.00 10.36 214 LYS B CA 1
ATOM 6083 C C . LYS B 1 218 ? 12.322 -43.229 69.308 1.00 10.10 214 LYS B C 1
ATOM 6084 O O . LYS B 1 218 ? 13.510 -42.924 69.345 1.00 9.90 214 LYS B O 1
ATOM 6090 N N . ASN B 1 219 ? 11.634 -43.353 68.180 1.00 10.08 215 ASN B N 1
ATOM 6091 C CA . ASN B 1 219 ? 12.158 -42.901 66.895 1.00 10.95 215 ASN B CA 1
ATOM 6092 C C . ASN B 1 219 ? 12.112 -41.376 66.823 1.00 11.30 215 ASN B C 1
ATOM 6093 O O . ASN B 1 219 ? 11.055 -40.770 67.004 1.00 12.44 215 ASN B O 1
ATOM 6098 N N . VAL B 1 220 ? 13.260 -40.756 66.583 1.00 11.01 216 VAL B N 1
ATOM 6099 C CA . VAL B 1 220 ? 13.327 -39.307 66.448 1.00 9.46 216 VAL B CA 1
ATOM 6100 C C . VAL B 1 220 ? 13.960 -38.918 65.123 1.00 11.74 216 VAL B C 1
ATOM 6101 O O . VAL B 1 220 ? 14.665 -39.709 64.500 1.00 12.05 216 VAL B O 1
ATOM 6105 N N . GLU B 1 221 ? 13.691 -37.690 64.700 1.00 12.84 217 GLU B N 1
ATOM 6106 C CA . GLU B 1 221 ? 14.330 -37.136 63.517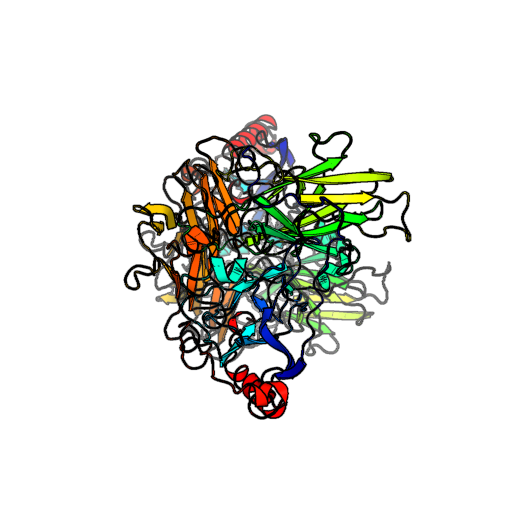 1.00 14.08 217 GLU B CA 1
ATOM 6107 C C . GLU B 1 221 ? 15.596 -36.390 63.933 1.00 11.97 217 GLU B C 1
ATOM 6108 O O . GLU B 1 221 ? 15.732 -35.997 65.101 1.00 9.49 217 GLU B O 1
ATOM 6114 N N . PRO B 1 222 ? 16.550 -36.229 62.999 1.00 12.70 218 PRO B N 1
ATOM 6115 C CA . PRO B 1 222 ? 17.795 -35.525 63.321 1.00 12.58 218 PRO B CA 1
ATOM 6116 C C . PRO B 1 222 ? 17.587 -34.015 63.378 1.00 12.04 218 PRO B C 1
ATOM 6117 O O . PRO B 1 222 ? 17.993 -33.294 62.460 1.00 11.91 218 PRO B O 1
ATOM 6121 N N . ARG B 1 223 ? 16.955 -33.556 64.457 1.00 10.52 219 ARG B N 1
ATOM 6122 C CA . ARG B 1 223 ? 16.650 -32.153 64.681 1.00 10.67 219 ARG B CA 1
ATOM 6123 C C . ARG B 1 223 ? 16.458 -31.912 66.178 1.00 9.67 219 ARG B C 1
ATOM 6124 O O . ARG B 1 223 ? 16.710 -32.802 66.990 1.00 10.27 219 ARG B O 1
ATOM 6132 N N . LYS B 1 224 ? 15.986 -30.724 66.542 1.00 7.63 220 LYS B N 1
ATOM 6133 C CA . LYS B 1 224 ? 15.861 -30.361 67.955 1.00 9.00 220 LYS B CA 1
ATOM 6134 C C . LYS B 1 224 ? 14.530 -30.785 68.571 1.00 9.17 220 LYS B C 1
ATOM 6135 O O . LYS B 1 224 ? 13.466 -30.690 67.942 1.00 8.75 220 LYS B O 1
ATOM 6141 N N . TYR B 1 225 ? 14.616 -31.281 69.803 1.00 7.95 221 TYR B N 1
ATOM 6142 C CA . TYR B 1 225 ? 13.453 -31.646 70.613 1.00 5.34 221 TYR B CA 1
ATOM 6143 C C . TYR B 1 225 ? 13.536 -30.979 71.962 1.00 7.45 221 TYR B C 1
ATOM 6144 O O . TYR B 1 225 ? 14.621 -30.840 72.531 1.00 9.10 221 TYR B O 1
ATOM 6153 N N . ARG B 1 226 ? 12.377 -30.602 72.485 1.00 7.05 222 ARG B N 1
ATOM 6154 C CA . ARG B 1 226 ? 12.240 -30.107 73.846 1.00 7.62 222 ARG B CA 1
ATOM 6155 C C . ARG B 1 226 ? 11.800 -31.270 74.718 1.00 8.05 222 ARG B C 1
ATOM 6156 O O . ARG B 1 226 ? 10.777 -31.903 74.438 1.00 10.79 222 ARG B O 1
ATOM 6164 N N . PHE B 1 227 ? 12.597 -31.601 75.729 1.00 6.34 223 PHE B N 1
ATOM 6165 C CA . PHE B 1 227 ? 12.261 -32.664 76.675 1.00 6.36 223 PHE B CA 1
ATOM 6166 C C . PHE B 1 227 ? 11.934 -32.059 78.035 1.00 5.80 223 PHE B C 1
ATOM 6167 O O . PHE B 1 227 ? 12.705 -31.258 78.569 1.00 7.15 223 PHE B O 1
ATOM 6175 N N . ARG B 1 228 ? 10.776 -32.423 78.582 1.00 5.52 224 ARG B N 1
ATOM 6176 C CA . ARG B 1 228 ? 10.395 -31.949 79.903 1.00 5.54 224 ARG B CA 1
ATOM 6177 C C . ARG B 1 228 ? 10.648 -33.053 80.928 1.00 5.31 224 ARG B C 1
ATOM 6178 O O . ARG B 1 228 ? 9.822 -33.953 81.124 1.00 6.71 224 ARG B O 1
ATOM 6186 N N . PHE B 1 229 ? 11.807 -32.994 81.569 1.00 4.26 225 PHE B N 1
ATOM 6187 C CA . PHE B 1 229 ? 12.165 -33.993 82.570 1.00 5.01 225 PHE B CA 1
ATOM 6188 C C . PHE B 1 229 ? 11.524 -33.693 83.915 1.00 5.00 225 PHE B C 1
ATOM 6189 O O . PHE B 1 229 ? 11.564 -32.564 84.404 1.00 5.51 225 PHE B O 1
ATOM 6197 N N . LEU B 1 230 ? 10.938 -34.727 84.502 1.00 4.16 226 LEU B N 1
ATOM 6198 C CA . LEU B 1 230 ? 10.409 -34.688 85.852 1.00 4.58 226 LEU B CA 1
ATOM 6199 C C . LEU B 1 230 ? 10.868 -35.939 86.576 1.00 5.02 226 LEU B C 1
ATOM 6200 O O . LEU B 1 230 ? 10.651 -37.049 86.081 1.00 6.13 226 LEU B O 1
ATOM 6205 N N . ASP B 1 231 ? 11.494 -35.791 87.734 1.00 4.65 227 ASP B N 1
ATOM 6206 C CA . ASP B 1 231 ? 11.775 -36.965 88.549 1.00 4.42 227 ASP B CA 1
ATOM 6207 C C . ASP B 1 231 ? 10.596 -37.246 89.473 1.00 5.38 227 ASP B C 1
ATOM 6208 O O . ASP B 1 231 ? 10.439 -36.601 90.517 1.00 5.90 227 ASP B O 1
ATOM 6213 N N . ALA B 1 232 ? 9.768 -38.212 89.074 1.00 5.31 228 ALA B N 1
ATOM 6214 C CA . ALA B 1 232 ? 8.582 -38.596 89.829 1.00 2.98 228 ALA B CA 1
ATOM 6215 C C . ALA B 1 232 ? 8.809 -39.848 90.654 1.00 5.65 228 ALA B C 1
ATOM 6216 O O . ALA B 1 232 ? 7.849 -40.456 91.145 1.00 6.34 228 ALA B O 1
ATOM 6218 N N . ALA B 1 233 ? 10.075 -40.229 90.814 1.00 5.12 229 ALA B N 1
ATOM 6219 C CA . ALA B 1 233 ? 10.415 -41.448 91.545 1.00 5.63 229 ALA B CA 1
ATOM 6220 C C . ALA B 1 233 ? 10.162 -41.278 93.040 1.00 4.90 229 ALA B C 1
ATOM 6221 O O . ALA B 1 233 ? 10.070 -40.164 93.554 1.00 6.60 229 ALA B O 1
ATOM 6223 N N . VAL B 1 234 ? 10.063 -42.400 93.741 1.00 2.85 230 VAL B N 1
ATOM 6224 C CA . VAL B 1 234 ? 9.868 -42.394 95.182 1.00 5.04 230 VAL B CA 1
ATOM 6225 C C . VAL B 1 234 ? 11.153 -41.933 95.880 1.00 4.86 230 VAL B C 1
ATOM 6226 O O . VAL B 1 234 ? 11.115 -41.057 96.749 1.00 7.21 230 VAL B O 1
ATOM 6230 N N . SER B 1 235 ? 12.282 -42.529 95.499 1.00 5.43 231 SER B N 1
ATOM 6231 C CA . SER B 1 235 ? 13.559 -42.230 96.148 1.00 5.61 231 SER B CA 1
ATOM 6232 C C . SER B 1 235 ? 14.747 -42.081 95.203 1.00 5.05 231 SER B C 1
ATOM 6233 O O . SER B 1 235 ? 15.823 -41.716 95.663 1.00 5.65 231 SER B O 1
ATOM 6236 N N . ARG B 1 236 ? 14.601 -42.395 93.918 1.00 3.77 232 ARG B N 1
ATOM 6237 C CA . ARG B 1 236 ? 15.779 -42.346 93.043 1.00 5.27 232 ARG B CA 1
ATOM 6238 C C . ARG B 1 236 ? 16.043 -40.965 92.451 1.00 4.83 232 ARG B C 1
ATOM 6239 O O . ARG B 1 236 ? 15.172 -40.385 91.782 1.00 5.44 232 ARG B O 1
ATOM 6247 N N . SER B 1 237 ? 17.266 -40.475 92.675 1.00 5.17 233 SER B N 1
ATOM 6248 C CA . SER B 1 237 ? 17.777 -39.281 92.009 1.00 4.82 233 SER B CA 1
ATOM 6249 C C . SER B 1 237 ? 18.566 -39.721 90.799 1.00 3.50 233 SER B C 1
ATOM 6250 O O . SER B 1 237 ? 19.051 -40.843 90.765 1.00 6.24 233 SER B O 1
ATOM 6253 N N . PHE B 1 238 ? 18.729 -38.825 89.823 1.00 4.72 234 PHE B N 1
ATOM 6254 C CA . PHE B 1 238 ? 19.404 -39.166 88.574 1.00 5.49 234 PHE B CA 1
ATOM 6255 C C . PHE B 1 238 ? 20.540 -38.201 88.224 1.00 4.85 234 PHE B C 1
ATOM 6256 O O . PHE B 1 238 ? 20.502 -37.016 88.582 1.00 5.66 234 PHE B O 1
ATOM 6264 N N . GLY B 1 239 ? 21.541 -38.718 87.513 1.00 5.06 235 GLY B N 1
ATOM 6265 C CA . GLY B 1 239 ? 22.514 -37.883 86.825 1.00 6.39 235 GLY B CA 1
ATOM 6266 C C . GLY B 1 239 ? 22.392 -38.188 85.345 1.00 6.10 235 GLY B C 1
ATOM 6267 O O . GLY B 1 239 ? 23.041 -39.098 84.827 1.00 6.52 235 GLY B O 1
ATOM 6268 N N . LEU B 1 240 ? 21.513 -37.453 84.670 1.00 5.83 236 LEU B N 1
ATOM 6269 C CA . LEU B 1 240 ? 21.176 -37.771 83.278 1.00 6.50 236 LEU B CA 1
ATOM 6270 C C . LEU B 1 240 ? 22.241 -37.324 82.285 1.00 7.59 236 LEU B C 1
ATOM 6271 O O . LEU B 1 240 ? 22.797 -36.233 82.400 1.00 7.38 236 LEU B O 1
ATOM 6276 N N . TYR B 1 241 ? 22.520 -38.178 81.304 1.00 8.04 237 TYR B N 1
ATOM 6277 C CA . TYR B 1 241 ? 23.355 -37.799 80.160 1.00 6.52 237 TYR B CA 1
ATOM 6278 C C . TYR B 1 241 ? 22.951 -38.605 78.928 1.00 5.62 237 TYR B C 1
ATOM 6279 O O . TYR B 1 241 ? 22.281 -39.640 79.028 1.00 5.79 237 TYR B O 1
ATOM 6288 N N . PHE B 1 242 ? 23.340 -38.078 77.770 1.00 7.84 238 PHE B N 1
ATOM 6289 C CA . PHE B 1 242 ? 23.065 -38.680 76.476 1.00 5.74 238 PHE B CA 1
ATOM 6290 C C . PHE B 1 242 ? 24.363 -39.238 75.914 1.00 8.66 238 PHE B C 1
ATOM 6291 O O . PHE B 1 242 ? 25.391 -38.590 75.991 1.00 9.91 238 PHE B O 1
ATOM 6299 N N . ALA B 1 243 ? 24.312 -40.426 75.336 1.00 9.38 239 ALA B N 1
ATOM 6300 C CA . ALA B 1 243 ? 25.511 -41.007 74.751 1.00 9.94 239 ALA B CA 1
ATOM 6301 C C . ALA B 1 243 ? 25.177 -41.829 73.514 1.00 12.13 239 ALA B C 1
ATOM 6302 O O . ALA B 1 243 ? 24.209 -42.585 73.491 1.00 11.88 239 ALA B O 1
ATOM 6304 N N . ASP B 1 244 ? 25.984 -41.657 72.478 1.00 11.58 240 ASP B N 1
ATOM 6305 C CA . ASP B 1 244 ? 25.932 -42.533 71.316 1.00 11.51 240 ASP B CA 1
ATOM 6306 C C . ASP B 1 244 ? 26.238 -43.965 71.766 1.00 13.12 240 ASP B C 1
ATOM 6307 O O . ASP B 1 244 ? 27.163 -44.187 72.540 1.00 13.87 240 ASP B O 1
ATOM 6312 N N . THR B 1 245 ? 25.463 -44.939 71.295 1.00 13.45 241 THR B N 1
ATOM 6313 C CA . THR B 1 245 ? 25.671 -46.319 71.729 1.00 16.93 241 THR B CA 1
ATOM 6314 C C . THR B 1 245 ? 27.038 -46.849 71.294 1.00 17.71 241 THR B C 1
ATOM 6315 O O . THR B 1 245 ? 27.526 -47.833 71.850 1.00 20.16 241 THR B O 1
ATOM 6319 N N . ASP B 1 246 ? 27.652 -46.199 70.305 1.00 18.75 242 ASP B N 1
ATOM 6320 C CA . ASP B 1 246 ? 29.000 -46.566 69.857 1.00 19.23 242 ASP B CA 1
ATOM 6321 C C . ASP B 1 246 ? 30.086 -46.020 70.796 1.00 20.05 242 ASP B C 1
ATOM 6322 O O . ASP B 1 246 ? 31.245 -46.444 70.737 1.00 22.08 242 ASP B O 1
ATOM 6327 N N . ALA B 1 247 ? 29.718 -45.052 71.629 1.00 18.10 243 ALA B N 1
ATOM 6328 C CA . ALA B 1 247 ? 30.645 -44.438 72.582 1.00 16.81 243 ALA B CA 1
ATOM 6329 C C . ALA B 1 247 ? 29.894 -44.123 73.879 1.00 16.19 243 ALA B C 1
ATOM 6330 O O . ALA B 1 247 ? 29.633 -42.967 74.201 1.00 15.40 243 ALA B O 1
ATOM 6332 N N . ILE B 1 248 ? 29.567 -45.177 74.617 1.00 16.92 244 ILE B N 1
ATOM 6333 C CA . ILE B 1 248 ? 28.581 -45.125 75.687 1.00 18.64 244 ILE B CA 1
ATOM 6334 C C . ILE B 1 248 ? 29.037 -44.307 76.909 1.00 18.22 244 ILE B C 1
ATOM 6335 O O . ILE B 1 248 ? 28.219 -43.936 77.760 1.00 20.57 244 ILE B O 1
ATOM 6340 N N . ASP B 1 249 ? 30.330 -44.003 76.983 1.00 17.93 245 ASP B N 1
ATOM 6341 C CA . ASP B 1 249 ? 30.872 -43.242 78.108 1.00 18.37 245 ASP B CA 1
ATOM 6342 C C . ASP B 1 249 ? 31.029 -41.750 77.804 1.00 17.50 245 ASP B C 1
ATOM 6343 O O . ASP B 1 249 ? 31.330 -40.966 78.701 1.00 20.11 245 ASP B O 1
ATOM 6348 N N . THR B 1 250 ? 30.827 -41.356 76.549 1.00 15.03 246 THR B N 1
ATOM 6349 C CA . THR B 1 250 ? 31.073 -39.975 76.150 1.00 13.54 246 THR B CA 1
ATOM 6350 C C . THR B 1 250 ? 29.788 -39.142 76.196 1.00 12.05 246 THR B C 1
ATOM 6351 O O . THR B 1 250 ? 28.877 -39.325 75.393 1.00 11.28 246 THR B O 1
ATOM 6355 N N A ARG B 1 251 ? 29.724 -38.226 77.148 0.50 10.64 247 ARG B N 1
ATOM 6356 N N B ARG B 1 251 ? 29.724 -38.227 77.149 0.50 10.64 247 ARG B N 1
ATOM 6357 C CA A ARG B 1 251 ? 28.517 -37.435 77.343 0.50 9.93 247 ARG B CA 1
ATOM 6358 C CA B ARG B 1 251 ? 28.517 -37.436 77.342 0.50 9.89 247 ARG B CA 1
ATOM 6359 C C A ARG B 1 251 ? 28.383 -36.380 76.247 0.50 10.75 247 ARG B C 1
ATOM 6360 C C B ARG B 1 251 ? 28.385 -36.386 76.241 0.50 10.68 247 ARG B C 1
ATOM 6361 O O A ARG B 1 251 ? 29.338 -35.673 75.939 0.50 12.62 247 ARG B O 1
ATOM 6362 O O B ARG B 1 251 ? 29.345 -35.689 75.922 0.50 12.46 247 ARG B O 1
ATOM 6377 N N . LEU B 1 252 ? 27.194 -36.291 75.655 1.00 9.81 248 LEU B N 1
ATOM 6378 C CA . LEU B 1 252 ? 26.941 -35.349 74.560 1.00 9.31 248 LEU B CA 1
ATOM 6379 C C . LEU B 1 252 ? 26.302 -34.060 75.066 1.00 11.15 248 LEU B C 1
ATOM 6380 O O . LEU B 1 252 ? 25.412 -34.091 75.910 1.00 11.35 248 LEU B O 1
ATOM 6385 N N . PRO B 1 253 ? 26.724 -32.911 74.532 1.00 9.82 249 PRO B N 1
ATOM 6386 C CA A PRO B 1 253 ? 26.196 -31.639 75.041 0.63 9.68 249 PRO B CA 1
ATOM 6387 C CA B PRO B 1 253 ? 26.198 -31.635 75.034 0.37 9.67 249 PRO B CA 1
ATOM 6388 C C . PRO B 1 253 ? 24.723 -31.417 74.701 1.00 8.93 249 PRO B C 1
ATOM 6389 O O . PRO B 1 253 ? 24.230 -31.922 73.684 1.00 9.14 249 PRO B O 1
ATOM 6396 N N . PHE B 1 254 ? 24.039 -30.674 75.563 1.00 8.58 250 PHE B N 1
ATOM 6397 C CA . PHE B 1 254 ? 22.658 -30.260 75.330 1.00 6.28 250 PHE B CA 1
ATOM 6398 C C . PHE B 1 254 ? 22.435 -28.941 76.057 1.00 7.55 250 PHE B C 1
ATOM 6399 O O . PHE B 1 254 ? 23.352 -28.394 76.670 1.00 9.21 250 PHE B O 1
ATOM 6407 N N . LYS B 1 255 ? 21.224 -28.407 75.979 1.00 7.34 251 LYS B N 1
ATOM 6408 C CA . LYS B 1 255 ? 20.931 -27.156 76.666 1.00 5.68 251 LYS B CA 1
ATOM 6409 C C . LYS B 1 255 ? 19.773 -27.342 77.620 1.00 5.59 251 LYS B C 1
ATOM 6410 O O . LYS B 1 255 ? 18.773 -27.973 77.268 1.00 9.27 251 LYS B O 1
ATOM 6416 N N . VAL B 1 256 ? 19.914 -26.821 78.833 1.00 5.45 252 VAL B N 1
ATOM 6417 C CA . VAL B 1 256 ? 18.785 -26.699 79.748 1.00 6.05 252 VAL B CA 1
ATOM 6418 C C . VAL B 1 256 ? 18.169 -25.326 79.540 1.00 6.10 252 VAL B C 1
ATOM 6419 O O . VAL B 1 256 ? 18.873 -24.305 79.588 1.00 7.41 252 VAL B O 1
ATOM 6423 N N . ILE B 1 257 ? 16.852 -25.278 79.327 1.00 6.36 253 ILE B N 1
ATOM 6424 C CA . ILE B 1 257 ? 16.176 -24.010 79.085 1.00 5.71 253 ILE B CA 1
ATOM 6425 C C . ILE B 1 257 ? 15.205 -23.631 80.197 1.00 4.64 253 ILE B C 1
ATOM 6426 O O . ILE B 1 257 ? 14.751 -22.495 80.251 1.00 5.83 253 ILE B O 1
ATOM 6431 N N . ALA B 1 258 ? 14.889 -24.559 81.097 1.00 5.90 254 ALA B N 1
ATOM 6432 C CA . ALA B 1 258 ? 13.941 -24.235 82.159 1.00 5.32 254 ALA B CA 1
ATOM 6433 C C . ALA B 1 258 ? 14.126 -25.090 83.400 1.00 4.11 254 ALA B C 1
ATOM 6434 O O . ALA B 1 258 ? 14.610 -26.230 83.320 1.00 4.60 254 ALA B O 1
ATOM 6436 N N . SER B 1 259 ? 13.763 -24.518 84.543 1.00 3.37 255 SER B N 1
ATOM 6437 C CA . SER B 1 259 ? 13.803 -25.207 85.824 1.00 2.99 255 SER B CA 1
ATOM 6438 C C . SER B 1 259 ? 12.392 -25.221 86.398 1.00 5.72 255 SER B C 1
ATOM 6439 O O . SER B 1 259 ? 11.433 -24.942 85.678 1.00 6.94 255 SER B O 1
ATOM 6442 N N . ASP B 1 260 ? 12.255 -25.514 87.691 1.00 3.73 256 ASP B N 1
ATOM 6443 C CA . ASP B 1 260 ? 10.921 -25.774 88.268 1.00 3.69 256 ASP B CA 1
ATOM 6444 C C . ASP B 1 260 ? 9.902 -24.679 87.974 1.00 4.69 256 ASP B C 1
ATOM 6445 O O . ASP B 1 260 ? 8.721 -24.958 87.663 1.00 4.75 256 ASP B O 1
ATOM 6450 N N . SER B 1 261 ? 10.366 -23.431 88.059 1.00 3.92 257 SER B N 1
ATOM 6451 C CA . SER B 1 261 ? 9.483 -22.270 88.053 1.00 4.23 257 SER B CA 1
ATOM 6452 C C . SER B 1 261 ? 9.370 -21.605 86.700 1.00 3.59 257 SER B C 1
ATOM 6453 O O . SER B 1 261 ? 8.660 -20.612 86.542 1.00 5.85 257 SER B O 1
ATOM 6456 N N . GLY B 1 262 ? 10.076 -22.143 85.718 1.00 4.79 258 GLY B N 1
ATOM 6457 C CA . GLY B 1 262 ? 9.995 -21.629 84.365 1.00 6.25 258 GLY B CA 1
ATOM 6458 C C . GLY B 1 262 ? 11.346 -21.469 83.707 1.00 4.07 258 GLY B C 1
ATOM 6459 O O . GLY B 1 262 ? 12.369 -22.007 84.172 1.00 4.82 258 GLY B O 1
ATOM 6460 N N . LEU B 1 263 ? 11.359 -20.706 82.618 1.00 3.77 259 LEU B N 1
ATOM 6461 C CA . LEU B 1 263 ? 12.582 -20.561 81.821 1.00 5.84 259 LEU B CA 1
ATOM 6462 C C . LEU B 1 263 ? 13.741 -19.992 82.618 1.00 6.10 259 LEU B C 1
ATOM 6463 O O . LEU B 1 263 ? 13.551 -19.142 83.487 1.00 5.32 259 LEU B O 1
ATOM 6468 N N . LEU B 1 264 ? 14.947 -20.450 82.300 1.00 5.03 260 LEU B N 1
ATOM 6469 C CA . LEU B 1 264 ? 16.145 -19.742 82.725 1.00 5.19 260 LEU B CA 1
ATOM 6470 C C . LEU B 1 264 ? 16.271 -18.423 81.966 1.00 5.60 260 LEU B C 1
ATOM 6471 O O . LEU B 1 264 ? 15.579 -18.200 80.974 1.00 7.07 260 LEU B O 1
ATOM 6476 N N . GLU B 1 265 ? 17.156 -17.550 82.429 1.00 5.64 261 GLU B N 1
ATOM 6477 C CA . GLU B 1 265 ? 17.424 -16.306 81.713 1.00 9.34 261 GLU B CA 1
ATOM 6478 C C . GLU B 1 265 ? 18.092 -16.577 80.365 1.00 8.03 261 GLU B C 1
ATOM 6479 O O . GLU B 1 265 ? 17.791 -15.904 79.372 1.00 7.45 261 GLU B O 1
ATOM 6485 N N . HIS B 1 266 ? 18.992 -17.565 80.346 1.00 7.00 262 HIS B N 1
ATOM 6486 C CA . HIS B 1 266 ? 19.732 -17.977 79.156 1.00 6.98 262 HIS B CA 1
ATOM 6487 C C . HIS B 1 266 ? 19.851 -19.480 79.196 1.00 6.95 262 HIS B C 1
ATOM 6488 O O . HIS B 1 266 ? 19.887 -20.045 80.283 1.00 6.94 262 HIS B O 1
ATOM 6495 N N . PRO B 1 267 ? 19.955 -20.131 78.030 1.00 6.87 263 PRO B N 1
ATOM 6496 C CA . PRO B 1 267 ? 20.160 -21.583 78.075 1.00 8.33 263 PRO B CA 1
ATOM 6497 C C . PRO B 1 267 ? 21.481 -21.926 78.765 1.00 9.73 263 PRO B C 1
ATOM 6498 O O . PRO B 1 267 ? 22.460 -21.183 78.652 1.00 11.87 263 PRO B O 1
ATOM 6502 N N . ALA B 1 268 ? 21.477 -23.027 79.503 1.00 8.96 264 ALA B N 1
ATOM 6503 C CA . ALA B 1 268 ? 22.670 -23.526 80.174 1.00 9.13 264 ALA B CA 1
ATOM 6504 C C . ALA B 1 268 ? 23.236 -24.712 79.428 1.00 8.23 264 ALA B C 1
ATOM 6505 O O . ALA B 1 268 ? 22.619 -25.779 79.378 1.00 8.15 264 ALA B O 1
ATOM 6507 N N . ASP B 1 269 ? 24.413 -24.536 78.833 1.00 10.14 265 ASP B N 1
ATOM 6508 C CA . ASP B 1 269 ? 25.115 -25.623 78.163 1.00 11.44 265 ASP B CA 1
ATOM 6509 C C . ASP B 1 269 ? 25.540 -26.681 79.174 1.00 10.17 265 ASP B C 1
ATOM 6510 O O . ASP B 1 269 ? 26.270 -26.380 80.114 1.00 12.94 265 ASP B O 1
ATOM 6515 N N . THR B 1 270 ? 25.109 -27.919 78.945 1.00 7.58 266 THR B N 1
ATOM 6516 C CA . THR B 1 270 ? 25.143 -28.980 79.935 1.00 9.59 266 THR B CA 1
ATOM 6517 C C . THR B 1 270 ? 25.438 -30.339 79.294 1.00 9.23 266 THR B C 1
ATOM 6518 O O . THR B 1 270 ? 24.941 -30.636 78.202 1.00 8.20 266 THR B O 1
ATOM 6522 N N . SER B 1 271 ? 26.238 -31.180 79.948 1.00 8.07 267 SER B N 1
ATOM 6523 C CA A SER B 1 271 ? 26.403 -32.553 79.473 0.53 7.36 267 SER B CA 1
ATOM 6524 C CA B SER B 1 271 ? 26.416 -32.551 79.478 0.47 7.12 267 SER B CA 1
ATOM 6525 C C . SER B 1 271 ? 26.028 -33.570 80.548 1.00 7.83 267 SER B C 1
ATOM 6526 O O . SER B 1 271 ? 25.983 -34.766 80.291 1.00 8.70 267 SER B O 1
ATOM 6531 N N . LEU B 1 272 ? 25.731 -33.082 81.746 1.00 7.07 268 LEU B N 1
ATOM 6532 C CA . LEU B 1 272 ? 25.299 -33.935 82.842 1.00 7.09 268 LEU B CA 1
ATOM 6533 C C . LEU B 1 272 ? 24.226 -33.187 83.615 1.00 6.34 268 LEU B C 1
ATOM 6534 O O . LEU B 1 272 ? 24.466 -32.073 84.071 1.00 8.52 268 LEU B O 1
ATOM 6539 N N . LEU B 1 273 ? 23.044 -33.782 83.756 1.00 5.73 269 LEU B N 1
ATOM 6540 C CA . LEU B 1 273 ? 21.963 -33.107 84.459 1.00 5.63 269 LEU B CA 1
ATOM 6541 C C . LEU B 1 273 ? 21.591 -33.834 85.738 1.00 5.71 269 LEU B C 1
ATOM 6542 O O . LEU B 1 273 ? 20.975 -34.896 85.699 1.00 6.32 269 LEU B O 1
ATOM 6547 N N . TYR B 1 274 ? 21.994 -33.278 86.873 1.00 4.56 270 TYR B N 1
ATOM 6548 C CA . TYR B 1 274 ? 21.522 -33.781 88.159 1.00 5.22 270 TYR B CA 1
ATOM 6549 C C . TYR B 1 274 ? 20.045 -33.449 88.281 1.00 5.18 270 TYR B C 1
ATOM 6550 O O . TYR B 1 274 ? 19.645 -32.311 88.042 1.00 4.90 270 TYR B O 1
ATOM 6559 N N . ILE B 1 275 ? 19.236 -34.432 88.649 1.00 5.83 271 ILE B N 1
ATOM 6560 C CA A ILE B 1 275 ? 17.820 -34.175 88.875 0.92 4.87 271 ILE B CA 1
ATOM 6561 C CA B ILE B 1 275 ? 17.807 -34.218 88.836 0.08 4.64 271 ILE B CA 1
ATOM 6562 C C . ILE B 1 275 ? 17.301 -35.116 89.963 1.00 3.93 271 ILE B C 1
ATOM 6563 O O . ILE B 1 275 ? 17.461 -36.335 89.895 1.00 8.12 271 ILE B O 1
ATOM 6572 N N . SER B 1 276 ? 16.725 -34.530 91.012 1.00 3.43 272 SER B N 1
ATOM 6573 C CA . SER B 1 276 ? 16.253 -35.299 92.167 1.00 4.84 272 SER B CA 1
ATOM 6574 C C . SER B 1 276 ? 14.730 -35.218 92.244 1.00 2.40 272 SER B C 1
ATOM 6575 O O . SER B 1 276 ? 14.092 -34.540 91.431 1.00 4.71 272 SER B O 1
ATOM 6578 N N . MET B 1 277 ? 14.164 -35.917 93.226 1.00 4.05 273 MET B N 1
ATOM 6579 C CA . MET B 1 277 ? 12.714 -36.098 93.293 1.00 4.49 273 MET B CA 1
ATOM 6580 C C . MET B 1 277 ? 11.992 -34.760 93.310 1.00 4.69 273 MET B C 1
ATOM 6581 O O . MET B 1 277 ? 12.325 -33.887 94.128 1.00 4.25 273 MET B O 1
ATOM 6586 N N . ALA B 1 278 ? 11.007 -34.640 92.405 1.00 4.48 274 ALA B N 1
ATOM 6587 C CA . ALA B 1 278 ? 10.090 -33.499 92.222 1.00 5.29 274 ALA B CA 1
ATOM 6588 C C . ALA B 1 278 ? 10.670 -32.366 91.381 1.00 3.60 274 ALA B C 1
ATOM 6589 O O . ALA B 1 278 ? 9.951 -31.423 91.061 1.00 4.78 274 ALA B O 1
ATOM 6591 N N . GLU B 1 279 ? 11.957 -32.417 91.053 1.00 3.75 275 GLU B N 1
ATOM 6592 C CA . GLU B 1 279 ? 12.528 -31.383 90.208 1.00 4.69 275 GLU B CA 1
ATOM 6593 C C . GLU B 1 279 ? 12.069 -31.534 88.755 1.00 3.57 275 GLU B C 1
ATOM 6594 O O . GLU B 1 279 ? 11.867 -32.655 88.261 1.00 3.90 275 GLU B O 1
ATOM 6600 N N . ARG B 1 280 ? 11.902 -30.395 88.088 1.00 3.28 276 ARG B N 1
ATOM 6601 C CA . ARG B 1 280 ? 11.608 -30.350 86.659 1.00 3.13 276 ARG B CA 1
ATOM 6602 C C . ARG B 1 280 ? 12.673 -29.542 85.935 1.00 3.97 276 ARG B C 1
ATOM 6603 O O . ARG B 1 280 ? 13.006 -28.427 86.355 1.00 4.56 276 ARG B O 1
ATOM 6611 N N . TYR B 1 281 ? 13.209 -30.108 84.857 1.00 4.65 277 TYR B N 1
ATOM 6612 C CA . TYR B 1 281 ? 14.128 -29.389 83.981 1.00 4.36 277 TYR B CA 1
ATOM 6613 C C . TYR B 1 281 ? 13.706 -29.637 82.550 1.00 5.64 277 TYR B C 1
ATOM 6614 O O . TYR B 1 281 ? 13.418 -30.775 82.169 1.00 6.47 277 TYR B O 1
ATOM 6623 N N . GLU B 1 282 ? 13.635 -28.566 81.767 1.00 5.22 278 GLU B N 1
ATOM 6624 C CA . GLU B 1 282 ? 13.334 -28.691 80.350 1.00 5.28 278 GLU B CA 1
ATOM 6625 C C . GLU B 1 282 ? 14.635 -28.544 79.574 1.00 4.31 278 GLU B C 1
ATOM 6626 O O . GLU B 1 282 ? 15.433 -27.621 79.829 1.00 5.71 278 GLU B O 1
ATOM 6632 N N . VAL B 1 283 ? 14.845 -29.481 78.656 1.00 5.81 279 VAL B N 1
ATOM 6633 C CA . VAL B 1 283 ? 16.087 -29.636 77.929 1.00 5.68 279 VAL B CA 1
ATOM 6634 C C . VAL B 1 283 ? 15.810 -29.523 76.436 1.00 6.83 279 VAL B C 1
ATOM 6635 O O . VAL B 1 283 ? 14.786 -30.011 75.953 1.00 8.70 279 VAL B O 1
ATOM 6639 N N . VAL B 1 284 ? 16.700 -28.884 75.687 1.00 6.96 280 VAL B N 1
ATOM 6640 C CA . VAL B 1 284 ? 16.632 -29.031 74.241 1.00 8.48 280 VAL B CA 1
ATOM 6641 C C . VAL B 1 284 ? 17.812 -29.883 73.802 1.00 7.22 280 VAL B C 1
ATOM 6642 O O . VAL B 1 284 ? 18.971 -29.530 74.056 1.00 8.64 280 VAL B O 1
ATOM 6646 N N . PHE B 1 285 ? 17.518 -31.027 73.192 1.00 9.39 281 PHE B N 1
ATOM 6647 C CA . PHE B 1 285 ? 18.564 -31.849 72.613 1.00 9.12 281 PHE B CA 1
ATOM 6648 C C . PHE B 1 285 ? 18.494 -31.754 71.100 1.00 9.13 281 PHE B C 1
ATOM 6649 O O . PHE B 1 285 ? 17.413 -31.804 70.515 1.00 8.10 281 PHE B O 1
ATOM 6657 N N . ASP B 1 286 ? 19.662 -31.625 70.478 1.00 8.35 282 ASP B N 1
ATOM 6658 C CA . ASP B 1 286 ? 19.781 -31.521 69.026 1.00 8.85 282 ASP B CA 1
ATOM 6659 C C . ASP B 1 286 ? 20.324 -32.809 68.426 1.00 7.31 282 ASP B C 1
ATOM 6660 O O . ASP B 1 286 ? 21.525 -33.072 68.492 1.00 11.96 282 ASP B O 1
ATOM 6665 N N . PHE B 1 287 ? 19.442 -33.594 67.812 1.00 9.54 283 PHE B N 1
ATOM 6666 C CA . PHE B 1 287 ? 19.821 -34.869 67.211 1.00 9.83 283 PHE B CA 1
ATOM 6667 C C . PHE B 1 287 ? 20.421 -34.719 65.803 1.00 11.42 283 PHE B C 1
ATOM 6668 O O . PHE B 1 287 ? 20.797 -35.714 65.170 1.00 12.48 283 PHE B O 1
ATOM 6676 N N . SER B 1 288 ? 20.510 -33.488 65.309 1.00 12.85 284 SER B N 1
ATOM 6677 C CA . SER B 1 288 ? 20.934 -33.276 63.924 1.00 13.59 284 SER B CA 1
ATOM 6678 C C . SER B 1 288 ? 22.386 -33.687 63.666 1.00 17.13 284 SER B C 1
ATOM 6679 O O . SER B 1 288 ? 22.754 -33.956 62.527 1.00 16.82 284 SER B O 1
ATOM 6682 N N . ASP B 1 289 ? 23.201 -33.746 64.715 1.00 17.77 285 ASP B N 1
ATOM 6683 C CA . ASP B 1 289 ? 24.587 -34.183 64.582 1.00 19.99 285 ASP B CA 1
ATOM 6684 C C . ASP B 1 289 ? 24.723 -35.698 64.720 1.00 16.40 285 ASP B C 1
ATOM 6685 O O . ASP B 1 289 ? 25.828 -36.239 64.641 1.00 17.64 285 ASP B O 1
ATOM 6690 N N . TYR B 1 290 ? 23.597 -36.380 64.901 1.00 15.32 286 TYR B N 1
ATOM 6691 C CA . TYR B 1 290 ? 23.609 -37.816 65.169 1.00 14.86 286 TYR B CA 1
ATOM 6692 C C . TYR B 1 290 ? 22.675 -38.610 64.254 1.00 12.37 286 TYR B C 1
ATOM 6693 O O . TYR B 1 290 ? 22.158 -39.649 64.648 1.00 13.68 286 TYR B O 1
ATOM 6702 N N . ALA B 1 291 ? 22.487 -38.141 63.021 1.00 13.55 287 ALA B N 1
ATOM 6703 C CA . ALA B 1 291 ? 21.637 -38.847 62.059 1.00 15.16 287 ALA B CA 1
ATOM 6704 C C . ALA B 1 291 ? 22.102 -40.282 61.844 1.00 16.90 287 ALA B C 1
ATOM 6705 O O . ALA B 1 291 ? 23.291 -40.535 61.644 1.00 17.46 287 ALA B O 1
ATOM 6707 N N . GLY B 1 292 ? 21.162 -41.220 61.895 1.00 16.38 288 GLY B N 1
ATOM 6708 C CA . GLY B 1 292 ? 21.479 -42.617 61.673 1.00 16.27 288 GLY B CA 1
ATOM 6709 C C . GLY B 1 292 ? 22.143 -43.296 62.855 1.00 15.79 288 GLY B C 1
ATOM 6710 O O . GLY B 1 292 ? 22.603 -44.436 62.747 1.00 20.29 288 GLY B O 1
ATOM 6711 N N . LYS B 1 293 ? 22.207 -42.598 63.983 1.00 13.37 289 LYS B N 1
ATOM 6712 C CA . LYS B 1 293 ? 22.748 -43.181 65.200 1.00 13.63 289 LYS B CA 1
ATOM 6713 C C . LYS B 1 293 ? 21.638 -43.469 66.204 1.00 13.42 289 LYS B C 1
ATOM 6714 O O . LYS B 1 293 ? 20.492 -43.022 66.064 1.00 13.58 289 LYS B O 1
ATOM 6720 N N . THR B 1 294 ? 21.998 -44.247 67.213 1.00 10.55 290 THR B N 1
ATOM 6721 C CA . THR B 1 294 ? 21.132 -44.488 68.350 1.00 11.50 290 THR B CA 1
ATOM 6722 C C . THR B 1 294 ? 21.753 -43.769 69.538 1.00 9.92 290 THR B C 1
ATOM 6723 O O . THR B 1 294 ? 22.940 -43.954 69.833 1.00 11.22 290 THR B O 1
ATOM 6727 N N . ILE B 1 295 ? 20.959 -42.929 70.198 1.00 10.43 291 ILE B N 1
ATOM 6728 C CA . ILE B 1 295 ? 21.420 -42.149 71.340 1.00 9.53 291 ILE B CA 1
ATOM 6729 C C . ILE B 1 295 ? 20.744 -42.665 72.600 1.00 9.89 291 ILE B C 1
ATOM 6730 O O . ILE B 1 295 ? 19.518 -42.635 72.704 1.00 10.76 291 ILE B O 1
ATOM 6735 N N . GLU B 1 296 ? 21.533 -43.151 73.552 1.00 8.98 292 GLU B N 1
ATOM 6736 C CA . GLU B 1 296 ? 20.981 -43.673 74.792 1.00 8.67 292 GLU B CA 1
ATOM 6737 C C . GLU B 1 296 ? 20.955 -42.600 75.868 1.00 7.42 292 GLU B C 1
ATOM 6738 O O . GLU B 1 296 ? 21.968 -41.970 76.145 1.00 9.14 292 GLU B O 1
ATOM 6744 N N . LEU B 1 297 ? 19.784 -42.399 76.461 1.00 7.81 293 LEU B N 1
ATOM 6745 C CA . LEU B 1 297 ? 19.668 -41.592 77.671 1.00 6.14 293 LEU B CA 1
ATOM 6746 C C . LEU B 1 297 ? 20.072 -42.478 78.840 1.00 6.76 293 LEU B C 1
ATOM 6747 O O . LEU B 1 297 ? 19.490 -43.543 79.054 1.00 7.26 293 LEU B O 1
ATOM 6752 N N . ARG B 1 298 ? 21.074 -42.029 79.588 1.00 7.28 294 ARG B N 1
ATOM 6753 C CA . ARG B 1 298 ? 21.666 -42.839 80.639 1.00 6.38 294 ARG B CA 1
ATOM 6754 C C . ARG B 1 298 ? 21.691 -42.097 81.974 1.00 6.44 294 ARG B C 1
ATOM 6755 O O . ARG B 1 298 ? 21.379 -40.903 82.067 1.00 7.45 294 ARG B O 1
ATOM 6763 N N . ASN B 1 299 ? 22.065 -42.845 83.003 1.00 7.28 295 ASN B N 1
ATOM 6764 C CA . ASN B 1 299 ? 22.048 -42.368 84.377 1.00 7.51 295 ASN B CA 1
ATOM 6765 C C . ASN B 1 299 ? 23.400 -42.646 85.028 1.00 7.44 295 ASN B C 1
ATOM 6766 O O . ASN B 1 299 ? 23.823 -43.804 85.080 1.00 8.63 295 ASN B O 1
ATOM 6771 N N . LEU B 1 300 ? 24.068 -41.594 85.502 1.00 7.14 296 LEU B N 1
ATOM 6772 C CA . LEU B 1 300 ? 25.404 -41.704 86.073 1.00 8.56 296 LEU B CA 1
ATOM 6773 C C . LEU B 1 300 ? 25.454 -42.639 87.278 1.00 10.92 296 LEU B C 1
ATOM 6774 O O . LEU B 1 300 ? 24.657 -42.507 88.204 1.00 10.96 296 LEU B O 1
ATOM 6779 N N . GLY B 1 301 ? 26.412 -43.563 87.267 1.00 9.18 297 GLY B N 1
ATOM 6780 C CA . GLY B 1 301 ? 26.550 -44.540 88.335 1.00 9.54 297 GLY B CA 1
ATOM 6781 C C . GLY B 1 301 ? 27.290 -44.043 89.565 1.00 8.91 297 GLY B C 1
ATOM 6782 O O . GLY B 1 301 ? 27.556 -42.853 89.701 1.00 8.19 297 GLY B O 1
ATOM 6783 N N . GLY B 1 302 ? 27.620 -44.960 90.472 1.00 7.84 298 GLY B N 1
ATOM 6784 C CA . GLY B 1 302 ? 28.272 -44.577 91.708 1.00 7.75 298 GLY B CA 1
ATOM 6785 C C . GLY B 1 302 ? 27.421 -43.637 92.536 1.00 7.56 298 GLY B C 1
ATOM 6786 O O . GLY B 1 302 ? 27.929 -42.663 93.099 1.00 9.59 298 GLY B O 1
ATOM 6787 N N . SER B 1 303 ? 26.123 -43.932 92.612 1.00 7.43 299 SER B N 1
ATOM 6788 C CA . SER B 1 303 ? 25.160 -43.104 93.345 1.00 8.31 299 SER B CA 1
ATOM 6789 C C . SER B 1 303 ? 25.182 -41.644 92.849 1.00 9.00 299 SER B C 1
ATOM 6790 O O . SER B 1 303 ? 25.533 -40.721 93.586 1.00 8.25 299 SER B O 1
ATOM 6793 N N . ILE B 1 304 ? 24.812 -41.470 91.581 1.00 7.67 300 ILE B N 1
ATOM 6794 C CA . ILE B 1 304 ? 24.806 -40.179 90.888 1.00 7.41 300 ILE B CA 1
ATOM 6795 C C . ILE B 1 304 ? 26.151 -39.490 91.103 1.00 7.33 300 ILE B C 1
ATOM 6796 O O . ILE B 1 304 ? 26.237 -38.332 91.569 1.00 8.17 300 ILE B O 1
ATOM 6801 N N . GLY B 1 305 ? 27.201 -40.230 90.761 1.00 7.20 301 GLY B N 1
ATOM 6802 C CA . GLY B 1 305 ? 28.548 -39.699 90.764 1.00 9.09 301 GLY B CA 1
ATOM 6803 C C . GLY B 1 305 ? 28.974 -39.157 92.108 1.00 9.56 301 GLY B C 1
ATOM 6804 O O . GLY B 1 305 ? 29.734 -38.189 92.167 1.00 11.58 301 GLY B O 1
ATOM 6805 N N . GLY B 1 306 ? 28.505 -39.783 93.184 1.00 7.51 302 GLY B N 1
ATOM 6806 C CA . GLY B 1 306 ? 28.918 -39.398 94.528 1.00 8.17 302 GLY B CA 1
ATOM 6807 C C . GLY B 1 306 ? 28.080 -38.293 95.148 1.00 7.78 302 GLY B C 1
ATOM 6808 O O . GLY B 1 306 ? 28.272 -37.927 96.303 1.00 9.02 302 GLY B O 1
ATOM 6809 N N . ILE B 1 307 ? 27.141 -37.742 94.390 1.00 6.33 303 ILE B N 1
ATOM 6810 C CA . ILE B 1 307 ? 26.252 -36.725 94.940 1.00 7.16 303 ILE B CA 1
ATOM 6811 C C . ILE B 1 307 ? 25.201 -37.388 95.824 1.00 6.88 303 ILE B C 1
ATOM 6812 O O . ILE B 1 307 ? 24.821 -36.854 96.864 1.00 7.65 303 ILE B O 1
ATOM 6817 N N . GLY B 1 308 ? 24.737 -38.564 95.414 1.00 7.96 304 GLY B N 1
ATOM 6818 C CA . GLY B 1 308 ? 23.750 -39.295 96.189 1.00 7.14 304 GLY B CA 1
ATOM 6819 C C . GLY B 1 308 ? 24.298 -40.507 96.928 1.00 6.97 304 GLY B C 1
ATOM 6820 O O . GLY B 1 308 ? 25.509 -40.704 97.034 1.00 9.55 304 GLY B O 1
ATOM 6821 N N . THR B 1 309 ? 23.376 -41.336 97.417 1.00 6.57 305 THR B N 1
ATOM 6822 C CA . THR B 1 309 ? 23.681 -42.588 98.101 1.00 5.86 305 THR B CA 1
ATOM 6823 C C . THR B 1 309 ? 22.864 -43.736 97.515 1.00 6.46 305 THR B C 1
ATOM 6824 O O . THR B 1 309 ? 22.934 -44.866 98.017 1.00 7.37 305 THR B O 1
ATOM 6828 N N . ASP B 1 310 ? 22.089 -43.444 96.470 1.00 6.86 306 ASP B N 1
ATOM 6829 C CA . ASP B 1 310 ? 21.181 -44.435 95.875 1.00 5.42 306 ASP B CA 1
ATOM 6830 C C . ASP B 1 310 ? 21.893 -45.723 95.502 1.00 7.89 306 ASP B C 1
ATOM 6831 O O . ASP B 1 310 ? 23.000 -45.701 94.965 1.00 7.99 306 ASP B O 1
ATOM 6836 N N . THR B 1 311 ? 21.240 -46.851 95.760 1.00 7.23 307 THR B N 1
ATOM 6837 C CA . THR B 1 311 ? 21.733 -48.120 95.251 1.00 8.49 307 THR B CA 1
ATOM 6838 C C . THR B 1 311 ? 21.634 -48.165 93.723 1.00 8.55 307 THR B C 1
ATOM 6839 O O . THR B 1 311 ? 20.638 -47.735 93.139 1.00 9.07 307 THR B O 1
ATOM 6843 N N . ASP B 1 312 ? 22.679 -48.683 93.083 1.00 8.57 308 ASP B N 1
ATOM 6844 C CA . ASP B 1 312 ? 22.673 -48.874 91.637 1.00 9.29 308 ASP B CA 1
ATOM 6845 C C . ASP B 1 312 ? 22.547 -50.354 91.289 1.00 9.32 308 ASP B C 1
ATOM 6846 O O . ASP B 1 312 ? 23.166 -51.196 91.928 1.00 11.58 308 ASP B O 1
ATOM 6851 N N . TYR B 1 313 ? 21.737 -50.659 90.281 1.00 7.11 309 TYR B N 1
ATOM 6852 C CA . TYR B 1 313 ? 21.534 -52.035 89.849 1.00 7.26 309 TYR B CA 1
ATOM 6853 C C . TYR B 1 313 ? 22.018 -52.209 88.414 1.00 8.36 309 TYR B C 1
ATOM 6854 O O . TYR B 1 313 ? 22.407 -51.236 87.763 1.00 10.76 309 TYR B O 1
ATOM 6863 N N . ASP B 1 314 ? 21.978 -53.452 87.932 1.00 8.62 310 ASP B N 1
ATOM 6864 C CA . ASP B 1 314 ? 22.461 -53.824 86.596 1.00 8.96 310 ASP B CA 1
ATOM 6865 C C . ASP B 1 314 ? 22.039 -52.882 85.481 1.00 9.67 310 ASP B C 1
ATOM 6866 O O . ASP B 1 314 ? 22.820 -52.587 84.570 1.00 11.00 310 ASP B O 1
ATOM 6871 N N . ASN B 1 315 ? 20.789 -52.436 85.534 1.00 8.68 311 ASN B N 1
ATOM 6872 C CA . ASN B 1 315 ? 20.224 -51.663 84.435 1.00 6.99 311 ASN B CA 1
ATOM 6873 C C . ASN B 1 315 ? 19.706 -50.283 84.801 1.00 7.68 311 ASN B C 1
ATOM 6874 O O . ASN B 1 315 ? 19.072 -49.633 83.963 1.00 7.31 311 ASN B O 1
ATOM 6879 N N . THR B 1 316 ? 19.998 -49.805 86.014 1.00 6.47 312 THR B N 1
ATOM 6880 C CA . THR B 1 316 ? 19.535 -48.463 86.370 1.00 6.37 312 THR B CA 1
ATOM 6881 C C . THR B 1 316 ? 20.462 -47.375 85.816 1.00 7.31 312 THR B C 1
ATOM 6882 O O . THR B 1 316 ? 20.184 -46.200 85.987 1.00 8.17 312 THR B O 1
ATOM 6886 N N . ASP B 1 317 ? 21.529 -47.771 85.117 1.00 5.76 313 ASP B N 1
ATOM 6887 C CA . ASP B 1 317 ? 22.332 -46.821 84.356 1.00 6.00 313 ASP B CA 1
ATOM 6888 C C . ASP B 1 317 ? 21.685 -46.506 82.996 1.00 7.62 313 ASP B C 1
ATOM 6889 O O . ASP B 1 317 ? 22.154 -45.631 82.270 1.00 7.41 313 ASP B O 1
ATOM 6894 N N . LYS B 1 318 ? 20.600 -47.213 82.682 1.00 7.97 314 LYS B N 1
ATOM 6895 C CA . LYS B 1 318 ? 19.875 -47.036 81.421 1.00 7.07 314 LYS B CA 1
ATOM 6896 C C . LYS B 1 318 ? 18.498 -46.421 81.636 1.00 7.86 314 LYS B C 1
ATOM 6897 O O . LYS B 1 318 ? 17.775 -46.805 82.552 1.00 8.64 314 LYS B O 1
ATOM 6903 N N . VAL B 1 319 ? 18.153 -45.451 80.795 1.00 8.19 315 VAL B N 1
ATOM 6904 C CA . VAL B 1 319 ? 16.845 -44.819 80.877 1.00 6.51 315 VAL B CA 1
ATOM 6905 C C . VAL B 1 319 ? 16.001 -45.159 79.640 1.00 7.43 315 VAL B C 1
ATOM 6906 O O . VAL B 1 319 ? 14.971 -45.830 79.758 1.00 9.06 315 VAL B O 1
ATOM 6910 N N . MET B 1 320 ? 16.422 -44.699 78.463 1.00 7.53 316 MET B N 1
ATOM 6911 C CA . MET B 1 320 ? 15.729 -45.067 77.229 1.00 6.64 316 MET B CA 1
ATOM 6912 C C . MET B 1 320 ? 16.639 -44.848 76.021 1.00 7.13 316 MET B C 1
ATOM 6913 O O . MET B 1 320 ? 17.757 -44.339 76.155 1.00 9.25 316 MET B O 1
ATOM 6918 N N . ARG B 1 321 ? 16.163 -45.237 74.843 1.00 6.68 317 ARG B N 1
ATOM 6919 C CA . ARG B 1 321 ? 16.941 -45.070 73.621 1.00 8.00 317 ARG B CA 1
ATOM 6920 C C . ARG B 1 321 ? 16.211 -44.263 72.572 1.00 9.03 317 ARG B C 1
ATOM 6921 O O . ARG B 1 321 ? 15.010 -44.453 72.346 1.00 9.31 317 ARG B O 1
ATOM 6929 N N . PHE B 1 322 ? 16.956 -43.374 71.924 1.00 9.18 318 PHE B N 1
ATOM 6930 C CA . PHE B 1 322 ? 16.456 -42.589 70.808 1.00 9.31 318 PHE B CA 1
ATOM 6931 C C . PHE B 1 322 ? 17.087 -43.099 69.524 1.00 9.33 318 PHE B C 1
ATOM 6932 O O . PHE B 1 322 ? 18.311 -43.105 69.375 1.00 11.44 318 PHE B O 1
ATOM 6940 N N . VAL B 1 323 ? 16.252 -43.568 68.605 1.00 11.04 319 VAL B N 1
ATOM 6941 C CA . VAL B 1 323 ? 16.736 -44.075 67.336 1.00 11.49 319 VAL B CA 1
ATOM 6942 C C . VAL B 1 323 ? 16.610 -42.974 66.298 1.00 8.46 319 VAL B C 1
ATOM 6943 O O . VAL B 1 323 ? 15.507 -42.598 65.923 1.00 10.28 319 VAL B O 1
ATOM 6947 N N . VAL B 1 324 ? 17.732 -42.431 65.852 1.00 12.32 320 VAL B N 1
ATOM 6948 C CA . VAL B 1 324 ? 17.680 -41.238 65.016 1.00 10.04 320 VAL B CA 1
ATOM 6949 C C . VAL B 1 324 ? 17.630 -41.582 63.530 1.00 11.85 320 VAL B C 1
ATOM 6950 O O . VAL B 1 324 ? 18.447 -42.356 63.036 1.00 13.21 320 VAL B O 1
ATOM 6954 N N . ALA B 1 325 ? 16.660 -41.001 62.828 1.00 13.01 321 ALA B N 1
ATOM 6955 C CA . ALA B 1 325 ? 16.510 -41.212 61.393 1.00 14.16 321 ALA B CA 1
ATOM 6956 C C . ALA B 1 325 ? 17.672 -40.596 60.620 1.00 14.60 321 ALA B C 1
ATOM 6957 O O . ALA B 1 325 ? 18.421 -39.777 61.153 1.00 16.09 321 ALA B O 1
ATOM 6959 N N . ASP B 1 326 ? 17.813 -40.990 59.356 1.00 18.11 322 ASP B N 1
ATOM 6960 C CA . ASP B 1 326 ? 18.878 -40.463 58.506 1.00 19.44 322 ASP B CA 1
ATOM 6961 C C . ASP B 1 326 ? 18.641 -39.006 58.087 1.00 21.98 322 ASP B C 1
ATOM 6962 O O . ASP B 1 326 ? 19.592 -38.252 57.872 1.00 25.04 322 ASP B O 1
ATOM 6967 N N . ASP B 1 327 ? 17.377 -38.607 57.977 1.00 23.23 323 ASP B N 1
ATOM 6968 C CA . ASP B 1 327 ? 17.039 -37.246 57.570 1.00 27.40 323 ASP B CA 1
ATOM 6969 C C . ASP B 1 327 ? 15.730 -36.786 58.211 1.00 25.56 323 ASP B C 1
ATOM 6970 O O . ASP B 1 327 ? 15.002 -37.592 58.788 1.00 24.39 323 ASP B O 1
ATOM 6975 N N . THR B 1 328 ? 15.441 -35.490 58.122 1.00 23.16 324 THR B N 1
ATOM 6976 C CA . THR B 1 328 ? 14.172 -34.960 58.615 1.00 23.18 324 THR B CA 1
ATOM 6977 C C . THR B 1 328 ? 13.055 -35.107 57.581 1.00 24.35 324 THR B C 1
ATOM 6978 O O . THR B 1 328 ? 13.315 -35.272 56.387 1.00 26.78 324 THR B O 1
ATOM 6982 N N . THR B 1 329 ? 11.817 -35.040 58.063 1.00 25.24 325 THR B N 1
ATOM 6983 C CA . THR B 1 329 ? 10.624 -35.021 57.220 1.00 28.13 325 THR B CA 1
ATOM 6984 C C . THR B 1 329 ? 10.345 -33.612 56.715 1.00 26.87 325 THR B C 1
ATOM 6985 O O . THR B 1 329 ? 10.089 -33.399 55.526 1.00 27.25 325 THR B O 1
ATOM 6989 N N . GLN B 1 330 ? 10.377 -32.669 57.651 1.00 25.03 326 GLN B N 1
ATOM 6990 C CA . GLN B 1 330 ? 10.200 -31.248 57.374 1.00 23.68 326 GLN B CA 1
ATOM 6991 C C . GLN B 1 330 ? 11.424 -30.529 57.922 1.00 20.09 326 GLN B C 1
ATOM 6992 O O . GLN B 1 330 ? 12.038 -31.013 58.865 1.00 21.12 326 GLN B O 1
ATOM 6998 N N . PRO B 1 331 ? 11.780 -29.375 57.344 1.00 18.46 327 PRO B N 1
ATOM 6999 C CA . PRO B 1 331 ? 12.906 -28.635 57.922 1.00 18.94 327 PRO B CA 1
ATOM 7000 C C . PRO B 1 331 ? 12.654 -28.218 59.373 1.00 17.53 327 PRO B C 1
ATOM 7001 O O . PRO B 1 331 ? 11.520 -27.914 59.747 1.00 19.78 327 PRO B O 1
ATOM 7005 N N . ASP B 1 332 ? 13.712 -28.223 60.178 1.00 16.03 328 ASP B N 1
ATOM 7006 C CA . ASP B 1 332 ? 13.637 -27.755 61.557 1.00 14.51 328 ASP B CA 1
ATOM 7007 C C . ASP B 1 332 ? 13.790 -26.242 61.572 1.00 14.98 328 ASP B C 1
ATOM 7008 O O . ASP B 1 332 ? 14.879 -25.725 61.346 1.00 15.05 328 ASP B O 1
ATOM 7013 N N . THR B 1 333 ? 12.698 -25.534 61.830 1.00 13.36 329 THR B N 1
ATOM 7014 C CA . THR B 1 333 ? 12.745 -24.077 61.844 1.00 15.28 329 THR B CA 1
ATOM 7015 C C . THR B 1 333 ? 12.755 -23.519 63.262 1.00 14.87 329 THR B C 1
ATOM 7016 O O . THR B 1 333 ? 12.673 -22.310 63.451 1.00 16.25 329 THR B O 1
ATOM 7020 N N . SER B 1 334 ? 12.869 -24.403 64.252 1.00 14.71 330 SER B N 1
ATOM 7021 C CA . SER B 1 334 ? 12.927 -23.970 65.647 1.00 12.60 330 SER B CA 1
ATOM 7022 C C . SER B 1 334 ? 14.322 -23.472 66.018 1.00 13.38 330 SER B C 1
ATOM 7023 O O . SER B 1 334 ? 15.312 -23.788 65.343 1.00 12.60 330 SER B O 1
ATOM 7026 N N . VAL B 1 335 ? 14.389 -22.690 67.093 1.00 12.06 331 VAL B N 1
ATOM 7027 C CA . VAL B 1 335 ? 15.659 -22.176 67.602 1.00 10.09 331 VAL B CA 1
ATOM 7028 C C . VAL B 1 335 ? 15.709 -22.247 69.114 1.00 11.57 331 VAL B C 1
ATOM 7029 O O . VAL B 1 335 ? 14.692 -22.463 69.773 1.00 10.90 331 VAL B O 1
ATOM 7033 N N . VAL B 1 336 ? 16.903 -22.072 69.663 1.00 11.12 332 VAL B N 1
ATOM 7034 C CA . VAL B 1 336 ? 17.045 -21.869 71.094 1.00 10.83 332 VAL B CA 1
ATOM 7035 C C . VAL B 1 336 ? 17.709 -20.511 71.323 1.00 12.10 332 VAL B C 1
ATOM 7036 O O . VAL B 1 336 ? 18.927 -20.382 71.214 1.00 13.75 332 VAL B O 1
ATOM 7040 N N . PRO B 1 337 ? 16.902 -19.479 71.614 1.00 12.46 333 PRO B N 1
ATOM 7041 C CA . PRO B 1 337 ? 17.425 -18.113 71.751 1.00 11.53 333 PRO B CA 1
ATOM 7042 C C . PRO B 1 337 ? 18.424 -17.989 72.894 1.00 10.93 333 PRO B C 1
ATOM 7043 O O . PRO B 1 337 ? 18.287 -18.710 73.885 1.00 11.24 333 PRO B O 1
ATOM 7047 N N . ALA B 1 338 ? 19.408 -17.103 72.756 1.00 12.45 334 ALA B N 1
ATOM 7048 C CA . ALA B 1 338 ? 20.363 -16.847 73.834 1.00 12.06 334 ALA B CA 1
ATOM 7049 C C . ALA B 1 338 ? 19.699 -16.156 75.021 1.00 11.51 334 ALA B C 1
ATOM 7050 O O . ALA B 1 338 ? 20.135 -16.302 76.169 1.00 12.51 334 ALA B O 1
ATOM 7052 N N . ASN B 1 339 ? 18.655 -15.387 74.733 1.00 11.05 335 ASN B N 1
ATOM 7053 C CA . ASN B 1 339 ? 17.879 -14.707 75.766 1.00 11.00 335 ASN B CA 1
ATOM 7054 C C . ASN B 1 339 ? 16.474 -15.284 75.836 1.00 10.07 335 ASN B C 1
ATOM 7055 O O . ASN B 1 339 ? 15.685 -15.156 74.894 1.00 12.10 335 ASN B O 1
ATOM 7060 N N . LEU B 1 340 ? 16.156 -15.929 76.950 1.00 8.63 336 LEU B N 1
ATOM 7061 C CA . LEU B 1 340 ? 14.874 -16.619 77.066 1.00 8.61 336 LEU B CA 1
ATOM 7062 C C . LEU B 1 340 ? 13.826 -15.767 77.769 1.00 9.49 336 LEU B C 1
ATOM 7063 O O . LEU B 1 340 ? 12.721 -15.585 77.258 1.00 11.16 336 LEU B O 1
ATOM 7068 N N . ARG B 1 341 ? 14.162 -15.282 78.960 1.00 8.95 337 ARG B N 1
ATOM 7069 C CA . ARG B 1 341 ? 13.281 -14.359 79.671 1.00 8.83 337 ARG B CA 1
ATOM 7070 C C . ARG B 1 341 ? 14.016 -13.603 80.770 1.00 7.84 337 ARG B C 1
ATOM 7071 O O . ARG B 1 341 ? 15.155 -13.932 81.123 1.00 9.88 337 ARG B O 1
ATOM 7079 N N . ASP B 1 342 ? 13.362 -12.575 81.297 1.00 10.06 338 ASP B N 1
ATOM 7080 C CA . ASP B 1 342 ? 13.821 -11.929 82.514 1.00 11.76 338 ASP B CA 1
ATOM 7081 C C . ASP B 1 342 ? 13.214 -12.679 83.690 1.00 9.77 338 ASP B C 1
ATOM 7082 O O . ASP B 1 342 ? 11.999 -12.780 83.805 1.00 12.45 338 ASP B O 1
ATOM 7087 N N . VAL B 1 343 ? 14.060 -13.229 84.544 1.00 8.23 339 VAL B N 1
ATOM 7088 C CA . VAL B 1 343 ? 13.565 -14.027 85.660 1.00 7.49 339 VAL B CA 1
ATOM 7089 C C . VAL B 1 343 ? 13.187 -13.112 86.818 1.00 6.89 339 VAL B C 1
ATOM 7090 O O . VAL B 1 343 ? 13.979 -12.261 87.222 1.00 9.88 339 VAL B O 1
ATOM 7094 N N . PRO B 1 344 ? 11.971 -13.275 87.361 1.00 5.36 340 PRO B N 1
ATOM 7095 C CA . PRO B 1 344 ? 11.519 -12.380 88.436 1.00 5.78 340 PRO B CA 1
ATOM 7096 C C . PRO B 1 344 ? 12.084 -12.746 89.819 1.00 5.72 340 PRO B C 1
ATOM 7097 O O . PRO B 1 344 ? 11.338 -13.116 90.717 1.00 7.79 340 PRO B O 1
ATOM 7101 N N . PHE B 1 345 ? 13.394 -12.613 89.986 1.00 5.90 341 PHE B N 1
ATOM 7102 C CA . PHE B 1 345 ? 14.022 -12.889 91.279 1.00 5.34 341 PHE B CA 1
ATOM 7103 C C . PHE B 1 345 ? 13.463 -11.989 92.380 1.00 6.13 341 PHE B C 1
ATOM 7104 O O . PHE B 1 345 ? 13.156 -10.817 92.129 1.00 6.55 341 PHE B O 1
ATOM 7112 N N . PRO B 1 346 ? 13.349 -12.516 93.605 1.00 6.19 342 PRO B N 1
ATOM 7113 C CA . PRO B 1 346 ? 12.902 -11.658 94.707 1.00 7.62 342 PRO B CA 1
ATOM 7114 C C . PRO B 1 346 ? 13.957 -10.608 95.066 1.00 6.77 342 PRO B C 1
ATOM 7115 O O . PRO B 1 346 ? 15.143 -10.828 94.837 1.00 7.74 342 PRO B O 1
ATOM 7119 N N . SER B 1 347 ? 13.534 -9.471 95.612 1.00 5.14 343 SER B N 1
ATOM 7120 C CA . SER B 1 347 ? 14.480 -8.488 96.106 1.00 3.80 343 SER B CA 1
ATOM 7121 C C . SER B 1 347 ? 15.404 -9.098 97.159 1.00 4.17 343 SER B C 1
ATOM 7122 O O . SER B 1 347 ? 14.936 -9.553 98.194 1.00 4.98 343 SER B O 1
ATOM 7125 N N . PRO B 1 348 ? 16.722 -9.091 96.910 1.00 6.14 344 PRO B N 1
ATOM 7126 C CA . PRO B 1 348 ? 17.617 -9.803 97.838 1.00 5.89 344 PRO B CA 1
ATOM 7127 C C . PRO B 1 348 ? 17.692 -9.234 99.258 1.00 5.29 344 PRO B C 1
ATOM 7128 O O . PRO B 1 348 ? 17.573 -8.022 99.467 1.00 6.65 344 PRO B O 1
ATOM 7132 N N A THR B 1 349 ? 17.958 -10.120 100.213 0.39 5.68 345 THR B N 1
ATOM 7133 N N B THR B 1 349 ? 17.911 -10.107 100.237 0.61 5.64 345 THR B N 1
ATOM 7134 C CA A THR B 1 349 ? 18.048 -9.763 101.620 0.39 6.22 345 THR B CA 1
ATOM 7135 C CA B THR B 1 349 ? 18.011 -9.686 101.632 0.61 5.65 345 THR B CA 1
ATOM 7136 C C A THR B 1 349 ? 19.454 -9.959 102.167 0.39 7.75 345 THR B C 1
ATOM 7137 C C B THR B 1 349 ? 19.393 -9.994 102.208 0.61 8.24 345 THR B C 1
ATOM 7138 O O A THR B 1 349 ? 20.253 -10.694 101.592 0.39 10.36 345 THR B O 1
ATOM 7139 O O B THR B 1 349 ? 20.118 -10.832 101.688 0.61 11.79 345 THR B O 1
ATOM 7146 N N . THR B 1 350 ? 19.754 -9.291 103.277 1.00 8.22 346 THR B N 1
ATOM 7147 C CA . THR B 1 350 ? 20.997 -9.560 104.001 1.00 9.94 346 THR B CA 1
ATOM 7148 C C . THR B 1 350 ? 20.727 -10.163 105.378 1.00 11.41 346 THR B C 1
ATOM 7149 O O . THR B 1 350 ? 21.668 -10.408 106.150 1.00 14.16 346 THR B O 1
ATOM 7153 N N . ASN B 1 351 ? 19.456 -10.390 105.699 1.00 12.31 347 ASN B N 1
ATOM 7154 C CA . ASN B 1 351 ? 19.116 -10.981 106.987 1.00 10.61 347 ASN B CA 1
ATOM 7155 C C . ASN B 1 351 ? 19.642 -12.415 107.107 1.00 12.83 347 ASN B C 1
ATOM 7156 O O . ASN B 1 351 ? 19.650 -13.172 106.125 1.00 14.10 347 ASN B O 1
ATOM 7161 N N . THR B 1 352 ? 20.075 -12.778 108.311 1.00 12.88 348 THR B N 1
ATOM 7162 C CA . THR B 1 352 ? 20.617 -14.108 108.581 1.00 11.70 348 THR B CA 1
ATOM 7163 C C . THR B 1 352 ? 19.599 -15.193 108.197 1.00 9.85 348 THR B C 1
ATOM 7164 O O . THR B 1 352 ? 18.420 -15.084 108.520 1.00 12.79 348 THR B O 1
ATOM 7168 N N . PRO B 1 353 ? 20.045 -16.234 107.481 1.00 9.60 349 PRO B N 1
ATOM 7169 C CA . PRO B 1 353 ? 19.072 -17.260 107.092 1.00 9.75 349 PRO B CA 1
ATOM 7170 C C . PRO B 1 353 ? 18.488 -18.043 108.272 1.00 11.03 349 PRO B C 1
ATOM 7171 O O . PRO B 1 353 ? 19.168 -18.296 109.261 1.00 12.21 349 PRO B O 1
ATOM 7175 N N . ARG B 1 354 ? 17.209 -18.388 108.153 1.00 10.24 350 ARG B N 1
ATOM 7176 C CA . ARG B 1 354 ? 16.545 -19.372 109.002 1.00 8.08 350 ARG B CA 1
ATOM 7177 C C . ARG B 1 354 ? 17.224 -20.714 108.750 1.00 9.21 350 ARG B C 1
ATOM 7178 O O . ARG B 1 354 ? 17.526 -21.022 107.608 1.00 13.81 350 ARG B O 1
ATOM 7186 N N . GLN B 1 355 ? 17.463 -21.512 109.784 1.00 7.84 351 GLN B N 1
ATOM 7187 C CA A GLN B 1 355 ? 18.180 -22.776 109.608 0.51 7.21 351 GLN B CA 1
ATOM 7188 C CA B GLN B 1 355 ? 18.182 -22.773 109.617 0.49 7.22 351 GLN B CA 1
ATOM 7189 C C . GLN B 1 355 ? 17.289 -24.001 109.791 1.00 5.16 351 GLN B C 1
ATOM 7190 O O . GLN B 1 355 ? 16.574 -24.119 110.780 1.00 8.93 351 GLN B O 1
ATOM 7201 N N . PHE B 1 356 ? 17.351 -24.919 108.830 1.00 6.05 352 PHE B N 1
ATOM 7202 C CA . PHE B 1 356 ? 16.599 -26.165 108.901 1.00 6.36 352 PHE B CA 1
ATOM 7203 C C . PHE B 1 356 ? 17.537 -27.329 108.604 1.00 4.10 352 PHE B C 1
ATOM 7204 O O . PHE B 1 356 ? 18.159 -27.400 107.536 1.00 6.94 352 PHE B O 1
ATOM 7212 N N . ARG B 1 357 ? 17.647 -28.215 109.585 1.00 5.45 353 ARG B N 1
ATOM 7213 C CA . ARG B 1 357 ? 18.518 -29.384 109.513 1.00 5.27 353 ARG B CA 1
ATOM 7214 C C . ARG B 1 357 ? 17.729 -30.650 109.181 1.00 6.57 353 ARG B C 1
ATOM 7215 O O . ARG B 1 357 ? 16.813 -31.052 109.919 1.00 7.11 353 ARG B O 1
ATOM 7223 N N . PHE B 1 358 ? 18.083 -31.271 108.060 1.00 7.32 354 PHE B N 1
ATOM 7224 C CA . PHE B 1 358 ? 17.406 -32.476 107.583 1.00 6.45 354 PHE B CA 1
ATOM 7225 C C . PHE B 1 358 ? 18.245 -33.699 107.881 1.00 6.09 354 PHE B C 1
ATOM 7226 O O . PHE B 1 358 ? 19.325 -33.885 107.321 1.00 9.33 354 PHE B O 1
ATOM 7234 N N . GLY B 1 359 ? 17.760 -34.507 108.813 1.00 7.09 355 GLY B N 1
ATOM 7235 C CA . GLY B 1 359 ? 18.506 -35.648 109.293 1.00 5.68 355 GLY B CA 1
ATOM 7236 C C . GLY B 1 359 ? 17.569 -36.729 109.772 1.00 5.99 355 GLY B C 1
ATOM 7237 O O . GLY B 1 359 ? 16.441 -36.856 109.284 1.00 6.89 355 GLY B O 1
ATOM 7238 N N . ARG B 1 360 ? 18.052 -37.509 110.727 1.00 8.66 356 ARG B N 1
ATOM 7239 C CA . ARG B 1 360 ? 17.319 -38.640 111.267 1.00 10.49 356 ARG B CA 1
ATOM 7240 C C . ARG B 1 360 ? 17.360 -38.563 112.781 1.00 11.04 356 ARG B C 1
ATOM 7241 O O . ARG B 1 360 ? 18.361 -38.151 113.360 1.00 14.84 356 ARG B O 1
ATOM 7249 N N . THR B 1 361 ? 16.258 -38.927 113.417 1.00 9.21 357 THR B N 1
ATOM 7250 C CA . THR B 1 361 ? 16.208 -39.027 114.866 1.00 10.01 357 THR B CA 1
ATOM 7251 C C . THR B 1 361 ? 15.801 -40.455 115.162 1.00 7.78 357 THR B C 1
ATOM 7252 O O . THR B 1 361 ? 14.617 -40.786 115.175 1.00 10.55 357 THR B O 1
ATOM 7256 N N . GLY B 1 362 ? 16.778 -41.324 115.374 1.00 9.72 358 GLY B N 1
ATOM 7257 C CA . GLY B 1 362 ? 16.482 -42.739 115.320 1.00 8.72 358 GLY B CA 1
ATOM 7258 C C . GLY B 1 362 ? 16.086 -43.063 113.890 1.00 8.80 358 GLY B C 1
ATOM 7259 O O . GLY B 1 362 ? 16.586 -42.457 112.943 1.00 9.98 358 GLY B O 1
ATOM 7260 N N . PRO B 1 363 ? 15.165 -44.008 113.713 1.00 6.50 359 PRO B N 1
ATOM 7261 C CA . PRO B 1 363 ? 14.742 -44.372 112.353 1.00 7.09 359 PRO B CA 1
ATOM 7262 C C . PRO B 1 363 ? 13.934 -43.297 111.622 1.00 7.71 359 PRO B C 1
ATOM 7263 O O . PRO B 1 363 ? 13.843 -43.346 110.396 1.00 9.91 359 PRO B O 1
ATOM 7267 N N . THR B 1 364 ? 13.365 -42.351 112.364 1.00 7.98 360 THR B N 1
ATOM 7268 C CA . THR B 1 364 ? 12.479 -41.349 111.775 1.00 6.51 360 THR B CA 1
ATOM 7269 C C . THR B 1 364 ? 13.254 -40.194 111.150 1.00 6.60 360 THR B C 1
ATOM 7270 O O . THR B 1 364 ? 14.118 -39.600 111.789 1.00 6.77 360 THR B O 1
ATOM 7274 N N . TRP B 1 365 ? 12.925 -39.890 109.900 1.00 6.91 361 TRP B N 1
ATOM 7275 C CA . TRP B 1 365 ? 13.473 -38.738 109.185 1.00 5.65 361 TRP B CA 1
ATOM 7276 C C . TRP B 1 365 ? 12.806 -37.455 109.693 1.00 6.38 361 TRP B C 1
ATOM 7277 O O . TRP B 1 365 ? 11.582 -37.391 109.799 1.00 6.97 361 TRP B O 1
ATOM 7288 N N . THR B 1 366 ? 13.606 -36.457 110.047 1.00 6.37 362 THR B N 1
ATOM 7289 C CA . THR B 1 366 ? 13.099 -35.304 110.795 1.00 6.43 362 THR B CA 1
ATOM 7290 C C . THR B 1 366 ? 13.649 -33.983 110.272 1.00 6.05 362 THR B C 1
ATOM 7291 O O . THR B 1 366 ? 14.636 -33.942 109.520 1.00 6.84 362 THR B O 1
ATOM 7295 N N . ILE B 1 367 ? 13.003 -32.899 110.687 1.00 5.40 363 ILE B N 1
ATOM 7296 C CA . ILE B 1 367 ? 13.461 -31.544 110.394 1.00 6.17 363 ILE B CA 1
ATOM 7297 C C . ILE B 1 367 ? 13.673 -30.830 111.724 1.00 6.62 363 ILE B C 1
ATOM 7298 O O . ILE B 1 367 ? 12.723 -30.647 112.482 1.00 6.19 363 ILE B O 1
ATOM 7303 N N . ASN B 1 368 ? 14.913 -30.442 112.013 1.00 6.02 364 ASN B N 1
ATOM 7304 C CA . ASN B 1 368 ? 15.273 -29.895 113.322 1.00 8.05 364 ASN B CA 1
ATOM 7305 C C . ASN B 1 368 ? 14.767 -30.788 114.456 1.00 7.98 364 ASN B C 1
ATOM 7306 O O . ASN B 1 368 ? 14.319 -30.314 115.493 1.00 9.51 364 ASN B O 1
ATOM 7311 N N . GLY B 1 369 ? 14.849 -32.093 114.232 1.00 9.42 365 GLY B N 1
ATOM 7312 C CA . GLY B 1 369 ? 14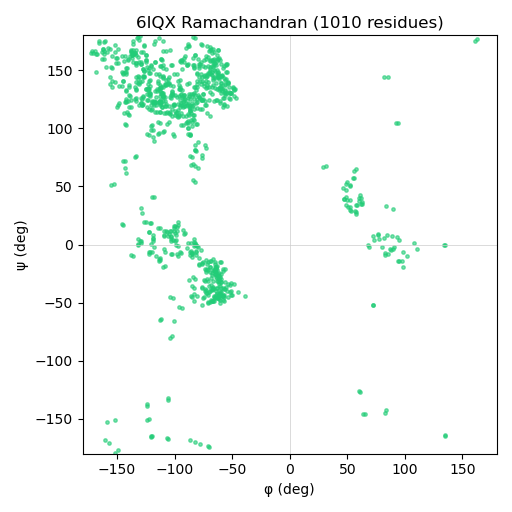.479 -33.085 115.221 1.00 6.48 365 GLY B CA 1
ATOM 7313 C C . GLY B 1 369 ? 12.979 -33.311 115.372 1.00 7.90 365 GLY B C 1
ATOM 7314 O O . GLY B 1 369 ? 12.548 -34.083 116.237 1.00 9.70 365 GLY B O 1
ATOM 7315 N N . VAL B 1 370 ? 12.187 -32.654 114.528 1.00 8.00 366 VAL B N 1
ATOM 7316 C CA . VAL B 1 370 ? 10.728 -32.739 114.608 1.00 7.72 366 VAL B CA 1
ATOM 7317 C C . VAL B 1 370 ? 10.140 -33.625 113.494 1.00 5.73 366 VAL B C 1
ATOM 7318 O O . VAL B 1 370 ? 10.635 -33.617 112.374 1.00 6.91 366 VAL B O 1
ATOM 7322 N N . ALA B 1 371 ? 9.078 -34.368 113.818 1.00 8.48 367 ALA B N 1
ATOM 7323 C CA . ALA B 1 371 ? 8.321 -35.151 112.836 1.00 7.64 367 ALA B CA 1
ATOM 7324 C C . ALA B 1 371 ? 6.952 -34.512 112.563 1.00 8.22 367 ALA B C 1
ATOM 7325 O O . ALA B 1 371 ? 6.368 -33.880 113.447 1.00 7.76 367 ALA B O 1
ATOM 7327 N N . PHE B 1 372 ? 6.420 -34.708 111.360 1.00 8.63 368 PHE B N 1
ATOM 7328 C CA . PHE B 1 372 ? 5.150 -34.076 110.995 1.00 6.83 368 PHE B CA 1
ATOM 7329 C C . PHE B 1 372 ? 3.987 -34.520 111.894 1.00 9.83 368 PHE B C 1
ATOM 7330 O O . PHE B 1 372 ? 3.052 -33.761 112.117 1.00 9.24 368 PHE B O 1
ATOM 7338 N N . ALA B 1 373 ? 4.049 -35.737 112.418 1.00 11.62 369 ALA B N 1
ATOM 7339 C CA . ALA B 1 373 ? 2.969 -36.250 113.261 1.00 11.83 369 ALA B CA 1
ATOM 7340 C C . ALA B 1 373 ? 2.848 -35.450 114.551 1.00 13.23 369 ALA B C 1
ATOM 7341 O O . ALA B 1 373 ? 1.810 -35.467 115.210 1.00 14.84 369 ALA B O 1
ATOM 7343 N N . ASP B 1 374 ? 3.915 -34.742 114.902 1.00 11.33 370 ASP B N 1
ATOM 7344 C CA . ASP B 1 374 ? 3.967 -33.961 116.128 1.00 13.65 370 ASP B CA 1
ATOM 7345 C C . ASP B 1 374 ? 3.280 -32.610 115.900 1.00 12.35 370 ASP B C 1
ATOM 7346 O O . ASP B 1 374 ? 3.928 -31.614 115.587 1.00 13.97 370 ASP B O 1
ATOM 7351 N N . VAL B 1 375 ? 1.961 -32.596 116.070 1.00 12.41 371 VAL B N 1
ATOM 7352 C CA . VAL B 1 375 ? 1.137 -31.426 115.777 1.00 13.22 371 VAL B CA 1
ATOM 7353 C C . VAL B 1 375 ? 1.594 -30.201 116.568 1.00 13.13 371 VAL B C 1
ATOM 7354 O O . VAL B 1 375 ? 1.613 -29.085 116.046 1.00 15.70 371 VAL B O 1
ATOM 7358 N N . GLN B 1 376 ? 1.985 -30.425 117.820 1.00 12.22 372 GLN B N 1
ATOM 7359 C CA . GLN B 1 376 ? 2.399 -29.355 118.715 1.00 15.42 372 GLN B CA 1
ATOM 7360 C C . GLN B 1 376 ? 3.612 -28.584 118.201 1.00 15.10 372 GLN B C 1
ATOM 7361 O O . GLN B 1 376 ? 3.716 -27.366 118.384 1.00 15.46 372 GLN B O 1
ATOM 7367 N N . ASN B 1 377 ? 4.529 -29.295 117.555 1.00 11.84 373 ASN B N 1
ATOM 7368 C CA . ASN B 1 377 ? 5.821 -28.706 117.226 1.00 10.48 373 ASN B CA 1
ATOM 7369 C C . ASN B 1 377 ? 6.160 -28.599 115.739 1.00 9.65 373 ASN B C 1
ATOM 7370 O O . ASN B 1 377 ? 7.214 -28.067 115.399 1.00 11.40 373 ASN B O 1
ATOM 7375 N N . ARG B 1 378 ? 5.291 -29.074 114.851 1.00 9.22 374 ARG B N 1
ATOM 7376 C CA . ARG B 1 378 ? 5.636 -29.103 113.421 1.00 10.17 374 ARG B CA 1
ATOM 7377 C C . ARG B 1 378 ? 5.573 -27.749 112.696 1.00 10.04 374 ARG B C 1
ATOM 7378 O O . ARG B 1 378 ? 6.133 -27.617 111.609 1.00 7.88 374 ARG B O 1
ATOM 7386 N N . LEU B 1 379 ? 4.906 -26.753 113.277 1.00 8.81 375 LEU B N 1
ATOM 7387 C CA . LEU B 1 379 ? 4.919 -25.407 112.704 1.00 7.49 375 LEU B CA 1
ATOM 7388 C C . LEU B 1 379 ? 6.223 -24.739 113.123 1.00 8.59 375 LEU B C 1
ATOM 7389 O O . LEU B 1 379 ? 6.374 -24.308 114.267 1.00 11.85 375 LEU B O 1
ATOM 7394 N N . LEU B 1 380 ? 7.164 -24.665 112.190 1.00 7.52 376 LEU B N 1
ATOM 7395 C CA . LEU B 1 380 ? 8.536 -24.281 112.516 1.00 7.46 376 LEU B CA 1
ATOM 7396 C C . LEU B 1 380 ? 8.901 -22.849 112.143 1.00 8.55 376 LEU B C 1
ATOM 7397 O O . LEU B 1 380 ? 9.983 -22.374 112.509 1.00 9.16 376 LEU B O 1
ATOM 7402 N N . ALA B 1 381 ? 8.019 -22.159 111.421 1.00 8.26 377 ALA B N 1
ATOM 7403 C CA . ALA B 1 381 ? 8.290 -20.777 111.024 1.00 6.62 377 ALA B CA 1
ATOM 7404 C C . ALA B 1 381 ? 7.015 -19.978 110.789 1.00 5.83 377 ALA B C 1
ATOM 7405 O O . ALA B 1 381 ? 6.064 -20.462 110.160 1.00 7.35 377 ALA B O 1
ATOM 7407 N N . ASN B 1 382 ? 7.009 -18.753 111.311 1.00 7.19 378 ASN B N 1
ATOM 7408 C CA . ASN B 1 382 ? 5.980 -17.759 111.020 1.00 6.49 378 ASN B CA 1
ATOM 7409 C C . ASN B 1 382 ? 6.622 -16.648 110.218 1.00 6.96 378 ASN B C 1
ATOM 7410 O O . ASN B 1 382 ? 7.566 -16.020 110.693 1.00 8.71 378 ASN B O 1
ATOM 7415 N N . VAL B 1 383 ? 6.119 -16.396 109.017 1.00 6.51 379 VAL B N 1
ATOM 7416 C CA . VAL B 1 383 ? 6.707 -15.394 108.125 1.00 6.44 379 VAL B CA 1
ATOM 7417 C C . VAL B 1 383 ? 5.621 -14.453 107.635 1.00 6.81 379 VAL B C 1
ATOM 7418 O O . VAL B 1 383 ? 4.659 -14.894 107.044 1.00 7.19 379 VAL B O 1
ATOM 7422 N N . PRO B 1 384 ? 5.759 -13.146 107.890 1.00 7.76 380 PRO B N 1
ATOM 7423 C CA . PRO B 1 384 ? 4.730 -12.244 107.372 1.00 5.51 380 PRO B CA 1
ATOM 7424 C C . PRO B 1 384 ? 4.671 -12.247 105.854 1.00 5.00 380 PRO B C 1
ATOM 7425 O O . PRO B 1 384 ? 5.715 -12.189 105.207 1.00 6.92 380 PRO B O 1
ATOM 7429 N N . VAL B 1 385 ? 3.462 -12.332 105.294 1.00 5.96 381 VAL B N 1
ATOM 7430 C CA . VAL B 1 385 ? 3.290 -12.294 103.848 1.00 6.33 381 VAL B CA 1
ATOM 7431 C C . VAL B 1 385 ? 4.024 -11.101 103.255 1.00 5.91 381 VAL B C 1
ATOM 7432 O O . VAL B 1 385 ? 3.909 -9.978 103.753 1.00 7.39 381 VAL B O 1
ATOM 7436 N N . GLY B 1 386 ? 4.816 -11.376 102.225 1.00 5.28 382 GLY B N 1
ATOM 7437 C CA . GLY B 1 386 ? 5.561 -10.351 101.522 1.00 5.80 382 GLY B CA 1
ATOM 7438 C C . GLY B 1 386 ? 7.007 -10.240 101.971 1.00 6.19 382 GLY B C 1
ATOM 7439 O O . GLY B 1 386 ? 7.776 -9.481 101.389 1.00 6.69 382 GLY B O 1
ATOM 7440 N N . THR B 1 387 ? 7.379 -10.976 103.011 1.00 6.04 383 THR B N 1
ATOM 7441 C CA . THR B 1 387 ? 8.760 -10.993 103.478 1.00 7.58 383 THR B CA 1
ATOM 7442 C C . THR B 1 387 ? 9.622 -11.794 102.531 1.00 6.33 383 THR B C 1
ATOM 7443 O O . THR B 1 387 ? 9.211 -12.859 102.094 1.00 7.44 383 THR B O 1
ATOM 7447 N N . VAL B 1 388 ? 10.817 -11.291 102.207 1.00 7.18 384 VAL B N 1
ATOM 7448 C CA . VAL B 1 388 ? 11.819 -12.124 101.540 1.00 5.26 384 VAL B CA 1
ATOM 7449 C C . VAL B 1 388 ? 12.728 -12.689 102.615 1.00 6.70 384 VAL B C 1
ATOM 7450 O O . VAL B 1 388 ? 13.254 -11.931 103.427 1.00 8.15 384 VAL B O 1
ATOM 7454 N N . GLU B 1 389 ? 12.858 -14.019 102.657 1.00 6.20 385 GLU B N 1
ATOM 7455 C CA . GLU B 1 389 ? 13.711 -14.704 103.622 1.00 4.34 385 GLU B CA 1
ATOM 7456 C C . GLU B 1 389 ? 14.664 -15.645 102.907 1.00 4.89 385 GLU B C 1
ATOM 7457 O O . GLU B 1 389 ? 14.306 -16.255 101.896 1.00 6.98 385 GLU B O 1
ATOM 7463 N N . ARG B 1 390 ? 15.877 -15.749 103.440 1.00 5.35 386 ARG B N 1
ATOM 7464 C CA . ARG B 1 390 ? 16.794 -16.814 103.071 1.00 4.26 386 ARG B CA 1
ATOM 7465 C C . ARG B 1 390 ? 16.639 -17.934 104.096 1.00 4.44 386 ARG B C 1
ATOM 7466 O O . ARG B 1 390 ? 16.586 -17.686 105.301 1.00 6.05 386 ARG B O 1
ATOM 7474 N N . TRP B 1 391 ? 16.534 -19.166 103.601 1.00 5.91 387 TRP B N 1
ATOM 7475 C CA . TRP B 1 391 ? 16.549 -20.354 104.449 1.00 7.15 387 TRP B CA 1
ATOM 7476 C C . TRP B 1 391 ? 17.809 -21.152 104.164 1.00 5.97 387 TRP B C 1
ATOM 7477 O O . TRP B 1 391 ? 18.170 -21.382 103.000 1.00 6.29 387 TRP B O 1
ATOM 7488 N N . GLU B 1 392 ? 18.484 -21.571 105.223 1.00 5.88 388 GLU B N 1
ATOM 7489 C CA . GLU B 1 392 ? 19.678 -22.395 105.103 1.00 6.38 388 GLU B CA 1
ATOM 7490 C C . GLU B 1 392 ? 19.288 -23.840 105.352 1.00 7.19 388 GLU B C 1
ATOM 7491 O O . GLU B 1 392 ? 18.854 -24.188 106.459 1.00 7.76 388 GLU B O 1
ATOM 7497 N N . LEU B 1 393 ? 19.427 -24.663 104.314 1.00 5.16 389 LEU B N 1
ATOM 7498 C CA . LEU B 1 393 ? 18.916 -26.028 104.304 1.00 4.63 389 LEU B CA 1
ATOM 7499 C C . LEU B 1 393 ? 20.112 -26.942 104.408 1.00 4.16 389 LEU B C 1
ATOM 7500 O O . LEU B 1 393 ? 20.931 -26.990 103.499 1.00 5.34 389 LEU B O 1
ATOM 7505 N N . ILE B 1 394 ? 20.210 -27.646 105.529 1.00 5.33 390 ILE B N 1
ATOM 7506 C CA . ILE B 1 394 ? 21.428 -28.340 105.906 1.00 5.66 390 ILE B CA 1
ATOM 7507 C C . ILE B 1 394 ? 21.257 -29.851 105.902 1.00 5.73 390 ILE B C 1
ATOM 7508 O O . ILE B 1 394 ? 20.401 -30.392 106.616 1.00 7.27 390 ILE B O 1
ATOM 7513 N N . ASN B 1 395 ? 22.090 -30.525 105.115 1.00 4.06 391 ASN B N 1
ATOM 7514 C CA . ASN B 1 395 ? 22.246 -31.978 105.217 1.00 6.41 391 ASN B CA 1
ATOM 7515 C C . ASN B 1 395 ? 23.647 -32.315 105.697 1.00 7.95 391 ASN B C 1
ATOM 7516 O O . ASN B 1 395 ? 24.575 -32.373 104.896 1.00 9.30 391 ASN B O 1
ATOM 7521 N N . ALA B 1 396 ? 23.803 -32.528 106.998 1.00 7.15 392 ALA B N 1
ATOM 7522 C CA . ALA B 1 396 ? 25.125 -32.780 107.563 1.00 7.41 392 ALA B CA 1
ATOM 7523 C C . ALA B 1 396 ? 25.649 -34.173 107.215 1.00 10.75 392 ALA B C 1
ATOM 7524 O O . ALA B 1 396 ? 26.855 -34.410 107.208 1.00 13.11 392 ALA B O 1
ATOM 7526 N N . GLY B 1 397 ? 24.732 -35.084 106.920 1.00 9.22 393 GLY B N 1
ATOM 7527 C CA . GLY B 1 397 ? 25.065 -36.491 106.760 1.00 9.23 393 GLY B CA 1
ATOM 7528 C C . GLY B 1 397 ? 25.648 -36.876 105.412 1.00 10.22 393 GLY B C 1
ATOM 7529 O O . GLY B 1 397 ? 25.313 -36.313 104.368 1.00 9.08 393 GLY B O 1
ATOM 7530 N N . ASN B 1 398 ? 26.534 -37.863 105.447 1.00 8.64 394 ASN B N 1
ATOM 7531 C CA . ASN B 1 398 ? 27.112 -38.416 104.240 1.00 9.15 394 ASN B CA 1
ATOM 7532 C C . ASN B 1 398 ? 26.333 -39.649 103.794 1.00 8.50 394 ASN B C 1
ATOM 7533 O O . ASN B 1 398 ? 26.587 -40.196 102.735 1.00 9.83 394 ASN B O 1
ATOM 7538 N N . GLY B 1 399 ? 25.384 -40.081 104.620 1.00 7.99 395 GLY B N 1
ATOM 7539 C CA . GLY B 1 399 ? 24.720 -41.361 104.405 1.00 9.45 395 GLY B CA 1
ATOM 7540 C C . GLY B 1 399 ? 23.339 -41.284 103.771 1.00 8.43 395 GLY B C 1
ATOM 7541 O O . GLY B 1 399 ? 22.671 -42.304 103.626 1.00 9.51 395 GLY B O 1
ATOM 7542 N N . TRP B 1 400 ? 22.916 -40.079 103.398 1.00 6.28 396 TRP B N 1
ATOM 7543 C CA . TRP B 1 400 ? 21.626 -39.847 102.785 1.00 5.92 396 TRP B CA 1
ATOM 7544 C C . TRP B 1 400 ? 21.621 -38.482 102.098 1.00 6.04 396 TRP B C 1
ATOM 7545 O O . TRP B 1 400 ? 22.542 -37.651 102.286 1.00 5.90 396 TRP B O 1
ATOM 7556 N N . THR B 1 401 ? 20.584 -38.263 101.289 1.00 4.22 397 THR B N 1
ATOM 7557 C CA . THR B 1 401 ? 20.379 -36.983 100.628 1.00 4.60 397 THR B CA 1
ATOM 7558 C C . THR B 1 401 ? 18.894 -36.641 100.629 1.00 5.70 397 THR B C 1
ATOM 7559 O O . THR B 1 401 ? 18.040 -37.514 100.784 1.00 6.50 397 THR B O 1
ATOM 7563 N N . HIS B 1 402 ? 18.599 -35.354 100.471 1.00 5.97 398 HIS B N 1
ATOM 7564 C CA . HIS B 1 402 ? 17.256 -34.827 100.629 1.00 5.44 398 HIS B CA 1
ATOM 7565 C C . HIS B 1 402 ? 16.948 -33.743 99.607 1.00 2.72 398 HIS B C 1
ATOM 7566 O O . HIS B 1 402 ? 17.539 -32.669 99.657 1.00 5.31 398 HIS B O 1
ATOM 7573 N N . PRO B 1 403 ? 16.005 -33.992 98.687 1.00 3.94 399 PRO B N 1
ATOM 7574 C CA . PRO B 1 403 ? 15.538 -32.878 97.857 1.00 4.06 399 PRO B CA 1
ATOM 7575 C C . PRO B 1 403 ? 14.415 -32.157 98.604 1.00 5.72 399 PRO B C 1
ATOM 7576 O O . PRO B 1 403 ? 13.392 -32.758 98.909 1.00 7.84 399 PRO B O 1
ATOM 7580 N N . ILE B 1 404 ? 14.630 -30.884 98.931 1.00 5.11 400 ILE B N 1
ATOM 7581 C CA . ILE B 1 404 ? 13.697 -30.122 99.761 1.00 4.49 400 ILE B CA 1
ATOM 7582 C C . ILE B 1 404 ? 12.754 -29.265 98.947 1.00 3.90 400 ILE B C 1
ATOM 7583 O O . ILE B 1 404 ? 13.178 -28.478 98.100 1.00 6.17 400 ILE B O 1
ATOM 7588 N N . HIS B 1 405 ? 11.468 -29.431 99.213 1.00 4.88 401 HIS B N 1
ATOM 7589 C CA . HIS B 1 405 ? 10.410 -28.669 98.568 1.00 5.04 401 HIS B CA 1
ATOM 7590 C C . HIS B 1 405 ? 9.779 -27.703 99.562 1.00 3.80 401 HIS B C 1
ATOM 7591 O O . HIS B 1 405 ? 9.427 -28.088 100.681 1.00 4.91 401 HIS B O 1
ATOM 7598 N N . ILE B 1 406 ? 9.687 -26.437 99.173 1.00 5.22 402 ILE B N 1
ATOM 7599 C CA . ILE B 1 406 ? 8.952 -25.458 99.963 1.00 5.21 402 ILE B CA 1
ATOM 7600 C C . ILE B 1 406 ? 7.704 -25.066 99.194 1.00 5.79 402 ILE B C 1
ATOM 7601 O O . ILE B 1 406 ? 7.794 -24.563 98.085 1.00 6.35 402 ILE B O 1
ATOM 7606 N N . HIS B 1 407 ? 6.535 -25.325 99.761 1.00 5.98 403 HIS B N 1
ATOM 7607 C CA . HIS B 1 407 ? 5.291 -24.924 99.103 1.00 6.51 403 HIS B CA 1
ATOM 7608 C C . HIS B 1 407 ? 5.139 -23.394 99.037 1.00 3.96 403 HIS B C 1
ATOM 7609 O O . HIS B 1 407 ? 5.903 -22.650 99.673 1.00 5.60 403 HIS B O 1
ATOM 7616 N N . LEU B 1 408 ? 4.161 -22.959 98.243 1.00 4.86 404 LEU B N 1
ATOM 7617 C CA . LEU B 1 408 ? 3.807 -21.550 97.979 1.00 5.22 404 LEU B CA 1
ATOM 7618 C C . LEU B 1 408 ? 4.819 -20.818 97.084 1.00 5.74 404 LEU B C 1
ATOM 7619 O O . LEU B 1 408 ? 4.429 -20.212 96.069 1.00 5.23 404 LEU B O 1
ATOM 7624 N N . VAL B 1 409 ? 6.094 -20.883 97.456 1.00 5.88 405 VAL B N 1
ATOM 7625 C CA . VAL B 1 409 ? 7.103 -19.996 96.872 1.00 3.97 405 VAL B CA 1
ATOM 7626 C C . VAL B 1 409 ? 7.847 -20.524 95.646 1.00 5.22 405 VAL B C 1
ATOM 7627 O O . VAL B 1 409 ? 7.858 -21.723 95.350 1.00 6.44 405 VAL B O 1
ATOM 7631 N N . ASP B 1 410 ? 8.426 -19.582 94.915 1.00 4.38 406 ASP B N 1
ATOM 7632 C CA . ASP B 1 410 ? 9.540 -19.827 94.011 1.00 5.22 406 ASP B CA 1
ATOM 7633 C C . ASP B 1 410 ? 10.764 -19.277 94.707 1.00 5.93 406 ASP B C 1
ATOM 7634 O O . ASP B 1 410 ? 10.688 -18.215 95.316 1.00 6.57 406 ASP B O 1
ATOM 7639 N N . PHE B 1 411 ? 11.898 -19.976 94.641 1.00 4.35 407 PHE B N 1
ATOM 7640 C CA . PHE B 1 411 ? 13.096 -19.460 95.277 1.00 4.29 407 PHE B CA 1
ATOM 7641 C C . PHE B 1 411 ? 14.297 -19.437 94.360 1.00 3.80 407 PHE B C 1
ATOM 7642 O O . PHE B 1 411 ? 14.370 -20.158 93.364 1.00 5.11 407 PHE B O 1
ATOM 7650 N N . LYS B 1 412 ? 15.238 -18.562 94.704 1.00 4.51 408 LYS B N 1
ATOM 7651 C CA . LYS B 1 412 ? 16.539 -18.546 94.051 1.00 4.70 408 LYS B CA 1
ATOM 7652 C C . LYS B 1 412 ? 17.547 -19.343 94.867 1.00 4.20 408 LYS B C 1
ATOM 7653 O O . LYS B 1 412 ? 17.613 -19.205 96.101 1.00 4.89 408 LYS B O 1
ATOM 7659 N N . VAL B 1 413 ? 18.368 -20.138 94.191 1.00 6.47 409 VAL B N 1
ATOM 7660 C CA . VAL B 1 413 ? 19.438 -20.881 94.863 1.00 6.04 409 VAL B CA 1
ATOM 7661 C C . VAL B 1 413 ? 20.658 -19.968 95.004 1.00 6.05 409 VAL B C 1
ATOM 7662 O O . VAL B 1 413 ? 21.302 -19.597 94.027 1.00 8.92 409 VAL B O 1
ATOM 7666 N N . ILE B 1 414 ? 20.954 -19.600 96.241 1.00 4.79 410 ILE B N 1
ATOM 7667 C CA . ILE B 1 414 ? 22.001 -18.632 96.524 1.00 5.78 410 ILE B CA 1
ATOM 7668 C C . ILE B 1 414 ? 23.383 -19.263 96.597 1.00 5.37 410 ILE B C 1
ATOM 7669 O O . ILE B 1 414 ? 24.355 -18.738 96.053 1.00 8.33 410 ILE B O 1
ATOM 7674 N N . SER B 1 415 ? 23.476 -20.391 97.288 1.00 6.62 411 SER B N 1
ATOM 7675 C CA . SER B 1 415 ? 24.761 -21.035 97.542 1.00 5.89 411 SER B CA 1
ATOM 7676 C C . SER B 1 415 ? 24.566 -22.518 97.793 1.00 4.55 411 SER B C 1
ATOM 7677 O O . SER B 1 415 ? 23.500 -22.938 98.230 1.00 5.10 411 SER B O 1
ATOM 7680 N N . ARG B 1 416 ? 25.595 -23.293 97.481 1.00 5.74 412 ARG B N 1
ATOM 7681 C CA . ARG B 1 416 ? 25.682 -24.692 97.888 1.00 4.37 412 ARG B CA 1
ATOM 7682 C C . ARG B 1 416 ? 27.112 -24.970 98.319 1.00 4.98 412 ARG B C 1
ATOM 7683 O O . ARG B 1 416 ? 28.062 -24.672 97.594 1.00 7.96 412 ARG B O 1
ATOM 7691 N N . THR B 1 417 ? 27.265 -25.522 99.510 1.00 5.23 413 THR B N 1
ATOM 7692 C CA . THR B 1 417 ? 28.558 -26.040 99.924 1.00 5.23 413 THR B CA 1
ATOM 7693 C C . THR B 1 417 ? 28.462 -27.560 99.982 1.00 6.40 413 THR B C 1
ATOM 7694 O O . THR B 1 417 ? 27.378 -28.119 100.155 1.00 7.45 413 THR B O 1
ATOM 7698 N N . SER B 1 418 ? 29.597 -28.223 99.819 1.00 8.33 414 SER B N 1
ATOM 7699 C CA . SER B 1 418 ? 29.680 -29.677 99.893 1.00 7.39 414 SER B CA 1
ATOM 7700 C C . SER B 1 418 ? 30.868 -30.078 100.751 1.00 7.25 414 SER B C 1
ATOM 7701 O O . SER B 1 418 ? 31.993 -29.677 100.464 1.00 8.87 414 SER B O 1
ATOM 7704 N N . GLY B 1 419 ? 30.630 -30.891 101.780 1.00 6.97 415 GLY B N 1
ATOM 7705 C CA . GLY B 1 419 ? 31.711 -31.400 102.606 1.00 6.44 415 GLY B CA 1
ATOM 7706 C C . GLY B 1 419 ? 32.654 -32.290 101.819 1.00 9.56 415 GLY B C 1
ATOM 7707 O O . GLY B 1 419 ? 33.788 -32.515 102.240 1.00 10.58 415 GLY B O 1
ATOM 7708 N N . ASN B 1 420 ? 32.188 -32.794 100.678 1.00 8.66 416 ASN B N 1
ATOM 7709 C CA . ASN B 1 420 ? 33.021 -33.595 99.777 1.00 4.87 416 ASN B CA 1
ATOM 7710 C C . ASN B 1 420 ? 33.573 -32.768 98.613 1.00 6.23 416 ASN B C 1
ATOM 7711 O O . ASN B 1 420 ? 34.167 -33.320 97.688 1.00 8.24 416 ASN B O 1
ATOM 7716 N N . ASN B 1 421 ? 33.373 -31.452 98.675 1.00 6.64 417 ASN B N 1
ATOM 7717 C CA . ASN B 1 421 ? 33.863 -30.510 97.658 1.00 7.02 417 ASN B CA 1
ATOM 7718 C C . ASN B 1 421 ? 33.357 -30.836 96.259 1.00 7.99 417 ASN B C 1
ATOM 7719 O O . ASN B 1 421 ? 34.009 -30.509 95.264 1.00 8.49 417 ASN B O 1
ATOM 7724 N N . ALA B 1 422 ? 32.191 -31.467 96.168 1.00 6.71 418 ALA B N 1
ATOM 7725 C CA . ALA B 1 422 ? 31.821 -32.117 94.909 1.00 5.78 418 ALA B CA 1
ATOM 7726 C C . ALA B 1 422 ? 31.181 -31.177 93.898 1.00 6.07 418 ALA B C 1
ATOM 7727 O O . ALA B 1 422 ? 31.286 -31.411 92.696 1.00 7.24 418 ALA B O 1
ATOM 7729 N N . ARG B 1 423 ? 30.517 -30.129 94.378 1.00 7.31 419 ARG B N 1
ATOM 7730 C CA . ARG B 1 423 ? 29.797 -29.218 93.497 1.00 5.97 419 ARG B CA 1
ATOM 7731 C C . ARG B 1 423 ? 29.322 -28.011 94.291 1.00 5.32 419 ARG B C 1
ATOM 7732 O O . ARG B 1 423 ? 29.329 -28.016 95.526 1.00 6.14 419 ARG B O 1
ATOM 7740 N N . THR B 1 424 ? 28.937 -26.969 93.567 1.00 6.26 420 THR B N 1
ATOM 7741 C CA . THR B 1 424 ? 28.331 -25.789 94.164 1.00 6.61 420 THR B CA 1
ATOM 7742 C C . THR B 1 424 ? 26.969 -25.585 93.471 1.00 4.75 420 THR B C 1
ATOM 7743 O O . THR B 1 424 ? 26.263 -26.567 93.248 1.00 6.28 420 THR B O 1
ATOM 7747 N N . VAL B 1 425 ? 26.580 -24.352 93.149 1.00 4.87 421 VAL B N 1
ATOM 7748 C CA . VAL B 1 425 ? 25.324 -24.104 92.446 1.00 4.61 421 VAL B CA 1
ATOM 7749 C C . VAL B 1 425 ? 25.507 -24.420 90.960 1.00 4.12 421 VAL B C 1
ATOM 7750 O O . VAL B 1 425 ? 26.440 -23.923 90.326 1.00 6.98 421 VAL B O 1
ATOM 7754 N N . MET B 1 426 ? 24.641 -25.270 90.417 1.00 5.16 422 MET B N 1
ATOM 7755 C CA . MET B 1 426 ? 24.778 -25.705 89.027 1.00 5.67 422 MET B CA 1
ATOM 7756 C C . MET B 1 426 ? 24.277 -24.600 88.103 1.00 5.60 422 MET B C 1
ATOM 7757 O O . MET B 1 426 ? 23.473 -23.766 88.516 1.00 6.22 422 MET B O 1
ATOM 7762 N N . PRO B 1 427 ? 24.761 -24.585 86.855 1.00 6.61 423 PRO B N 1
ATOM 7763 C CA . PRO B 1 427 ? 24.335 -23.549 85.917 1.00 6.28 423 PRO B CA 1
ATOM 7764 C C . PRO B 1 427 ? 22.834 -23.590 85.654 1.00 8.93 423 PRO B C 1
ATOM 7765 O O . PRO B 1 427 ? 22.245 -22.543 85.395 1.00 8.85 423 PRO B O 1
ATOM 7769 N N . TYR B 1 428 ? 22.229 -24.772 85.747 1.00 6.17 424 TYR B N 1
ATOM 7770 C CA . TYR B 1 428 ? 20.789 -24.883 85.485 1.00 6.43 424 TYR B CA 1
ATOM 7771 C C . TYR B 1 428 ? 19.964 -24.571 86.729 1.00 4.38 424 TYR B C 1
ATOM 7772 O O . TYR B 1 428 ? 18.720 -24.587 86.677 1.00 5.66 424 TYR B O 1
ATOM 7781 N N . GLU B 1 429 ? 20.648 -24.233 87.821 1.00 5.00 425 GLU B N 1
ATOM 7782 C CA . GLU B 1 429 ? 20.008 -23.694 89.026 1.00 5.58 425 GLU B CA 1
ATOM 7783 C C . GLU B 1 429 ? 20.069 -22.147 89.087 1.00 5.95 425 GLU B C 1
ATOM 7784 O O . GLU B 1 429 ? 19.847 -21.528 90.141 1.00 8.76 425 GLU B O 1
ATOM 7790 N N . SER B 1 430 ? 20.353 -21.526 87.947 1.00 6.86 426 SER B N 1
ATOM 7791 C CA . SER B 1 430 ? 20.510 -20.077 87.840 1.00 7.30 426 SER B CA 1
ATOM 7792 C C . SER B 1 430 ? 19.220 -19.266 87.964 1.00 6.23 426 SER B C 1
ATOM 7793 O O . SER B 1 430 ? 19.271 -18.039 88.153 1.00 6.38 426 SER B O 1
ATOM 7796 N N . GLY B 1 431 ? 18.082 -19.933 87.817 1.00 5.57 427 GLY B N 1
ATOM 7797 C CA . GLY B 1 431 ? 16.796 -19.270 87.713 1.00 5.64 427 GLY B CA 1
ATOM 7798 C C . GLY B 1 431 ? 15.978 -19.404 88.985 1.00 4.65 427 GLY B C 1
ATOM 7799 O O . GLY B 1 431 ? 16.501 -19.168 90.082 1.00 5.36 427 GLY B O 1
ATOM 7800 N N . LEU B 1 432 ? 14.696 -19.753 88.834 1.00 5.19 428 LEU B N 1
ATOM 7801 C CA . LEU B 1 432 ? 13.829 -19.961 89.995 1.00 4.26 428 LEU B CA 1
ATOM 7802 C C . LEU B 1 432 ? 13.413 -21.431 90.080 1.00 4.41 428 LEU B C 1
ATOM 7803 O O . LEU B 1 432 ? 13.126 -22.072 89.061 1.00 5.29 428 LEU B O 1
ATOM 7808 N N . LYS B 1 433 ? 13.371 -21.933 91.315 1.00 4.37 429 LYS B N 1
ATOM 7809 C CA . LYS B 1 433 ? 13.093 -23.340 91.601 1.00 4.35 429 LYS B CA 1
ATOM 7810 C C . LYS B 1 433 ? 12.156 -23.447 92.791 1.00 6.30 429 LYS B C 1
ATOM 7811 O O . LYS B 1 433 ? 11.904 -22.450 93.486 1.00 5.54 429 LYS B O 1
ATOM 7817 N N . ASP B 1 434 ? 11.606 -24.642 93.010 1.00 4.73 430 ASP B N 1
ATOM 7818 C CA . ASP B 1 434 ? 10.833 -24.872 94.227 1.00 4.37 430 ASP B CA 1
ATOM 7819 C C . ASP B 1 434 ? 11.248 -26.171 94.930 1.00 3.39 430 ASP B C 1
ATOM 7820 O O . ASP B 1 434 ? 10.728 -26.493 95.993 1.00 5.04 430 ASP B O 1
ATOM 7825 N N . VAL B 1 435 ? 12.225 -26.865 94.356 1.00 5.22 431 VAL B N 1
ATOM 7826 C CA . VAL B 1 435 ? 12.866 -28.032 94.981 1.00 3.91 431 VAL B CA 1
ATOM 7827 C C . VAL B 1 435 ? 14.362 -27.848 94.819 1.00 2.64 431 VAL B C 1
ATOM 7828 O O . VAL B 1 435 ? 14.803 -27.390 93.769 1.00 4.28 431 VAL B O 1
ATOM 7832 N N . VAL B 1 436 ? 15.149 -28.180 95.834 1.00 4.01 432 VAL B N 1
ATOM 7833 C CA . VAL B 1 436 ? 16.601 -28.146 95.672 1.00 3.43 432 VAL B CA 1
ATOM 7834 C C . VAL B 1 436 ? 17.212 -29.360 96.378 1.00 3.40 432 VAL B C 1
ATOM 7835 O O . VAL B 1 436 ? 16.805 -29.754 97.476 1.00 3.62 432 VAL B O 1
ATOM 7839 N N . TRP B 1 437 ? 18.170 -29.980 95.704 1.00 4.60 433 TRP B N 1
ATOM 7840 C CA . TRP B 1 437 ? 18.754 -31.234 96.180 1.00 4.47 433 TRP B CA 1
ATOM 7841 C C . TRP B 1 437 ? 19.916 -31.003 97.144 1.00 3.20 433 TRP B C 1
ATOM 7842 O O . TRP B 1 437 ? 20.952 -30.447 96.776 1.00 5.25 433 TRP B O 1
ATOM 7853 N N . LEU B 1 438 ? 19.727 -31.407 98.390 1.00 5.31 434 LEU B N 1
ATOM 7854 C CA . LEU B 1 438 ? 20.817 -31.459 99.349 1.00 5.43 434 LEU B CA 1
ATOM 7855 C C . LEU B 1 438 ? 21.498 -32.810 99.206 1.00 3.40 434 LEU B C 1
ATOM 7856 O O . LEU B 1 438 ? 21.046 -33.816 99.784 1.00 4.01 434 LEU B O 1
ATOM 7861 N N . GLY B 1 439 ? 22.561 -32.847 98.407 1.00 5.02 435 GLY B N 1
ATOM 7862 C CA . GLY B 1 439 ? 23.378 -34.042 98.246 1.00 5.24 435 GLY B CA 1
ATOM 7863 C C . GLY B 1 439 ? 24.208 -34.343 99.485 1.00 5.64 435 GLY B C 1
ATOM 7864 O O . GLY B 1 439 ? 24.049 -33.683 100.518 1.00 5.55 435 GLY B O 1
ATOM 7865 N N . ARG B 1 440 ? 25.085 -35.343 99.390 1.00 6.01 436 ARG B N 1
ATOM 7866 C CA . ARG B 1 440 ? 25.882 -35.755 100.545 1.00 6.19 436 ARG B CA 1
ATOM 7867 C C . ARG B 1 440 ? 26.637 -34.572 101.148 1.00 6.54 436 ARG B C 1
ATOM 7868 O O . ARG B 1 440 ? 27.362 -33.856 100.441 1.00 6.08 436 ARG B O 1
ATOM 7876 N N A ARG B 1 441 ? 26.460 -34.374 102.452 0.49 5.35 437 ARG B N 1
ATOM 7877 N N B ARG B 1 441 ? 26.451 -34.372 102.451 0.51 5.40 437 ARG B N 1
ATOM 7878 C CA A ARG B 1 441 ? 27.137 -33.293 103.176 0.49 5.36 437 ARG B CA 1
ATOM 7879 C CA B ARG B 1 441 ? 27.122 -33.294 103.182 0.51 5.65 437 ARG B CA 1
ATOM 7880 C C A ARG B 1 441 ? 26.953 -31.920 102.523 0.49 6.38 437 ARG B C 1
ATOM 7881 C C B ARG B 1 441 ? 26.951 -31.923 102.525 0.51 6.56 437 ARG B C 1
ATOM 7882 O O A ARG B 1 441 ? 27.876 -31.107 102.507 0.49 6.62 437 ARG B O 1
ATOM 7883 O O B ARG B 1 441 ? 27.878 -31.115 102.508 0.51 6.90 437 ARG B O 1
ATOM 7898 N N . GLU B 1 442 ? 25.761 -31.655 102.003 1.00 5.96 438 GLU B N 1
ATOM 7899 C CA . GLU B 1 442 ? 25.498 -30.370 101.356 1.00 6.23 438 GLU B CA 1
ATOM 7900 C C . GLU B 1 442 ? 24.606 -29.451 102.174 1.00 5.82 438 GLU B C 1
ATOM 7901 O O . GLU B 1 442 ? 23.639 -29.889 102.816 1.00 6.44 438 GLU B O 1
ATOM 7907 N N . THR B 1 443 ? 24.944 -28.165 102.124 1.00 6.56 439 THR B N 1
ATOM 7908 C CA . THR B 1 443 ? 24.118 -27.117 102.694 1.00 5.33 439 THR B CA 1
ATOM 7909 C C . THR B 1 443 ? 23.807 -26.121 101.601 1.00 4.05 439 THR B C 1
ATOM 7910 O O . THR B 1 443 ? 24.716 -25.694 100.889 1.00 4.52 439 THR B O 1
ATOM 7914 N N . VAL B 1 444 ? 22.528 -25.794 101.434 1.00 5.74 440 VAL B N 1
ATOM 7915 C CA . VAL B 1 444 ? 22.079 -24.870 100.400 1.00 4.35 440 VAL B CA 1
ATOM 7916 C C . VAL B 1 444 ? 21.316 -23.722 101.039 1.00 5.09 440 VAL B C 1
ATOM 7917 O O . VAL B 1 444 ? 20.468 -23.941 101.890 1.00 7.70 440 VAL B O 1
ATOM 7921 N N . VAL B 1 445 ? 21.630 -22.502 100.628 1.00 4.13 441 VAL B N 1
ATOM 7922 C CA . VAL B 1 445 ? 20.824 -21.346 101.003 1.00 4.40 441 VAL B CA 1
ATOM 7923 C C . VAL B 1 445 ? 19.939 -20.980 99.823 1.00 3.50 441 VAL B C 1
ATOM 7924 O O . VAL B 1 445 ? 20.415 -20.875 98.683 1.00 5.71 441 VAL B O 1
ATOM 7928 N N . VAL B 1 446 ? 18.643 -20.838 100.093 1.00 3.55 442 VAL B N 1
ATOM 7929 C CA . VAL B 1 446 ? 17.683 -20.338 99.109 1.00 4.25 442 VAL B CA 1
ATOM 7930 C C . VAL B 1 446 ? 17.071 -19.031 99.592 1.00 4.83 442 VAL B C 1
ATOM 7931 O O . VAL B 1 446 ? 17.028 -18.746 100.798 1.00 6.16 442 VAL B O 1
ATOM 7935 N N . GLU B 1 447 ? 16.585 -18.257 98.633 1.00 4.28 443 GLU B N 1
ATOM 7936 C CA . GLU B 1 447 ? 16.021 -16.952 98.895 1.00 5.35 443 GLU B CA 1
ATOM 7937 C C . GLU B 1 447 ? 14.653 -16.861 98.224 1.00 4.59 443 GLU B C 1
ATOM 7938 O O . GLU B 1 447 ? 14.532 -17.087 97.023 1.00 4.97 443 GLU B O 1
ATOM 7944 N N . ALA B 1 448 ? 13.624 -16.503 98.988 1.00 4.68 444 ALA B N 1
ATOM 7945 C CA . ALA B 1 448 ? 12.265 -16.553 98.473 1.00 5.31 444 ALA B CA 1
ATOM 7946 C C . ALA B 1 448 ? 11.402 -15.429 99.012 1.00 4.22 444 ALA B C 1
ATOM 7947 O O . ALA B 1 448 ? 11.529 -15.045 100.176 1.00 4.84 444 ALA B O 1
ATOM 7949 N N . HIS B 1 449 ? 10.482 -14.969 98.173 1.00 4.63 445 HIS B N 1
ATOM 7950 C CA . HIS B 1 449 ? 9.419 -14.049 98.572 1.00 5.41 445 HIS B CA 1
ATOM 7951 C C . HIS B 1 449 ? 8.209 -14.848 99.065 1.00 1.90 445 HIS B C 1
ATOM 7952 O O . HIS B 1 449 ? 7.566 -15.546 98.271 1.00 7.81 445 HIS B O 1
ATOM 7959 N N . TYR B 1 450 ? 7.907 -14.769 100.361 1.00 5.12 446 TYR B N 1
ATOM 7960 C CA . TYR B 1 450 ? 6.822 -15.531 100.956 1.00 6.46 446 TYR B CA 1
ATOM 7961 C C . TYR B 1 450 ? 5.517 -14.799 100.705 1.00 4.35 446 TYR B C 1
ATOM 7962 O O . TYR B 1 450 ? 5.005 -14.081 101.558 1.00 5.85 446 TYR B O 1
ATOM 7971 N N . ALA B 1 451 ? 4.997 -15.012 99.495 1.00 5.99 447 ALA B N 1
ATOM 7972 C CA . ALA B 1 451 ? 3.975 -14.173 98.905 1.00 4.16 447 ALA B CA 1
ATOM 7973 C C . ALA B 1 451 ? 3.294 -14.932 97.766 1.00 6.98 447 ALA B C 1
ATOM 7974 O O . ALA B 1 451 ? 3.896 -15.856 97.213 1.00 7.83 447 ALA B O 1
ATOM 7976 N N . PRO B 1 452 ? 2.069 -14.519 97.380 1.00 6.55 448 PRO B N 1
ATOM 7977 C CA . PRO B 1 452 ? 1.304 -13.362 97.879 1.00 4.72 448 PRO B CA 1
ATOM 7978 C C . PRO B 1 452 ? 0.173 -13.709 98.839 1.00 5.36 448 PRO B C 1
ATOM 7979 O O . PRO B 1 452 ? -0.580 -12.827 99.253 1.00 8.25 448 PRO B O 1
ATOM 7983 N N . PHE B 1 453 ? 0.051 -14.973 99.209 1.00 4.71 449 PHE B N 1
ATOM 7984 C CA . PHE B 1 453 ? -1.148 -15.400 99.926 1.00 4.82 449 PHE B CA 1
ATOM 7985 C C . PHE B 1 453 ? -0.845 -15.899 101.316 1.00 4.68 449 PHE B C 1
ATOM 7986 O O . PHE B 1 453 ? 0.046 -16.721 101.492 1.00 7.72 449 PHE B O 1
ATOM 7994 N N . PRO B 1 454 ? -1.601 -15.421 102.307 1.00 4.95 450 PRO B N 1
ATOM 7995 C CA . PRO B 1 454 ? -1.433 -15.974 103.652 1.00 5.43 450 PRO B CA 1
ATOM 7996 C C . PRO B 1 454 ? -1.979 -17.385 103.785 1.00 4.93 450 PRO B C 1
ATOM 7997 O O . PRO B 1 454 ? -2.994 -17.739 103.170 1.00 4.44 450 PRO B O 1
ATOM 8001 N N . GLY B 1 455 ? -1.298 -18.181 104.595 1.00 5.61 451 GLY B N 1
ATOM 8002 C CA . GLY B 1 455 ? -1.841 -19.453 105.031 1.00 6.35 451 GLY B CA 1
ATOM 8003 C C . GLY B 1 455 ? -0.799 -20.394 105.585 1.00 5.90 451 GLY B C 1
ATOM 8004 O O . GLY B 1 455 ? 0.396 -20.089 105.603 1.00 5.54 451 GLY B O 1
ATOM 8005 N N . VAL B 1 456 ? -1.260 -21.545 106.051 1.00 5.87 452 VAL B N 1
ATOM 8006 C CA . VAL B 1 456 ? -0.377 -22.582 106.554 1.00 4.85 452 VAL B CA 1
ATOM 8007 C C . VAL B 1 456 ? -0.023 -23.547 105.424 1.00 4.57 452 VAL B C 1
ATOM 8008 O O . VAL B 1 456 ? -0.899 -24.109 104.773 1.00 6.01 452 VAL B O 1
ATOM 8012 N N . TYR B 1 457 ? 1.277 -23.729 105.214 1.00 3.87 453 TYR B N 1
ATOM 8013 C CA . TYR B 1 457 ? 1.817 -24.469 104.074 1.00 4.95 453 TYR B CA 1
ATOM 8014 C C . TYR B 1 457 ? 2.893 -25.450 104.526 1.00 5.54 453 TYR B C 1
ATOM 8015 O O . TYR B 1 457 ? 3.548 -25.250 105.558 1.00 8.22 453 TYR B O 1
ATOM 8024 N N . MET B 1 458 ? 3.106 -26.482 103.721 1.00 5.18 454 MET B N 1
ATOM 8025 C CA . MET B 1 458 ? 4.123 -27.485 104.014 1.00 5.84 454 MET B CA 1
ATOM 8026 C C . MET B 1 458 ? 5.509 -27.167 103.451 1.00 4.50 454 MET B C 1
ATOM 8027 O O . MET B 1 458 ? 5.655 -26.442 102.459 1.00 5.34 454 MET B O 1
ATOM 8032 N N . PHE B 1 459 ? 6.534 -27.711 104.100 1.00 4.11 455 PHE B N 1
ATOM 8033 C CA . PHE B 1 459 ? 7.838 -27.877 103.456 1.00 3.39 455 PHE B CA 1
ATOM 8034 C C . PHE B 1 459 ? 8.423 -29.183 103.949 1.00 4.29 455 PHE B C 1
ATOM 8035 O O . PHE B 1 459 ? 8.151 -29.618 105.072 1.00 4.34 455 PHE B O 1
ATOM 8043 N N . HIS B 1 460 ? 9.206 -29.824 103.094 1.00 3.69 456 HIS B N 1
ATOM 8044 C CA . HIS B 1 460 ? 9.571 -31.207 103.364 1.00 3.43 456 HIS B CA 1
ATOM 8045 C C . HIS B 1 460 ? 10.592 -31.741 102.407 1.00 4.87 456 HIS B C 1
ATOM 8046 O O . HIS B 1 460 ? 10.827 -31.182 101.344 1.00 5.78 456 HIS B O 1
ATOM 8053 N N . CYS B 1 461 ? 11.186 -32.862 102.791 1.00 5.45 457 CYS B N 1
ATOM 8054 C CA . CYS B 1 461 ? 11.960 -33.635 101.839 1.00 5.37 457 CYS B CA 1
ATOM 8055 C C . CYS B 1 461 ? 11.010 -34.375 100.889 1.00 5.85 457 CYS B C 1
ATOM 8056 O O . CYS B 1 461 ? 9.969 -34.891 101.313 1.00 6.89 457 CYS B O 1
ATOM 8059 N N . HIS B 1 462 ? 11.366 -34.408 99.606 1.00 6.09 458 HIS B N 1
ATOM 8060 C CA . HIS B 1 462 ? 10.521 -35.030 98.590 1.00 6.15 458 HIS B CA 1
ATOM 8061 C C . HIS B 1 462 ? 10.979 -36.435 98.202 1.00 5.80 458 HIS B C 1
ATOM 8062 O O . HIS B 1 462 ? 10.505 -36.981 97.217 1.00 6.33 458 HIS B O 1
ATOM 8069 N N . ASN B 1 463 ? 11.904 -37.013 98.967 1.00 5.83 459 ASN B N 1
ATOM 8070 C CA . ASN B 1 463 ? 12.080 -38.459 98.960 1.00 4.66 459 ASN B CA 1
ATOM 8071 C C . ASN B 1 463 ? 10.862 -38.995 99.683 1.00 5.87 459 ASN B C 1
ATOM 8072 O O . ASN B 1 463 ? 10.708 -38.755 100.875 1.00 5.18 459 ASN B O 1
ATOM 8077 N N . LEU B 1 464 ? 9.988 -39.701 98.969 1.00 5.39 460 LEU B N 1
ATOM 8078 C CA . LEU B 1 464 ? 8.665 -39.968 99.519 1.00 6.41 460 LEU B CA 1
ATOM 8079 C C . LEU B 1 464 ? 8.713 -40.901 100.727 1.00 6.08 460 LEU B C 1
ATOM 8080 O O . LEU B 1 464 ? 7.838 -40.827 101.593 1.00 5.84 460 LEU B O 1
ATOM 8085 N N . ILE B 1 465 ? 9.739 -41.745 100.823 1.00 4.40 461 ILE B N 1
ATOM 8086 C CA . ILE B 1 465 ? 9.913 -42.577 102.011 1.00 4.25 461 ILE B CA 1
ATOM 8087 C C . ILE B 1 465 ? 10.267 -41.695 103.209 1.00 5.22 461 ILE B C 1
ATOM 8088 O O . ILE B 1 465 ? 9.676 -41.817 104.283 1.00 5.75 461 ILE B O 1
ATOM 8093 N N . HIS B 1 466 ? 11.228 -40.794 103.033 1.00 4.64 462 HIS B N 1
ATOM 8094 C CA . HIS B 1 466 ? 11.562 -39.857 104.106 1.00 5.26 462 HIS B CA 1
ATOM 8095 C C . HIS B 1 466 ? 10.355 -39.022 104.501 1.00 6.10 462 HIS B C 1
ATOM 8096 O O . HIS B 1 466 ? 10.078 -38.811 105.687 1.00 6.02 462 HIS B O 1
ATOM 8103 N N . GLU B 1 467 ? 9.641 -38.540 103.488 1.00 6.66 463 GLU B N 1
ATOM 8104 C CA . GLU B 1 467 ? 8.473 -37.698 103.702 1.00 6.43 463 GLU B CA 1
ATOM 8105 C C . GLU B 1 467 ? 7.408 -38.363 104.560 1.00 5.44 463 GLU B C 1
ATOM 8106 O O . GLU B 1 467 ? 6.865 -37.737 105.472 1.00 7.80 463 GLU B O 1
ATOM 8112 N N . ASP B 1 468 ? 7.136 -39.639 104.288 1.00 6.64 464 ASP B N 1
ATOM 8113 C CA . ASP B 1 468 ? 6.109 -40.377 105.017 1.00 7.25 464 ASP B CA 1
ATOM 8114 C C . ASP B 1 468 ? 6.553 -40.707 106.438 1.00 6.45 464 ASP B C 1
ATOM 8115 O O . ASP B 1 468 ? 5.720 -40.981 107.297 1.00 8.99 464 ASP B O 1
ATOM 8120 N N . HIS B 1 469 ? 7.863 -40.717 106.689 1.00 6.53 465 HIS B N 1
ATOM 8121 C CA . HIS B 1 469 ? 8.369 -41.184 107.986 1.00 9.38 465 HIS B CA 1
ATOM 8122 C C . HIS B 1 469 ? 9.574 -40.391 108.488 1.00 7.58 465 HIS B C 1
ATOM 8123 O O . HIS B 1 469 ? 10.645 -40.978 108.603 1.00 7.49 465 HIS B O 1
ATOM 8130 N N . ASP B 1 470 ? 9.449 -39.102 108.815 1.00 6.24 466 ASP B N 1
ATOM 8131 C CA . ASP B 1 470 ? 8.205 -38.330 108.861 1.00 7.75 466 ASP B CA 1
ATOM 8132 C C . ASP B 1 470 ? 8.625 -36.882 108.595 1.00 5.80 466 ASP B C 1
ATOM 8133 O O . ASP B 1 470 ? 8.327 -35.969 109.371 1.00 7.98 466 ASP B O 1
ATOM 8138 N N . GLN B 1 471 ? 9.370 -36.690 107.502 1.00 4.13 467 GLN B N 1
ATOM 8139 C CA . GLN B 1 471 ? 10.206 -35.500 107.309 1.00 4.04 467 GLN B CA 1
ATOM 8140 C C . GLN B 1 471 ? 9.479 -34.353 106.615 1.00 4.93 467 GLN B C 1
ATOM 8141 O O . GLN B 1 471 ? 9.808 -33.962 105.486 1.00 4.94 467 GLN B O 1
ATOM 8147 N N A MET B 1 472 ? 8.532 -33.777 107.339 0.51 5.30 468 MET B N 1
ATOM 8148 N N B MET B 1 472 ? 8.439 -33.862 107.285 0.49 6.07 468 MET B N 1
ATOM 8149 C CA A MET B 1 472 ? 7.696 -32.716 106.815 0.51 5.44 468 MET B CA 1
ATOM 8150 C CA B MET B 1 472 ? 7.663 -32.715 106.829 0.49 5.53 468 MET B CA 1
ATOM 8151 C C A MET B 1 472 ? 7.321 -31.787 107.949 0.51 4.18 468 MET B C 1
ATOM 8152 C C B MET B 1 472 ? 7.465 -31.759 107.981 0.49 4.42 468 MET B C 1
ATOM 8153 O O A MET B 1 472 ? 7.103 -32.239 109.074 0.51 4.10 468 MET B O 1
ATOM 8154 O O B MET B 1 472 ? 7.468 -32.164 109.143 0.49 6.66 468 MET B O 1
ATOM 8163 N N . ALA B 1 473 ? 7.257 -30.493 107.646 1.00 4.10 469 ALA B N 1
ATOM 8164 C CA . ALA B 1 473 ? 6.954 -29.476 108.635 1.00 4.99 469 ALA B CA 1
ATOM 8165 C C . ALA B 1 473 ? 6.057 -28.436 107.986 1.00 3.72 469 ALA B C 1
ATOM 8166 O O . ALA B 1 473 ? 5.691 -28.557 106.815 1.00 5.16 469 ALA B O 1
ATOM 8168 N N . ALA B 1 474 ? 5.705 -27.402 108.733 1.00 3.89 470 ALA B N 1
ATOM 8169 C CA . ALA B 1 474 ? 4.858 -26.357 108.189 1.00 5.39 470 ALA B CA 1
ATOM 8170 C C . ALA B 1 474 ? 5.391 -24.976 108.505 1.00 5.95 470 ALA B C 1
ATOM 8171 O O . ALA B 1 474 ? 6.136 -24.780 109.466 1.00 6.36 470 ALA B O 1
ATOM 8173 N N . PHE B 1 475 ? 5.006 -24.021 107.672 1.00 6.46 471 PHE B N 1
ATOM 8174 C CA . PHE B 1 475 ? 5.211 -22.622 107.979 1.00 5.01 471 PHE B CA 1
ATOM 8175 C C . PHE B 1 475 ? 3.891 -21.905 107.793 1.00 4.72 471 PHE B C 1
ATOM 8176 O O . PHE B 1 475 ? 2.993 -22.381 107.078 1.00 5.73 471 PHE B O 1
ATOM 8184 N N . ASN B 1 476 ? 3.761 -20.785 108.491 1.00 5.55 472 ASN B N 1
ATOM 8185 C CA . ASN B 1 476 ? 2.573 -19.952 108.394 1.00 4.89 472 ASN B CA 1
ATOM 8186 C C . ASN B 1 476 ? 2.958 -18.609 107.796 1.00 5.85 472 ASN B C 1
ATOM 8187 O O . ASN B 1 476 ? 3.732 -17.854 108.395 1.00 6.98 472 ASN B O 1
ATOM 8192 N N . ALA B 1 477 ? 2.446 -18.330 106.600 1.00 4.34 473 ALA B N 1
ATOM 8193 C CA . ALA B 1 477 ? 2.623 -17.030 105.977 1.00 5.12 473 ALA B CA 1
ATOM 8194 C C . ALA B 1 477 ? 1.513 -16.137 106.502 1.00 5.24 473 ALA B C 1
ATOM 8195 O O . ALA B 1 477 ? 0.346 -16.328 106.148 1.00 7.67 473 ALA B O 1
ATOM 8197 N N . THR B 1 478 ? 1.868 -15.194 107.373 1.00 6.36 474 THR B N 1
ATOM 8198 C CA . THR B 1 478 ? 0.891 -14.523 108.232 1.00 6.08 474 THR B CA 1
ATOM 8199 C C . THR B 1 478 ? 0.497 -13.112 107.773 1.00 7.28 474 THR B C 1
ATOM 8200 O O . THR B 1 478 ? 1.246 -12.422 107.080 1.00 7.24 474 THR B O 1
ATOM 8204 N N . VAL B 1 479 ? -0.705 -12.705 108.165 1.00 7.39 475 VAL B N 1
ATOM 8205 C CA . VAL B 1 479 ? -1.155 -11.341 107.918 1.00 6.72 475 VAL B CA 1
ATOM 8206 C C . VAL B 1 479 ? -1.801 -10.779 109.174 1.00 8.43 475 VAL B C 1
ATOM 8207 O O . VAL B 1 479 ? -2.121 -11.513 110.099 1.00 7.93 475 VAL B O 1
ATOM 8211 N N . LEU B 1 480 ? -1.963 -9.457 109.192 1.00 10.97 476 LEU B N 1
ATOM 8212 C CA . LEU B 1 480 ? -2.580 -8.752 110.316 1.00 12.12 476 LEU B CA 1
ATOM 8213 C C . LEU B 1 480 ? -4.101 -8.812 110.218 1.00 13.69 476 LEU B C 1
ATOM 8214 O O . LEU B 1 480 ? -4.646 -9.108 109.155 1.00 13.46 476 LEU B O 1
ATOM 8219 N N . PRO B 1 481 ? -4.799 -8.534 111.330 1.00 16.99 477 PRO B N 1
ATOM 8220 C CA . PRO B 1 481 ? -6.263 -8.652 111.310 1.00 20.62 477 PRO B CA 1
ATOM 8221 C C . PRO B 1 481 ? -6.966 -7.783 110.264 1.00 22.78 477 PRO B C 1
ATOM 8222 O O . PRO B 1 481 ? -8.082 -8.128 109.872 1.00 25.09 477 PRO B O 1
ATOM 8226 N N . ASP B 1 482 ? -6.335 -6.704 109.811 1.00 20.69 478 ASP B N 1
ATOM 8227 C CA . ASP B 1 482 ? -6.977 -5.791 108.862 1.00 22.45 478 ASP B CA 1
ATOM 8228 C C . ASP B 1 482 ? -6.585 -6.046 107.401 1.00 19.13 478 ASP B C 1
ATOM 8229 O O . ASP B 1 482 ? -6.820 -5.215 106.531 1.00 17.97 478 ASP B O 1
ATOM 8234 N N . TYR B 1 483 ? -6.000 -7.205 107.126 1.00 16.37 479 TYR B N 1
ATOM 8235 C CA . TYR B 1 483 ? -5.467 -7.474 105.796 1.00 12.75 479 TYR B CA 1
ATOM 8236 C C . TYR B 1 483 ? -6.565 -7.646 104.730 1.00 13.93 479 TYR B C 1
ATOM 8237 O O . TYR B 1 483 ? -6.390 -7.231 103.589 1.00 17.82 479 TYR B O 1
ATOM 8246 N N . GLY B 1 484 ? -7.692 -8.238 105.104 1.00 13.24 480 GLY B N 1
ATOM 8247 C CA . GLY B 1 484 ? -8.792 -8.413 104.166 1.00 11.99 480 GLY B CA 1
ATOM 8248 C C . GLY B 1 484 ? -8.645 -9.642 103.287 1.00 10.13 480 GLY B C 1
ATOM 8249 O O . GLY B 1 484 ? -8.194 -10.681 103.746 1.00 8.89 480 GLY B O 1
ATOM 8250 N N . TYR B 1 485 ? -9.044 -9.512 102.022 1.00 9.64 481 TYR B N 1
ATOM 8251 C CA . TYR B 1 485 ? -8.936 -10.583 101.023 1.00 7.35 481 TYR B CA 1
ATOM 8252 C C . TYR B 1 485 ? -9.555 -11.918 101.477 1.00 7.11 481 TYR B C 1
ATOM 8253 O O . TYR B 1 485 ? -9.120 -12.993 101.046 1.00 8.22 481 TYR B O 1
ATOM 8262 N N . ASN B 1 486 ? -10.580 -11.853 102.327 1.00 7.91 482 ASN B N 1
ATOM 8263 C CA . ASN B 1 486 ? -11.197 -13.052 102.891 1.00 9.75 482 ASN B CA 1
ATOM 8264 C C . ASN B 1 486 ? -10.175 -14.023 103.493 1.00 10.18 482 ASN B C 1
ATOM 8265 O O . ASN B 1 486 ? -10.371 -15.244 103.477 1.00 10.04 482 ASN B O 1
ATOM 8270 N N . ALA B 1 487 ? -9.093 -13.483 104.035 1.00 9.84 483 ALA B N 1
ATOM 8271 C CA . ALA B 1 487 ? -8.034 -14.332 104.577 1.00 7.54 483 ALA B CA 1
ATOM 8272 C C . ALA B 1 487 ? -8.553 -15.296 105.651 1.00 8.85 483 ALA B C 1
ATOM 8273 O O . ALA B 1 487 ? -8.056 -16.414 105.763 1.00 9.81 483 ALA B O 1
ATOM 8275 N N . THR B 1 488 ? -9.561 -14.898 106.426 1.00 9.18 484 THR B N 1
ATOM 8276 C CA . THR B 1 488 ? -9.997 -15.765 107.525 1.00 11.94 484 THR B CA 1
ATOM 8277 C C . THR B 1 488 ? -10.519 -17.123 107.044 1.00 12.12 484 THR B C 1
ATOM 8278 O O . THR B 1 488 ? -10.432 -18.107 107.778 1.00 15.69 484 THR B O 1
ATOM 8282 N N . VAL B 1 489 ? -11.041 -17.198 105.821 1.00 8.67 485 VAL B N 1
ATOM 8283 C CA . VAL B 1 489 ? -11.466 -18.503 105.305 1.00 7.84 485 VAL B CA 1
ATOM 8284 C C . VAL B 1 489 ? -10.434 -19.155 104.381 1.00 6.67 485 VAL B C 1
ATOM 8285 O O . VAL B 1 489 ? -10.696 -20.228 103.838 1.00 7.09 485 VAL B O 1
ATOM 8289 N N . PHE B 1 490 ? -9.262 -18.534 104.204 1.00 6.03 486 PHE B N 1
ATOM 8290 C CA . PHE B 1 490 ? -8.268 -19.104 103.293 1.00 6.50 486 PHE B CA 1
ATOM 8291 C C . PHE B 1 490 ? -6.916 -19.446 103.938 1.00 5.68 486 PHE B C 1
ATOM 8292 O O . PHE B 1 490 ? -6.030 -19.946 103.263 1.00 8.22 486 PHE B O 1
ATOM 8300 N N . VAL B 1 491 ? -6.753 -19.208 105.233 1.00 6.67 487 VAL B N 1
ATOM 8301 C CA . VAL B 1 491 ? -5.473 -19.510 105.870 1.00 6.61 487 VAL B CA 1
ATOM 8302 C C . VAL B 1 491 ? -5.361 -20.947 106.387 1.00 6.72 487 VAL B C 1
ATOM 8303 O O . VAL B 1 491 ? -4.274 -21.519 106.401 1.00 9.29 487 VAL B O 1
ATOM 8307 N N . ASP B 1 492 ? -6.476 -21.542 106.791 1.00 5.80 488 ASP B N 1
ATOM 8308 C CA . ASP B 1 492 ? -6.473 -22.892 107.359 1.00 7.60 488 ASP B CA 1
ATOM 8309 C C . ASP B 1 492 ? -6.703 -23.920 106.251 1.00 6.28 488 ASP B C 1
ATOM 8310 O O . ASP B 1 492 ? -7.757 -23.913 105.628 1.00 7.22 488 ASP B O 1
ATOM 8315 N N . PRO B 1 493 ? -5.736 -24.832 106.022 1.00 5.88 489 PRO B N 1
ATOM 8316 C CA . PRO B 1 493 ? -5.980 -25.780 104.928 1.00 6.63 489 PRO B CA 1
ATOM 8317 C C . PRO B 1 493 ? -7.163 -26.712 105.174 1.00 7.01 489 PRO B C 1
ATOM 8318 O O . PRO B 1 493 ? -7.688 -27.235 104.188 1.00 7.84 489 PRO B O 1
ATOM 8322 N N . MET B 1 494 ? -7.561 -26.908 106.435 1.00 6.84 490 MET B N 1
ATOM 8323 C CA . MET B 1 494 ? -8.666 -27.800 106.780 1.00 7.51 490 MET B CA 1
ATOM 8324 C C . MET B 1 494 ? -10.009 -27.076 106.844 1.00 8.17 490 MET B C 1
ATOM 8325 O O . MET B 1 494 ? -11.000 -27.658 107.292 1.00 9.67 490 MET B O 1
ATOM 8330 N N . GLU B 1 495 ? -10.048 -25.818 106.417 1.00 7.00 491 GLU B N 1
ATOM 8331 C CA . GLU B 1 495 ? -11.284 -25.038 106.465 1.00 7.42 491 GLU B CA 1
ATOM 8332 C C . GLU B 1 495 ? -12.468 -25.814 105.885 1.00 8.14 491 GLU B C 1
ATOM 8333 O O . GLU B 1 495 ? -12.399 -26.333 104.773 1.00 8.32 491 GLU B O 1
ATOM 8339 N N . GLU B 1 496 ? -13.549 -25.896 106.649 1.00 7.64 492 GLU B N 1
ATOM 8340 C CA . GLU B 1 496 ? -14.664 -26.768 106.313 1.00 9.00 492 GLU B CA 1
ATOM 8341 C C . GLU B 1 496 ? -15.301 -26.399 104.978 1.00 10.17 492 GLU B C 1
ATOM 8342 O O . GLU B 1 496 ? -15.737 -27.277 104.236 1.00 9.04 492 GLU B O 1
ATOM 8348 N N . LEU B 1 497 ? -15.327 -25.107 104.659 1.00 9.25 493 LEU B N 1
ATOM 8349 C CA . LEU B 1 497 ? -15.870 -24.648 103.385 1.00 9.46 493 LEU B CA 1
ATOM 8350 C C . LEU B 1 497 ? -15.288 -25.390 102.189 1.00 7.58 493 LEU B C 1
ATOM 8351 O O . LEU B 1 497 ? -15.967 -25.594 101.196 1.00 7.37 493 LEU B O 1
ATOM 8356 N N . TRP B 1 498 ? -14.021 -25.784 102.290 1.00 7.53 494 TRP B N 1
ATOM 8357 C CA . TRP B 1 498 ? -13.307 -26.327 101.135 1.00 5.96 494 TRP B CA 1
ATOM 8358 C C . TRP B 1 498 ? -13.046 -27.821 101.244 1.00 5.36 494 TRP B C 1
ATOM 8359 O O . TRP B 1 498 ? -12.367 -28.388 100.404 1.00 6.06 494 TRP B O 1
ATOM 8370 N N . GLN B 1 499 ? -13.610 -28.456 102.266 1.00 7.70 495 GLN B N 1
ATOM 8371 C CA . GLN B 1 499 ? -13.400 -29.889 102.476 1.00 6.57 495 GLN B CA 1
ATOM 8372 C C . GLN B 1 499 ? -14.040 -30.761 101.390 1.00 6.31 495 GLN B C 1
ATOM 8373 O O . GLN B 1 499 ? -14.954 -30.328 100.694 1.00 5.50 495 GLN B O 1
ATOM 8379 N N . ALA B 1 500 ? -13.544 -31.990 101.266 1.00 6.35 496 ALA B N 1
ATOM 8380 C CA . ALA B 1 500 ? -14.134 -32.992 100.384 1.00 5.72 496 ALA B CA 1
ATOM 8381 C C . ALA B 1 500 ? -15.611 -33.201 100.694 1.00 5.77 496 ALA B C 1
ATOM 8382 O O . ALA B 1 500 ? -16.055 -32.948 101.815 1.00 8.49 496 ALA B O 1
ATOM 8384 N N . ARG B 1 501 ? -16.357 -33.675 99.695 1.00 6.18 497 ARG B N 1
ATOM 8385 C CA . ARG B 1 501 ? -17.803 -33.919 99.801 1.00 9.40 497 ARG B CA 1
ATOM 8386 C C . ARG B 1 501 ? -18.115 -35.340 99.339 1.00 7.10 497 ARG B C 1
ATOM 8387 O O . ARG B 1 501 ? -17.517 -35.789 98.368 1.00 7.18 497 ARG B O 1
ATOM 8395 N N . PRO B 1 502 ? -19.050 -36.045 100.015 1.00 7.77 498 PRO B N 1
ATOM 8396 C CA . PRO B 1 502 ? -19.480 -37.364 99.522 1.00 7.70 498 PRO B CA 1
ATOM 8397 C C . PRO B 1 502 ? -20.189 -37.238 98.189 1.00 7.63 498 PRO B C 1
ATOM 8398 O O . PRO B 1 502 ? -20.839 -36.217 97.921 1.00 9.78 498 PRO B O 1
ATOM 8402 N N . TYR B 1 503 ? -20.069 -38.270 97.364 1.00 8.41 499 TYR B N 1
ATOM 8403 C CA . TYR B 1 503 ? -20.803 -38.323 96.099 1.00 8.56 499 TYR B CA 1
ATOM 8404 C C . TYR B 1 503 ? -21.377 -39.712 95.906 1.00 11.11 499 TYR B C 1
ATOM 8405 O O . TYR B 1 503 ? -20.887 -40.688 96.482 1.00 11.14 499 TYR B O 1
ATOM 8414 N N . GLU B 1 504 ? -22.417 -39.803 95.088 1.00 13.01 500 GLU B N 1
ATOM 8415 C CA . GLU B 1 504 ? -22.937 -41.107 94.698 1.00 14.61 500 GLU B CA 1
ATOM 8416 C C . GLU B 1 504 ? -22.437 -41.428 93.297 1.00 13.53 500 GLU B C 1
ATOM 8417 O O . GLU B 1 504 ? -22.438 -40.575 92.423 1.00 13.74 500 GLU B O 1
ATOM 8423 N N . LEU B 1 505 ? -22.001 -42.665 93.095 1.00 18.11 501 LEU B N 1
ATOM 8424 C CA . LEU B 1 505 ? -21.430 -43.079 91.822 1.00 17.19 501 LEU B CA 1
ATOM 8425 C C . LEU B 1 505 ? -22.391 -42.824 90.659 1.00 17.51 501 LEU B C 1
ATOM 8426 O O . LEU B 1 505 ? -21.977 -42.402 89.575 1.00 17.99 501 LEU B O 1
ATOM 8431 N N . GLY B 1 506 ? -23.673 -43.062 90.910 1.00 16.93 502 GLY B N 1
ATOM 8432 C CA . GLY B 1 506 ? -24.695 -42.905 89.894 1.00 17.14 502 GLY B CA 1
ATOM 8433 C C . GLY B 1 506 ? -24.852 -41.481 89.393 1.00 15.14 502 GLY B C 1
ATOM 8434 O O . GLY B 1 506 ? -25.075 -41.274 88.202 1.00 14.36 502 GLY B O 1
ATOM 8435 N N . GLU B 1 507 ? -24.726 -40.495 90.281 1.00 14.06 503 GLU B N 1
ATOM 8436 C CA . GLU B 1 507 ? -24.911 -39.109 89.857 1.00 12.92 503 GLU B CA 1
ATOM 8437 C C . GLU B 1 507 ? -23.694 -38.670 89.050 1.00 11.80 503 GLU B C 1
ATOM 8438 O O . GLU B 1 507 ? -23.808 -37.864 88.121 1.00 10.60 503 GLU B O 1
ATOM 8444 N N . PHE B 1 508 ? -22.529 -39.227 89.377 1.00 12.75 504 PHE B N 1
ATOM 8445 C CA . PHE B 1 508 ? -21.327 -38.949 88.605 1.00 14.30 504 PHE B CA 1
ATOM 8446 C C . PHE B 1 508 ? -21.471 -39.518 87.199 1.00 13.57 504 PHE B C 1
ATOM 8447 O O . PHE B 1 508 ? -21.233 -38.831 86.215 1.00 13.60 504 PHE B O 1
ATOM 8455 N N . GLN B 1 509 ? -21.894 -40.772 87.115 1.00 13.03 505 GLN B N 1
ATOM 8456 C CA . GLN B 1 509 ? -22.001 -41.425 85.816 1.00 15.22 505 GLN B CA 1
ATOM 8457 C C . GLN B 1 509 ? -23.152 -40.860 84.985 1.00 15.28 505 GLN B C 1
ATOM 8458 O O . GLN B 1 509 ? -23.057 -40.798 83.760 1.00 15.29 505 GLN B O 1
ATOM 8464 N N . ALA B 1 510 ? -24.220 -40.412 85.644 1.00 13.06 506 ALA B N 1
ATOM 8465 C CA . ALA B 1 510 ? -25.362 -39.833 84.929 1.00 12.67 506 ALA B CA 1
ATOM 8466 C C . ALA B 1 510 ? -25.173 -38.340 84.658 1.00 10.79 506 ALA B C 1
ATOM 8467 O O . ALA B 1 510 ? -25.960 -37.728 83.921 1.00 10.32 506 ALA B O 1
ATOM 8469 N N . GLN B 1 511 ? -24.130 -37.761 85.254 1.00 10.78 507 GLN B N 1
ATOM 8470 C CA . GLN B 1 511 ? -23.852 -36.327 85.154 1.00 10.35 507 GLN B CA 1
ATOM 8471 C C . GLN B 1 511 ? -25.099 -35.537 85.537 1.00 9.21 507 GLN B C 1
ATOM 8472 O O . GLN B 1 511 ? -25.570 -34.659 84.814 1.00 10.33 507 GLN B O 1
ATOM 8478 N N . SER B 1 512 ? -25.637 -35.907 86.694 1.00 8.79 508 SER B N 1
ATOM 8479 C CA . SER B 1 512 ? -26.797 -35.246 87.261 1.00 7.50 508 SER B CA 1
ATOM 8480 C C . SER B 1 512 ? -26.508 -34.892 88.713 1.00 8.15 508 SER B C 1
ATOM 8481 O O . SER B 1 512 ? -25.445 -35.209 89.240 1.00 5.82 508 SER B O 1
ATOM 8484 N N . GLY B 1 513 ? -27.479 -34.265 89.370 1.00 6.90 509 GLY B N 1
ATOM 8485 C CA . GLY B 1 513 ? -27.332 -33.942 90.778 1.00 8.43 509 GLY B CA 1
ATOM 8486 C C . GLY B 1 513 ? -26.145 -33.036 90.999 1.00 7.69 509 GLY B C 1
ATOM 8487 O O . GLY B 1 513 ? -26.038 -31.991 90.358 1.00 6.28 509 GLY B O 1
ATOM 8488 N N . GLN B 1 514 ? -25.240 -33.433 91.890 1.00 8.08 510 GLN B N 1
ATOM 8489 C CA . GLN B 1 514 ? -24.013 -32.679 92.130 1.00 10.47 510 GLN B CA 1
ATOM 8490 C C . GLN B 1 514 ? -23.180 -32.509 90.871 1.00 8.07 510 GLN B C 1
ATOM 8491 O O . GLN B 1 514 ? -22.325 -31.635 90.813 1.00 8.54 510 GLN B O 1
ATOM 8497 N N . PHE B 1 515 ? -23.410 -33.384 89.888 1.00 7.36 511 PHE B N 1
ATOM 8498 C CA . PHE B 1 515 ? -22.641 -33.326 88.649 1.00 6.41 511 PHE B CA 1
ATOM 8499 C C . PHE B 1 515 ? -23.432 -32.744 87.469 1.00 5.70 511 PHE B C 1
ATOM 8500 O O . PHE B 1 515 ? -22.959 -32.782 86.340 1.00 7.62 511 PHE B O 1
ATOM 8508 N N . SER B 1 516 ? -24.616 -32.191 87.720 1.00 6.59 512 SER B N 1
ATOM 8509 C CA . SER B 1 516 ? -25.345 -31.482 86.665 1.00 6.67 512 SER B CA 1
ATOM 8510 C C . SER B 1 516 ? -24.579 -30.217 86.282 1.00 6.84 512 SER B C 1
ATOM 8511 O O . SER B 1 516 ? -23.782 -29.700 87.071 1.00 8.27 512 SER B O 1
ATOM 8514 N N . VAL B 1 517 ? -24.844 -29.707 85.085 1.00 6.84 513 VAL B N 1
ATOM 8515 C CA . VAL B 1 517 ? -24.212 -28.475 84.632 1.00 5.84 513 VAL B CA 1
ATOM 8516 C C . VAL B 1 517 ? -24.581 -27.345 85.587 1.00 5.77 513 VAL B C 1
ATOM 8517 O O . VAL B 1 517 ? -23.726 -26.539 85.971 1.00 7.18 513 VAL B O 1
ATOM 8521 N N . GLN B 1 518 ? -25.851 -27.305 85.996 1.00 6.27 514 GLN B N 1
ATOM 8522 C CA . GLN B 1 518 ? -26.297 -26.249 86.899 1.00 7.29 514 GLN B CA 1
ATOM 8523 C C . GLN B 1 518 ? -25.570 -26.301 88.234 1.00 7.78 514 GLN B C 1
ATOM 8524 O O . GLN B 1 518 ? -25.096 -25.279 88.726 1.00 6.50 514 GLN B O 1
ATOM 8530 N N . ALA B 1 519 ? -25.464 -27.492 88.813 1.00 6.42 515 ALA B N 1
ATOM 8531 C CA . ALA B 1 519 ? -24.870 -27.629 90.137 1.00 6.49 515 ALA B CA 1
ATOM 8532 C C . ALA B 1 519 ? -23.390 -27.272 90.115 1.00 5.62 515 ALA B C 1
ATOM 8533 O O . ALA B 1 519 ? -22.907 -26.544 90.984 1.00 6.04 515 ALA B O 1
ATOM 8535 N N . VAL B 1 520 ? -22.669 -27.771 89.120 1.00 7.62 516 VAL B N 1
ATOM 8536 C CA . VAL B 1 520 ? -21.257 -27.439 88.982 1.00 7.23 516 VAL B CA 1
ATOM 8537 C C . VAL B 1 520 ? -21.076 -25.925 88.779 1.00 6.62 516 VAL B C 1
ATOM 8538 O O . VAL B 1 520 ? -20.201 -25.302 89.385 1.00 7.91 516 VAL B O 1
ATOM 8542 N N . THR B 1 521 ? -21.928 -25.343 87.947 1.00 7.81 517 THR B N 1
ATOM 8543 C CA . THR B 1 521 ? -21.853 -23.919 87.645 1.00 6.38 517 THR B CA 1
ATOM 8544 C C . THR B 1 521 ? -22.044 -23.103 88.914 1.00 6.93 517 THR B C 1
ATOM 8545 O O . THR B 1 521 ? -21.237 -22.216 89.227 1.00 7.62 517 THR B O 1
ATOM 8549 N N . GLU B 1 522 ? -23.102 -23.417 89.659 1.00 7.57 518 GLU B N 1
ATOM 8550 C CA . GLU B 1 522 ? -23.390 -22.653 90.871 1.00 9.90 518 GLU B CA 1
ATOM 8551 C C . GLU B 1 522 ? -22.314 -22.867 91.927 1.00 8.49 518 GLU B C 1
ATOM 8552 O O . GLU B 1 522 ? -21.936 -21.931 92.638 1.00 9.01 518 GLU B O 1
ATOM 8558 N N . ARG B 1 523 ? -21.804 -24.086 92.025 1.00 6.75 519 ARG B N 1
ATOM 8559 C CA . ARG B 1 523 ? -20.776 -24.354 93.000 1.00 7.24 519 ARG B CA 1
ATOM 8560 C C . ARG B 1 523 ? -19.519 -23.518 92.688 1.00 6.41 519 ARG B C 1
ATOM 8561 O O . ARG B 1 523 ? -18.925 -22.887 93.577 1.00 7.39 519 ARG B O 1
ATOM 8569 N N . ILE B 1 524 ? -19.113 -23.494 91.421 1.00 7.38 520 ILE B N 1
ATOM 8570 C CA . ILE B 1 524 ? -17.916 -22.763 91.022 1.00 8.25 520 ILE B CA 1
ATOM 8571 C C . ILE B 1 524 ? -18.108 -21.246 91.121 1.00 8.61 520 ILE B C 1
ATOM 8572 O O . ILE B 1 524 ? -17.203 -20.528 91.550 1.00 9.10 520 ILE B O 1
ATOM 8577 N N . GLN B 1 525 ? -19.282 -20.760 90.738 1.00 8.45 521 GLN B N 1
ATOM 8578 C CA . GLN B 1 525 ? -19.552 -19.326 90.846 1.00 7.77 521 GLN B CA 1
ATOM 8579 C C . GLN B 1 525 ? -19.542 -18.866 92.306 1.00 7.37 521 GLN B C 1
ATOM 8580 O O . GLN B 1 525 ? -19.009 -17.797 92.620 1.00 7.73 521 GLN B O 1
ATOM 8586 N N . THR B 1 526 ? -20.092 -19.677 93.201 1.00 6.53 522 THR B N 1
ATOM 8587 C CA . THR B 1 526 ? -20.038 -19.360 94.627 1.00 8.72 522 THR B CA 1
ATOM 8588 C C . THR B 1 526 ? -18.598 -19.356 95.149 1.00 7.83 522 THR B C 1
ATOM 8589 O O . THR B 1 526 ? -18.224 -18.432 95.870 1.00 10.35 522 THR B O 1
ATOM 8593 N N . MET B 1 527 ? -17.787 -20.345 94.765 1.00 8.63 523 MET B N 1
ATOM 8594 C CA . MET B 1 527 ? -16.360 -20.364 95.122 1.00 10.59 523 MET B CA 1
ATOM 8595 C C . MET B 1 527 ? -15.630 -19.113 94.621 1.00 8.81 523 MET B C 1
ATOM 8596 O O . MET B 1 527 ? -14.810 -18.500 95.337 1.00 8.49 523 MET B O 1
ATOM 8601 N N . ALA B 1 528 ? -15.921 -18.749 93.373 1.00 8.70 524 ALA B N 1
ATOM 8602 C CA . ALA B 1 528 ? -15.282 -17.608 92.726 1.00 5.21 524 ALA B CA 1
ATOM 8603 C C . ALA B 1 528 ? -15.601 -16.283 93.448 1.00 6.97 524 ALA B C 1
ATOM 8604 O O . ALA B 1 528 ? -14.762 -15.372 93.492 1.00 8.28 524 ALA B O 1
ATOM 8606 N N . GLU B 1 529 ? -16.785 -16.195 94.051 1.00 8.85 525 GLU B N 1
ATOM 8607 C CA . GLU B 1 529 ? -17.187 -14.975 94.759 1.00 10.35 525 GLU B CA 1
ATOM 8608 C C . GLU B 1 529 ? -16.289 -14.679 95.959 1.00 9.05 525 GLU B C 1
ATOM 8609 O O . GLU B 1 529 ? -16.159 -13.525 96.363 1.00 9.07 525 GLU B O 1
ATOM 8615 N N . TYR B 1 530 ? -15.664 -15.711 96.527 1.00 7.76 526 TYR B N 1
ATOM 8616 C CA . TYR B 1 530 ? -14.765 -15.499 97.662 1.00 6.15 526 TYR B CA 1
ATOM 8617 C C . TYR B 1 530 ? -13.457 -14.843 97.229 1.00 8.07 526 TYR B C 1
ATOM 8618 O O . TYR B 1 530 ? -12.671 -14.385 98.065 1.00 7.18 526 TYR B O 1
ATOM 8627 N N . ARG B 1 531 ? -13.215 -14.826 95.917 1.00 7.84 527 ARG B N 1
ATOM 8628 C CA . ARG B 1 531 ? -12.047 -14.161 95.337 1.00 7.96 527 ARG B CA 1
ATOM 8629 C C . ARG B 1 531 ? -10.715 -14.651 95.942 1.00 8.18 527 ARG B C 1
ATOM 8630 O O . ARG B 1 531 ? -9.915 -13.853 96.458 1.00 9.64 527 ARG B O 1
ATOM 8638 N N . PRO B 1 532 ? -10.458 -15.968 95.863 1.00 8.38 528 PRO B N 1
ATOM 8639 C CA . PRO B 1 532 ? -9.262 -16.508 96.518 1.00 6.70 528 PRO B CA 1
ATOM 8640 C C . PRO B 1 532 ? -7.940 -15.958 95.996 1.00 6.13 528 PRO B C 1
ATOM 8641 O O . PRO B 1 532 ? -6.976 -15.925 96.767 1.00 7.50 528 PRO B O 1
ATOM 8645 N N . TYR B 1 533 ? -7.879 -15.523 94.741 1.00 7.63 529 TYR B N 1
ATOM 8646 C CA . TYR B 1 533 ? -6.589 -15.184 94.165 1.00 4.94 529 TYR B CA 1
ATOM 8647 C C . TYR B 1 533 ? -6.426 -13.700 93.839 1.00 5.75 529 TYR B C 1
ATOM 8648 O O . TYR B 1 533 ? -5.465 -13.305 93.179 1.00 7.02 529 TYR B O 1
ATOM 8657 N N . ALA B 1 534 ? -7.328 -12.888 94.375 1.00 5.88 530 ALA B N 1
ATOM 8658 C CA . ALA B 1 534 ? -7.325 -11.451 94.088 1.00 7.41 530 ALA B CA 1
ATOM 8659 C C . ALA B 1 534 ? -6.030 -10.737 94.488 1.00 8.81 530 ALA B C 1
ATOM 8660 O O . ALA B 1 534 ? -5.638 -9.777 93.832 1.00 10.58 530 ALA B O 1
ATOM 8662 N N . ALA B 1 535 ? -5.359 -11.185 95.545 1.00 8.35 531 ALA B N 1
ATOM 8663 C CA . ALA B 1 535 ? -4.152 -10.486 95.989 1.00 9.27 531 ALA B CA 1
ATOM 8664 C C . ALA B 1 535 ? -2.994 -10.615 94.990 1.00 8.56 531 ALA B C 1
ATOM 8665 O O . ALA B 1 535 ? -2.022 -9.873 95.081 1.00 14.76 531 ALA B O 1
ATOM 8667 N N . ALA B 1 536 ? -3.093 -11.533 94.029 1.00 6.05 532 ALA B N 1
ATOM 8668 C CA . ALA B 1 536 ? -2.051 -11.663 93.024 1.00 8.16 532 ALA B CA 1
ATOM 8669 C C . ALA B 1 536 ? -2.288 -10.676 91.886 1.00 10.96 532 ALA B C 1
ATOM 8670 O O . ALA B 1 536 ? -1.438 -10.515 91.014 1.00 13.66 532 ALA B O 1
ATOM 8672 N N . ASP B 1 537 ? -3.435 -10.003 91.913 1.00 13.11 533 ASP B N 1
ATOM 8673 C CA . ASP B 1 537 ? -3.842 -9.127 90.821 1.00 16.41 533 ASP B CA 1
ATOM 8674 C C . ASP B 1 537 ? -3.666 -7.648 91.176 1.00 22.50 533 ASP B C 1
ATOM 8675 O O . ASP B 1 537 ? -4.151 -6.778 90.457 1.00 23.26 533 ASP B O 1
ATOM 8680 N N . GLU B 1 538 ? -2.972 -7.374 92.279 1.00 26.93 534 GLU B N 1
ATOM 8681 C CA . GLU B 1 538 ? -2.684 -5.999 92.688 1.00 31.35 534 GLU B CA 1
ATOM 8682 C C . GLU B 1 538 ? -1.783 -5.289 91.681 1.00 34.66 534 GLU B C 1
ATOM 8683 O O . GLU B 1 538 ? -0.896 -5.893 91.074 1.00 35.18 534 GLU B O 1
#

Organism: Albifimbria verrucaria (NCBI:txid1859699)

Solvent-accessible surface area: 36392 Å² total; per-residue (Å²): 185,75,70,23,107,5,29,144,13,56,51,29,80,45,82,16,55,55,7,70,50,32,124,41,73,34,66,2,62,6,74,60,77,55,90,72,1,62,0,1,19,0,30,0,72,58,41,86,91,84,9,5,78,138,67,36,41,0,71,15,34,0,0,34,16,63,35,12,0,4,0,1,53,0,45,100,42,31,14,0,0,0,6,2,0,0,50,14,147,43,31,0,0,0,3,0,0,8,10,22,0,4,1,0,1,3,0,13,0,47,0,59,0,92,51,34,17,1,1,14,0,2,2,0,5,54,19,20,9,8,2,2,7,2,2,0,0,0,61,72,58,2,3,28,15,13,6,46,3,4,12,1,0,2,9,6,51,23,94,80,37,106,98,26,64,14,1,75,31,54,30,104,34,9,0,0,0,5,0,22,2,13,32,7,50,90,93,0,35,10,38,56,5,105,74,54,85,66,8,18,37,3,1,0,0,1,0,4,21,17,0,0,0,42,39,102,3,36,14,18,34,6,30,0,17,1,1,0,11,4,3,1,1,1,0,0,1,14,1,0,18,51,117,44,58,117,79,109,20,93,8,78,0,0,1,2,0,0,1,3,0,73,87,30,10,113,12,40,33,1,26,0,0,3,0,3,1,2,4,0,5,0,52,0,57,114,34,45,59,72,34,0,2,0,24,3,43,33,58,23,2,42,21,3,2,40,3,42,27,24,53,23,2,41,44,0,0,80,0,65,5,45,122,103,39,117,131,99,44,107,13,69,24,30,74,106,10,39,115,16,85,68,9,13,73,6,48,70,102,42,77,80,4,112,4,18,83,77,54,95,49,0,7,0,43,52,25,22,0,60,56,84,156,80,20,80,43,5,89,0,55,4,3,32,16,27,49,0,47,0,28,1,88,17,70,54,67,9,0,0,0,4,0,1,10,6,33,0,63,6,52,42,6,86,13,36,52,139,54,22,92,48,34,82,5,5,58,1,6,0,2,0,0,3,0,0,64,110,1,28,0,17,0,2,0,38,1,15,30,0,1,0,32,2,2,0,0,0,2,3,4,2,3,3,7,60,10,0,6,1,2,0,36,0,43,39,94,144,127,42,43,82,68,11,119,30,0,44,64,6,70,44,139,68,9,40,26,90,102,21,128,79,46,35,30,128,71,68,51,46,55,0,31,91,122,32,0,32,92,49,3,50,65,3,2,93,60,120,3,2,34,16,37,88,162,188,76,71,23,106,4,30,140,12,55,49,28,80,44,82,16,55,54,7,70,52,33,123,41,72,34,67,2,63,6,72,62,76,55,89,72,2,61,0,1,20,0,28,0,73,58,44,94,79,91,10,4,69,138,64,35,48,0,74,12,34,0,0,33,16,60,35,13,0,3,0,1,55,0,43,98,39,30,13,0,0,0,3,2,0,0,52,15,149,43,31,1,0,0,2,0,0,8,9,23,0,4,1,0,1,4,0,14,0,46,0,58,0,90,50,34,15,1,2,2,0,3,2,0,5,53,19,19,9,8,2,2,6,2,1,0,0,0,61,72,60,1,3,30,16,13,8,42,2,4,11,0,0,2,8,6,49,23,95,80,37,108,95,26,66,15,1,74,32,52,28,104,37,9,0,0,0,6,0,23,1,13,30,6,48,90,95,0,37,9,39,52,4,106,77,52,83,66,8,18,38,3,0,0,0,0,0,3,20,18,0,0,0,42,40,102,3,38,13,18,32,7,30,0,17,1,1,0,11,4,3,1,0,0,0,0,1,14,1,0,14,48,119,47,56,120,80,107,19,95,10,78,0,0,1,1,0,0,1,3,0,74,87,30,10,114,13,42,31,1,26,0,0,2,0,3,1,2,4,0,5,0,52,0,57,114,36,46,44,82,35,0,2,0,24,4,42,34,59,24,1,41,20,4,2,41,3,42,24,23,52,21,1,40,44,0,0,78,0,62,6,46,120,106,42,107,126,105,43,106,12,71,24,31,75,106,10,41,114,15,86,69,9,13,72,8,47,72,104,38,76,93,4,121,3,18,83,80,52,96,48,0,7,0,43,51,23,21,0,60,55,100,160,65,21,79,44,5,90,0,54,4,4,31,12,28,51,0,39,0,33,1,85,18,50,53,65,10,0,0,0,3,0,2,11,7,33,0,60,6,50,42,6,86,14,53,49,138,52,23,90,49,36,81,4,5,56,0,6,0,2,0,0,3,0,0,63,109,1,28,0,17,0,2,0,37,0,16,29,0,1,0,33,2,1,0,0,0,2,3,4,2,3,1,6,60,10,0,5,0,2,0,35,0,41,38,96,145,128,42,43,80,71,10,120,28,1,46,64,5,72,41,141,76,8,35,26,104,104,20,130,80,46,32,28,127,72,68,51,45,55,0,31,91,122,34,0,33,92,31,0,49,72,6,2,91,59,120,3,2,35,12,36,91,163

Nearest PDB structures (foldseek):
  6iqy-assembly2_B  TM=1.002E+00  e=0.000E+00  Albifimbria verrucaria
  6iqz-assembly1_A  TM=1.001E+00  e=0.000E+00  Albifimbria verrucaria
  6i3k-assembly1_A  TM=1.000E+00  e=0.000E+00  Albifimbria verrucaria
  6i3l-assembly2_B  TM=1.000E+00  e=0.000E+00  Albifimbria verrucaria
  2uxt-assembly2_B  TM=9.086E-01  e=1.911E-38  Escherichia coli

Sequence (1070 aa):
FVAQISPQYPMFTVPLPIPPVKQPRLTVTNPVNGQEIWYYEVEIKPFTHQVYPDLGSSADLLVGYDGMMSPGPTFQQVPRGVETVVRFINNAEAPNSVHLHGSFSRAAFDGWAEDITEPGSFKDYYYPNRQSARTLWYHDHAMHITAENAYRGQAGLLYMLTDPAEDALNLPSGYGEFDIPMILTSKQYTANGNLVTTNGELNSFWGDVIHVNGQPWPFKNVEPRKYRFRFLDAAVSRSFGLYFADTDAIDTRRLPFKVIASSDSGLLEHPADTSLLYISMAERYEVVFDFSDYAGKTIELRNLGGSIGGIGTDTDYDNTDKVMRFVVADDTTQPDTSVVPANLRDVPFPSPTTTNTTPRQFRFGRTGPTWTINGVAFADVQNRLLANVPVGTVERWELINAGNGWTHPIHIHLVDFKVISRTSGNNARTVMPYESGLKDVVWLGRRETVVVEAHYAPFPGVYMFHCHNLIHEDHDQMMAAFNATVLPDYGYNATTVFVVDPMEELWQARPYELGEFQAQSGQFSVQAVTERIQTMMAEYRPYAAADEFVAQISPQYYPMFTVPLPIPPVKQPRLTVTNPVNGQEIWYYEVEIKPFTHQVYPDLGSADLLVGYDGMMSPGPTFQQVPRGVETVVRFINNAEAPNSVHLHGSFSRAAFDGWAEDITEPGSFKDYYYPNRQSARTLWYHDHAMHITAENAYRGQAGLYMLTDPAEDALNLPSGYGEFDIPMILTSKQYTANGNLVTTNGELNNSFWGDVIHVNGQPWPFKNVEPRKYRFRFLDAAVSRSFGLYFADTDAIDTRRLPPFKVIASDSGLLEHPADTSSLLYIISMAERYEVVFDFSDYAGKTIELRNLGGSIGGIGTDTDYDNTDKVMRFVVADDTTQPDTSVVPANLRDVPFPSPTTTNTPRQQFRFGRTGPTWTINGVAFADVQNRLLANVPVGTVERWELINAGNGWTHPIHIHLVDFKVISRTSGNNARTVMPYESGLKDVVWLGRRRETVVVEAHYAPFPGVYMFHCHNLIHEDHDQMMAAFNATVLPDYGYNATVFVDPMEELWQARPYELGEFQAQSGQFSVQAVTERIQTMAEYRPYAAADE

Secondary structure (DSSP, 8-state):
-BPP-SPP--TT-SBPP-PPBPPPSEEEE-TTT-PEEEEEEEEEEEEEE--STTS--EEEEEETT-SSEEEEEEETT--EEEEEEE-SSS-B-EEEET----GGGTT-TT--B-TTEEEEEEE---SPSEEEEEEE--TTTHHHHHHTT-EEEEEEE-GGGGGG--S-TBTTTEEEEEEEEE-B-TTSPBPP-TT-SS----SEEEETTEES-EEEE-SSEEEEEEEE--SS--EEEEEEETTSTTSPPPEEEEEETTEEEEEEEEES-EEE-TT-EEEEEEEGGGGTT-EEEEEE-HHHHHTT-----BTTTTEEEEEEE-SS-SS-------S------PPPP--SPPEEEEEEEETTEEEETTB-TT-TTT-EEEEEETTEEEEEEEE---SS--EEEEESS--EEEEEEEETT----S-GGGSS-BSEEEE-TTEEEEEEEEE-S--EEEEEEE--HHHHHTT-EEEEEEE--TT--TTGGGTS-TT-GGGS-EE--HHHHHHT-GGGSHHHHHHHHHHHHHT-TTGGGG-/-BPP-SPP--TT-SBPP-PPBPPPSEEEE-TTTSPEEEEEEEEEEEEEE--STTS--EEEEEETT-SSEEEEEEETT--EEEEEEE-SSS-B-EEEET----GGGTT-TT--B-TTEEEEEEE---SPSEEEEEEE--TTTHHHHHHTT-EEEEEEE-GGGGGG--S-TBTTTEEEEEEEEE-B-TTSPBPP-TT-SS----SEEEETTEES-EEEE-SSEEEEEEEE--SS--EEEEEEETTSTT-PPPEEEEEETTEEEEEEEEES-EEE-TT-EEEEEEEGGGGTT-EEEEEE-HHHHHTT-----BTTTTEEEEEEE-SS-SS-------S------PPPP--SPPEEEEEEEETTEEEETTB-TT-TTT-EEEEEETTEEEEEEEE---SS--EEEEESS--EEEEEEEETT----S-GGGSS-BSEEEE-TTEEEEEEEEE-S--EEEEEEE--HHHHHTT-EEEEEEE--TT--TTGGGTS-TT-GGGS-EE--HHHHHHT-GGGSHHHHHHHHHHHHHT-TTGGGG-

InterPro domains:
  IPR008972 Cupredoxin [G3DSA:2.60.40.420] (43-380)
  IPR008972 Cupredoxin [G3DSA:2.60.40.420] (57-538)
  IPR008972 Cupredoxin [G3DSA:2.60.40.420] (381-517)
  IPR008972 Cupredoxin [SSF49503] (47-198)
  IPR008972 Cupredoxin [SSF49503] (202-324)
  IPR008972 Cupredoxin [SSF49503] (385-509)
  IPR011706 Multicopper oxidase, C-terminal [PF07731] (378-510)
  IPR011707 Multicopper oxidase-like, N-terminal [PF07732] (87-197)
  IPR045087 Multicopper oxidase [PTHR48267] (128-457)

B-factor: mean 11.88, std 8.02, range [1.9, 54.36]

Foldseek 3Di:
DAAADFDDAPAAPAAFDAAAEFAFPDWFQFPVPRDTAGEHEWEWEWDWADQGVPFDIAIFTETNHDAQHHEYEAEAPHKYKYKYAYQYDAKWFKAFAQFLFFLQQGRDQCQIAGNQWIFIHIGRLHADWFKIKMFTRHFLCRLQNLVRGYMYIYTYDYVVLVVLQAQDDDVAQEDEWEKEAFHADPRGYGDGCPPPQAAGQHAFIDTRRHTAHEHEDEQFKGKYKYAHSYLAAKFWKFKAFPVGRPDGDWWWWQAKGRGGDQFTDIDRIDTGGHGIIIIIMDGSNVPAQTKMWIFTDDPQRVLQFQRDHYPDNRGHYIYGYHNHDPDDRPGDGDRGRDDFPADDDDPDDAAEWEWDADVSFTEIVNDFPVPPVCQAPAEAAQFDKHKHKYWYQAQNGKFWKFWHSKWKQWDWKDAPVRPDMQDPNSHHTHGIHIGTGGMITIIIIRRDDAWAKTKMFTSSNSNVNSGTMGIYTHDDDPPPDLLNVQRHYNNRVLRHIDRDDPVCVVVCHDCRPPVNVNVSVNVVCVSVNPVSVVD/DAAADFDDAPAAPAAFDAAAEFAFPDWFQFPVPRDTAGEHEWEWEWDWDQQHPPFAIAIFTETNHDAQHHEAEAEAPHKYKYKYAYQYDAKWFKAFAQFLFFLQQGRDQCQIAGNQWIFIHIGRLHADWFKIKMFTRHFLCRLQNLVRGGMYIYTYDYVVLVVLQAQDDDVAQEDEWEKEAFHADPRGYGDGCPPPQPAGQHAFIDTRRHTAHEHEDEQFKGKYKYAHSYLFAKFWKFKDFPVGRPDGDWWWWQAKGRGGDQFTDIDRIDTGGHGIIIIIMDGNNVPAQTKMWIFTDDPQRVLQFQRDYYPDNRGHYIYGYHNHDPDDRPGDGDRGRDDFPADDDDPDDAAEWEFDADVSFTEIVNDFPVPVPCQAPAEAAQFDKHKHKYWYQAQNGKFWKFWPSKWKQWDWKDAPVNPDMQDPNSHHTHGIHIQTGGMIIIIIIRRDDAWAKTKMFTSSNSNVNSGTMGIYTHDDDPPPDLLNVQRHYNNRVLRHIDRDDPVCVVVCHDCRPPVNVNVSVNVVCVSVNPVSVVD

Radius of gyration: 33.56 Å; Cα contacts (8 Å, |Δi|>4): 3120; chains: 2; bounding box: 78×109×62 Å

CATH classification: 2.60.40.420 (+2 more: 2.60.40.420, 2.60.40.420)